Protein AF-A0A4R7S0L4-F1 (afdb_monomer)

Secondary structure (DSSP, 8-state):
-PPPHHHHHTTS-HHHHHHHHHHHHHHHHHHHHHH-TT--TT-HHHHHHHHHHHHHT-HHHHHHHHHHHHHHTT-HHHHHHHHHHHGGGS-GGGHHHHHHHHHHHHHHTT-HHHHHHHHHHHHH-TT-S-HHHHHHHHHHHHHHTT-HHHHHHHHHHHHT-TT-S-HHHHHHHHHHHHHHTT-HHHHHHHHHHHHT-TT-S-HHHHHHHHHHHHHHHT-HHHHHHHHHHHHT-TT-S-HHHHHHHHHHHHHHTT-HHHHHHHHHHHHT-TT-S-HHHHHHHHHHHHHHTT-HHHHHHHHHHHHT-TT-S-HHHHHHHHHHHHHHTT-HHHHHHHHHHHHT-TT-S-HHHHHHHHHHHHHHTT-HHHHHHHHHHHHH-TT-S-HHHHHHHHHHHHHHTT-HHHHHHHHHHHHHS--SSSHHHHHHHHHHHHHHHHH-GGGS-HHHHHHHTS------HHHHHHHHHHHHHHS-S-HHHHHHHSPP-S--SEEEEEE-S-SS----TTS---S--EEEEEEETTEEEEE---TTHHHHHHHTT--GGGEEEEEESSS-HHHHTTHHHHHHHHHHHHHHHHHTT-S--PPBEEEEEHHHHHH----SS--TTBPPPEEE-SS-PPPEETTTSTT--SEEEEEEE---TTT-TT-EEEEEEEE-TTS-EEEEEEE-TTPPP-TTHHHHTTT-SEEEEE--PPPHHHHH-TT---SSS-HHHHHHHHHHHH--SEEEEE----SS---HHHHHHHHHHHH--S-EEE--TTEEEETTT-EEEPTTT--EEEGGGPEEEPPSSTT---EEE-TT----

Radius of gyration: 41.27 Å; Cα contacts (8 Å, |Δi|>4): 1423; chains: 1; bounding box: 102×68×121 Å

pLDDT: mean 85.49, std 14.51, range [30.2, 98.31]

Foldseek 3Di:
DPPDPLVVVVPDDPVVLVVVLVVLLVLLVVQLVVPPLPDPPDSPSLVVSCVSCVSVVPPLSNLLSVLLVCLSNLVLVVSLVSLVVSVVSDDPLCQLVSLLSNLSSCVSVVVLVSNLVSLVVSVVRPSRPLNLVSLQSNLVSCVVVLVLVSSLVSLVVSVVDPPRDQNLVSLQSNLVSCVVVLVLVSSLVSLVVSVVPPPRDQNLVSLQSNLVSCVVVLVLVSSLVSLVVSCPPPPRDANLVSLQSNLVSCVSVVVLVSSLVSLVVSCVDPPRDQNLVSLQSNLVSCVVVVVLVSSLVSLVVSVVDPPRDANLVSLQSNLVSCVSVVVLVSSLVSLVVSVVDPPRDQNLVSLLSNLVSCLVVVVLVSSLVSLVVSCVDPPRDQNLQSLLSNLVSCVSVVVLVSSLVSLVVSCVDDDPVCVSVVSSVVSNVVSCVVVCVVPPDPVVVVVVPDDPDDDDVVVVVVVVVVCVVVVPADPLSVLLPDDFLPDAQKKWDLAFFALDDPPPPPDDCPIFGAFIWGHYPQAIETFQGAGCHVVLCVVLVGDLQSHQEYEAQFDDRSRCVCVVVSVVRLLVSVVVCVVVVPPRLQAYEYEYEPHCVVVDDDDDDPRPSYDPYHYDYQPFDDWAQCCPPPSNQLKIKGWHDAQADPPIRTGIWIWIFGADPVSDGPFIETGHPWHAADDCSLVRLAPHQEYEAEAEEADPVCVVDLVDTDSIGHHLNSLLVSCLSRVHNAYEYHNHHDPPFDCQVVSQVVSCVSNVRDRYHYDRRGWMARPPQRFTQFPPPRDGHRSNQWDWDDDPDTSDHIGTHGPPDDDD

Nearest PDB structures (foldseek):
  2c0l-assembly1_A  TM=5.097E-01  e=2.487E-08  Homo sapiens
  4bwr-assembly1_A  TM=5.270E-01  e=3.778E-07  Escherichia coli CFT073
  4gyo-assembly2_A  TM=4.603E-01  e=2.605E-06  Bacillus subtilis subsp. subtilis str. 168
  6ok3-assembly1_B  TM=3.741E-01  e=6.984E-07  Oxalobacter formigenes OXCC13
  6u3w-assembly1_B  TM=4.137E-01  e=6.152E-03  Saccharomyces cerevisiae S288C

Sequence (812 aa):
MQPSLRKKASKRSKDDQEAEFSRLFWAARKQQALRGRKVLAQDSASKAAMEFADAQGWAWAKGLIEASRLSQTGEFDKALKFVAETQSSVPERWQGLLQFVRGSASQGSGQYDEAIKAYREALEDAKLDQPGNTWHNLGNALGAKGDYDVAIKAYQKALDDPNYATPGNTWHNIGNALGAKGDYDEAIKAYQKALDDPNYATPGNTWHNIGNALGAKGDYDEAIKAYQKALDDPNYATPGDTWNNLGIALRDKGEHDEAIKAYRKALDDPNYATPGDTWNNLGIALRDKGEHDEAIKAYRKALDDPNYATPGNTWHNIGNALGDKVEHDEAIKAYRKALDDPNYATPGDTWNNLGNALGVKGEHDEAIKAYQKALDDPNFQMPAKAWTNLAQTYVDAGKLEEAESAYQKALTSTDTQGSDHARARHGLQILRSKIAPAALSSDDRAMMARPATGGDTAEIEEGIIAAINEAGDTQYDRYIKKADSGRDSTLSILRGWSSAVTLLEGSERRWRGGGYFLKWRGYGIVIDPGFDFLRNFHDAGYHGREIAAVVVSHNHPDHNSDLKHIDDLRYELYKRLASTNASGSKPYVLLWDEDTSTATKFGFDEPQHQHPPIVMGSGFPQPLDLGQHPAKIPLRITPFKVNHGTDVQHALGMMVELLDDKGETVLRIGYTADTAYFMDLHQHLSKCDVLIAHISQPSIEELRDASKLKDVHLGYRGTARLLKECKPKLALIGEFWAGFTDLRIPLVKGLRQLSGVKDVLPTGLAMHLRLPSLDIECTECKKPTPFAEVKVAPPTDKFGSLAYLCPGCTLG

InterPro domains:
  IPR001279 Metallo-beta-lactamase [PF12706] (525-732)
  IPR011990 Tetratricopeptide-like helical domain superfamily [G3DSA:1.25.40.10] (66-202)
  IPR011990 Tetratricopeptide-like helical domain superfamily [G3DSA:1.25.40.10] (203-274)
  IPR011990 Tetratricopeptide-like helical domain superfamily [G3DSA:1.25.40.10] (275-344)
  IPR011990 Tetratricopeptide-like helical domain superfamily [G3DSA:1.25.40.10] (345-435)
  IPR011990 Tetratricopeptide-like helical domain superfamily [SSF48452] (67-160)
  IPR019734 Tetratricopeptide repeat [PF00515] (349-375)
  IPR019734 Tetratricopeptide repeat [PF13181] (314-339)
  IPR019734 Tetratricopeptide repeat [PF13181] (384-412)
  IPR019734 Tetratricopeptide repeat [PS50005] (132-164)
  IPR019734 Tetratricopeptide repeat [PS50005] (168-200)
  IPR019734 Tetratricopeptide repeat [PS50005] (204-236)
  IPR019734 Tetratricopeptide repeat [PS50005] (240-272)
  IPR019734 Tetratricopeptide repeat [PS50005] (276-308)
  IPR019734 Tetratricopeptide repeat [PS50005] (348-380)
  IPR019734 Tetratricopeptide repeat [PS50005] (384-417)
  IPR019734 Tetratricopeptide repeat [SM00028] (96-129)
  IPR019734 Tetratricopeptide repeat [SM00028] (132-164)
  IPR019734 Tetratricopeptide repeat [SM00028] (168-200)
  IPR019734 Tetratricopeptide repeat [SM00028] (204-236)

Mean predicted aligned error: 18.51 Å

Solvent-accessible surface area (backbone atoms only — not comparable to full-atom values): 42182 Å² total; per-residue (Å²): 136,78,83,58,67,74,73,66,61,80,75,55,54,72,66,58,50,51,52,49,48,51,53,28,50,54,45,19,53,52,57,53,69,73,49,53,89,86,64,67,93,77,52,67,39,49,50,50,33,42,54,49,23,60,70,70,67,37,65,37,56,40,35,52,53,51,21,46,50,29,27,68,72,66,41,18,70,60,12,47,51,38,46,63,72,29,54,89,64,48,55,78,73,45,47,17,54,51,23,40,43,44,13,52,11,29,41,69,66,66,38,35,69,61,12,40,50,25,26,52,57,13,68,69,34,89,67,40,77,71,55,19,61,46,26,38,51,36,12,52,37,30,40,76,73,65,42,32,74,62,12,44,54,27,30,51,53,12,66,69,32,90,82,45,89,57,58,22,60,46,26,38,52,42,13,53,38,29,43,75,72,66,42,34,72,61,12,44,54,27,32,50,56,12,66,70,33,93,83,46,89,57,58,23,63,46,26,38,52,42,13,52,41,27,42,76,72,66,43,32,74,62,11,47,53,25,27,51,58,13,65,68,33,92,81,46,88,60,57,24,64,42,25,34,53,39,14,50,40,30,40,79,73,64,41,37,71,62,10,48,53,25,27,51,55,15,66,67,36,93,81,46,90,58,55,23,62,41,27,36,52,40,13,50,42,28,39,77,74,67,42,36,71,61,10,47,54,28,30,52,55,13,68,68,35,92,83,45,86,58,58,21,61,43,27,36,51,43,12,50,41,27,44,77,70,67,39,39,73,61,13,46,53,26,29,51,56,14,67,69,36,93,81,43,90,60,56,22,64,44,26,35,51,39,12,52,44,29,40,77,72,64,41,38,73,59,14,47,52,24,23,50,53,16,67,69,34,91,84,43,84,53,48,8,51,36,25,29,54,40,14,51,41,24,47,77,66,66,39,55,71,61,15,49,52,26,18,55,50,12,64,75,36,65,60,97,81,49,61,43,40,52,50,18,53,52,52,41,55,58,47,47,61,69,76,44,59,84,80,49,56,78,68,62,52,61,64,71,70,59,79,89,68,93,62,57,68,67,59,53,48,50,50,49,52,47,49,57,66,68,60,59,65,50,76,65,54,50,56,70,69,52,78,77,65,80,76,57,24,29,43,31,34,31,20,32,56,30,54,74,78,80,88,54,92,87,63,77,82,80,64,51,23,14,22,36,40,38,28,49,88,74,40,18,33,37,38,22,34,0,40,58,20,67,58,40,40,44,76,72,52,46,56,76,78,46,48,29,31,40,37,31,43,38,71,45,62,43,27,44,59,34,46,64,60,51,50,56,52,44,45,55,52,37,57,52,31,64,74,65,72,50,85,76,82,56,54,26,37,43,34,30,11,56,57,33,60,74,72,55,81,76,83,88,64,90,56,87,58,44,52,81,68,45,69,52,58,81,86,74,48,73,68,44,49,33,48,80,37,97,66,49,42,56,35,32,42,32,52,42,83,43,46,31,65,88,85,43,88,42,28,32,18,35,32,40,30,38,36,50,99,86,68,47,75,77,44,29,37,20,36,41,48,60,19,23,58,56,96,64,54,40,67,72,37,49,77,20,39,33,32,42,41,31,28,36,49,65,54,72,61,37,72,76,34,82,86,42,70,39,75,55,16,12,13,61,50,26,44,20,50,45,43,49,69,30,59,42,72,33,32,38,38,36,39,48,39,61,102,83,62,88,50,56,67,65,49,37,57,50,35,26,69,73,24,68,43,79,51,51,42,63,55,27,38,79,42,41,32,35,54,89,80,45,22,32,40,14,65,84,82,61,46,74,29,55,56,92,59,50,44,78,42,79,37,97,46,94,71,48,53,54,38,40,26,37,85,92,53,76,88,129

Organism: NCBI:txid48464

Structure (mmCIF, N/CA/C/O backbone):
data_AF-A0A4R7S0L4-F1
#
_entry.id   AF-A0A4R7S0L4-F1
#
loop_
_atom_site.group_PDB
_atom_site.id
_atom_site.type_symbol
_atom_site.label_atom_id
_atom_site.label_alt_id
_atom_site.label_comp_id
_atom_site.label_asym_id
_atom_site.label_entity_id
_atom_site.label_seq_id
_atom_site.pdbx_PDB_ins_code
_atom_site.Cartn_x
_atom_site.Cartn_y
_atom_site.Cartn_z
_atom_site.occupancy
_atom_site.B_iso_or_equiv
_atom_site.auth_seq_id
_atom_site.auth_comp_id
_atom_site.auth_asym_id
_atom_site.auth_atom_id
_atom_site.pdbx_PDB_model_num
ATOM 1 N N . MET A 1 1 ? 29.979 -10.628 -75.010 1.00 33.81 1 MET A N 1
ATOM 2 C CA . MET A 1 1 ? 31.119 -9.702 -74.828 1.00 33.81 1 MET A CA 1
ATOM 3 C C . MET A 1 1 ? 30.595 -8.363 -74.320 1.00 33.81 1 MET A C 1
ATOM 5 O O . MET A 1 1 ? 30.166 -7.540 -75.116 1.00 33.81 1 MET A O 1
ATOM 9 N N . GLN A 1 2 ? 30.558 -8.163 -73.000 1.00 32.78 2 GLN A N 1
ATOM 10 C CA . GLN A 1 2 ? 30.365 -6.825 -72.429 1.00 32.78 2 GLN A CA 1
ATOM 11 C C . GLN A 1 2 ? 31.680 -6.039 -72.594 1.00 32.78 2 GLN A C 1
ATOM 13 O O . GLN A 1 2 ? 32.746 -6.623 -72.381 1.00 32.78 2 GLN A O 1
ATOM 18 N N . PRO A 1 3 ? 31.662 -4.753 -72.987 1.00 37.47 3 PRO A N 1
ATOM 19 C CA . PRO A 1 3 ? 32.881 -3.956 -73.048 1.00 37.47 3 PRO A CA 1
ATOM 20 C C . PRO A 1 3 ? 33.475 -3.855 -71.641 1.00 37.47 3 PRO A C 1
ATOM 22 O O . PRO A 1 3 ? 32.767 -3.485 -70.706 1.00 37.47 3 PRO A O 1
ATOM 25 N N . SER A 1 4 ? 34.757 -4.191 -71.490 1.00 43.81 4 SER A N 1
ATOM 26 C CA . SER A 1 4 ? 35.440 -4.170 -70.197 1.00 43.81 4 SER A CA 1
ATOM 27 C C . SER A 1 4 ? 35.323 -2.797 -69.524 1.00 43.81 4 SER A C 1
ATOM 29 O O . SER A 1 4 ? 35.543 -1.758 -70.155 1.00 43.81 4 SER A O 1
ATOM 31 N N . LEU A 1 5 ? 35.018 -2.795 -68.221 1.00 48.66 5 LEU A N 1
ATOM 32 C CA . LEU A 1 5 ? 34.988 -1.606 -67.354 1.00 48.66 5 LEU A CA 1
ATOM 33 C C . LEU A 1 5 ? 36.252 -0.732 -67.512 1.00 48.66 5 LEU A C 1
ATOM 35 O O . LEU A 1 5 ? 36.163 0.495 -67.455 1.00 48.66 5 LEU A O 1
ATOM 39 N N . ARG A 1 6 ? 37.395 -1.346 -67.864 1.00 48.16 6 ARG A N 1
ATOM 40 C CA . ARG A 1 6 ? 38.655 -0.667 -68.219 1.00 48.16 6 ARG A CA 1
ATOM 41 C C . ARG A 1 6 ? 38.513 0.414 -69.300 1.00 48.16 6 ARG A C 1
ATOM 43 O O . ARG A 1 6 ? 39.194 1.426 -69.207 1.00 48.16 6 ARG A O 1
ATOM 50 N N . LYS A 1 7 ? 37.649 0.244 -70.314 1.00 44.84 7 LYS A N 1
ATOM 51 C CA . LYS A 1 7 ? 37.509 1.225 -71.416 1.00 44.84 7 LYS A CA 1
ATOM 52 C C . LYS A 1 7 ? 36.482 2.333 -71.156 1.00 44.84 7 LYS A C 1
ATOM 54 O O . LYS A 1 7 ? 36.549 3.363 -71.820 1.00 44.84 7 LYS A O 1
ATOM 59 N N . LYS A 1 8 ? 35.544 2.155 -70.216 1.00 49.16 8 LYS A N 1
ATOM 60 C CA . LYS A 1 8 ? 34.566 3.201 -69.844 1.00 49.16 8 LYS A CA 1
ATOM 61 C C . LYS A 1 8 ? 35.048 4.098 -68.698 1.00 49.16 8 LYS A C 1
ATOM 63 O O . LYS A 1 8 ? 34.624 5.247 -68.638 1.00 49.16 8 LYS A O 1
ATOM 68 N N . ALA A 1 9 ? 35.948 3.618 -67.837 1.00 50.41 9 ALA A N 1
ATOM 69 C CA . ALA A 1 9 ? 36.453 4.403 -66.710 1.00 50.41 9 ALA A CA 1
ATOM 70 C C . ALA A 1 9 ? 37.509 5.460 -67.104 1.00 50.41 9 ALA A C 1
ATOM 72 O O . ALA A 1 9 ? 37.576 6.510 -66.474 1.00 50.41 9 ALA A O 1
ATOM 73 N N . SER A 1 10 ? 38.275 5.242 -68.184 1.00 49.66 10 SER A N 1
ATOM 74 C CA . SER A 1 10 ? 39.388 6.130 -68.581 1.00 49.66 10 SER A CA 1
ATOM 75 C C . SER A 1 10 ? 38.973 7.438 -69.289 1.00 49.66 10 SER A C 1
ATOM 77 O O . SER A 1 10 ? 39.842 8.176 -69.746 1.00 49.66 10 SER A O 1
ATOM 79 N N . LYS A 1 11 ? 37.667 7.714 -69.434 1.00 55.12 11 LYS A N 1
ATOM 80 C CA . LYS A 1 11 ? 37.123 8.938 -70.068 1.00 55.12 11 LYS A CA 1
ATOM 81 C C . LYS A 1 11 ? 36.332 9.845 -69.115 1.00 55.12 11 LYS A C 1
ATOM 83 O O . LYS A 1 11 ? 35.804 10.858 -69.560 1.00 55.12 11 LYS A O 1
ATOM 88 N N . ARG A 1 12 ? 36.199 9.466 -67.843 1.00 67.50 12 ARG A N 1
ATOM 89 C CA . ARG A 1 12 ? 35.496 10.255 -66.822 1.00 67.50 12 ARG A CA 1
ATOM 90 C C . ARG A 1 12 ? 36.448 11.265 -66.186 1.00 67.50 12 ARG A C 1
ATOM 92 O O . ARG A 1 12 ? 37.649 11.003 -66.133 1.00 67.50 12 ARG A O 1
ATOM 99 N N . SER A 1 13 ? 35.927 12.405 -65.734 1.00 83.00 13 SER A N 1
ATOM 100 C CA . SER A 1 13 ? 36.733 13.350 -64.957 1.00 83.00 13 SER A CA 1
ATOM 101 C C . SER A 1 13 ? 37.170 12.702 -63.635 1.00 83.00 13 SER A C 1
ATOM 103 O O . SER A 1 13 ? 36.561 11.728 -63.184 1.00 83.00 13 SER A O 1
ATOM 105 N N . LYS A 1 14 ? 38.233 13.216 -63.007 1.00 82.75 14 LYS A N 1
ATOM 106 C CA . LYS A 1 14 ? 38.681 12.721 -61.695 1.00 82.75 14 LYS A CA 1
ATOM 107 C C . LYS A 1 14 ? 37.559 12.821 -60.649 1.00 82.75 14 LYS A C 1
ATOM 109 O O . LYS A 1 14 ? 37.380 11.892 -59.869 1.00 82.75 14 LYS A O 1
ATOM 114 N N . ASP A 1 15 ? 36.755 13.880 -60.710 1.00 82.88 15 ASP A N 1
ATOM 115 C CA . ASP A 1 15 ? 35.619 14.098 -59.809 1.00 82.88 15 ASP A CA 1
ATOM 116 C C . ASP A 1 15 ? 34.519 13.041 -60.000 1.00 82.88 15 ASP A C 1
ATOM 118 O O . ASP A 1 15 ? 34.003 12.499 -59.024 1.00 82.88 15 ASP A O 1
ATOM 122 N N . ASP A 1 16 ? 34.218 12.662 -61.248 1.00 85.25 16 ASP A N 1
ATOM 123 C CA . ASP A 1 16 ? 33.267 11.582 -61.552 1.00 85.25 16 ASP A CA 1
ATOM 124 C C . ASP A 1 16 ? 33.760 10.214 -61.049 1.00 85.25 16 ASP A C 1
ATOM 126 O O . ASP A 1 16 ? 32.964 9.345 -60.687 1.00 85.25 16 ASP A O 1
ATOM 130 N N . GLN A 1 17 ? 35.078 9.985 -61.073 1.00 88.12 17 GLN A N 1
ATOM 131 C CA . GLN A 1 17 ? 35.688 8.758 -60.557 1.00 88.12 17 GLN A CA 1
ATOM 132 C C . GLN A 1 17 ? 35.649 8.719 -59.023 1.00 88.12 17 GLN A C 1
ATOM 134 O O . GLN A 1 17 ? 35.338 7.678 -58.447 1.00 88.12 17 GLN A O 1
ATOM 139 N N . GLU A 1 18 ? 35.933 9.844 -58.364 1.00 88.56 18 GLU A N 1
ATOM 140 C CA . GLU A 1 18 ? 35.860 9.981 -56.907 1.00 88.56 18 GLU A CA 1
ATOM 141 C C . GLU A 1 18 ? 34.420 9.824 -56.393 1.00 88.56 18 GLU A C 1
ATOM 143 O O . GLU A 1 18 ? 34.191 9.082 -55.437 1.00 88.56 18 GLU A O 1
ATOM 148 N N . ALA A 1 19 ? 33.436 10.426 -57.071 1.00 87.19 19 ALA A N 1
ATOM 149 C CA . ALA A 1 19 ? 32.020 10.264 -56.743 1.00 87.19 19 ALA A CA 1
ATOM 150 C C . ALA A 1 19 ? 31.541 8.809 -56.911 1.00 87.19 19 ALA A C 1
ATOM 152 O O . ALA A 1 19 ? 30.809 8.287 -56.067 1.00 87.19 19 ALA A O 1
ATOM 153 N N . GLU A 1 20 ? 31.980 8.120 -57.972 1.00 90.12 20 GLU A N 1
ATOM 154 C CA . GLU A 1 20 ? 31.647 6.707 -58.181 1.00 90.12 20 GLU A CA 1
ATOM 155 C C . GLU A 1 20 ? 32.276 5.805 -57.110 1.00 90.12 20 GLU A C 1
ATOM 157 O O . GLU A 1 20 ? 31.608 4.892 -56.623 1.00 90.12 20 GLU A O 1
ATOM 162 N N . PHE A 1 21 ? 33.518 6.074 -56.689 1.00 91.88 21 PHE A N 1
ATOM 163 C CA . PHE A 1 21 ? 34.129 5.350 -55.574 1.00 91.88 21 PHE A CA 1
ATOM 164 C C . PHE A 1 21 ? 33.350 5.552 -54.273 1.00 91.88 21 PHE A C 1
ATOM 166 O O . PHE A 1 21 ? 33.027 4.561 -53.621 1.00 91.88 21 PHE A O 1
ATOM 173 N N . SER A 1 22 ? 32.983 6.795 -53.933 1.00 89.81 22 SER A N 1
ATOM 174 C CA . SER A 1 22 ? 32.152 7.089 -52.755 1.00 89.81 22 SER A CA 1
ATOM 175 C C . SER A 1 22 ? 30.860 6.275 -52.762 1.00 89.81 22 SER A C 1
ATOM 177 O O . SER A 1 22 ? 30.542 5.555 -51.812 1.00 89.81 22 SER A O 1
ATOM 179 N N . ARG A 1 23 ? 30.143 6.314 -53.894 1.00 88.94 23 ARG A N 1
ATOM 180 C CA . ARG A 1 23 ? 28.891 5.582 -54.095 1.00 88.94 23 ARG A CA 1
ATOM 181 C C . ARG A 1 23 ? 29.077 4.080 -53.892 1.00 88.94 23 ARG A C 1
ATOM 183 O O . ARG A 1 23 ? 28.253 3.453 -53.231 1.00 88.94 23 ARG A O 1
ATOM 190 N N . LEU A 1 24 ? 30.139 3.500 -54.454 1.00 90.00 24 LEU A N 1
ATOM 191 C CA . LEU A 1 24 ? 30.439 2.071 -54.335 1.00 90.00 24 LEU A CA 1
ATOM 192 C C . LEU A 1 24 ? 30.854 1.681 -52.912 1.00 90.00 24 LEU A C 1
ATOM 194 O O . LEU A 1 24 ? 30.388 0.656 -52.416 1.00 90.00 24 LEU A O 1
ATOM 198 N N . PHE A 1 25 ? 31.667 2.497 -52.239 1.00 89.88 25 PHE A N 1
ATOM 199 C CA . PHE A 1 25 ? 32.084 2.267 -50.856 1.00 89.88 25 PHE A CA 1
ATOM 200 C C . PHE A 1 25 ? 30.877 2.250 -49.908 1.00 89.88 25 PHE A C 1
ATOM 202 O O . PHE A 1 25 ? 30.686 1.303 -49.143 1.00 89.88 25 PHE A O 1
ATOM 209 N N . TRP A 1 26 ? 30.008 3.259 -49.993 1.00 85.81 26 TRP A N 1
ATOM 210 C CA . TRP A 1 26 ? 28.818 3.337 -49.145 1.00 85.81 26 TRP A CA 1
ATOM 211 C C . TRP A 1 26 ? 27.757 2.294 -49.514 1.00 85.81 26 TRP A C 1
ATOM 213 O O . TRP A 1 26 ? 27.081 1.776 -48.624 1.00 85.81 26 TRP A O 1
ATOM 223 N N . ALA A 1 27 ? 27.645 1.910 -50.791 1.00 83.69 27 ALA A N 1
ATOM 224 C CA . ALA A 1 27 ? 26.798 0.792 -51.207 1.00 83.69 27 ALA A CA 1
ATOM 225 C C . ALA A 1 27 ? 27.284 -0.546 -50.627 1.00 83.69 27 ALA A C 1
ATOM 227 O O . ALA A 1 27 ? 26.462 -1.320 -50.137 1.00 83.69 27 ALA A O 1
ATOM 228 N N . ALA A 1 28 ? 28.600 -0.790 -50.628 1.00 82.31 28 ALA A N 1
ATOM 229 C CA . ALA A 1 28 ? 29.203 -1.955 -49.985 1.00 82.31 28 ALA A CA 1
ATOM 230 C C . ALA A 1 28 ? 28.863 -1.982 -48.494 1.00 82.31 28 ALA A C 1
ATOM 232 O O . ALA A 1 28 ? 28.286 -2.951 -48.003 1.00 82.31 28 ALA A O 1
ATOM 233 N N . ARG A 1 29 ? 29.076 -0.859 -47.800 1.00 80.44 29 ARG A N 1
ATOM 234 C CA . ARG A 1 29 ? 28.761 -0.744 -46.375 1.00 80.44 29 ARG A CA 1
ATOM 235 C C . ARG A 1 29 ? 27.277 -0.970 -46.071 1.00 80.44 29 ARG A C 1
ATOM 237 O O . ARG A 1 29 ? 26.952 -1.669 -45.114 1.00 80.44 29 ARG A O 1
ATOM 244 N N . LYS A 1 30 ? 26.372 -0.434 -46.896 1.00 75.81 30 LYS A N 1
ATOM 245 C CA . LYS A 1 30 ? 24.920 -0.637 -46.758 1.00 75.81 30 LYS A CA 1
ATOM 246 C C . LYS A 1 30 ? 24.524 -2.101 -46.972 1.00 75.81 30 LYS A C 1
ATOM 248 O O . LYS A 1 30 ? 23.760 -2.648 -46.182 1.00 75.81 30 LYS A O 1
ATOM 253 N N . GLN A 1 31 ? 25.043 -2.749 -48.017 1.00 72.06 31 GLN A N 1
ATOM 254 C CA . GLN A 1 31 ? 24.757 -4.158 -48.307 1.00 72.06 31 GLN A CA 1
ATOM 255 C C . GLN A 1 31 ? 25.261 -5.080 -47.189 1.00 72.06 31 GLN A C 1
ATOM 257 O O . GLN A 1 31 ? 24.589 -6.051 -46.837 1.00 72.06 31 GLN A O 1
ATOM 262 N N . GLN A 1 32 ? 26.411 -4.753 -46.605 1.00 66.56 32 GLN A N 1
ATOM 263 C CA . GLN A 1 32 ? 26.976 -5.478 -45.472 1.00 66.56 32 GLN A CA 1
ATOM 264 C C . GLN A 1 32 ? 26.166 -5.279 -44.187 1.00 66.56 32 GLN A C 1
ATOM 266 O O . GLN A 1 32 ? 25.918 -6.250 -43.474 1.00 66.56 32 GLN A O 1
ATOM 271 N N . ALA A 1 33 ? 25.688 -4.057 -43.922 1.00 63.00 33 ALA A N 1
ATOM 272 C CA . ALA A 1 33 ? 24.831 -3.758 -42.773 1.00 63.00 33 ALA A CA 1
ATOM 273 C C . ALA A 1 33 ? 23.494 -4.526 -42.813 1.00 63.00 33 ALA A C 1
ATOM 275 O O . ALA A 1 33 ? 22.997 -4.944 -41.773 1.00 63.00 33 ALA A O 1
ATOM 276 N N . LEU A 1 34 ? 22.942 -4.765 -44.008 1.00 59.47 34 LEU A N 1
ATOM 277 C CA . LEU A 1 34 ? 21.670 -5.475 -44.199 1.00 59.47 34 LEU A CA 1
ATOM 278 C C . LEU A 1 34 ? 21.769 -7.009 -44.109 1.00 59.47 34 LEU A C 1
ATOM 280 O O . LEU A 1 34 ? 20.746 -7.665 -43.944 1.00 59.47 34 LEU A O 1
ATOM 284 N N . ARG A 1 35 ? 22.958 -7.614 -44.259 1.00 57.22 35 ARG A N 1
ATOM 285 C CA . ARG A 1 35 ? 23.104 -9.084 -44.387 1.00 57.22 35 ARG A CA 1
ATOM 286 C C . ARG A 1 35 ? 23.502 -9.827 -43.109 1.00 57.22 35 ARG A C 1
ATOM 288 O O . ARG A 1 35 ? 23.509 -11.057 -43.114 1.00 57.22 35 ARG A O 1
ATOM 295 N N . GLY A 1 36 ? 23.792 -9.122 -42.017 1.00 50.53 36 GLY A N 1
ATOM 296 C CA . GLY A 1 36 ? 24.258 -9.736 -40.770 1.00 50.53 36 GLY A CA 1
ATOM 297 C C . GLY A 1 36 ? 25.610 -10.462 -40.911 1.00 50.53 36 GLY A C 1
ATOM 298 O O . GLY A 1 36 ? 26.093 -10.757 -42.004 1.00 50.53 36 GLY A O 1
ATOM 299 N N . ARG A 1 37 ? 26.263 -10.773 -39.783 1.00 48.88 37 ARG A N 1
ATOM 300 C CA . ARG A 1 37 ? 27.643 -11.313 -39.766 1.00 48.88 37 ARG A CA 1
ATOM 301 C C . ARG A 1 37 ? 27.815 -12.696 -40.428 1.00 48.88 37 ARG A C 1
ATOM 303 O O . ARG A 1 37 ? 28.944 -13.074 -40.722 1.00 48.88 37 ARG A O 1
ATOM 310 N N . LYS A 1 38 ? 26.742 -13.468 -40.658 1.00 42.19 38 LYS A N 1
ATOM 311 C CA . LYS A 1 38 ? 26.829 -14.894 -41.047 1.00 42.19 38 LYS A CA 1
ATOM 312 C C . LYS A 1 38 ? 26.841 -15.183 -42.559 1.00 42.19 38 LYS A C 1
ATOM 314 O O . LYS A 1 38 ? 27.176 -16.303 -42.928 1.00 42.19 38 LYS A O 1
ATOM 319 N N . VAL A 1 39 ? 26.539 -14.226 -43.448 1.00 48.44 39 VAL A N 1
ATOM 320 C CA . VAL A 1 39 ? 26.461 -14.491 -44.906 1.00 48.44 39 VAL A CA 1
ATOM 321 C C . VAL A 1 39 ? 27.193 -13.418 -45.723 1.00 48.44 39 VAL A C 1
ATOM 323 O O . VAL A 1 39 ? 26.585 -12.606 -46.418 1.00 48.44 39 VAL A O 1
ATOM 326 N N . LEU A 1 40 ? 28.529 -13.412 -45.664 1.00 52.12 40 LEU A N 1
ATOM 327 C CA . LEU A 1 40 ? 29.374 -12.473 -46.428 1.00 52.12 40 LEU A CA 1
ATOM 328 C C . LEU A 1 40 ? 30.169 -13.112 -47.577 1.00 52.12 40 LEU A C 1
ATOM 330 O O . LEU A 1 40 ? 31.001 -12.453 -48.193 1.00 52.12 40 LEU A O 1
ATOM 334 N N . ALA A 1 41 ? 29.884 -14.365 -47.941 1.00 43.06 41 ALA A N 1
ATOM 335 C CA . ALA A 1 41 ? 30.662 -15.062 -48.968 1.00 43.06 41 ALA A CA 1
ATOM 336 C C . ALA A 1 41 ? 30.549 -14.452 -50.386 1.00 43.06 41 ALA A C 1
ATOM 338 O O . ALA A 1 41 ? 31.387 -14.753 -51.232 1.00 43.06 41 ALA A O 1
ATOM 339 N N . GLN A 1 42 ? 29.563 -13.583 -50.666 1.00 52.34 42 GLN A N 1
ATOM 340 C CA . GLN A 1 42 ? 29.424 -12.884 -51.955 1.00 52.34 42 GLN A CA 1
ATOM 341 C C . GLN A 1 42 ? 28.772 -11.495 -51.797 1.00 52.34 42 GLN A C 1
ATOM 343 O O . GLN A 1 42 ? 27.604 -11.287 -52.145 1.00 52.34 42 GLN A O 1
ATOM 348 N N . ASP A 1 43 ? 29.516 -10.525 -51.259 1.00 67.00 43 ASP A N 1
ATOM 349 C CA . ASP A 1 43 ? 29.129 -9.113 -51.343 1.00 67.00 43 ASP A CA 1
ATOM 350 C C . ASP A 1 43 ? 29.505 -8.528 -52.718 1.00 67.00 43 ASP A C 1
ATOM 352 O O . ASP A 1 43 ? 30.657 -8.185 -52.999 1.00 67.00 43 ASP A O 1
ATOM 356 N N . SER A 1 44 ? 28.506 -8.435 -53.597 1.00 71.25 44 SER A N 1
ATOM 357 C CA . SER A 1 44 ? 28.632 -7.867 -54.941 1.00 71.25 44 SER A CA 1
ATOM 358 C C . SER A 1 44 ? 29.085 -6.406 -54.938 1.00 71.25 44 SER A C 1
ATOM 360 O O . SER A 1 44 ? 29.788 -6.004 -55.865 1.00 71.25 44 SER A O 1
ATOM 362 N N . ALA A 1 45 ? 28.713 -5.616 -53.923 1.00 77.25 45 ALA A N 1
ATOM 363 C CA . ALA A 1 45 ? 29.064 -4.201 -53.859 1.00 77.25 45 ALA A CA 1
ATOM 364 C C . ALA A 1 45 ? 30.508 -3.990 -53.386 1.00 77.25 45 ALA A C 1
ATOM 366 O O . ALA A 1 45 ? 31.225 -3.211 -54.012 1.00 77.25 45 ALA A O 1
ATOM 367 N N . SER A 1 46 ? 30.988 -4.742 -52.386 1.00 78.88 46 SER A N 1
ATOM 368 C CA . SER A 1 46 ? 32.419 -4.729 -52.025 1.00 78.88 46 SER A CA 1
ATOM 369 C C . SER A 1 46 ? 33.306 -5.166 -53.177 1.00 78.88 46 SER A C 1
ATOM 371 O O . SER A 1 46 ? 34.328 -4.538 -53.448 1.00 78.88 46 SER A O 1
ATOM 373 N N . LYS A 1 47 ? 32.901 -6.220 -53.897 1.00 84.75 47 LYS A N 1
ATOM 374 C CA . LYS A 1 47 ? 33.627 -6.681 -55.081 1.00 84.75 47 LYS A CA 1
ATOM 375 C C . LYS A 1 47 ? 33.680 -5.594 -56.157 1.00 84.75 47 LYS A C 1
ATOM 377 O O . LYS A 1 47 ? 34.752 -5.334 -56.691 1.00 84.75 47 LYS A O 1
ATOM 382 N N . ALA A 1 48 ? 32.563 -4.918 -56.425 1.00 87.31 48 ALA A N 1
ATOM 383 C CA . ALA A 1 48 ? 32.516 -3.811 -57.377 1.00 87.31 48 ALA A CA 1
ATOM 384 C C . ALA A 1 48 ? 33.390 -2.618 -56.944 1.00 87.31 48 ALA A C 1
ATOM 386 O O . ALA A 1 48 ? 34.077 -2.036 -57.782 1.00 87.31 48 ALA A O 1
ATOM 387 N N . ALA A 1 49 ? 33.412 -2.277 -55.650 1.00 88.31 49 ALA A N 1
ATOM 388 C CA . ALA A 1 49 ? 34.271 -1.226 -55.104 1.00 88.31 49 ALA A CA 1
ATOM 389 C C . ALA A 1 49 ? 35.765 -1.577 -55.246 1.00 88.31 49 ALA A C 1
ATOM 391 O O . ALA A 1 49 ? 36.560 -0.738 -55.674 1.00 88.31 49 ALA A O 1
ATOM 392 N N . MET A 1 50 ? 36.136 -2.831 -54.963 1.00 89.06 50 MET A N 1
ATOM 393 C CA . MET A 1 50 ? 37.502 -3.342 -55.129 1.00 89.06 50 MET A CA 1
ATOM 394 C C . MET A 1 50 ? 37.937 -3.351 -56.597 1.00 89.06 50 MET A C 1
ATOM 396 O O . MET A 1 50 ? 38.999 -2.826 -56.924 1.00 89.06 50 MET A O 1
ATOM 400 N N . GLU A 1 51 ? 37.101 -3.880 -57.497 1.00 90.50 51 GLU A N 1
ATOM 401 C CA . GLU A 1 51 ? 37.370 -3.901 -58.942 1.00 90.50 51 GLU A CA 1
ATOM 402 C C . GLU A 1 51 ? 37.500 -2.485 -59.521 1.00 90.50 51 GLU A C 1
ATOM 404 O O . GLU A 1 51 ? 38.341 -2.240 -60.390 1.00 90.50 51 GLU A O 1
ATOM 409 N N . PHE A 1 52 ? 36.697 -1.537 -59.028 1.00 91.94 52 PHE A N 1
ATOM 410 C CA . PHE A 1 52 ? 36.804 -0.131 -59.403 1.00 91.94 52 PHE A CA 1
ATOM 411 C C . PHE A 1 52 ? 38.136 0.474 -58.945 1.00 91.94 52 PHE A C 1
ATOM 413 O O . PHE A 1 52 ? 38.843 1.068 -59.762 1.00 91.94 52 PHE A O 1
ATOM 420 N N . ALA A 1 53 ? 38.508 0.284 -57.676 1.00 91.06 53 ALA A N 1
ATOM 421 C CA . ALA A 1 53 ? 39.770 0.775 -57.126 1.00 91.06 53 ALA A CA 1
ATOM 422 C C . ALA A 1 53 ? 40.990 0.178 -57.855 1.00 91.06 53 ALA A C 1
ATOM 424 O O . ALA A 1 53 ? 41.935 0.904 -58.172 1.00 91.06 53 ALA A O 1
ATOM 425 N N . ASP A 1 54 ? 40.945 -1.114 -58.204 1.00 89.75 54 ASP A N 1
ATOM 426 C CA . ASP A 1 54 ? 41.958 -1.775 -59.035 1.00 89.75 54 ASP A CA 1
ATOM 427 C C . ASP A 1 54 ? 42.043 -1.170 -60.440 1.00 89.75 54 ASP A C 1
ATOM 429 O O . ASP A 1 54 ? 43.139 -0.928 -60.948 1.00 89.75 54 ASP A O 1
ATOM 433 N N . ALA A 1 55 ? 40.901 -0.885 -61.072 1.00 88.25 55 ALA A N 1
ATOM 434 C CA . ALA A 1 55 ? 40.867 -0.276 -62.398 1.00 88.25 55 ALA A CA 1
ATOM 435 C C . ALA A 1 55 ? 41.447 1.150 -62.421 1.00 88.25 55 ALA A C 1
ATOM 437 O O . ALA A 1 55 ? 41.964 1.559 -63.461 1.00 88.25 55 ALA A O 1
ATOM 438 N N . GLN A 1 56 ? 41.379 1.882 -61.302 1.00 88.12 56 GLN A N 1
ATOM 439 C CA . GLN A 1 56 ? 41.981 3.214 -61.153 1.00 88.12 56 GLN A CA 1
ATOM 440 C C . GLN A 1 56 ? 43.431 3.188 -60.638 1.00 88.12 56 GLN A C 1
ATOM 442 O O . GLN A 1 56 ? 44.088 4.227 -60.611 1.00 88.12 56 GLN A O 1
ATOM 447 N N . GLY A 1 57 ? 43.947 2.029 -60.211 1.00 89.06 57 GLY A N 1
ATOM 448 C CA . GLY A 1 57 ? 45.264 1.928 -59.572 1.00 89.06 57 GLY A CA 1
ATOM 449 C C . GLY A 1 57 ? 45.325 2.563 -58.176 1.00 89.06 57 GLY A C 1
ATOM 450 O O . GLY A 1 57 ? 46.401 2.935 -57.709 1.00 89.06 57 GLY A O 1
ATOM 451 N N . TRP A 1 58 ? 44.187 2.712 -57.493 1.00 93.19 58 TRP A N 1
ATOM 452 C CA . TRP A 1 58 ? 44.099 3.361 -56.183 1.00 93.19 58 TRP A CA 1
ATOM 453 C C . TRP A 1 58 ? 44.363 2.358 -55.057 1.00 93.19 58 TRP A C 1
ATOM 455 O O . TRP A 1 58 ? 43.444 1.786 -54.471 1.00 93.19 58 TRP A O 1
ATOM 465 N N . ALA A 1 59 ? 45.642 2.139 -54.740 1.00 89.62 59 ALA A N 1
ATOM 466 C CA . ALA A 1 59 ? 46.049 1.244 -53.653 1.00 89.62 59 ALA A CA 1
ATOM 467 C C . ALA A 1 59 ? 45.454 1.656 -52.291 1.00 89.62 59 ALA A C 1
ATOM 469 O O . ALA A 1 59 ? 44.976 0.798 -51.551 1.00 89.62 59 ALA A O 1
ATOM 470 N N . TRP A 1 60 ? 45.401 2.963 -52.009 1.00 91.56 60 TRP A N 1
ATOM 471 C CA . TRP A 1 60 ? 44.793 3.520 -50.796 1.00 91.56 60 TRP A CA 1
ATOM 472 C C . TRP A 1 60 ? 43.304 3.148 -50.665 1.00 91.56 60 TRP A C 1
ATOM 474 O O . TRP A 1 60 ? 42.852 2.768 -49.589 1.00 91.56 60 TRP A O 1
ATOM 484 N N . ALA A 1 61 ? 42.553 3.179 -51.772 1.00 91.69 61 ALA A N 1
ATOM 485 C CA . ALA A 1 61 ? 41.116 2.907 -51.796 1.00 91.69 61 ALA A CA 1
ATOM 486 C C . ALA A 1 61 ? 40.814 1.439 -51.469 1.00 91.69 61 ALA A C 1
ATOM 488 O O . ALA A 1 61 ? 39.907 1.148 -50.692 1.00 91.69 61 ALA A O 1
ATOM 489 N N . LYS A 1 62 ? 41.624 0.513 -51.999 1.00 90.88 62 LYS A N 1
ATOM 490 C CA . LYS A 1 62 ? 41.550 -0.913 -51.642 1.00 90.88 62 LYS A CA 1
ATOM 491 C C . LYS A 1 62 ? 41.838 -1.147 -50.167 1.00 90.88 62 LYS A C 1
ATOM 493 O O . LYS A 1 62 ? 41.146 -1.932 -49.529 1.00 90.88 62 LYS A O 1
ATOM 498 N N . GLY A 1 63 ? 42.836 -0.441 -49.640 1.00 89.88 63 GLY A N 1
ATOM 499 C CA . GLY A 1 63 ? 43.178 -0.467 -48.224 1.00 89.88 63 GLY A CA 1
ATOM 500 C C . GLY A 1 63 ? 42.003 -0.082 -47.326 1.00 89.88 63 GLY A C 1
ATOM 501 O O . GLY A 1 63 ? 41.685 -0.807 -46.388 1.00 89.88 63 GLY A O 1
ATOM 502 N N . LEU A 1 64 ? 41.303 1.008 -47.659 1.00 91.56 64 LEU A N 1
ATOM 503 C CA . LEU A 1 64 ? 40.120 1.457 -46.916 1.00 91.56 64 LEU A CA 1
ATOM 504 C C . LEU A 1 64 ? 38.941 0.479 -47.011 1.00 91.56 64 LEU A C 1
ATOM 506 O O . LEU A 1 64 ? 38.280 0.227 -46.001 1.00 91.56 64 LEU A O 1
ATOM 510 N N . ILE A 1 65 ? 38.676 -0.085 -48.196 1.00 91.06 65 ILE A N 1
ATOM 511 C CA . ILE A 1 65 ? 37.616 -1.091 -48.374 1.00 91.06 65 ILE A CA 1
ATOM 512 C C . ILE A 1 65 ? 37.908 -2.325 -47.512 1.00 91.06 65 ILE A C 1
ATOM 514 O O . ILE A 1 65 ? 37.027 -2.790 -46.787 1.00 91.06 65 ILE A O 1
ATOM 518 N N . GLU A 1 66 ? 39.142 -2.830 -47.550 1.00 89.56 66 GLU A N 1
ATOM 519 C CA . GLU A 1 66 ? 39.528 -4.024 -46.798 1.00 89.56 66 GLU A CA 1
ATOM 520 C C . GLU A 1 66 ? 39.516 -3.781 -45.286 1.00 89.56 66 GLU A C 1
ATOM 522 O O . GLU A 1 66 ? 38.986 -4.601 -44.538 1.00 89.56 66 GLU A O 1
ATOM 527 N N . ALA A 1 67 ? 40.003 -2.628 -44.821 1.00 91.38 67 ALA A N 1
ATOM 528 C CA . ALA A 1 67 ? 39.907 -2.252 -43.413 1.00 91.38 67 ALA A CA 1
ATOM 529 C C . ALA A 1 67 ? 38.446 -2.154 -42.936 1.00 91.38 67 ALA A C 1
ATOM 531 O O . ALA A 1 67 ? 38.108 -2.664 -41.866 1.00 91.38 67 ALA A O 1
ATOM 532 N N . SER A 1 68 ? 37.554 -1.564 -43.742 1.00 89.56 68 SER A N 1
ATOM 533 C CA . SER A 1 68 ? 36.119 -1.520 -43.432 1.00 89.56 68 SER A CA 1
ATOM 534 C C . SER A 1 68 ? 35.509 -2.924 -43.374 1.00 89.56 68 SER A C 1
ATOM 536 O O . SER A 1 68 ? 34.707 -3.205 -42.483 1.00 89.56 68 SER A O 1
ATOM 538 N N . ARG A 1 69 ? 35.902 -3.823 -44.286 1.00 87.50 69 ARG A N 1
ATOM 539 C CA . ARG A 1 69 ? 35.453 -5.222 -44.295 1.00 87.50 69 ARG A CA 1
ATOM 540 C C . ARG A 1 69 ? 35.909 -5.963 -43.036 1.00 87.50 69 ARG A C 1
ATOM 542 O O . ARG A 1 69 ? 35.083 -6.592 -42.382 1.00 87.50 69 ARG A O 1
ATOM 549 N N . LEU A 1 70 ? 37.192 -5.860 -42.684 1.00 89.06 70 LEU A N 1
ATOM 550 C CA . LEU A 1 70 ? 37.778 -6.485 -41.491 1.00 89.06 70 LEU A CA 1
ATOM 551 C C . LEU A 1 70 ? 37.110 -5.993 -40.202 1.00 89.06 70 LEU A C 1
ATOM 553 O O . LEU A 1 70 ? 36.804 -6.790 -39.318 1.00 89.06 70 LEU A O 1
ATOM 557 N N . SER A 1 71 ? 36.820 -4.691 -40.114 1.00 87.06 71 SER A N 1
ATOM 558 C CA . SER A 1 71 ? 36.075 -4.119 -38.988 1.00 87.06 71 SER A CA 1
ATOM 559 C C . SER A 1 71 ? 34.688 -4.760 -38.860 1.00 87.06 71 SER A C 1
ATOM 561 O O . SER A 1 71 ? 34.281 -5.145 -37.771 1.00 87.06 71 SER A O 1
ATOM 563 N N . GLN A 1 72 ? 33.966 -4.978 -39.956 1.00 79.88 72 GLN A N 1
ATOM 564 C CA . GLN A 1 72 ? 32.643 -5.606 -39.889 1.00 79.88 72 GLN A CA 1
ATOM 565 C C . GLN A 1 72 ? 32.674 -7.114 -39.613 1.00 79.88 72 GLN A C 1
ATOM 567 O O . GLN A 1 72 ? 31.730 -7.637 -39.014 1.00 79.88 72 GLN A O 1
ATOM 572 N N . THR A 1 73 ? 33.735 -7.820 -40.023 1.00 83.00 73 THR A N 1
ATOM 573 C CA . THR A 1 73 ? 33.915 -9.251 -39.717 1.00 83.00 73 THR A CA 1
ATOM 574 C C . THR A 1 73 ? 34.432 -9.505 -38.301 1.00 83.00 73 THR A C 1
ATOM 576 O O . THR A 1 73 ? 34.580 -10.662 -37.914 1.00 83.00 73 THR A O 1
ATOM 579 N N . GLY A 1 74 ? 34.655 -8.453 -37.506 1.00 85.38 74 GLY A N 1
ATOM 580 C CA . GLY A 1 74 ? 35.144 -8.556 -36.130 1.00 85.38 74 GLY A CA 1
ATOM 581 C C . GLY A 1 74 ? 36.663 -8.698 -36.014 1.00 85.38 74 GLY A C 1
ATOM 582 O O . GLY A 1 74 ? 37.182 -8.905 -34.924 1.00 85.38 74 GLY A O 1
ATOM 583 N N . GLU A 1 75 ? 37.398 -8.569 -37.119 1.00 91.00 75 GLU A N 1
ATOM 584 C CA . GLU A 1 75 ? 38.862 -8.631 -37.161 1.00 91.00 75 GLU A CA 1
ATOM 585 C C . GLU A 1 75 ? 39.468 -7.239 -36.913 1.00 91.00 75 GLU A C 1
ATOM 587 O O . GLU A 1 75 ? 40.238 -6.711 -37.720 1.00 91.00 75 GLU A O 1
ATOM 592 N N . PHE A 1 76 ? 39.080 -6.617 -35.799 1.00 93.06 76 PHE A N 1
ATOM 593 C CA . PHE A 1 76 ? 39.306 -5.195 -35.534 1.00 93.06 76 PHE A CA 1
ATOM 594 C C . PHE A 1 76 ? 40.791 -4.806 -35.462 1.00 93.06 76 PHE A C 1
ATOM 596 O O . PHE A 1 76 ? 41.189 -3.805 -36.056 1.00 93.06 76 PHE A O 1
ATOM 603 N N . ASP A 1 77 ? 41.642 -5.636 -34.851 1.00 91.44 77 ASP A N 1
ATOM 604 C CA . ASP A 1 77 ? 43.088 -5.374 -34.778 1.00 91.44 77 ASP A CA 1
ATOM 605 C C . ASP A 1 77 ? 43.748 -5.395 -36.161 1.00 91.44 77 ASP A C 1
ATOM 607 O O . ASP A 1 77 ? 44.621 -4.577 -36.467 1.00 91.44 77 ASP A O 1
ATOM 611 N N . LYS A 1 78 ? 43.297 -6.301 -37.042 1.00 92.56 78 LYS A N 1
ATOM 612 C CA . LYS A 1 78 ? 43.754 -6.326 -38.437 1.00 92.56 78 LYS A CA 1
ATOM 613 C C . LYS A 1 78 ? 43.276 -5.078 -39.168 1.00 92.56 78 LYS A C 1
ATOM 615 O O . LYS A 1 78 ? 44.066 -4.475 -39.886 1.00 92.56 78 LYS A O 1
ATOM 620 N N . ALA A 1 79 ? 42.024 -4.666 -38.961 1.00 93.19 79 ALA A N 1
ATOM 621 C CA . ALA A 1 79 ? 41.489 -3.441 -39.547 1.00 93.19 79 ALA A CA 1
ATOM 622 C C . ALA A 1 79 ? 42.310 -2.205 -39.135 1.00 93.19 79 ALA A C 1
ATOM 624 O O . ALA A 1 79 ? 42.704 -1.426 -40.001 1.00 93.19 79 ALA A O 1
ATOM 625 N N . LEU A 1 80 ? 42.640 -2.060 -37.846 1.00 93.88 80 LEU A N 1
ATOM 626 C CA . LEU A 1 80 ? 43.465 -0.959 -37.331 1.00 93.88 80 LEU A CA 1
ATOM 627 C C . LEU A 1 80 ? 44.886 -0.976 -37.904 1.00 93.88 80 LEU A C 1
ATOM 629 O O . LEU A 1 80 ? 45.399 0.071 -38.305 1.00 93.88 80 LEU A O 1
ATOM 633 N N . LYS A 1 81 ? 45.501 -2.159 -38.012 1.00 91.81 81 LYS A N 1
ATOM 634 C CA . LYS A 1 81 ? 46.808 -2.317 -38.660 1.00 91.81 81 LYS A CA 1
ATOM 635 C C . LYS A 1 81 ? 46.765 -1.875 -40.126 1.00 91.81 81 LYS A C 1
ATOM 637 O O . LYS A 1 81 ? 47.602 -1.080 -40.547 1.00 91.81 81 LYS A O 1
ATOM 642 N N . PHE A 1 82 ? 45.762 -2.321 -40.883 1.00 88.88 82 PHE A N 1
ATOM 643 C CA . PHE A 1 82 ? 45.577 -1.916 -42.280 1.00 88.88 82 PHE A CA 1
ATOM 644 C C . PHE A 1 82 ? 45.327 -0.408 -42.427 1.00 88.88 82 PHE A C 1
ATOM 646 O O . PHE A 1 82 ? 45.868 0.219 -43.338 1.00 88.88 82 PHE A O 1
ATOM 653 N N . VAL A 1 83 ? 44.555 0.205 -41.525 1.00 93.06 83 VAL A N 1
ATOM 654 C CA . VAL A 1 83 ? 44.360 1.667 -41.477 1.00 93.06 83 VAL A CA 1
ATOM 655 C C . VAL A 1 83 ? 45.693 2.393 -41.270 1.00 93.06 83 VAL A C 1
ATOM 657 O O . VAL A 1 83 ? 45.967 3.367 -41.969 1.00 93.06 83 VAL A O 1
ATOM 660 N N . ALA A 1 84 ? 46.541 1.922 -40.352 1.00 91.94 84 ALA A N 1
ATOM 661 C CA . ALA A 1 84 ? 47.847 2.530 -40.089 1.00 91.94 84 ALA A CA 1
ATOM 662 C C . ALA A 1 84 ? 48.798 2.425 -41.296 1.00 91.94 84 ALA A C 1
ATOM 664 O O . ALA A 1 84 ? 49.459 3.399 -41.651 1.00 91.94 84 ALA A O 1
ATOM 665 N N . GLU A 1 85 ? 48.829 1.268 -41.962 1.00 89.75 85 GLU A N 1
ATOM 666 C CA . GLU A 1 85 ? 49.665 1.031 -43.147 1.00 89.75 85 GLU A CA 1
ATOM 667 C C . GLU A 1 85 ? 49.220 1.857 -44.365 1.00 89.75 85 GLU A C 1
ATOM 669 O O . GLU A 1 85 ? 50.043 2.249 -45.191 1.00 89.75 85 GLU A O 1
ATOM 674 N N . THR A 1 86 ? 47.921 2.139 -44.485 1.00 88.31 86 THR A N 1
ATOM 675 C CA . THR A 1 86 ? 47.347 2.819 -45.659 1.00 88.31 86 THR A CA 1
ATOM 676 C C . THR A 1 86 ? 47.308 4.340 -45.522 1.00 88.31 86 THR A C 1
ATOM 678 O O . THR A 1 86 ? 47.367 5.027 -46.546 1.00 88.31 86 THR A O 1
ATOM 681 N N . GLN A 1 87 ? 47.280 4.874 -44.293 1.00 92.38 87 GLN A N 1
ATOM 682 C CA . GLN A 1 87 ? 47.094 6.299 -43.981 1.00 92.38 87 GLN A CA 1
ATOM 683 C C . GLN A 1 87 ? 47.993 7.249 -44.785 1.00 92.38 87 GLN A C 1
ATOM 685 O O . GLN A 1 87 ? 47.514 8.270 -45.276 1.00 92.38 87 GLN A O 1
ATOM 690 N N . SER A 1 88 ? 49.280 6.927 -44.942 1.00 90.56 88 SER A N 1
ATOM 691 C CA . SER A 1 88 ? 50.259 7.792 -45.624 1.00 90.56 88 SER A CA 1
ATOM 692 C C . SER A 1 88 ? 50.001 7.954 -47.127 1.00 90.56 88 SER A C 1
ATOM 694 O O . SER A 1 88 ? 50.504 8.892 -47.741 1.00 90.56 88 SER A O 1
ATOM 696 N N . SER A 1 89 ? 49.214 7.052 -47.721 1.00 91.44 89 SER A N 1
ATOM 697 C CA . SER A 1 89 ? 48.886 7.033 -49.151 1.00 91.44 89 SER A CA 1
ATOM 698 C C . SER A 1 89 ? 47.491 7.581 -49.479 1.00 91.44 89 SER A C 1
ATOM 700 O O . SER A 1 89 ? 47.152 7.706 -50.658 1.00 91.44 89 SER A O 1
ATOM 702 N N . VAL A 1 90 ? 46.678 7.899 -48.462 1.00 92.62 90 VAL A N 1
ATOM 703 C CA . VAL A 1 90 ? 45.303 8.390 -48.637 1.00 92.62 90 VAL A CA 1
ATOM 704 C C . VAL A 1 90 ? 45.318 9.874 -49.040 1.00 92.62 90 VAL A C 1
ATOM 706 O O . VAL A 1 90 ? 45.866 10.699 -48.305 1.00 92.62 90 VAL A O 1
ATOM 709 N N . PRO A 1 91 ? 44.711 10.258 -50.181 1.00 91.88 91 PRO A N 1
ATOM 710 C CA . PRO A 1 91 ? 44.618 11.660 -50.587 1.00 91.88 91 PRO A CA 1
ATOM 711 C C . PRO A 1 91 ? 43.834 12.506 -49.579 1.00 91.88 91 PRO A C 1
ATOM 713 O O . PRO A 1 91 ? 42.918 12.003 -48.938 1.00 91.88 91 PRO A O 1
ATOM 716 N N . GLU A 1 92 ? 44.128 13.808 -49.509 1.00 89.44 92 GLU A N 1
ATOM 717 C CA . GLU A 1 92 ? 43.503 14.754 -48.567 1.00 89.44 92 GLU A CA 1
ATOM 718 C C . GLU A 1 92 ? 41.966 14.678 -48.549 1.00 89.44 92 GLU A C 1
ATOM 720 O O . GLU A 1 92 ? 41.377 14.608 -47.480 1.00 89.44 92 GLU A O 1
ATOM 725 N N . ARG A 1 93 ? 41.316 14.580 -49.721 1.00 88.75 93 ARG A N 1
ATOM 726 C CA . ARG A 1 93 ? 39.850 14.429 -49.849 1.00 88.75 93 ARG A CA 1
ATOM 727 C C . ARG A 1 93 ? 39.274 13.233 -49.075 1.00 88.75 93 ARG A C 1
ATOM 729 O O . ARG A 1 93 ? 38.106 13.247 -48.715 1.00 88.75 93 ARG A O 1
ATOM 736 N N . TRP A 1 94 ? 40.057 12.175 -48.901 1.00 92.50 94 TRP A N 1
ATOM 737 C CA . TRP A 1 94 ? 39.613 10.911 -48.316 1.00 92.50 94 TRP A CA 1
ATOM 738 C C . TRP A 1 94 ? 40.095 10.733 -46.874 1.00 92.50 94 TRP A C 1
ATOM 740 O O . TRP A 1 94 ? 39.901 9.662 -46.298 1.00 92.50 94 TRP A O 1
ATOM 750 N N . GLN A 1 95 ? 40.704 11.765 -46.280 1.00 92.50 95 GLN A N 1
ATOM 751 C CA . GLN A 1 95 ? 41.151 11.725 -44.889 1.00 92.50 95 GLN A CA 1
ATOM 752 C C . GLN A 1 95 ? 39.963 11.595 -43.928 1.00 92.50 95 GLN A C 1
ATOM 754 O O . GLN A 1 95 ? 40.027 10.767 -43.019 1.00 92.50 95 GLN A O 1
ATOM 759 N N . GLY A 1 96 ? 38.836 12.272 -44.186 1.00 93.62 96 GLY A N 1
ATOM 760 C CA . GLY A 1 96 ? 37.605 12.051 -43.424 1.00 93.62 96 GLY A CA 1
ATOM 761 C C . GLY A 1 96 ? 37.120 10.596 -43.475 1.00 93.62 96 GLY A C 1
ATOM 762 O O . GLY A 1 96 ? 36.780 10.007 -42.447 1.00 93.62 96 GLY A O 1
ATOM 763 N N . LEU A 1 97 ? 37.166 9.958 -44.653 1.00 93.31 97 LEU A N 1
ATOM 764 C CA . LEU A 1 97 ? 36.769 8.553 -44.810 1.00 93.31 97 LEU A CA 1
ATOM 765 C C . LEU A 1 97 ? 37.717 7.589 -44.076 1.00 93.31 97 LEU A C 1
ATOM 767 O O . LEU A 1 97 ? 37.259 6.632 -43.449 1.00 93.31 97 LEU A O 1
ATOM 771 N N . LEU A 1 98 ? 39.028 7.840 -44.125 1.00 94.81 98 LEU A N 1
ATOM 772 C CA . LEU A 1 98 ? 40.022 7.082 -43.361 1.00 94.81 98 LEU A CA 1
ATOM 773 C C . LEU A 1 98 ? 39.714 7.135 -41.861 1.00 94.81 98 LEU A C 1
ATOM 775 O O . LEU A 1 98 ? 39.715 6.095 -41.200 1.00 94.81 98 LEU A O 1
ATOM 779 N N . GLN A 1 99 ? 39.424 8.325 -41.334 1.00 96.31 99 GLN A N 1
ATOM 780 C CA . GLN A 1 99 ? 39.120 8.514 -39.918 1.00 96.31 99 GLN A CA 1
ATOM 781 C C . GLN A 1 99 ? 37.793 7.858 -39.516 1.00 96.31 99 GLN A C 1
ATOM 783 O O . GLN A 1 99 ? 37.704 7.238 -38.459 1.00 96.31 99 GLN A O 1
ATOM 788 N N . PHE A 1 100 ? 36.789 7.855 -40.393 1.00 94.62 100 PHE A N 1
ATOM 789 C CA . PHE A 1 100 ? 35.563 7.086 -40.180 1.00 94.62 100 PHE A CA 1
ATOM 790 C C . PHE A 1 100 ? 35.813 5.568 -40.081 1.00 94.62 100 PHE A C 1
ATOM 792 O O . PHE A 1 100 ? 35.257 4.891 -39.205 1.00 94.62 100 PHE A O 1
ATOM 799 N N . VAL A 1 101 ? 36.657 5.011 -40.959 1.00 94.06 101 VAL A N 1
ATOM 800 C CA . VAL A 1 101 ? 37.030 3.585 -40.916 1.00 94.06 101 VAL A CA 1
ATOM 801 C C . VAL A 1 101 ? 37.850 3.278 -39.663 1.00 94.06 101 VAL A C 1
ATOM 803 O O . VAL A 1 101 ? 37.575 2.276 -39.000 1.00 94.06 101 VAL A O 1
ATOM 806 N N . ARG A 1 102 ? 38.789 4.159 -39.288 1.00 95.88 102 ARG A N 1
ATOM 807 C CA . ARG A 1 102 ? 39.528 4.066 -38.021 1.00 95.88 102 ARG A CA 1
ATOM 808 C C . ARG A 1 102 ? 38.577 4.028 -36.834 1.00 95.88 102 ARG A C 1
ATOM 810 O O . ARG A 1 102 ? 38.663 3.101 -36.041 1.00 95.88 102 ARG A O 1
ATOM 817 N N . GLY A 1 103 ? 37.649 4.980 -36.750 1.00 96.31 103 GLY A N 1
ATOM 818 C CA . GLY A 1 103 ? 36.680 5.048 -35.661 1.00 96.31 103 GLY A CA 1
ATOM 819 C C . GLY A 1 103 ? 35.827 3.784 -35.563 1.00 96.31 103 GLY A C 1
ATOM 820 O O . GLY A 1 103 ? 35.644 3.253 -34.471 1.00 96.31 103 GLY A O 1
ATOM 821 N N . SER A 1 104 ? 35.400 3.235 -36.708 1.00 93.06 104 SER A N 1
ATOM 822 C CA . SER A 1 104 ? 34.644 1.972 -36.769 1.00 93.06 104 SER A CA 1
ATOM 823 C C . SER A 1 104 ? 35.445 0.789 -36.220 1.00 93.06 104 SER A C 1
ATOM 825 O O . SER A 1 104 ? 34.912 -0.029 -35.469 1.00 93.06 104 SER A O 1
ATOM 827 N N . ALA A 1 105 ? 36.727 0.696 -36.579 1.00 94.56 105 ALA A N 1
ATOM 828 C CA . ALA A 1 105 ? 37.612 -0.356 -36.098 1.00 94.56 105 ALA A CA 1
ATOM 829 C C . ALA A 1 105 ? 37.927 -0.196 -34.601 1.00 94.56 105 ALA A C 1
ATOM 831 O O . ALA A 1 105 ? 37.771 -1.158 -33.852 1.00 94.56 105 ALA A O 1
ATOM 832 N N . SER A 1 106 ? 38.267 1.017 -34.150 1.00 95.94 106 SER A N 1
ATOM 833 C CA . SER A 1 106 ? 38.527 1.325 -32.738 1.00 95.94 106 SER A CA 1
ATOM 834 C C . SER A 1 106 ? 37.316 1.024 -31.856 1.00 95.94 106 SER A C 1
ATOM 836 O O . SER A 1 106 ? 37.465 0.389 -30.816 1.00 95.94 106 SER A O 1
ATOM 838 N N . GLN A 1 107 ? 36.108 1.406 -32.289 1.00 94.56 107 GLN A N 1
ATOM 839 C CA . GLN A 1 107 ? 34.868 1.117 -31.563 1.00 94.56 107 GLN A CA 1
ATOM 840 C C . GLN A 1 107 ? 34.645 -0.391 -31.422 1.00 94.56 107 GLN A C 1
ATOM 842 O O . GLN A 1 107 ? 34.289 -0.864 -30.348 1.00 94.56 107 GLN A O 1
ATOM 847 N N . GLY A 1 108 ? 34.872 -1.149 -32.496 1.00 89.81 108 GLY A N 1
ATOM 848 C CA . GLY A 1 108 ? 34.758 -2.603 -32.479 1.00 89.81 108 GLY A CA 1
ATOM 849 C C . GLY A 1 108 ? 35.751 -3.289 -31.535 1.00 89.81 108 GLY A C 1
ATOM 850 O O . GLY A 1 108 ? 35.379 -4.238 -30.851 1.00 89.81 108 GLY A O 1
ATOM 851 N N . SER A 1 109 ? 36.974 -2.759 -31.423 1.00 91.94 109 SER A N 1
ATOM 852 C CA . SER A 1 109 ? 37.974 -3.181 -30.427 1.00 91.94 109 SER A CA 1
ATOM 853 C C . SER A 1 109 ? 37.677 -2.696 -28.995 1.00 91.94 109 SER A C 1
ATOM 855 O O . SER A 1 109 ? 38.495 -2.922 -28.108 1.00 91.94 109 SER A O 1
ATOM 857 N N . GLY A 1 110 ? 36.569 -1.983 -28.751 1.00 92.62 110 GLY A N 1
ATOM 858 C CA . GLY A 1 110 ? 36.240 -1.394 -27.445 1.00 92.62 110 GLY A CA 1
ATOM 859 C C . GLY A 1 110 ? 37.056 -0.145 -27.075 1.00 92.62 110 GLY A C 1
ATOM 860 O O . GLY A 1 110 ? 36.952 0.350 -25.955 1.00 92.62 110 GLY A O 1
ATOM 861 N N . GLN A 1 111 ? 37.855 0.401 -27.997 1.00 95.50 111 GLN A N 1
ATOM 862 C CA . GLN A 1 111 ? 38.644 1.624 -27.805 1.00 95.50 111 GLN A CA 1
ATOM 863 C C . GLN A 1 111 ? 37.771 2.862 -28.070 1.00 95.50 111 GLN A C 1
ATOM 865 O O . GLN A 1 111 ? 37.928 3.555 -29.078 1.00 95.50 111 GLN A O 1
ATOM 870 N N . TYR A 1 112 ? 36.805 3.119 -27.183 1.00 96.19 112 TYR A N 1
ATOM 871 C CA . TYR A 1 112 ? 35.773 4.139 -27.404 1.00 96.19 112 TYR A CA 1
ATOM 872 C C . TYR A 1 112 ? 36.315 5.573 -27.478 1.00 96.19 112 TYR A C 1
ATOM 874 O O . TYR A 1 112 ? 35.825 6.350 -28.293 1.00 96.19 112 TYR A O 1
ATOM 882 N N . ASP A 1 113 ? 37.347 5.928 -26.707 1.00 96.56 113 ASP A N 1
ATOM 883 C CA . ASP A 1 113 ? 37.955 7.268 -26.764 1.00 96.56 113 ASP A CA 1
ATOM 884 C C . ASP A 1 113 ? 38.626 7.549 -28.114 1.00 96.56 113 ASP A C 1
ATOM 886 O O . ASP A 1 113 ? 38.391 8.593 -28.729 1.00 96.56 113 ASP A O 1
ATOM 890 N N . GLU A 1 114 ? 39.394 6.583 -28.622 1.00 96.12 114 GLU A N 1
ATOM 891 C CA . GLU A 1 114 ? 40.006 6.669 -29.951 1.00 96.12 114 GLU A CA 1
ATOM 892 C C . GLU A 1 114 ? 38.946 6.669 -31.056 1.00 96.12 114 GLU A C 1
ATOM 894 O O . GLU A 1 114 ? 39.079 7.389 -32.045 1.00 96.12 114 GLU A O 1
ATOM 899 N N . ALA A 1 115 ? 37.855 5.917 -30.877 1.00 97.38 115 ALA A N 1
ATOM 900 C CA . ALA A 1 115 ? 36.735 5.937 -31.809 1.00 97.38 115 ALA A CA 1
ATOM 901 C C . ALA A 1 115 ? 36.064 7.315 -31.873 1.00 97.38 115 ALA A C 1
ATOM 903 O O . ALA A 1 115 ? 35.876 7.857 -32.961 1.00 97.38 115 ALA A O 1
ATOM 904 N N . ILE A 1 116 ? 35.750 7.906 -30.716 1.00 98.00 116 ILE A N 1
ATOM 905 C CA . ILE A 1 116 ? 35.141 9.239 -30.606 1.00 98.00 116 ILE A CA 1
ATOM 906 C C . ILE A 1 116 ? 36.041 10.292 -31.249 1.00 98.00 116 ILE A C 1
ATOM 908 O O . ILE A 1 116 ? 35.554 11.123 -32.018 1.00 98.00 116 ILE A O 1
ATOM 912 N N . LYS A 1 117 ? 37.346 10.251 -30.960 1.00 97.50 117 LYS A N 1
ATOM 913 C CA . LYS A 1 117 ? 38.328 11.157 -31.559 1.00 97.50 117 LYS A CA 1
ATOM 914 C C . LYS A 1 117 ? 38.346 11.024 -33.081 1.00 97.50 117 LYS A C 1
ATOM 916 O O . LYS A 1 117 ? 38.161 12.022 -33.771 1.00 97.50 117 LYS A O 1
ATOM 921 N N . ALA A 1 118 ? 38.480 9.804 -33.599 1.00 97.06 118 ALA A N 1
ATOM 922 C CA . ALA A 1 118 ? 38.512 9.555 -35.035 1.00 97.06 118 ALA A CA 1
ATOM 923 C C . ALA A 1 118 ? 37.205 9.978 -35.732 1.00 97.06 118 ALA A C 1
ATOM 925 O O . ALA A 1 118 ? 37.243 10.581 -36.799 1.00 97.06 118 ALA A O 1
ATOM 926 N N . TYR A 1 119 ? 36.035 9.746 -35.129 1.00 97.69 119 TYR A N 1
ATOM 927 C CA . TYR A 1 119 ? 34.775 10.223 -35.707 1.00 97.69 119 TYR A CA 1
ATOM 928 C C . TYR A 1 119 ? 34.651 11.749 -35.701 1.00 97.69 119 TYR A C 1
ATOM 930 O O . TYR A 1 119 ? 34.132 12.304 -36.665 1.00 97.69 119 TYR A O 1
ATOM 938 N N . ARG A 1 120 ? 35.132 12.442 -34.661 1.00 97.44 120 ARG A N 1
ATOM 939 C CA . ARG A 1 120 ? 35.165 13.915 -34.643 1.00 97.44 120 ARG A CA 1
ATOM 940 C C . ARG A 1 120 ? 36.095 14.461 -35.725 1.00 97.44 120 ARG A C 1
ATOM 942 O O . ARG A 1 120 ? 35.661 15.307 -36.493 1.00 97.44 120 ARG A O 1
ATOM 949 N N . GLU A 1 121 ? 37.302 13.908 -35.848 1.00 96.25 121 GLU A N 1
ATOM 950 C CA . GLU A 1 121 ? 38.248 14.256 -36.920 1.00 96.25 121 GLU A CA 1
ATOM 951 C C . GLU A 1 121 ? 37.647 13.995 -38.313 1.00 96.25 121 GLU A C 1
ATOM 953 O O . GLU A 1 121 ? 37.819 14.798 -39.226 1.00 96.25 121 GLU A O 1
ATOM 958 N N . ALA A 1 122 ? 36.889 12.906 -38.484 1.00 95.81 122 ALA A N 1
ATOM 959 C CA . ALA A 1 122 ? 36.185 12.630 -39.735 1.00 95.81 122 ALA A CA 1
ATOM 960 C C . ALA A 1 122 ? 35.132 13.701 -40.066 1.00 95.81 122 ALA A C 1
ATOM 962 O O . ALA A 1 122 ? 34.983 14.074 -41.225 1.00 95.81 122 ALA A O 1
ATOM 963 N N . LEU A 1 123 ? 34.405 14.187 -39.056 1.00 95.25 123 LEU A N 1
ATOM 964 C CA . LEU A 1 123 ? 33.334 15.179 -39.199 1.00 95.25 123 LEU A CA 1
ATOM 965 C C . LEU A 1 123 ? 33.842 16.618 -39.394 1.00 95.25 123 LEU A C 1
ATOM 967 O O . LEU A 1 123 ? 33.064 17.473 -39.813 1.00 95.25 123 LEU A O 1
ATOM 971 N N . GLU A 1 124 ? 35.118 16.891 -39.112 1.00 93.69 124 GLU A N 1
ATOM 972 C CA . GLU A 1 124 ? 35.775 18.166 -39.439 1.00 93.69 124 GLU A CA 1
ATOM 973 C C . GLU A 1 124 ? 36.088 18.291 -40.943 1.00 93.69 124 GLU A C 1
ATOM 975 O O . GLU A 1 124 ? 36.221 19.403 -41.461 1.00 93.69 124 GLU A O 1
ATOM 980 N N . ASP A 1 125 ? 36.164 17.169 -41.667 1.00 90.81 125 ASP A N 1
ATOM 981 C CA . ASP A 1 125 ? 36.378 17.156 -43.112 1.00 90.81 125 ASP A CA 1
ATOM 982 C C . ASP A 1 125 ? 35.079 17.498 -43.857 1.00 90.81 125 ASP A C 1
ATOM 984 O O . ASP A 1 125 ? 34.182 16.671 -44.025 1.00 90.81 125 ASP A O 1
ATOM 988 N N . ALA A 1 126 ? 34.996 18.727 -44.370 1.00 83.75 126 ALA A N 1
ATOM 989 C CA . ALA A 1 126 ? 33.853 19.201 -45.152 1.00 83.75 126 ALA A CA 1
ATOM 990 C C . ALA A 1 126 ? 33.601 18.399 -46.448 1.00 83.75 126 ALA A C 1
ATOM 992 O O . ALA A 1 126 ? 32.555 18.572 -47.074 1.00 83.75 126 ALA A O 1
ATOM 993 N N . LYS A 1 127 ? 34.549 17.554 -46.879 1.00 84.19 127 LYS A N 1
ATOM 994 C CA . LYS A 1 127 ? 34.424 16.670 -48.048 1.00 84.19 127 LYS A CA 1
ATOM 995 C C . LYS A 1 127 ? 33.990 15.249 -47.671 1.00 84.19 127 LYS A C 1
ATOM 997 O O . LYS A 1 127 ? 33.921 14.400 -48.560 1.00 84.19 127 LYS A O 1
ATOM 1002 N N . LEU A 1 128 ? 33.718 14.972 -46.391 1.00 87.38 128 LEU A N 1
ATOM 1003 C CA . LEU A 1 128 ? 33.205 13.680 -45.948 1.00 87.38 128 LEU A CA 1
ATOM 1004 C C . LEU A 1 128 ? 31.820 13.426 -46.553 1.00 87.38 128 LEU A C 1
ATOM 1006 O O . LEU A 1 128 ? 30.832 14.076 -46.211 1.00 87.38 128 LEU A O 1
ATOM 1010 N N . ASP A 1 129 ? 31.743 12.419 -47.414 1.00 82.56 129 ASP A N 1
ATOM 1011 C CA . ASP A 1 129 ? 30.474 11.954 -47.961 1.00 82.56 129 ASP A CA 1
ATOM 1012 C C . ASP A 1 129 ? 29.680 11.162 -46.907 1.00 82.56 129 ASP A C 1
ATOM 1014 O O . ASP A 1 129 ? 30.250 10.344 -46.183 1.00 82.56 129 ASP A O 1
ATOM 1018 N N . GLN A 1 130 ? 28.353 11.345 -46.874 1.00 82.19 130 GLN A N 1
ATOM 1019 C CA . GLN A 1 130 ? 27.416 10.649 -45.969 1.00 82.19 130 GLN A CA 1
ATOM 1020 C C . GLN A 1 130 ? 27.741 10.818 -44.464 1.00 82.19 130 GLN A C 1
ATOM 1022 O O . GLN A 1 130 ? 27.852 9.817 -43.737 1.00 82.19 130 GLN A O 1
ATOM 1027 N N . PRO A 1 131 ? 27.887 12.063 -43.960 1.00 90.38 131 PRO A N 1
ATOM 1028 C CA . PRO A 1 131 ? 28.276 12.327 -42.574 1.00 90.38 131 PRO A CA 1
ATOM 1029 C C . PRO A 1 131 ? 27.287 11.759 -41.545 1.00 90.38 131 PRO A C 1
ATOM 1031 O O . PRO A 1 131 ? 27.697 11.479 -40.416 1.00 90.38 131 PRO A O 1
ATOM 1034 N N . GLY A 1 132 ? 26.020 11.518 -41.908 1.00 90.50 132 GLY A N 1
ATOM 1035 C CA . GLY A 1 132 ? 25.029 10.922 -41.012 1.00 90.50 132 GLY A CA 1
ATOM 1036 C C . GLY A 1 132 ? 25.448 9.563 -40.435 1.00 90.50 132 GLY A C 1
ATOM 1037 O O . GLY A 1 132 ? 25.232 9.296 -39.253 1.00 90.50 132 GLY A O 1
ATOM 1038 N N . ASN A 1 133 ? 26.154 8.725 -41.206 1.00 88.56 133 ASN A N 1
ATOM 1039 C CA . ASN A 1 133 ? 26.685 7.450 -40.701 1.00 88.56 133 ASN A CA 1
ATOM 1040 C C . ASN A 1 133 ? 27.764 7.651 -39.628 1.00 88.56 133 ASN A C 1
ATOM 1042 O O . ASN A 1 133 ? 27.847 6.882 -38.668 1.00 88.56 133 ASN A O 1
ATOM 1046 N N . THR A 1 134 ? 28.593 8.681 -39.791 1.00 92.94 134 THR A N 1
ATOM 1047 C CA . THR A 1 134 ? 29.643 9.036 -38.834 1.00 92.94 134 THR A CA 1
ATOM 1048 C C . THR A 1 134 ? 29.040 9.614 -37.560 1.00 92.94 134 THR A C 1
ATOM 1050 O O . THR A 1 134 ? 29.423 9.196 -36.472 1.00 92.94 134 THR A O 1
ATOM 1053 N N . TRP A 1 135 ? 28.040 10.493 -37.679 1.00 96.12 135 TRP A N 1
ATOM 1054 C CA . TRP A 1 135 ? 27.276 11.007 -36.541 1.00 96.12 135 TRP A CA 1
ATOM 1055 C C . TRP A 1 135 ? 26.574 9.894 -35.751 1.00 96.12 135 TRP A C 1
ATOM 1057 O O . TRP A 1 135 ? 26.652 9.879 -34.524 1.00 96.12 135 TRP A O 1
ATOM 1067 N N . HIS A 1 136 ? 25.961 8.921 -36.434 1.00 94.19 136 HIS A N 1
ATOM 1068 C CA . HIS A 1 136 ? 25.347 7.759 -35.785 1.00 94.19 136 HIS A CA 1
ATOM 1069 C C . HIS A 1 136 ? 26.380 6.934 -35.007 1.00 94.19 136 HIS A C 1
ATOM 1071 O O . HIS A 1 136 ? 26.175 6.623 -33.836 1.00 94.19 136 HIS A O 1
ATOM 1077 N N . ASN A 1 137 ? 27.520 6.606 -35.621 1.00 93.69 137 ASN A N 1
ATOM 1078 C CA . ASN A 1 137 ? 28.546 5.820 -34.938 1.00 93.69 137 ASN A CA 1
ATOM 1079 C C . ASN A 1 137 ? 29.219 6.587 -33.792 1.00 93.69 137 ASN A C 1
ATOM 1081 O O . ASN A 1 137 ? 29.527 5.991 -32.762 1.00 93.69 137 ASN A O 1
ATOM 1085 N N . LEU A 1 138 ? 29.397 7.904 -33.934 1.00 96.75 138 LEU A N 1
ATOM 1086 C CA . LEU A 1 138 ? 29.832 8.763 -32.837 1.00 96.75 138 LEU A CA 1
ATOM 1087 C C . LEU A 1 138 ? 28.839 8.695 -31.671 1.00 96.75 138 LEU A C 1
ATOM 1089 O O . LEU A 1 138 ? 29.262 8.538 -30.529 1.00 96.75 138 LEU A O 1
ATOM 1093 N N . GLY A 1 139 ? 27.535 8.748 -31.957 1.00 97.00 139 GLY A N 1
ATOM 1094 C CA . GLY A 1 139 ? 26.485 8.542 -30.962 1.00 97.00 139 GLY A CA 1
ATOM 1095 C C . GLY A 1 139 ? 26.596 7.184 -30.264 1.00 97.00 139 GLY A C 1
ATOM 1096 O O . GLY A 1 139 ? 26.565 7.136 -29.037 1.00 97.00 139 GLY A O 1
ATOM 1097 N N . ASN A 1 140 ? 26.825 6.101 -31.014 1.00 95.44 140 ASN A N 1
ATOM 1098 C CA . ASN A 1 140 ? 27.007 4.759 -30.447 1.00 95.44 140 ASN A CA 1
ATOM 1099 C C . ASN A 1 140 ? 28.218 4.696 -29.502 1.00 95.44 140 ASN A C 1
ATOM 1101 O O . ASN A 1 140 ? 28.112 4.160 -28.401 1.00 95.44 140 ASN A O 1
ATOM 1105 N N . ALA A 1 141 ? 29.360 5.261 -29.910 1.00 96.56 141 ALA A N 1
ATOM 1106 C CA . ALA A 1 141 ? 30.573 5.276 -29.095 1.00 96.56 141 ALA A CA 1
ATOM 1107 C C . ALA A 1 141 ? 30.417 6.133 -27.824 1.00 96.56 141 ALA A C 1
ATOM 1109 O O . ALA A 1 141 ? 30.857 5.722 -26.754 1.00 96.56 141 ALA A O 1
ATOM 1110 N N . LEU A 1 142 ? 29.751 7.290 -27.922 1.00 97.00 142 LEU A N 1
ATOM 1111 C CA . LEU A 1 142 ? 29.420 8.137 -26.769 1.00 97.00 142 LEU A CA 1
ATOM 1112 C C . LEU A 1 142 ? 28.442 7.437 -25.815 1.00 97.00 142 LEU A C 1
ATOM 1114 O O . LEU A 1 142 ? 28.648 7.448 -24.606 1.00 97.00 142 LEU A O 1
ATOM 1118 N N . GLY A 1 143 ? 27.413 6.778 -26.352 1.00 95.56 143 GLY A N 1
ATOM 1119 C CA . GLY A 1 143 ? 26.450 6.010 -25.564 1.00 95.56 143 GLY A CA 1
ATOM 1120 C C . GLY A 1 143 ? 27.107 4.853 -24.810 1.00 95.56 143 GLY A C 1
ATOM 1121 O O . GLY A 1 143 ? 26.825 4.664 -23.633 1.00 95.56 143 GLY A O 1
ATOM 1122 N N . ALA A 1 144 ? 28.050 4.143 -25.437 1.00 94.31 144 ALA A N 1
ATOM 1123 C CA . ALA A 1 144 ? 28.821 3.083 -24.782 1.00 94.31 144 ALA A CA 1
ATOM 1124 C C . ALA A 1 144 ? 29.697 3.593 -23.620 1.00 94.31 144 ALA A C 1
ATOM 1126 O O . ALA A 1 144 ? 29.996 2.835 -22.701 1.00 94.31 144 ALA A O 1
ATOM 1127 N N . LYS A 1 145 ? 30.084 4.876 -23.636 1.00 94.56 145 LYS A N 1
ATOM 1128 C CA . LYS A 1 145 ? 30.767 5.551 -22.520 1.00 94.56 145 LYS A CA 1
ATOM 1129 C C . LYS A 1 145 ? 29.823 6.096 -21.443 1.00 94.56 145 LYS A C 1
ATOM 1131 O O . LYS A 1 145 ? 30.304 6.574 -20.420 1.00 94.56 145 LYS A O 1
ATOM 1136 N N . GLY A 1 146 ? 28.510 6.053 -21.668 1.00 93.12 146 GLY A N 1
ATOM 1137 C CA . GLY A 1 146 ? 27.511 6.670 -20.795 1.00 93.12 146 GLY A CA 1
ATOM 1138 C C . GLY A 1 146 ? 27.281 8.167 -21.042 1.00 93.12 146 GLY A C 1
ATOM 1139 O O . GLY A 1 146 ? 26.509 8.786 -20.315 1.00 93.12 146 GLY A O 1
ATOM 1140 N N . ASP A 1 147 ? 27.885 8.762 -22.080 1.00 95.81 147 ASP A N 1
ATOM 1141 C CA . ASP A 1 147 ? 27.719 10.180 -22.442 1.00 95.81 147 ASP A CA 1
ATOM 1142 C C . ASP A 1 147 ? 26.395 10.411 -23.208 1.00 95.81 147 ASP A C 1
ATOM 1144 O O . ASP A 1 147 ? 26.371 10.923 -24.334 1.00 95.81 147 ASP A O 1
ATOM 1148 N N . TYR A 1 148 ? 25.268 10.004 -22.613 1.00 96.62 148 TYR A N 1
ATOM 1149 C CA . TYR A 1 148 ? 23.975 9.861 -23.293 1.00 96.62 148 TYR A CA 1
ATOM 1150 C C . TYR A 1 148 ? 23.441 11.163 -23.910 1.00 96.62 148 TYR A C 1
ATOM 1152 O O . TYR A 1 148 ? 22.955 11.144 -25.039 1.00 96.62 148 TYR A O 1
ATOM 1160 N N . ASP A 1 149 ? 23.579 12.314 -23.245 1.00 96.00 149 ASP A N 1
ATOM 1161 C CA . ASP A 1 149 ? 23.102 13.594 -23.797 1.00 96.00 149 ASP A CA 1
ATOM 1162 C C . ASP A 1 149 ? 23.882 14.024 -25.046 1.00 96.00 149 ASP A C 1
ATOM 1164 O O . ASP A 1 149 ? 23.323 14.594 -25.989 1.00 96.00 149 ASP A O 1
ATOM 1168 N N . VAL A 1 150 ? 25.188 13.750 -25.074 1.00 96.88 150 VAL A N 1
ATOM 1169 C CA . VAL A 1 150 ? 26.034 14.047 -26.237 1.00 96.88 150 VAL A CA 1
ATOM 1170 C C . VAL A 1 150 ? 25.767 13.029 -27.344 1.00 96.88 150 VAL A C 1
ATOM 1172 O O . VAL A 1 150 ? 25.711 13.408 -28.515 1.00 96.88 150 VAL A O 1
ATOM 1175 N N . ALA A 1 151 ? 25.525 11.766 -26.982 1.00 97.50 151 ALA A N 1
ATOM 1176 C CA . ALA A 1 151 ? 25.119 10.724 -27.916 1.00 97.50 151 ALA A CA 1
ATOM 1177 C C . ALA A 1 151 ? 23.807 11.082 -28.630 1.00 97.50 151 ALA A C 1
ATOM 1179 O O . ALA A 1 151 ? 23.750 11.035 -29.856 1.00 97.50 151 ALA A O 1
ATOM 1180 N N . ILE A 1 152 ? 22.785 11.532 -27.893 1.00 97.81 152 ILE A N 1
ATOM 1181 C CA . ILE A 1 152 ? 21.490 11.955 -28.451 1.00 97.81 152 ILE A CA 1
ATOM 1182 C C . ILE A 1 152 ? 21.661 13.118 -29.434 1.00 97.81 152 ILE A C 1
ATOM 1184 O O . ILE A 1 152 ? 21.084 13.088 -30.521 1.00 97.81 152 ILE A O 1
ATOM 1188 N N . LYS A 1 153 ? 22.501 14.112 -29.115 1.00 97.38 153 LYS A N 1
ATOM 1189 C CA . LYS A 1 153 ? 22.814 15.212 -30.046 1.00 97.38 153 LYS A CA 1
ATOM 1190 C C . LYS A 1 153 ? 23.503 14.712 -31.317 1.00 97.38 153 LYS A C 1
ATOM 1192 O O . LYS A 1 153 ? 23.170 15.174 -32.406 1.00 97.38 153 LYS A O 1
ATOM 1197 N N . ALA A 1 154 ? 24.437 13.767 -31.200 1.00 96.94 154 ALA A N 1
ATOM 1198 C CA . ALA A 1 154 ? 25.084 13.151 -32.357 1.00 96.94 154 ALA A CA 1
ATOM 1199 C C . ALA A 1 154 ? 24.075 12.362 -33.212 1.00 96.94 154 ALA A C 1
ATOM 1201 O O . ALA A 1 154 ? 24.051 12.514 -34.429 1.00 96.94 154 ALA A O 1
ATOM 1202 N N . TYR A 1 155 ? 23.165 11.605 -32.597 1.00 97.31 155 TYR A N 1
ATOM 1203 C CA . TYR A 1 155 ? 22.087 10.919 -33.312 1.00 97.31 155 TYR A CA 1
ATOM 1204 C C . TYR A 1 155 ? 21.128 11.882 -34.023 1.00 97.31 155 TYR A C 1
ATOM 1206 O O . TYR A 1 155 ? 20.757 11.633 -35.166 1.00 97.31 155 TYR A O 1
ATOM 1214 N N . GLN A 1 156 ? 20.764 13.005 -33.399 1.00 96.62 156 GLN A N 1
ATOM 1215 C CA . GLN A 1 156 ? 19.953 14.044 -34.046 1.00 96.62 156 GLN A CA 1
ATOM 1216 C C . GLN A 1 156 ? 20.660 14.611 -35.282 1.00 96.62 156 GLN A C 1
ATOM 1218 O O . GLN A 1 156 ? 20.044 14.719 -36.335 1.00 96.62 156 GLN A O 1
ATOM 1223 N N . LYS A 1 157 ? 21.977 14.851 -35.205 1.00 95.69 157 LYS A N 1
ATOM 1224 C CA . LYS A 1 157 ? 22.777 15.240 -36.377 1.00 95.69 157 LYS A CA 1
ATOM 1225 C C . LYS A 1 157 ? 22.812 14.180 -37.474 1.00 95.69 157 LYS A C 1
ATOM 1227 O O . LYS A 1 157 ? 22.872 14.541 -38.644 1.00 95.69 157 LYS A O 1
ATOM 1232 N N . ALA A 1 158 ? 22.751 12.897 -37.122 1.00 94.44 158 ALA A N 1
ATOM 1233 C CA . ALA A 1 158 ? 22.612 11.833 -38.111 1.00 94.44 158 ALA A CA 1
ATOM 1234 C C . ALA A 1 158 ? 21.251 11.874 -38.821 1.00 94.44 158 ALA A C 1
ATOM 1236 O O . ALA A 1 158 ? 21.186 11.642 -40.022 1.00 94.44 158 ALA A O 1
ATOM 1237 N N . LEU A 1 159 ? 20.180 12.182 -38.086 1.00 93.75 159 LEU A N 1
ATOM 1238 C CA . LEU A 1 159 ? 18.815 12.280 -38.615 1.00 93.75 159 LEU A CA 1
ATOM 1239 C C . LEU A 1 159 ? 18.567 13.562 -39.427 1.00 93.75 159 LEU A C 1
ATOM 1241 O O . LEU A 1 159 ? 17.690 13.562 -40.286 1.00 93.75 159 LEU A O 1
ATOM 1245 N N . ASP A 1 160 ? 19.342 14.624 -39.183 1.00 92.31 160 ASP A N 1
ATOM 1246 C CA . ASP A 1 160 ? 19.328 15.857 -39.982 1.00 92.31 160 ASP A CA 1
ATOM 1247 C C . ASP A 1 160 ? 19.907 15.647 -41.401 1.00 92.31 160 ASP A C 1
ATOM 1249 O O . ASP A 1 160 ? 19.668 16.470 -42.287 1.00 92.31 160 ASP A O 1
ATOM 1253 N N . ASP A 1 161 ? 20.678 14.573 -41.635 1.00 86.44 161 ASP A N 1
ATOM 1254 C CA . ASP A 1 161 ? 21.238 14.243 -42.951 1.00 86.44 161 ASP A CA 1
ATOM 1255 C C . ASP A 1 161 ? 20.168 13.571 -43.837 1.00 86.44 161 ASP A C 1
ATOM 1257 O O . ASP A 1 161 ? 19.802 12.415 -43.599 1.00 86.44 161 ASP A O 1
ATOM 1261 N N . PRO A 1 162 ? 19.683 14.239 -44.904 1.00 78.62 162 PRO A N 1
ATOM 1262 C CA . PRO A 1 162 ? 18.614 13.713 -45.751 1.00 78.62 162 PRO A CA 1
ATOM 1263 C C . PRO A 1 162 ? 19.016 12.458 -46.540 1.00 78.62 162 PRO A C 1
ATOM 1265 O O . PRO A 1 162 ? 18.147 11.785 -47.093 1.00 78.62 162 PRO A O 1
ATOM 1268 N N . ASN A 1 163 ? 20.312 12.138 -46.620 1.00 74.50 163 ASN A N 1
ATOM 1269 C CA . ASN A 1 163 ? 20.817 10.952 -47.310 1.00 74.50 163 ASN A CA 1
ATOM 1270 C C . ASN A 1 163 ? 21.110 9.779 -46.358 1.00 74.50 163 ASN A C 1
ATOM 1272 O O . ASN A 1 163 ? 21.544 8.714 -46.814 1.00 74.50 163 ASN A O 1
ATOM 1276 N N . TYR A 1 164 ? 20.856 9.942 -45.054 1.00 82.69 164 TYR A N 1
ATOM 1277 C CA . TYR A 1 164 ? 21.105 8.909 -44.057 1.00 82.69 164 TYR A CA 1
ATOM 1278 C C . TYR A 1 164 ? 20.181 7.696 -44.238 1.00 82.69 164 TYR A C 1
ATOM 1280 O O . TYR A 1 164 ? 18.962 7.804 -44.347 1.00 82.69 164 TYR A O 1
ATOM 1288 N N . ALA A 1 165 ? 20.776 6.503 -44.283 1.00 73.00 165 ALA A N 1
ATOM 1289 C CA . ALA A 1 165 ? 20.113 5.311 -44.810 1.00 73.00 165 ALA A CA 1
ATOM 1290 C C . ALA A 1 165 ? 19.382 4.447 -43.768 1.00 73.00 165 ALA A C 1
ATOM 1292 O O . ALA A 1 165 ? 18.687 3.515 -44.173 1.00 73.00 165 ALA A O 1
ATOM 1293 N N . THR A 1 166 ? 19.567 4.692 -42.465 1.00 80.75 166 THR A N 1
ATOM 1294 C CA . THR A 1 166 ? 19.006 3.848 -41.388 1.00 80.75 166 THR A CA 1
ATOM 1295 C C . THR A 1 166 ? 18.416 4.664 -40.225 1.00 80.75 166 THR A C 1
ATOM 1297 O O . THR A 1 166 ? 18.841 4.483 -39.079 1.00 80.75 166 THR A O 1
ATOM 1300 N N . PRO A 1 167 ? 17.458 5.577 -40.480 1.00 88.19 167 PRO A N 1
ATOM 1301 C CA . PRO A 1 167 ? 16.864 6.413 -39.436 1.00 88.19 167 PRO A CA 1
ATOM 1302 C C . PRO A 1 167 ? 16.191 5.599 -38.320 1.00 88.19 167 PRO A C 1
ATOM 1304 O O . PRO A 1 167 ? 16.350 5.968 -37.157 1.00 88.19 167 PRO A O 1
ATOM 1307 N N . GLY A 1 168 ? 15.545 4.464 -38.622 1.00 90.19 168 GLY A N 1
ATOM 1308 C CA . GLY A 1 168 ? 14.949 3.590 -37.604 1.00 90.19 168 GLY A CA 1
ATOM 1309 C C . GLY A 1 168 ? 15.949 3.083 -36.554 1.00 90.19 168 GLY A C 1
ATOM 1310 O O . GLY A 1 168 ? 15.690 3.176 -35.355 1.00 90.19 168 GLY A O 1
ATOM 1311 N N . ASN A 1 169 ? 17.149 2.653 -36.970 1.00 89.38 169 ASN A N 1
ATOM 1312 C CA . ASN A 1 169 ? 18.207 2.223 -36.039 1.00 89.38 169 ASN A CA 1
ATOM 1313 C C . ASN A 1 169 ? 18.664 3.368 -35.123 1.00 89.38 169 ASN A C 1
ATOM 1315 O O . ASN A 1 169 ? 18.934 3.155 -33.942 1.00 89.38 169 ASN A O 1
ATOM 1319 N N . THR A 1 170 ? 18.746 4.588 -35.657 1.00 93.12 170 THR A N 1
ATOM 1320 C CA . THR A 1 170 ? 19.108 5.768 -34.864 1.00 93.12 170 THR A CA 1
ATOM 1321 C C . THR A 1 170 ? 18.022 6.125 -33.861 1.00 93.12 170 THR A C 1
ATOM 1323 O O . THR A 1 170 ? 18.344 6.381 -32.705 1.00 93.12 170 THR A O 1
ATOM 1326 N N . TRP A 1 171 ? 16.748 6.100 -34.255 1.00 96.75 171 TRP A N 1
ATOM 1327 C CA . TRP A 1 171 ? 15.636 6.329 -33.331 1.00 96.75 171 TRP A CA 1
ATOM 1328 C C . TRP A 1 171 ? 15.579 5.280 -32.215 1.00 96.75 171 TRP A C 1
ATOM 1330 O O . TRP A 1 171 ? 15.401 5.647 -31.055 1.00 96.75 171 TRP A O 1
ATOM 1340 N N . HIS A 1 172 ? 15.838 4.008 -32.531 1.00 95.50 172 HIS A N 1
ATOM 1341 C CA . HIS A 1 172 ? 15.979 2.955 -31.525 1.00 95.50 172 HIS A CA 1
ATOM 1342 C C . HIS A 1 172 ? 17.121 3.259 -30.540 1.00 95.50 172 HIS A C 1
ATOM 1344 O O . HIS A 1 172 ? 16.928 3.193 -29.329 1.00 95.50 172 HIS A O 1
ATOM 1350 N N . ASN A 1 173 ? 18.294 3.672 -31.030 1.00 95.62 173 ASN A N 1
ATOM 1351 C CA . ASN A 1 173 ? 19.432 3.996 -30.164 1.00 95.62 173 ASN A CA 1
ATOM 1352 C C . ASN A 1 173 ? 19.232 5.282 -29.344 1.00 95.62 173 ASN A C 1
ATOM 1354 O O . ASN A 1 173 ? 19.720 5.357 -28.215 1.00 95.62 173 ASN A O 1
ATOM 1358 N N . ILE A 1 174 ? 18.492 6.269 -29.864 1.00 97.69 174 ILE A N 1
ATOM 1359 C CA . ILE A 1 174 ? 18.017 7.416 -29.074 1.00 97.69 174 ILE A CA 1
ATOM 1360 C C . ILE A 1 174 ? 17.121 6.913 -27.938 1.00 97.69 174 ILE A C 1
ATOM 1362 O O . ILE A 1 174 ? 17.315 7.323 -26.796 1.00 97.69 174 ILE A O 1
ATOM 1366 N N . GLY A 1 175 ? 16.190 6.000 -28.232 1.00 97.50 175 GLY A N 1
ATOM 1367 C CA . GLY A 1 175 ? 15.338 5.369 -27.226 1.00 97.50 175 GLY A CA 1
ATOM 1368 C C . GLY A 1 175 ? 16.143 4.655 -26.139 1.00 97.50 175 GLY A C 1
ATOM 1369 O O . GLY A 1 175 ? 15.909 4.899 -24.958 1.00 97.50 175 GLY A O 1
ATOM 1370 N N . ASN A 1 176 ? 17.153 3.865 -26.516 1.00 96.81 176 ASN A N 1
ATOM 1371 C CA . ASN A 1 176 ? 18.034 3.181 -25.561 1.00 96.81 176 ASN A CA 1
ATOM 1372 C C . ASN A 1 176 ? 18.781 4.179 -24.660 1.00 96.81 176 ASN A C 1
ATOM 1374 O O . ASN A 1 176 ? 18.835 3.992 -23.447 1.00 96.81 176 ASN A O 1
ATOM 1378 N N . ALA A 1 177 ? 19.327 5.256 -25.237 1.00 97.12 177 ALA A N 1
ATOM 1379 C CA . ALA A 1 177 ? 20.036 6.288 -24.481 1.00 97.12 177 ALA A CA 1
ATOM 1380 C C . ALA A 1 177 ? 19.109 7.043 -23.511 1.00 97.12 177 ALA A C 1
ATOM 1382 O O . ALA A 1 177 ? 19.493 7.299 -22.374 1.00 97.12 177 ALA A O 1
ATOM 1383 N N . LEU A 1 178 ? 17.883 7.368 -23.934 1.00 97.31 178 LEU A N 1
ATOM 1384 C CA . LEU A 1 178 ? 16.872 7.996 -23.077 1.00 97.31 178 LEU A CA 1
ATOM 1385 C C . LEU A 1 178 ? 16.416 7.051 -21.958 1.00 97.31 178 LEU A C 1
ATOM 1387 O O . LEU A 1 178 ? 16.344 7.460 -20.803 1.00 97.31 178 LEU A O 1
ATOM 1391 N N . GLY A 1 179 ? 16.185 5.774 -22.269 1.00 96.00 179 GLY A N 1
ATOM 1392 C CA . GLY A 1 179 ? 15.830 4.758 -21.278 1.00 96.00 179 GLY A CA 1
ATOM 1393 C C . GLY A 1 179 ? 16.922 4.566 -20.225 1.00 96.00 179 GLY A C 1
ATOM 1394 O O . GLY A 1 179 ? 16.619 4.521 -19.038 1.00 96.00 179 GLY A O 1
ATOM 1395 N N . ALA A 1 180 ? 18.196 4.554 -20.632 1.00 94.31 180 ALA A N 1
ATOM 1396 C CA . ALA A 1 180 ? 19.331 4.471 -19.709 1.00 94.31 180 ALA A CA 1
ATOM 1397 C C . ALA A 1 180 ? 19.457 5.697 -18.783 1.00 94.31 180 ALA A C 1
ATOM 1399 O O . ALA A 1 180 ? 20.002 5.586 -17.686 1.00 94.31 180 ALA A O 1
ATOM 1400 N N . LYS A 1 181 ? 18.935 6.857 -19.199 1.00 94.12 181 LYS A N 1
ATOM 1401 C CA . LYS A 1 181 ? 18.815 8.057 -18.356 1.00 94.12 181 LYS A CA 1
ATOM 1402 C C . LYS A 1 181 ? 17.594 8.037 -17.427 1.00 94.12 181 LYS A C 1
ATOM 1404 O O . LYS A 1 181 ? 17.496 8.900 -16.561 1.00 94.12 181 LYS A O 1
ATOM 1409 N N . GLY A 1 182 ? 16.665 7.098 -17.615 1.00 93.06 182 GLY A N 1
ATOM 1410 C CA . GLY A 1 182 ? 15.363 7.082 -16.945 1.00 93.06 182 GLY A CA 1
ATOM 1411 C C . GLY A 1 182 ? 14.297 7.970 -17.604 1.00 93.06 182 GLY A C 1
ATOM 1412 O O . GLY A 1 182 ? 13.194 8.084 -17.075 1.00 93.06 182 GLY A O 1
ATOM 1413 N N . ASP A 1 183 ? 14.578 8.567 -18.770 1.00 96.31 183 ASP A N 1
ATOM 1414 C CA . ASP A 1 183 ? 13.645 9.408 -19.537 1.00 96.31 183 ASP A CA 1
ATOM 1415 C C . ASP A 1 183 ? 12.658 8.527 -20.343 1.00 96.31 183 ASP A C 1
ATOM 1417 O O . ASP A 1 183 ? 12.600 8.571 -21.576 1.00 96.31 183 ASP A O 1
ATOM 1421 N N . TYR A 1 184 ? 11.898 7.670 -19.651 1.00 96.81 184 TYR A N 1
ATOM 1422 C CA . TYR A 1 184 ? 11.140 6.569 -20.262 1.00 96.81 184 TYR A CA 1
ATOM 1423 C C . TYR A 1 184 ? 10.066 7.015 -21.269 1.00 96.81 184 TYR A C 1
ATOM 1425 O O . TYR A 1 184 ? 9.897 6.365 -22.300 1.00 96.81 184 TYR A O 1
ATOM 1433 N N . ASP A 1 185 ? 9.371 8.134 -21.039 1.00 96.69 185 ASP A N 1
ATOM 1434 C CA . ASP A 1 185 ? 8.338 8.620 -21.970 1.00 96.69 185 ASP A CA 1
ATOM 1435 C C . ASP A 1 185 ? 8.926 9.080 -23.312 1.00 96.69 185 ASP A C 1
ATOM 1437 O O . ASP A 1 185 ? 8.387 8.778 -24.380 1.00 96.69 185 ASP A O 1
ATOM 1441 N N . GLU A 1 186 ? 10.059 9.785 -23.282 1.00 97.06 186 GLU A N 1
ATOM 1442 C CA . GLU A 1 186 ? 10.757 10.189 -24.505 1.00 97.06 186 GLU A CA 1
ATOM 1443 C C . GLU A 1 186 ? 11.426 8.987 -25.182 1.00 97.06 186 GLU A C 1
ATOM 1445 O O . GLU A 1 186 ? 11.451 8.915 -26.415 1.00 97.06 186 GLU A O 1
ATOM 1450 N N . ALA A 1 187 ? 11.893 8.005 -24.402 1.00 97.88 187 ALA A N 1
ATOM 1451 C CA . ALA A 1 187 ? 12.391 6.744 -24.939 1.00 97.88 187 ALA A CA 1
ATOM 1452 C C . ALA A 1 187 ? 11.311 6.017 -25.754 1.00 97.88 187 ALA A C 1
ATOM 1454 O O . ALA A 1 187 ? 11.555 5.640 -26.900 1.00 97.88 187 ALA A O 1
ATOM 1455 N N . ILE A 1 188 ? 10.092 5.897 -25.213 1.00 98.12 188 ILE A N 1
ATOM 1456 C CA . ILE A 1 188 ? 8.948 5.270 -25.893 1.00 98.12 188 ILE A CA 1
ATOM 1457 C C . ILE A 1 188 ? 8.597 6.011 -27.190 1.00 98.12 188 ILE A C 1
ATOM 1459 O O . ILE A 1 188 ? 8.403 5.367 -28.223 1.00 98.12 188 ILE A O 1
ATOM 1463 N N . LYS A 1 189 ? 8.582 7.351 -27.188 1.00 97.81 189 LYS A N 1
ATOM 1464 C CA . LYS A 1 189 ? 8.358 8.145 -28.413 1.00 97.81 189 LYS A CA 1
ATOM 1465 C C . LYS A 1 189 ? 9.444 7.906 -29.463 1.00 97.81 189 LYS A C 1
ATOM 1467 O O . LYS A 1 189 ? 9.141 7.820 -30.652 1.00 97.81 189 LYS A O 1
ATOM 1472 N N . ALA A 1 190 ? 10.707 7.811 -29.050 1.00 97.62 190 ALA A N 1
ATOM 1473 C CA . ALA A 1 190 ? 11.809 7.509 -29.959 1.00 97.62 190 ALA A CA 1
ATOM 1474 C C . ALA A 1 190 ? 11.684 6.091 -30.540 1.00 97.62 190 ALA A C 1
ATOM 1476 O O . ALA A 1 190 ? 11.820 5.915 -31.748 1.00 97.62 190 ALA A O 1
ATOM 1477 N N . TYR A 1 191 ? 11.328 5.097 -29.725 1.00 97.94 191 TYR A N 1
ATOM 1478 C CA . TYR A 1 191 ? 11.056 3.738 -30.197 1.00 97.94 191 TYR A CA 1
ATOM 1479 C C . TYR A 1 191 ? 9.883 3.670 -31.183 1.00 97.94 191 TYR A C 1
ATOM 1481 O O . TYR A 1 191 ? 9.981 2.981 -32.194 1.00 97.94 191 TYR A O 1
ATOM 1489 N N . GLN A 1 192 ? 8.800 4.416 -30.951 1.00 97.38 192 GLN A N 1
ATOM 1490 C CA . GLN A 1 192 ? 7.676 4.499 -31.894 1.00 97.38 192 GLN A CA 1
ATOM 1491 C C . GLN A 1 192 ? 8.122 5.048 -33.254 1.00 97.38 192 GLN A C 1
ATOM 1493 O O . GLN A 1 192 ? 7.830 4.440 -34.277 1.00 97.38 192 GLN A O 1
ATOM 1498 N N . LYS A 1 193 ? 8.946 6.104 -33.274 1.00 96.31 193 LYS A N 1
ATOM 1499 C CA . LYS A 1 193 ? 9.538 6.615 -34.523 1.00 96.31 193 LYS A CA 1
ATOM 1500 C C . LYS A 1 193 ? 10.432 5.595 -35.230 1.00 96.31 193 LYS A C 1
ATOM 1502 O O . LYS A 1 193 ? 10.534 5.632 -36.452 1.00 96.31 193 LYS A O 1
ATOM 1507 N N . ALA A 1 194 ? 11.097 4.708 -34.487 1.00 95.44 194 ALA A N 1
ATOM 1508 C CA . ALA A 1 194 ? 11.859 3.613 -35.083 1.00 95.44 194 ALA A CA 1
ATOM 1509 C C . ALA A 1 194 ? 10.941 2.590 -35.767 1.00 95.44 194 ALA A C 1
ATOM 1511 O O . ALA A 1 194 ? 11.255 2.124 -36.857 1.00 95.44 194 ALA A O 1
ATOM 1512 N N . LEU A 1 195 ? 9.803 2.274 -35.144 1.00 94.88 195 LEU A N 1
ATOM 1513 C CA . LEU A 1 195 ? 8.798 1.344 -35.668 1.00 94.88 195 LEU A CA 1
ATOM 1514 C C . LEU A 1 195 ? 7.997 1.917 -36.848 1.00 94.88 195 LEU A C 1
ATOM 1516 O O . LEU A 1 195 ? 7.509 1.145 -37.670 1.00 94.88 195 LEU A O 1
ATOM 1520 N N . ASP A 1 196 ? 7.892 3.243 -36.954 1.00 93.56 196 ASP A N 1
ATOM 1521 C CA . ASP A 1 196 ? 7.272 3.930 -38.094 1.00 93.56 196 ASP A CA 1
ATOM 1522 C C . ASP A 1 196 ? 8.140 3.879 -39.371 1.00 93.56 196 ASP A C 1
ATOM 1524 O O . ASP A 1 196 ? 7.640 4.147 -40.466 1.00 93.56 196 ASP A O 1
ATOM 1528 N N . ASP A 1 197 ? 9.435 3.540 -39.265 1.00 86.94 197 ASP A N 1
ATOM 1529 C CA . ASP A 1 197 ? 10.318 3.361 -40.423 1.00 86.94 197 ASP A CA 1
ATOM 1530 C C . ASP A 1 197 ? 10.051 1.997 -41.093 1.00 86.94 197 ASP A C 1
ATOM 1532 O O . ASP A 1 197 ? 10.395 0.951 -40.532 1.00 86.94 197 ASP A O 1
ATOM 1536 N N . PRO A 1 198 ? 9.510 1.965 -42.328 1.00 80.50 198 PRO A N 1
ATOM 1537 C CA . PRO A 1 198 ? 9.170 0.717 -43.011 1.00 80.50 198 PRO A CA 1
ATOM 1538 C C . PRO A 1 198 ? 10.392 -0.143 -43.368 1.00 80.50 198 PRO A C 1
ATOM 1540 O O . PRO A 1 198 ? 10.226 -1.298 -43.755 1.00 80.50 198 PRO A O 1
ATOM 1543 N N . ASN A 1 199 ? 11.612 0.401 -43.278 1.00 77.38 199 ASN A N 1
ATOM 1544 C CA . ASN A 1 199 ? 12.855 -0.328 -43.536 1.00 77.38 199 ASN A CA 1
ATOM 1545 C C . ASN A 1 199 ? 13.575 -0.764 -42.249 1.00 77.38 199 ASN A C 1
ATOM 1547 O O . ASN A 1 199 ? 14.707 -1.254 -42.323 1.00 77.38 199 ASN A O 1
ATOM 1551 N N . TYR A 1 200 ? 12.963 -0.577 -41.076 1.00 84.38 200 TYR A N 1
ATOM 1552 C CA . TYR A 1 200 ? 13.557 -0.972 -39.805 1.00 84.38 200 TYR A CA 1
ATOM 1553 C C . TYR A 1 200 ? 13.566 -2.499 -39.638 1.00 84.38 200 TYR A C 1
ATOM 1555 O O . TYR A 1 200 ? 12.549 -3.173 -39.780 1.00 84.38 200 TYR A O 1
ATOM 1563 N N . ALA A 1 201 ? 14.743 -3.057 -39.350 1.00 78.00 201 ALA A N 1
ATOM 1564 C CA . ALA A 1 201 ? 14.993 -4.493 -39.472 1.00 78.00 201 ALA A CA 1
ATOM 1565 C C . ALA A 1 201 ? 14.743 -5.307 -38.189 1.00 78.00 201 ALA A C 1
ATOM 1567 O O . ALA A 1 201 ? 14.729 -6.533 -38.257 1.00 78.00 201 ALA A O 1
ATOM 1568 N N . THR A 1 202 ? 14.589 -4.661 -37.026 1.00 84.19 202 THR A N 1
ATOM 1569 C CA . THR A 1 202 ? 14.487 -5.352 -35.723 1.00 84.19 202 THR A CA 1
ATOM 1570 C C . THR A 1 202 ? 13.328 -4.835 -34.853 1.00 84.19 202 THR A C 1
ATOM 1572 O O . THR A 1 202 ? 13.563 -4.376 -33.729 1.00 84.19 202 THR A O 1
ATOM 1575 N N . PRO A 1 203 ? 12.073 -4.874 -35.342 1.00 90.31 203 PRO A N 1
ATOM 1576 C CA . PRO A 1 203 ? 10.914 -4.391 -34.591 1.00 90.31 203 PRO A CA 1
ATOM 1577 C C . PRO A 1 203 ? 10.700 -5.138 -33.266 1.00 90.31 203 PRO A C 1
ATOM 1579 O O . PRO A 1 203 ? 10.405 -4.477 -32.271 1.00 90.31 203 PRO A O 1
ATOM 1582 N N . GLY A 1 204 ? 10.937 -6.456 -33.198 1.00 92.12 204 GLY A N 1
ATOM 1583 C CA . GLY A 1 204 ? 10.831 -7.227 -31.952 1.00 92.12 204 GLY A CA 1
ATOM 1584 C C . GLY A 1 204 ? 11.704 -6.688 -30.809 1.00 92.12 204 GLY A C 1
ATOM 1585 O O . GLY A 1 204 ? 11.207 -6.463 -29.707 1.00 92.12 204 GLY A O 1
ATOM 1586 N N . ASN A 1 205 ? 12.974 -6.351 -31.080 1.00 92.12 205 ASN A N 1
ATOM 1587 C CA . ASN A 1 205 ? 13.875 -5.749 -30.081 1.00 92.12 205 ASN A CA 1
ATOM 1588 C C . ASN A 1 205 ? 13.349 -4.401 -29.567 1.00 92.12 205 ASN A C 1
ATOM 1590 O O . ASN A 1 205 ? 13.502 -4.072 -28.392 1.00 92.12 205 ASN A O 1
ATOM 1594 N N . THR A 1 206 ? 12.729 -3.611 -30.445 1.00 94.94 206 THR A N 1
ATOM 1595 C CA . THR A 1 206 ? 12.158 -2.318 -30.054 1.00 94.94 206 THR A CA 1
ATOM 1596 C C . THR A 1 206 ? 10.908 -2.490 -29.203 1.00 94.94 206 THR A C 1
ATOM 1598 O O . THR A 1 206 ? 10.781 -1.816 -28.186 1.00 94.94 206 THR A O 1
ATOM 1601 N N . TRP A 1 207 ? 10.015 -3.417 -29.555 1.00 97.38 207 TRP A N 1
ATOM 1602 C CA . TRP A 1 207 ? 8.848 -3.729 -28.728 1.00 97.38 207 TRP A CA 1
ATOM 1603 C C . TRP A 1 207 ? 9.235 -4.271 -27.347 1.00 97.38 207 TRP A C 1
ATOM 1605 O O . TRP A 1 207 ? 8.641 -3.854 -26.355 1.00 97.38 207 TRP A O 1
ATOM 1615 N N . HIS A 1 208 ? 10.277 -5.104 -27.260 1.00 96.44 208 HIS A N 1
ATOM 1616 C CA . HIS A 1 208 ? 10.842 -5.540 -25.980 1.00 96.44 208 HIS A CA 1
ATOM 1617 C C . HIS A 1 208 ? 11.308 -4.346 -25.130 1.00 96.44 208 HIS A C 1
ATOM 1619 O O . HIS A 1 208 ? 10.931 -4.230 -23.966 1.00 96.44 208 HIS A O 1
ATOM 1625 N N . ASN A 1 209 ? 12.058 -3.405 -25.715 1.00 96.56 209 ASN A N 1
ATOM 1626 C CA . ASN A 1 209 ? 12.542 -2.228 -24.987 1.00 96.56 209 ASN A CA 1
ATOM 1627 C C . ASN A 1 209 ? 11.425 -1.244 -24.606 1.00 96.56 209 ASN A C 1
ATOM 1629 O O . ASN A 1 209 ? 11.507 -0.619 -23.548 1.00 96.56 209 ASN A O 1
ATOM 1633 N N . ILE A 1 210 ? 10.368 -1.127 -25.420 1.00 97.94 210 ILE A N 1
ATOM 1634 C CA . ILE A 1 210 ? 9.141 -0.415 -25.033 1.00 97.94 210 ILE A CA 1
ATOM 1635 C C . ILE A 1 210 ? 8.523 -1.090 -23.802 1.00 97.94 210 ILE A C 1
ATOM 1637 O O . ILE A 1 210 ? 8.176 -0.396 -22.849 1.00 97.94 210 ILE A O 1
ATOM 1641 N N . GLY A 1 211 ? 8.435 -2.424 -23.792 1.00 97.62 211 GLY A N 1
ATOM 1642 C CA . GLY A 1 211 ? 7.955 -3.195 -22.644 1.00 97.62 211 GLY A CA 1
ATOM 1643 C C . GLY A 1 211 ? 8.772 -2.942 -21.377 1.00 97.62 211 GLY A C 1
ATOM 1644 O O . GLY A 1 211 ? 8.193 -2.642 -20.336 1.00 97.62 211 GLY A O 1
ATOM 1645 N N . ASN A 1 212 ? 10.106 -2.958 -21.476 1.00 96.94 212 ASN A N 1
ATOM 1646 C CA . ASN A 1 212 ? 10.998 -2.663 -20.348 1.00 96.94 212 ASN A CA 1
ATOM 1647 C C . ASN A 1 212 ? 10.775 -1.240 -19.806 1.00 96.94 212 ASN A C 1
ATOM 1649 O O . ASN A 1 212 ? 10.662 -1.051 -18.596 1.00 96.94 212 ASN A O 1
ATOM 1653 N N . ALA A 1 213 ? 10.678 -0.241 -20.691 1.00 97.38 213 ALA A N 1
ATOM 1654 C CA . ALA A 1 213 ? 10.452 1.151 -20.299 1.00 97.38 213 ALA A CA 1
ATOM 1655 C C . ALA A 1 213 ? 9.084 1.351 -19.622 1.00 97.38 213 ALA A C 1
ATOM 1657 O O . ALA A 1 213 ? 8.995 2.043 -18.613 1.00 97.38 213 ALA A O 1
ATOM 1658 N N . LEU A 1 214 ? 8.026 0.718 -20.141 1.00 97.44 214 LEU A N 1
ATOM 1659 C CA . LEU A 1 214 ? 6.689 0.751 -19.539 1.00 97.44 214 LEU A CA 1
ATOM 1660 C C . LEU A 1 214 ? 6.655 0.026 -18.187 1.00 97.44 214 LEU A C 1
ATOM 1662 O O . LEU A 1 214 ? 6.096 0.547 -17.226 1.00 97.44 214 LEU A O 1
ATOM 1666 N N . GLY A 1 215 ? 7.309 -1.133 -18.083 1.00 95.50 215 GLY A N 1
ATOM 1667 C CA . GLY A 1 215 ? 7.427 -1.878 -16.829 1.00 95.50 215 GLY A CA 1
ATOM 1668 C C . GLY A 1 215 ? 8.156 -1.081 -15.746 1.00 95.50 215 GLY A C 1
ATOM 1669 O O . GLY A 1 215 ? 7.687 -1.026 -14.613 1.00 95.50 215 GLY A O 1
ATOM 1670 N N . ALA A 1 216 ? 9.238 -0.379 -16.101 1.00 94.06 216 ALA A N 1
ATOM 1671 C CA . ALA A 1 216 ? 9.967 0.496 -15.179 1.00 94.06 216 ALA A CA 1
ATOM 1672 C C . ALA A 1 216 ? 9.128 1.685 -14.672 1.00 94.06 216 ALA A C 1
ATOM 1674 O O . ALA A 1 216 ? 9.375 2.190 -13.579 1.00 94.06 216 ALA A O 1
ATOM 1675 N N . LYS A 1 217 ? 8.122 2.120 -15.442 1.00 93.69 217 LYS A N 1
ATOM 1676 C CA . LYS A 1 217 ? 7.140 3.131 -15.022 1.00 93.69 217 LYS A CA 1
ATOM 1677 C C . LYS A 1 217 ? 6.002 2.566 -14.160 1.00 93.69 217 LYS A C 1
ATOM 1679 O O . LYS A 1 217 ? 5.247 3.350 -13.595 1.00 93.69 217 LYS A O 1
ATOM 1684 N N . GLY A 1 218 ? 5.860 1.242 -14.078 1.00 92.00 218 GLY A N 1
ATOM 1685 C CA . GLY A 1 218 ? 4.707 0.575 -13.465 1.00 92.00 218 GLY A CA 1
ATOM 1686 C C . GLY A 1 218 ? 3.482 0.457 -14.384 1.00 92.00 218 GLY A C 1
ATOM 1687 O O . GLY A 1 218 ? 2.427 0.011 -13.937 1.00 92.00 218 GLY A O 1
ATOM 1688 N N . ASP A 1 219 ? 3.602 0.806 -15.672 1.00 95.81 219 ASP A N 1
ATOM 1689 C CA . ASP A 1 219 ? 2.531 0.703 -16.676 1.00 95.81 219 ASP A CA 1
ATOM 1690 C C . ASP A 1 219 ? 2.411 -0.753 -17.190 1.00 95.81 219 ASP A C 1
ATOM 1692 O O . ASP A 1 219 ? 2.596 -1.043 -18.378 1.00 95.81 219 ASP A O 1
ATOM 1696 N N . TYR A 1 220 ? 2.144 -1.701 -16.282 1.00 96.12 220 TYR A N 1
ATOM 1697 C CA . TYR A 1 220 ? 2.272 -3.142 -16.545 1.00 96.12 220 TYR A CA 1
ATOM 1698 C C . TYR A 1 220 ? 1.374 -3.653 -17.683 1.00 96.12 220 TYR A C 1
ATOM 1700 O O . TYR A 1 220 ? 1.810 -4.494 -18.467 1.00 96.12 220 TYR A O 1
ATOM 1708 N N . ASP A 1 221 ? 0.158 -3.123 -17.839 1.00 96.88 221 ASP A N 1
ATOM 1709 C CA . ASP A 1 221 ? -0.762 -3.532 -18.913 1.00 96.88 221 ASP A CA 1
ATOM 1710 C C . ASP A 1 221 ? -0.214 -3.245 -20.315 1.00 96.88 221 ASP A C 1
ATOM 1712 O O . ASP A 1 221 ? -0.294 -4.084 -21.217 1.00 96.88 221 ASP A O 1
ATOM 1716 N N . GLU A 1 222 ? 0.361 -2.060 -20.515 1.00 97.06 222 GLU A N 1
ATOM 1717 C CA . GLU A 1 222 ? 0.957 -1.695 -21.799 1.00 97.06 222 GLU A CA 1
ATOM 1718 C C . GLU A 1 222 ? 2.307 -2.393 -21.997 1.00 97.06 222 GLU A C 1
ATOM 1720 O O . GLU A 1 222 ? 2.631 -2.787 -23.122 1.00 97.06 222 GLU A O 1
ATOM 1725 N N . ALA A 1 223 ? 3.061 -2.633 -20.917 1.00 97.94 223 ALA A N 1
ATOM 1726 C CA . ALA A 1 223 ? 4.284 -3.431 -20.967 1.00 97.94 223 ALA A CA 1
ATOM 1727 C C . ALA A 1 223 ? 4.005 -4.857 -21.468 1.00 97.94 223 ALA A C 1
ATOM 1729 O O . ALA A 1 223 ? 4.669 -5.332 -22.390 1.00 97.94 223 ALA A O 1
ATOM 1730 N N . ILE A 1 224 ? 2.967 -5.510 -20.930 1.00 98.25 224 ILE A N 1
ATOM 1731 C CA . ILE A 1 224 ? 2.519 -6.848 -21.344 1.00 98.25 224 ILE A CA 1
ATOM 1732 C C . ILE A 1 224 ? 2.188 -6.876 -22.842 1.00 98.25 224 ILE A C 1
ATOM 1734 O O . ILE A 1 224 ? 2.671 -7.753 -23.562 1.00 98.25 224 ILE A O 1
ATOM 1738 N N . LYS A 1 225 ? 1.422 -5.895 -23.340 1.00 97.94 225 LYS A N 1
ATOM 1739 C CA . LYS A 1 225 ? 1.091 -5.788 -24.773 1.00 97.94 225 LYS A CA 1
ATOM 1740 C C . LYS A 1 225 ? 2.336 -5.594 -25.638 1.00 97.94 225 LYS A C 1
ATOM 1742 O O . LYS A 1 225 ? 2.422 -6.164 -26.725 1.00 97.94 225 LYS A O 1
ATOM 1747 N N . ALA A 1 226 ? 3.293 -4.785 -25.188 1.00 97.69 226 ALA A N 1
ATOM 1748 C CA . ALA A 1 226 ? 4.539 -4.556 -25.910 1.00 97.69 226 ALA A CA 1
ATOM 1749 C C . ALA A 1 226 ? 5.397 -5.831 -25.981 1.00 97.69 226 ALA A C 1
ATOM 1751 O O . ALA A 1 226 ? 5.856 -6.190 -27.063 1.00 97.69 226 ALA A O 1
ATOM 1752 N N . TYR A 1 227 ? 5.534 -6.576 -24.881 1.00 98.06 227 TYR A N 1
ATOM 1753 C CA . TYR A 1 227 ? 6.228 -7.867 -24.893 1.00 98.06 227 TYR A CA 1
ATOM 1754 C C . TYR A 1 227 ? 5.545 -8.895 -25.799 1.00 98.06 227 TYR A C 1
ATOM 1756 O O . TYR A 1 227 ? 6.226 -9.591 -26.545 1.00 98.06 227 TYR A O 1
ATOM 1764 N N . GLN A 1 228 ? 4.211 -8.963 -25.802 1.00 97.25 228 GLN A N 1
ATOM 1765 C CA . GLN A 1 228 ? 3.470 -9.837 -26.720 1.00 97.25 228 GLN A CA 1
ATOM 1766 C C . GLN A 1 228 ? 3.760 -9.491 -28.186 1.00 97.25 228 GLN A C 1
ATOM 1768 O O . GLN A 1 228 ? 4.104 -10.378 -28.959 1.00 97.25 228 GLN A O 1
ATOM 1773 N N . LYS A 1 229 ? 3.757 -8.201 -28.550 1.00 96.56 229 LYS A N 1
ATOM 1774 C CA . LYS A 1 229 ? 4.144 -7.758 -29.902 1.00 96.56 229 LYS A CA 1
ATOM 1775 C C . LYS A 1 229 ? 5.582 -8.125 -30.270 1.00 96.56 229 LYS A C 1
ATOM 1777 O O . LYS A 1 229 ? 5.848 -8.401 -31.435 1.00 96.56 229 LYS A O 1
ATOM 1782 N N . ALA A 1 230 ? 6.508 -8.106 -29.308 1.00 95.94 230 ALA A N 1
ATOM 1783 C CA . ALA A 1 230 ? 7.879 -8.555 -29.540 1.00 95.94 230 ALA A CA 1
ATOM 1784 C C . ALA A 1 230 ? 7.942 -10.064 -29.822 1.00 95.94 230 ALA A C 1
ATOM 1786 O O . ALA A 1 230 ? 8.656 -10.490 -30.723 1.00 95.94 230 ALA A O 1
ATOM 1787 N N . LEU A 1 231 ? 7.168 -10.857 -29.079 1.00 95.25 231 LEU A N 1
ATOM 1788 C CA . LEU A 1 231 ? 7.090 -12.314 -29.217 1.00 95.25 231 LEU A CA 1
ATOM 1789 C C . LEU A 1 231 ? 6.335 -12.770 -30.476 1.00 95.25 231 LEU A C 1
ATOM 1791 O O . LEU A 1 231 ? 6.576 -13.878 -30.952 1.00 95.25 231 LEU A O 1
ATOM 1795 N N . ASP A 1 232 ? 5.458 -11.926 -31.021 1.00 94.00 232 ASP A N 1
ATOM 1796 C CA . ASP A 1 232 ? 4.761 -12.162 -32.290 1.00 94.00 232 ASP A CA 1
ATOM 1797 C C . ASP A 1 232 ? 5.666 -11.937 -33.522 1.00 94.00 232 ASP A C 1
ATOM 1799 O O . ASP A 1 232 ? 5.305 -12.345 -34.630 1.00 94.00 232 ASP A O 1
ATOM 1803 N N . ASP A 1 233 ? 6.840 -11.305 -33.365 1.00 88.44 233 ASP A N 1
ATOM 1804 C CA . ASP A 1 233 ? 7.814 -11.124 -34.450 1.00 88.44 233 ASP A CA 1
ATOM 1805 C C . ASP A 1 233 ? 8.580 -12.439 -34.712 1.00 88.44 233 ASP A C 1
ATOM 1807 O O . ASP A 1 233 ? 9.398 -12.861 -33.888 1.00 88.44 233 ASP A O 1
ATOM 1811 N N . PRO A 1 234 ? 8.392 -13.087 -35.880 1.00 80.75 234 PRO A N 1
ATOM 1812 C CA . PRO A 1 234 ? 9.017 -14.374 -36.183 1.00 80.75 234 PRO A CA 1
ATOM 1813 C C . PRO A 1 234 ? 10.543 -14.301 -36.333 1.00 80.75 234 PRO A C 1
ATOM 1815 O O . PRO A 1 234 ? 11.196 -15.343 -36.363 1.00 80.75 234 PRO A O 1
ATOM 1818 N N . ASN A 1 235 ? 11.119 -13.099 -36.458 1.00 79.75 235 ASN A N 1
ATOM 1819 C CA . ASN A 1 235 ? 12.563 -12.889 -36.565 1.00 79.75 235 ASN A CA 1
ATOM 1820 C C . ASN A 1 235 ? 13.193 -12.402 -35.250 1.00 79.75 235 ASN A C 1
ATOM 1822 O O . ASN A 1 235 ? 14.368 -12.021 -35.241 1.00 79.75 235 ASN A O 1
ATOM 1826 N N . TYR A 1 236 ? 12.437 -12.392 -34.148 1.00 84.88 236 TYR A N 1
ATOM 1827 C CA . TYR A 1 236 ? 12.936 -11.940 -32.857 1.00 84.88 236 TYR A CA 1
ATOM 1828 C C . TYR A 1 236 ? 13.983 -12.906 -32.282 1.00 84.88 236 TYR A C 1
ATOM 1830 O O . TYR A 1 236 ? 13.780 -14.116 -32.215 1.00 84.88 236 TYR A O 1
ATOM 1838 N N . ALA A 1 237 ? 15.136 -12.363 -31.887 1.00 78.56 237 ALA A N 1
ATOM 1839 C CA . ALA A 1 237 ? 16.328 -13.157 -31.591 1.00 78.56 237 ALA A CA 1
ATOM 1840 C C . ALA A 1 237 ? 16.429 -13.645 -30.135 1.00 78.56 237 ALA A C 1
ATOM 1842 O O . ALA A 1 237 ? 17.199 -14.565 -29.873 1.00 78.56 237 ALA A O 1
ATOM 1843 N N . THR A 1 238 ? 15.693 -13.031 -29.202 1.00 83.44 238 THR A N 1
ATOM 1844 C CA . THR A 1 238 ? 15.808 -13.293 -27.752 1.00 83.44 238 THR A CA 1
ATOM 1845 C C . THR A 1 238 ? 14.438 -13.494 -27.077 1.00 83.44 238 THR A C 1
ATOM 1847 O O . THR A 1 238 ? 14.085 -12.761 -26.147 1.00 83.44 238 THR A O 1
ATOM 1850 N N . PRO A 1 239 ? 13.612 -14.458 -27.539 1.00 90.50 239 PRO A N 1
ATOM 1851 C CA . PRO A 1 239 ? 12.281 -14.691 -26.978 1.00 90.50 239 PRO A CA 1
ATOM 1852 C C . PRO A 1 239 ? 12.311 -15.101 -25.499 1.00 90.50 239 PRO A C 1
ATOM 1854 O O . PRO A 1 239 ? 11.434 -14.656 -24.759 1.00 90.50 239 PRO A O 1
ATOM 1857 N N . GLY A 1 240 ? 13.312 -15.867 -25.042 1.00 91.94 240 GLY A N 1
ATOM 1858 C CA . GLY A 1 240 ? 13.463 -16.236 -23.628 1.00 91.94 240 GLY A CA 1
ATOM 1859 C C . GLY A 1 240 ? 13.516 -15.036 -22.669 1.00 91.94 240 GLY A C 1
ATOM 1860 O O . GLY A 1 240 ? 12.736 -14.985 -21.717 1.00 91.94 240 GLY A O 1
ATOM 1861 N N . ASP A 1 241 ? 14.339 -14.020 -22.965 1.00 92.38 241 ASP A N 1
ATOM 1862 C CA . ASP A 1 241 ? 14.439 -12.793 -22.150 1.00 92.38 241 ASP A CA 1
ATOM 1863 C C . ASP A 1 241 ? 13.098 -12.053 -22.069 1.00 92.38 241 ASP A C 1
ATOM 1865 O O . ASP A 1 241 ? 12.687 -11.577 -21.008 1.00 92.38 241 ASP A O 1
ATOM 1869 N N . THR A 1 242 ? 12.369 -11.996 -23.187 1.00 95.19 242 THR A N 1
ATOM 1870 C CA . THR A 1 242 ? 11.047 -11.362 -23.216 1.00 95.19 242 THR A CA 1
ATOM 1871 C C . THR A 1 242 ? 10.003 -12.157 -22.447 1.00 95.19 242 THR A C 1
ATOM 1873 O O . THR A 1 242 ? 9.199 -11.554 -21.743 1.00 95.19 242 THR A O 1
ATOM 1876 N N . TRP A 1 243 ? 10.000 -13.489 -22.535 1.00 97.31 243 TRP A N 1
ATOM 1877 C CA . TRP A 1 243 ? 9.092 -14.318 -21.740 1.00 97.31 243 TRP A CA 1
ATOM 1878 C C . TRP A 1 243 ? 9.349 -14.164 -20.236 1.00 97.31 243 TRP A C 1
ATOM 1880 O O . TR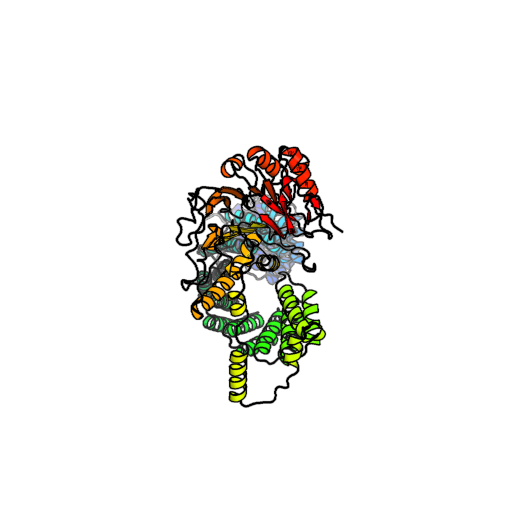P A 1 243 ? 8.385 -14.068 -19.476 1.00 97.31 243 TRP A O 1
ATOM 1890 N N . ASN A 1 244 ? 10.612 -14.071 -19.806 1.00 96.62 244 ASN A N 1
ATOM 1891 C CA . ASN A 1 244 ? 10.944 -13.777 -18.412 1.00 96.62 244 ASN A CA 1
ATOM 1892 C C . ASN A 1 244 ? 10.425 -12.393 -17.989 1.00 96.62 244 ASN A C 1
ATOM 1894 O O . ASN A 1 244 ? 9.722 -12.289 -16.987 1.00 96.62 244 ASN A O 1
ATOM 1898 N N . ASN A 1 245 ? 10.687 -11.340 -18.769 1.00 96.69 245 ASN A N 1
ATOM 1899 C CA . ASN A 1 245 ? 10.242 -9.985 -18.417 1.00 96.69 245 ASN A CA 1
ATOM 1900 C C . ASN A 1 245 ? 8.716 -9.827 -18.464 1.00 96.69 245 ASN A C 1
ATOM 1902 O O . ASN A 1 245 ? 8.139 -9.114 -17.642 1.00 96.69 245 ASN A O 1
ATOM 1906 N N . LEU A 1 246 ? 8.048 -10.540 -19.373 1.00 97.94 246 LEU A N 1
ATOM 1907 C CA . LEU A 1 246 ? 6.597 -10.666 -19.378 1.00 97.94 246 LEU A CA 1
ATOM 1908 C C . LEU A 1 246 ? 6.103 -11.344 -18.093 1.00 97.94 246 LEU A C 1
ATOM 1910 O O . LEU A 1 246 ? 5.146 -10.869 -17.488 1.00 97.94 246 LEU A O 1
ATOM 1914 N N . GLY A 1 247 ? 6.772 -12.409 -17.642 1.00 97.75 247 GLY A N 1
ATOM 1915 C CA . GLY A 1 247 ? 6.481 -13.057 -16.363 1.00 97.75 247 GLY A CA 1
ATOM 1916 C C . GLY A 1 247 ? 6.638 -12.117 -15.165 1.00 97.75 247 GLY A C 1
ATOM 1917 O O . GLY A 1 247 ? 5.786 -12.123 -14.277 1.00 97.75 247 GLY A O 1
ATOM 1918 N N . ILE A 1 248 ? 7.671 -11.268 -15.163 1.00 97.38 248 ILE A N 1
ATOM 1919 C CA . ILE A 1 248 ? 7.885 -10.253 -14.119 1.00 97.38 248 ILE A CA 1
ATOM 1920 C C . ILE A 1 248 ? 6.725 -9.255 -14.108 1.00 97.38 248 ILE A C 1
ATOM 1922 O O . ILE A 1 248 ? 6.096 -9.072 -13.069 1.00 97.38 248 ILE A O 1
ATOM 1926 N N . ALA A 1 249 ? 6.380 -8.681 -15.265 1.00 97.50 249 ALA A N 1
ATOM 1927 C CA . ALA A 1 249 ? 5.283 -7.719 -15.372 1.00 97.50 249 ALA A CA 1
ATOM 1928 C C . ALA A 1 249 ? 3.923 -8.317 -14.961 1.00 97.50 249 ALA A C 1
ATOM 1930 O O . ALA A 1 249 ? 3.140 -7.659 -14.280 1.00 97.50 249 ALA A O 1
ATOM 1931 N N . LEU A 1 250 ? 3.648 -9.574 -15.331 1.00 97.88 250 LEU A N 1
ATOM 1932 C CA . LEU A 1 250 ? 2.434 -10.291 -14.922 1.00 97.88 250 LEU A CA 1
ATOM 1933 C C . LEU A 1 250 ? 2.396 -10.528 -13.406 1.00 97.88 250 LEU A C 1
ATOM 1935 O O . LEU A 1 250 ? 1.363 -10.302 -12.780 1.00 97.88 250 LEU A O 1
ATOM 1939 N N . ARG A 1 251 ? 3.522 -10.933 -12.799 1.00 96.81 251 ARG A N 1
ATOM 1940 C CA . ARG A 1 251 ? 3.619 -11.134 -11.345 1.00 96.81 251 ARG A CA 1
ATOM 1941 C C . ARG A 1 251 ? 3.400 -9.825 -10.593 1.00 96.81 251 ARG A C 1
ATOM 1943 O O . ARG A 1 251 ? 2.638 -9.821 -9.634 1.00 96.81 251 ARG A O 1
ATOM 1950 N N . ASP A 1 252 ? 4.030 -8.736 -11.026 1.00 93.62 252 ASP A N 1
ATOM 1951 C CA . ASP A 1 252 ? 3.926 -7.432 -10.359 1.00 93.62 252 ASP A CA 1
ATOM 1952 C C . ASP A 1 252 ? 2.510 -6.834 -10.479 1.00 93.62 252 ASP A C 1
ATOM 1954 O O . ASP A 1 252 ? 2.069 -6.092 -9.604 1.00 93.62 252 ASP A O 1
ATOM 1958 N N . LYS A 1 253 ? 1.750 -7.235 -11.508 1.00 92.81 253 LYS A N 1
ATOM 1959 C CA . LYS A 1 253 ? 0.309 -6.964 -11.634 1.00 92.81 253 LYS A CA 1
ATOM 1960 C C . LYS A 1 253 ? -0.572 -7.864 -10.739 1.00 92.81 253 LYS A C 1
ATOM 1962 O O . LYS A 1 253 ? -1.747 -7.566 -10.541 1.00 92.81 253 LYS A O 1
ATOM 1967 N N . GLY A 1 254 ? -0.031 -8.957 -10.199 1.00 91.25 254 GLY A N 1
ATOM 1968 C CA . GLY A 1 254 ? -0.754 -9.961 -9.403 1.00 91.25 254 GLY A CA 1
ATOM 1969 C C . GLY A 1 254 ? -1.325 -11.139 -10.209 1.00 91.25 254 GLY A C 1
ATOM 1970 O O . GLY A 1 254 ? -2.017 -11.991 -9.654 1.00 91.25 254 GLY A O 1
ATOM 1971 N N . GLU A 1 255 ? -1.032 -11.236 -11.509 1.00 95.81 255 GLU A N 1
ATOM 1972 C CA . GLU A 1 255 ? -1.452 -12.345 -12.381 1.00 95.81 255 GLU A CA 1
ATOM 1973 C C . GLU A 1 255 ? -0.460 -13.524 -12.280 1.00 95.81 255 GLU A C 1
ATOM 1975 O O . GLU A 1 255 ? 0.295 -13.838 -13.205 1.00 95.81 255 GLU A O 1
ATOM 1980 N N . HIS A 1 256 ? -0.419 -14.170 -11.109 1.00 94.69 256 HIS A N 1
ATOM 1981 C CA . HIS A 1 256 ? 0.599 -15.177 -10.780 1.00 94.69 256 HIS A CA 1
ATOM 1982 C C . HIS A 1 256 ? 0.570 -16.425 -11.685 1.00 94.69 256 HIS A C 1
ATOM 1984 O O . HIS A 1 256 ? 1.628 -16.949 -12.037 1.00 94.69 256 HIS A O 1
ATOM 1990 N N . ASP A 1 257 ? -0.608 -16.903 -12.101 1.00 97.25 257 ASP A N 1
ATOM 1991 C CA . ASP A 1 257 ? -0.727 -18.089 -12.964 1.00 97.25 257 ASP A CA 1
ATOM 1992 C C . ASP A 1 257 ? -0.172 -17.838 -14.374 1.00 97.25 257 ASP A C 1
ATOM 1994 O O . ASP A 1 257 ? 0.527 -18.679 -14.951 1.00 97.25 257 ASP A O 1
ATOM 1998 N N . GLU A 1 258 ? -0.456 -16.669 -14.936 1.00 97.62 258 GLU A N 1
ATOM 1999 C CA . GLU A 1 258 ? 0.046 -16.216 -16.229 1.00 97.62 258 GLU A CA 1
ATOM 2000 C C . GLU A 1 258 ? 1.557 -15.981 -16.167 1.00 97.62 258 GLU A C 1
ATOM 2002 O O . GLU A 1 258 ? 2.274 -16.398 -17.082 1.00 97.62 258 GLU A O 1
ATOM 2007 N N . ALA A 1 259 ? 2.055 -15.409 -15.065 1.00 98.06 259 ALA A N 1
ATOM 2008 C CA . ALA A 1 259 ? 3.484 -15.252 -14.820 1.00 98.06 259 ALA A CA 1
ATOM 2009 C C . ALA A 1 259 ? 4.213 -16.605 -14.816 1.00 98.06 259 ALA A C 1
ATOM 2011 O O . ALA A 1 259 ? 5.203 -16.782 -15.527 1.00 98.06 259 ALA A O 1
ATOM 2012 N N . ILE A 1 260 ? 3.686 -17.601 -14.092 1.00 98.31 260 ILE A N 1
ATOM 2013 C CA . ILE A 1 260 ? 4.237 -18.966 -14.054 1.00 98.31 260 ILE A CA 1
ATOM 2014 C C . ILE A 1 260 ? 4.290 -19.582 -15.461 1.00 98.31 260 ILE A C 1
ATOM 2016 O O . ILE A 1 260 ? 5.293 -20.202 -15.828 1.00 98.31 260 ILE A O 1
ATOM 2020 N N . LYS A 1 261 ? 3.236 -19.410 -16.273 1.00 98.06 261 LYS A N 1
ATOM 2021 C CA . LYS A 1 261 ? 3.219 -19.880 -17.671 1.00 98.06 261 LYS A CA 1
ATOM 2022 C C . LYS A 1 261 ? 4.298 -19.185 -18.508 1.00 98.06 261 LYS A C 1
ATOM 2024 O O . LYS A 1 261 ? 4.967 -19.858 -19.289 1.00 98.06 261 LYS A O 1
ATOM 2029 N N . ALA A 1 262 ? 4.470 -17.872 -18.354 1.00 97.81 262 ALA A N 1
ATOM 2030 C CA . ALA A 1 262 ? 5.477 -17.099 -19.079 1.00 97.81 262 ALA A CA 1
ATOM 2031 C C . ALA A 1 262 ? 6.907 -17.530 -18.709 1.00 97.81 262 ALA A C 1
ATOM 2033 O O . ALA A 1 262 ? 7.695 -17.831 -19.602 1.00 97.81 262 ALA A O 1
ATOM 2034 N N . TYR A 1 263 ? 7.218 -17.689 -17.418 1.00 98.12 263 TYR A N 1
ATOM 2035 C CA . TYR A 1 263 ? 8.528 -18.184 -16.979 1.00 98.12 263 TYR A CA 1
ATOM 2036 C C . TYR A 1 263 ? 8.834 -19.590 -17.503 1.00 98.12 263 TYR A C 1
ATOM 2038 O O . TYR A 1 263 ? 9.941 -19.848 -17.963 1.00 98.12 263 TYR A O 1
ATOM 2046 N N . ARG A 1 264 ? 7.854 -20.504 -17.499 1.00 97.50 264 ARG A N 1
ATOM 2047 C CA . ARG A 1 264 ? 8.041 -21.845 -18.080 1.00 97.50 264 ARG A CA 1
ATOM 2048 C C . ARG A 1 264 ? 8.361 -21.779 -19.575 1.00 97.50 264 ARG A C 1
ATOM 2050 O O . ARG A 1 264 ? 9.272 -22.466 -20.011 1.00 97.50 264 ARG A O 1
ATOM 2057 N N . LYS A 1 265 ? 7.696 -20.898 -20.332 1.00 96.31 265 LYS A N 1
ATOM 2058 C CA . LYS A 1 265 ? 8.023 -20.674 -21.750 1.00 96.31 265 LYS A CA 1
ATOM 2059 C C . LYS A 1 265 ? 9.432 -20.120 -21.964 1.00 96.31 265 LYS A C 1
ATOM 2061 O O . LYS A 1 265 ? 10.069 -20.508 -22.935 1.00 96.31 265 LYS A O 1
ATOM 2066 N N . ALA A 1 266 ? 9.917 -19.240 -21.085 1.00 95.88 266 ALA A N 1
ATOM 2067 C CA . ALA A 1 266 ? 11.305 -18.774 -21.139 1.00 95.88 266 ALA A CA 1
ATOM 2068 C C . ALA A 1 266 ? 12.292 -19.933 -20.925 1.00 95.88 266 ALA A C 1
ATOM 2070 O O . ALA A 1 266 ? 13.270 -20.057 -21.652 1.00 95.88 266 ALA A O 1
ATOM 2071 N N . LEU A 1 267 ? 12.002 -20.816 -19.966 1.00 95.31 267 LEU A N 1
ATOM 2072 C CA . LEU A 1 267 ? 12.830 -21.983 -19.640 1.00 95.31 267 LEU A CA 1
ATOM 2073 C C . LEU A 1 267 ? 12.782 -23.096 -20.701 1.00 95.31 267 LEU A C 1
ATOM 2075 O O . LEU A 1 267 ? 13.694 -23.919 -20.750 1.00 95.31 267 LEU A O 1
ATOM 2079 N N . ASP A 1 268 ? 11.745 -23.120 -21.539 1.00 93.62 268 ASP A N 1
ATOM 2080 C CA . ASP A 1 268 ? 11.631 -24.033 -22.681 1.00 93.62 268 ASP A CA 1
ATOM 2081 C C . ASP A 1 268 ? 12.472 -23.573 -23.896 1.00 93.62 268 ASP A C 1
ATOM 2083 O O . ASP A 1 268 ? 12.664 -24.353 -24.833 1.00 93.62 268 ASP A O 1
ATOM 2087 N N . ASP A 1 269 ? 12.984 -22.332 -23.908 1.00 87.19 269 ASP A N 1
ATOM 2088 C CA . ASP A 1 269 ? 13.860 -21.828 -24.974 1.00 87.19 269 ASP A CA 1
ATOM 2089 C C . ASP A 1 269 ? 15.289 -22.395 -24.820 1.00 87.19 269 ASP A C 1
ATOM 2091 O O . ASP A 1 269 ? 16.001 -22.053 -23.871 1.00 87.19 269 ASP A O 1
ATOM 2095 N N . PRO A 1 270 ? 15.766 -23.233 -25.763 1.00 80.75 270 PRO A N 1
ATOM 2096 C CA . PRO A 1 270 ? 17.072 -23.880 -25.661 1.00 80.75 270 PRO A CA 1
ATOM 2097 C C . PRO A 1 270 ? 18.258 -22.915 -25.795 1.00 80.75 270 PRO A C 1
ATOM 2099 O O . PRO A 1 270 ? 19.386 -23.314 -25.509 1.00 80.75 270 PRO A O 1
ATOM 2102 N N . ASN A 1 271 ? 18.037 -21.680 -26.260 1.00 80.69 271 ASN A N 1
ATOM 2103 C CA . ASN A 1 271 ? 19.082 -20.662 -26.398 1.00 80.69 271 ASN A CA 1
ATOM 2104 C C . ASN A 1 271 ? 19.003 -19.583 -25.309 1.00 80.69 271 ASN A C 1
ATOM 2106 O O . ASN A 1 271 ? 19.671 -18.553 -25.426 1.00 80.69 271 ASN A O 1
ATOM 2110 N N . TYR A 1 272 ? 18.189 -19.793 -24.272 1.00 85.88 272 TYR A N 1
ATOM 2111 C CA . TYR A 1 272 ? 18.012 -18.817 -23.211 1.00 85.88 272 TYR A CA 1
ATOM 2112 C C . TYR A 1 272 ? 19.275 -18.676 -22.349 1.00 85.88 272 TYR A C 1
ATOM 2114 O O . TYR A 1 272 ? 19.839 -19.661 -21.875 1.00 85.88 272 TYR A O 1
ATOM 2122 N N . ALA A 1 273 ? 19.737 -17.437 -22.170 1.00 84.44 273 ALA A N 1
ATOM 2123 C CA . ALA A 1 273 ? 21.048 -17.150 -21.593 1.00 84.44 273 ALA A CA 1
ATOM 2124 C C . ALA A 1 273 ? 21.071 -17.145 -20.054 1.00 84.44 273 ALA A C 1
ATOM 2126 O O . ALA A 1 273 ? 22.135 -17.358 -19.475 1.00 84.44 273 ALA A O 1
ATOM 2127 N N . THR A 1 274 ? 19.930 -16.905 -19.398 1.00 87.50 274 THR A N 1
ATOM 2128 C CA . THR A 1 274 ? 19.839 -16.711 -17.936 1.00 87.50 274 THR A CA 1
ATOM 2129 C C . THR A 1 274 ? 18.756 -17.584 -17.269 1.00 87.50 274 THR A C 1
ATOM 2131 O O . THR A 1 274 ? 17.886 -17.083 -16.547 1.00 87.50 274 THR A O 1
ATOM 2134 N N . PRO A 1 275 ? 18.775 -18.920 -17.465 1.00 92.19 275 PRO A N 1
ATOM 2135 C CA . PRO A 1 275 ? 17.763 -19.810 -16.896 1.00 92.19 275 PRO A CA 1
ATOM 2136 C C . PRO A 1 275 ? 17.733 -19.792 -15.361 1.00 92.19 275 PRO A C 1
ATOM 2138 O O . PRO A 1 275 ? 16.644 -19.887 -14.795 1.00 92.19 275 PRO A O 1
ATOM 2141 N N . GLY A 1 276 ? 18.874 -19.623 -14.678 1.00 93.31 276 GLY A N 1
ATOM 2142 C CA . GLY A 1 276 ? 18.927 -19.492 -13.218 1.00 93.31 276 GLY A CA 1
ATOM 2143 C C . GLY A 1 276 ? 18.071 -18.344 -12.663 1.00 93.31 276 GLY A C 1
ATOM 2144 O O . GLY A 1 276 ? 17.262 -18.567 -11.759 1.00 93.31 276 GLY A O 1
ATOM 2145 N N . ASP A 1 277 ? 18.160 -17.145 -13.255 1.00 93.50 277 ASP A N 1
ATOM 2146 C CA . ASP A 1 277 ? 17.356 -15.979 -12.844 1.00 93.50 277 ASP A CA 1
ATOM 2147 C C . ASP A 1 277 ? 15.856 -16.254 -13.006 1.00 93.50 277 ASP A C 1
ATOM 2149 O O . ASP A 1 277 ? 15.053 -15.963 -12.114 1.00 93.50 277 ASP A O 1
ATOM 2153 N N . THR A 1 278 ? 15.474 -16.900 -14.110 1.00 96.00 278 THR A N 1
ATOM 2154 C CA . THR A 1 278 ? 14.076 -17.270 -14.356 1.00 96.00 278 THR A CA 1
ATOM 2155 C C . THR A 1 278 ? 13.580 -18.358 -13.407 1.00 96.00 278 THR A C 1
ATOM 2157 O O . THR A 1 278 ? 12.450 -18.271 -12.930 1.00 96.00 278 THR A O 1
ATOM 2160 N N . TRP A 1 279 ? 14.390 -19.369 -13.078 1.00 97.75 279 TRP A N 1
ATOM 2161 C CA . TRP A 1 279 ? 14.019 -20.372 -12.071 1.00 97.75 279 TRP A CA 1
ATOM 2162 C C . TRP A 1 279 ? 13.785 -19.734 -10.699 1.00 97.75 279 TRP A C 1
ATOM 2164 O O . TRP A 1 279 ? 12.827 -20.099 -10.011 1.00 97.75 279 TRP A O 1
ATOM 2174 N N . ASN A 1 280 ? 14.604 -18.751 -10.318 1.00 96.81 280 ASN A N 1
ATOM 2175 C CA . ASN A 1 280 ? 14.390 -17.988 -9.094 1.00 96.81 280 ASN A CA 1
ATOM 2176 C C . ASN A 1 280 ? 13.091 -17.164 -9.165 1.00 96.81 280 ASN A C 1
ATOM 2178 O O . ASN A 1 280 ? 12.279 -17.237 -8.245 1.00 96.81 280 ASN A O 1
ATOM 2182 N N . ASN A 1 281 ? 12.836 -16.453 -10.266 1.00 97.50 281 ASN A N 1
ATOM 2183 C CA . ASN A 1 281 ? 11.599 -15.684 -10.452 1.00 97.50 281 ASN A CA 1
ATOM 2184 C C . ASN A 1 281 ? 10.339 -16.562 -10.445 1.00 97.50 281 ASN A C 1
ATOM 2186 O O . ASN A 1 281 ? 9.330 -16.195 -9.838 1.00 97.50 281 ASN A O 1
ATOM 2190 N N . LEU A 1 282 ? 10.412 -17.748 -11.054 1.00 98.19 282 LEU A N 1
ATOM 2191 C CA . LEU A 1 282 ? 9.361 -18.757 -10.994 1.00 98.19 282 LEU A CA 1
ATOM 2192 C C . LEU A 1 282 ? 9.118 -19.217 -9.551 1.00 98.19 282 LEU A C 1
ATOM 2194 O O . LEU A 1 282 ? 7.967 -19.337 -9.138 1.00 98.19 282 LEU A O 1
ATOM 2198 N N . GLY A 1 283 ? 10.181 -19.437 -8.773 1.00 98.06 283 GLY A N 1
ATOM 2199 C CA . GLY A 1 283 ? 10.071 -19.763 -7.353 1.00 98.06 283 GLY A CA 1
ATOM 2200 C C . GLY A 1 283 ? 9.365 -18.670 -6.544 1.00 98.06 283 GLY A C 1
ATOM 2201 O O . GLY A 1 283 ? 8.518 -18.989 -5.711 1.00 98.06 283 GLY A O 1
ATOM 2202 N N . ILE A 1 284 ? 9.648 -17.392 -6.822 1.00 97.75 284 ILE A N 1
ATOM 2203 C CA . ILE A 1 284 ? 8.969 -16.257 -6.168 1.00 97.75 284 ILE A CA 1
ATOM 2204 C C . ILE A 1 284 ? 7.477 -16.289 -6.506 1.00 97.75 284 ILE A C 1
ATOM 2206 O O . ILE A 1 284 ? 6.658 -16.326 -5.594 1.00 97.75 284 ILE A O 1
ATOM 2210 N N . ALA A 1 285 ? 7.121 -16.384 -7.791 1.00 97.69 285 ALA A N 1
ATOM 2211 C CA . ALA A 1 285 ? 5.719 -16.425 -8.210 1.00 97.69 285 ALA A CA 1
ATOM 2212 C C . ALA A 1 285 ? 4.948 -17.625 -7.622 1.00 97.69 285 ALA A C 1
ATOM 2214 O O . ALA A 1 285 ? 3.784 -17.488 -7.251 1.00 97.69 285 ALA A O 1
ATOM 2215 N N . LEU A 1 286 ? 5.591 -18.792 -7.492 1.00 98.06 286 LEU A N 1
ATOM 2216 C CA . LEU A 1 286 ? 5.003 -19.968 -6.840 1.00 98.06 286 LEU A CA 1
ATOM 2217 C C . LEU A 1 286 ? 4.802 -19.753 -5.333 1.00 98.06 286 LEU A C 1
ATOM 2219 O O . LEU A 1 286 ? 3.758 -20.133 -4.804 1.00 98.06 286 LEU A O 1
ATOM 2223 N N . ARG A 1 287 ? 5.760 -19.119 -4.639 1.00 96.88 287 ARG A N 1
ATOM 2224 C CA . ARG A 1 287 ? 5.628 -18.786 -3.210 1.00 96.88 287 ARG A CA 1
ATOM 2225 C C . ARG A 1 287 ? 4.500 -17.783 -2.982 1.00 96.88 287 ARG A C 1
ATOM 2227 O O . ARG A 1 287 ? 3.708 -17.998 -2.073 1.00 96.88 287 ARG A O 1
ATOM 2234 N N . ASP A 1 288 ? 4.400 -16.747 -3.812 1.00 93.94 288 ASP A N 1
ATOM 2235 C CA . ASP A 1 288 ? 3.353 -15.719 -3.704 1.00 93.94 288 ASP A CA 1
ATOM 2236 C C . ASP A 1 288 ? 1.945 -16.317 -3.906 1.00 93.94 288 ASP A C 1
ATOM 2238 O O . ASP A 1 288 ? 0.980 -15.868 -3.293 1.00 93.94 288 ASP A O 1
ATOM 2242 N N . LYS A 1 289 ? 1.833 -17.400 -4.689 1.00 93.69 289 LYS A N 1
ATOM 2243 C CA . LYS A 1 289 ? 0.603 -18.197 -4.843 1.00 93.69 289 LYS A CA 1
ATOM 2244 C C . LYS A 1 289 ? 0.333 -19.166 -3.672 1.00 93.69 289 LYS A C 1
ATOM 2246 O O . LYS A 1 289 ? -0.748 -19.746 -3.589 1.00 93.69 289 LYS A O 1
ATOM 2251 N N . GLY A 1 290 ? 1.300 -19.376 -2.779 1.00 92.94 290 GLY A N 1
ATOM 2252 C CA . GLY A 1 290 ? 1.234 -20.353 -1.684 1.00 92.94 290 GLY A CA 1
ATOM 2253 C C . GLY A 1 290 ? 1.680 -21.775 -2.060 1.00 92.94 290 GLY A C 1
ATOM 2254 O O . GLY A 1 290 ? 1.583 -22.695 -1.249 1.00 92.94 290 GLY A O 1
ATOM 2255 N N . GLU A 1 291 ? 2.206 -21.995 -3.270 1.00 97.00 291 GLU A N 1
ATOM 2256 C CA . GLU A 1 291 ? 2.743 -23.289 -3.720 1.00 97.00 291 GLU A CA 1
ATOM 2257 C C . GLU A 1 291 ? 4.201 -23.482 -3.241 1.00 97.00 291 GLU A C 1
ATOM 2259 O O . GLU A 1 291 ? 5.139 -23.620 -4.031 1.00 97.00 291 GLU A O 1
ATOM 2264 N N . HIS A 1 292 ? 4.411 -23.477 -1.920 1.00 96.31 292 HIS A N 1
ATOM 2265 C CA . HIS A 1 292 ? 5.743 -23.401 -1.300 1.00 96.31 292 HIS A CA 1
ATOM 2266 C C . HIS A 1 292 ? 6.690 -24.563 -1.665 1.00 96.31 292 HIS A C 1
ATOM 2268 O O . HIS A 1 292 ? 7.886 -24.344 -1.863 1.00 96.31 292 HIS A O 1
ATOM 2274 N N . ASP A 1 293 ? 6.187 -25.796 -1.798 1.00 97.44 293 ASP A N 1
ATOM 2275 C CA . ASP A 1 293 ? 7.024 -26.950 -2.167 1.00 97.44 293 ASP A CA 1
ATOM 2276 C C . ASP A 1 293 ? 7.562 -26.849 -3.601 1.00 97.44 293 ASP A C 1
ATOM 2278 O O . ASP A 1 293 ? 8.732 -27.148 -3.858 1.00 97.44 293 ASP A O 1
ATOM 2282 N N . GLU A 1 294 ? 6.729 -26.401 -4.542 1.00 97.81 294 GLU A N 1
ATOM 2283 C CA . GLU A 1 294 ? 7.147 -26.178 -5.927 1.00 97.81 294 GLU A CA 1
ATOM 2284 C C . GLU A 1 294 ? 8.074 -24.964 -6.034 1.00 97.81 294 GLU A C 1
ATOM 2286 O O . GLU A 1 294 ? 9.051 -25.008 -6.785 1.00 97.81 294 GLU A O 1
ATOM 2291 N N . ALA A 1 295 ? 7.849 -23.927 -5.220 1.00 98.19 295 ALA A N 1
ATOM 2292 C CA . ALA A 1 295 ? 8.765 -22.797 -5.106 1.00 98.19 295 ALA A CA 1
ATOM 2293 C C . ALA A 1 295 ? 10.173 -23.251 -4.691 1.00 98.19 295 ALA A C 1
ATOM 2295 O O . ALA A 1 295 ? 11.153 -22.927 -5.360 1.00 98.19 295 ALA A O 1
ATOM 2296 N N . ILE A 1 296 ? 10.285 -24.076 -3.642 1.00 98.19 296 ILE A N 1
ATOM 2297 C CA . ILE A 1 296 ? 11.571 -24.618 -3.171 1.00 98.19 296 ILE A CA 1
ATOM 2298 C C . ILE A 1 296 ? 12.251 -25.466 -4.255 1.00 98.19 296 ILE A C 1
ATOM 2300 O O . ILE A 1 296 ? 13.469 -25.374 -4.430 1.00 98.19 296 ILE A O 1
ATOM 2304 N N . LYS A 1 297 ? 11.495 -26.271 -5.016 1.00 98.19 297 LYS A N 1
ATOM 2305 C CA . LYS A 1 297 ? 12.045 -27.026 -6.156 1.00 98.19 297 LYS A CA 1
ATOM 2306 C C . LYS A 1 297 ? 12.584 -26.098 -7.247 1.00 98.19 297 LYS A C 1
ATOM 2308 O O . LYS A 1 297 ? 13.675 -26.353 -7.753 1.00 98.19 297 LYS A O 1
ATOM 2313 N N . ALA A 1 298 ? 11.854 -25.039 -7.599 1.00 98.06 298 ALA A N 1
ATOM 2314 C CA . ALA A 1 298 ? 12.291 -24.054 -8.588 1.00 98.06 298 ALA A CA 1
ATOM 2315 C C . ALA A 1 298 ? 13.559 -23.314 -8.130 1.00 98.06 298 ALA A C 1
ATOM 2317 O O . ALA A 1 298 ? 14.529 -23.250 -8.880 1.00 98.06 298 ALA A O 1
ATOM 2318 N N . TYR A 1 299 ? 13.617 -22.867 -6.873 1.00 98.19 299 TYR A N 1
ATOM 2319 C CA . TYR A 1 299 ? 14.816 -22.244 -6.306 1.00 98.19 299 TYR A CA 1
ATOM 2320 C C . TYR A 1 299 ? 16.039 -23.167 -6.329 1.00 98.19 299 TYR A C 1
ATOM 2322 O O . TYR A 1 299 ? 17.134 -22.729 -6.667 1.00 98.19 299 TYR A O 1
ATOM 2330 N N . ARG A 1 300 ? 15.875 -24.458 -6.012 1.00 97.62 300 ARG A N 1
ATOM 2331 C CA . ARG A 1 300 ? 16.983 -25.425 -6.099 1.00 97.62 300 ARG A CA 1
ATOM 2332 C C . ARG A 1 300 ? 17.495 -25.587 -7.530 1.00 97.62 300 ARG A C 1
ATOM 2334 O O . ARG A 1 300 ? 18.701 -25.617 -7.716 1.00 97.62 300 ARG A O 1
ATOM 2341 N N . LYS A 1 301 ? 16.607 -25.586 -8.530 1.00 96.94 301 LYS A N 1
ATOM 2342 C CA . LYS A 1 301 ? 17.019 -25.594 -9.943 1.00 96.94 301 LYS A CA 1
ATOM 2343 C C . LYS A 1 301 ? 17.797 -24.342 -10.348 1.00 96.94 301 LYS A C 1
ATOM 2345 O O . LYS A 1 301 ? 18.710 -24.459 -11.153 1.00 96.94 301 LYS A O 1
ATOM 2350 N N . ALA A 1 302 ? 17.466 -23.172 -9.794 1.00 96.38 302 ALA A N 1
ATOM 2351 C CA . ALA A 1 302 ? 18.266 -21.964 -10.010 1.00 96.38 302 ALA A CA 1
ATOM 2352 C C . ALA A 1 302 ? 19.694 -22.135 -9.469 1.00 96.38 302 ALA A C 1
ATOM 2354 O O . ALA A 1 302 ? 20.655 -21.764 -10.129 1.00 96.38 302 ALA A O 1
ATOM 2355 N N . LEU A 1 303 ? 19.834 -22.751 -8.292 1.00 95.56 303 LEU A N 1
ATOM 2356 C CA . LEU A 1 303 ? 21.129 -23.021 -7.659 1.00 95.56 303 LEU A CA 1
ATOM 2357 C C . LEU A 1 303 ? 21.945 -24.126 -8.353 1.00 95.56 303 LEU A C 1
ATOM 2359 O O . LEU A 1 303 ? 23.156 -24.186 -8.155 1.00 95.56 303 LEU A O 1
ATOM 2363 N N . ASP A 1 304 ? 21.301 -24.988 -9.144 1.00 94.38 304 ASP A N 1
ATOM 2364 C CA . ASP A 1 304 ? 21.971 -26.009 -9.958 1.00 94.38 304 ASP A CA 1
ATOM 2365 C C . ASP A 1 304 ? 22.595 -25.420 -11.244 1.00 94.38 304 ASP A C 1
ATOM 2367 O O . ASP A 1 304 ? 23.412 -26.085 -11.887 1.00 94.38 304 ASP A O 1
ATOM 2371 N N . ASP A 1 305 ? 22.231 -24.189 -11.634 1.00 90.06 305 ASP A N 1
ATOM 2372 C CA . ASP A 1 305 ? 22.817 -23.497 -12.786 1.00 90.06 305 ASP A CA 1
ATOM 2373 C C . ASP A 1 305 ? 24.216 -22.947 -12.429 1.00 90.06 305 ASP A C 1
ATOM 2375 O O . ASP A 1 305 ? 24.337 -22.049 -11.590 1.00 90.06 305 ASP A O 1
ATOM 2379 N N . PRO A 1 306 ? 25.297 -23.437 -13.072 1.00 85.00 306 PRO A N 1
ATOM 2380 C CA . PRO A 1 306 ? 26.663 -23.026 -12.753 1.00 85.00 306 PRO A CA 1
ATOM 2381 C C . PRO A 1 306 ? 26.968 -21.561 -13.093 1.00 85.00 306 PRO A C 1
ATOM 2383 O O . PRO A 1 306 ? 27.974 -21.036 -12.618 1.00 85.00 306 PRO A O 1
ATOM 2386 N N . ASN A 1 307 ? 26.142 -20.909 -13.920 1.00 85.62 307 ASN A N 1
ATOM 2387 C CA . ASN A 1 307 ? 26.311 -19.507 -14.301 1.00 85.62 307 ASN A CA 1
ATOM 2388 C C . ASN A 1 307 ? 25.405 -18.561 -13.497 1.00 85.62 307 ASN A C 1
ATOM 2390 O O . ASN A 1 307 ? 25.373 -17.363 -13.781 1.00 85.62 307 ASN A O 1
ATOM 2394 N N . TYR A 1 308 ? 24.666 -19.075 -12.510 1.00 89.62 308 TYR A N 1
ATOM 2395 C CA . TYR A 1 308 ? 23.747 -18.270 -11.721 1.00 89.62 308 TYR A CA 1
ATOM 2396 C C . TYR A 1 308 ? 24.484 -17.299 -10.790 1.00 89.62 308 TYR A C 1
ATOM 2398 O O . TYR A 1 308 ? 25.334 -17.689 -9.989 1.00 89.62 308 TYR A O 1
ATOM 2406 N N . ALA A 1 309 ? 24.144 -16.012 -10.890 1.00 87.75 309 ALA A N 1
ATOM 2407 C CA . ALA A 1 309 ? 24.922 -14.938 -10.279 1.00 87.75 309 ALA A CA 1
ATOM 2408 C C . ALA A 1 309 ? 24.490 -14.558 -8.852 1.00 87.75 309 ALA A C 1
ATOM 2410 O O . ALA A 1 309 ? 25.242 -13.865 -8.170 1.00 87.75 309 ALA A O 1
ATOM 2411 N N . THR A 1 310 ? 23.300 -14.971 -8.387 1.00 89.75 310 THR A N 1
ATOM 2412 C CA . THR A 1 310 ? 22.749 -14.516 -7.089 1.00 89.75 310 THR A CA 1
ATOM 2413 C C . THR A 1 310 ? 22.297 -15.647 -6.142 1.00 89.75 310 THR A C 1
ATOM 2415 O O . THR A 1 310 ? 21.177 -15.624 -5.619 1.00 89.75 310 THR A O 1
ATOM 2418 N N . PRO A 1 311 ? 23.155 -16.647 -5.852 1.00 92.56 311 PRO A N 1
ATOM 2419 C CA . PRO A 1 311 ? 22.788 -17.784 -5.005 1.00 92.56 311 PRO A CA 1
ATOM 2420 C C . PRO A 1 311 ? 22.368 -17.387 -3.579 1.00 92.56 311 PRO A C 1
ATOM 2422 O O . PRO A 1 311 ? 21.423 -17.981 -3.054 1.00 92.56 311 PRO A O 1
ATOM 2425 N N . GLY A 1 312 ? 22.985 -16.368 -2.965 1.00 93.12 312 GLY A N 1
ATOM 2426 C CA . GLY A 1 312 ? 22.582 -15.853 -1.651 1.00 93.12 312 GLY A CA 1
ATOM 2427 C C . GLY A 1 312 ? 21.119 -15.389 -1.592 1.00 93.12 312 GLY A C 1
ATOM 2428 O O . GLY A 1 312 ? 20.374 -15.805 -0.701 1.00 93.12 312 GLY A O 1
ATOM 2429 N N . ASN A 1 313 ? 20.658 -14.626 -2.596 1.00 93.38 313 ASN A N 1
ATOM 2430 C CA . ASN A 1 313 ? 19.259 -14.181 -2.698 1.00 93.38 313 ASN A CA 1
ATOM 2431 C C . ASN A 1 313 ? 18.294 -15.375 -2.768 1.00 93.38 313 ASN A C 1
ATOM 2433 O O . ASN A 1 313 ? 17.228 -15.377 -2.149 1.00 93.38 313 ASN A O 1
ATOM 2437 N N . THR A 1 314 ? 18.672 -16.421 -3.502 1.00 95.44 314 THR A N 1
ATOM 2438 C CA . THR A 1 314 ? 17.848 -17.625 -3.639 1.00 95.44 314 THR A CA 1
ATOM 2439 C C . THR A 1 314 ? 17.812 -18.453 -2.361 1.00 95.44 314 THR A C 1
ATOM 2441 O O . THR A 1 314 ? 16.743 -18.929 -1.985 1.00 95.44 314 THR A O 1
ATOM 2444 N N . TRP A 1 315 ? 18.925 -18.581 -1.633 1.00 97.38 315 TRP A N 1
ATOM 2445 C CA . TRP A 1 315 ? 18.920 -19.223 -0.314 1.00 97.38 315 TRP A CA 1
ATOM 2446 C C . TRP A 1 315 ? 18.058 -18.464 0.702 1.00 97.38 315 TRP A C 1
ATOM 2448 O O . TRP A 1 315 ? 17.325 -19.102 1.459 1.00 97.38 315 TRP A O 1
ATOM 2458 N N . HIS A 1 316 ? 18.065 -17.127 0.674 1.00 96.44 316 HIS A N 1
ATOM 2459 C CA . HIS A 1 316 ? 17.144 -16.313 1.473 1.00 96.44 316 HIS A CA 1
ATOM 2460 C C . HIS A 1 316 ? 15.680 -16.623 1.128 1.00 96.44 316 HIS A C 1
ATOM 2462 O O . HIS A 1 316 ? 14.863 -16.866 2.017 1.00 96.44 316 HIS A O 1
ATOM 2468 N N . ASN A 1 317 ? 15.350 -16.685 -0.164 1.00 96.88 317 ASN A N 1
ATOM 2469 C CA . ASN A 1 317 ? 13.998 -17.004 -0.623 1.00 96.88 317 ASN A CA 1
ATOM 2470 C C . ASN A 1 317 ? 13.548 -18.421 -0.241 1.00 96.88 317 ASN A C 1
ATOM 2472 O O . ASN A 1 317 ? 12.388 -18.601 0.136 1.00 96.88 317 ASN A O 1
ATOM 2476 N N . ILE A 1 318 ? 14.455 -19.405 -0.281 1.00 98.06 318 ILE A N 1
ATOM 2477 C CA . ILE A 1 318 ? 14.211 -20.753 0.253 1.00 98.06 318 ILE A CA 1
ATOM 2478 C C . ILE A 1 318 ? 13.913 -20.676 1.754 1.00 98.06 318 ILE A C 1
ATOM 2480 O O . ILE A 1 318 ? 12.956 -21.297 2.207 1.00 98.06 318 ILE A O 1
ATOM 2484 N N . GLY A 1 319 ? 14.689 -19.896 2.514 1.00 97.38 319 GLY A N 1
ATOM 2485 C CA . GLY A 1 319 ? 14.453 -19.674 3.941 1.00 97.38 319 GLY A CA 1
ATOM 2486 C C . GLY A 1 319 ? 13.066 -19.098 4.226 1.00 97.38 319 GLY A C 1
ATOM 2487 O O . GLY A 1 319 ? 12.354 -19.639 5.067 1.00 97.38 319 GLY A O 1
ATOM 2488 N N . ASN A 1 320 ? 12.639 -18.081 3.470 1.00 97.19 320 ASN A N 1
ATOM 2489 C CA . ASN A 1 320 ? 11.293 -17.509 3.595 1.00 97.19 320 ASN A CA 1
ATOM 2490 C C . ASN A 1 320 ? 10.205 -18.547 3.281 1.00 97.19 320 ASN A C 1
ATOM 2492 O O . ASN A 1 320 ? 9.297 -18.723 4.082 1.00 97.19 320 ASN A O 1
ATOM 2496 N N . ALA A 1 321 ? 10.331 -19.295 2.178 1.00 97.50 321 ALA A N 1
ATOM 2497 C CA . ALA A 1 321 ? 9.349 -20.321 1.812 1.00 97.50 321 ALA A CA 1
ATOM 2498 C C . ALA A 1 321 ? 9.257 -21.461 2.849 1.00 97.50 321 ALA A C 1
ATOM 2500 O O . ALA A 1 321 ? 8.177 -21.990 3.093 1.00 97.50 321 ALA A O 1
ATOM 2501 N N . LEU A 1 322 ? 10.376 -21.841 3.475 1.00 97.56 322 LEU A N 1
ATOM 2502 C CA . LEU A 1 322 ? 10.394 -22.806 4.582 1.00 97.56 322 LEU A CA 1
ATOM 2503 C C . LEU A 1 322 ? 9.785 -22.219 5.863 1.00 97.56 322 LEU A C 1
ATOM 2505 O O . LEU A 1 322 ? 9.094 -22.926 6.592 1.00 97.56 322 LEU A O 1
ATOM 2509 N N . GLY A 1 323 ? 10.006 -20.928 6.119 1.00 94.25 323 GLY A N 1
ATOM 2510 C CA . GLY A 1 323 ? 9.371 -20.186 7.207 1.00 94.25 323 GLY A CA 1
ATOM 2511 C C . GLY A 1 323 ? 7.849 -20.127 7.069 1.00 94.25 323 GLY A C 1
ATOM 2512 O O . GLY A 1 323 ? 7.156 -20.404 8.045 1.00 94.25 323 GLY A O 1
ATOM 2513 N N . ASP A 1 324 ? 7.337 -19.868 5.861 1.00 93.50 324 ASP A N 1
ATOM 2514 C CA . ASP A 1 324 ? 5.897 -19.880 5.548 1.00 93.50 324 ASP A CA 1
ATOM 2515 C C . ASP A 1 324 ? 5.274 -21.268 5.791 1.00 93.50 324 ASP A C 1
ATOM 2517 O O . ASP A 1 324 ? 4.133 -21.387 6.233 1.00 93.50 324 ASP A O 1
ATOM 2521 N N . LYS A 1 325 ? 6.058 -22.333 5.577 1.00 94.06 325 LYS A N 1
ATOM 2522 C CA . LYS A 1 325 ? 5.698 -23.720 5.910 1.00 94.06 325 LYS A CA 1
ATOM 2523 C C . LYS A 1 325 ? 5.860 -24.079 7.394 1.00 94.06 325 LYS A C 1
ATOM 2525 O O . LYS A 1 325 ? 5.569 -25.213 7.768 1.00 94.06 325 LYS A O 1
ATOM 2530 N N . VAL A 1 326 ? 6.328 -23.154 8.237 1.00 92.44 326 VAL A N 1
ATOM 2531 C CA . VAL A 1 326 ? 6.617 -23.381 9.668 1.00 92.44 326 VAL A CA 1
ATOM 2532 C C . VAL A 1 326 ? 7.744 -24.420 9.886 1.00 92.44 326 VAL A C 1
ATOM 2534 O O . VAL A 1 326 ? 7.919 -24.980 10.965 1.00 92.44 326 VAL A O 1
ATOM 2537 N N . GLU A 1 327 ? 8.584 -24.661 8.873 1.00 95.50 327 GLU A N 1
ATOM 2538 C CA . GLU A 1 327 ? 9.760 -25.543 8.943 1.00 95.50 327 GLU A CA 1
ATOM 2539 C C . GLU A 1 327 ? 11.000 -24.757 9.414 1.00 95.50 327 GLU A C 1
ATOM 2541 O O . GLU A 1 327 ? 11.990 -24.595 8.693 1.00 95.50 327 GLU A O 1
ATOM 2546 N N . HIS A 1 328 ? 10.946 -24.229 10.642 1.00 93.06 328 HIS A N 1
ATOM 2547 C CA . HIS A 1 328 ? 11.927 -23.257 11.148 1.00 93.06 328 HIS A CA 1
ATOM 2548 C C . HIS A 1 328 ? 13.381 -23.760 11.168 1.00 93.06 328 HIS A C 1
ATOM 2550 O O . HIS A 1 328 ? 14.291 -22.980 10.894 1.00 93.06 328 HIS A O 1
ATOM 2556 N N . ASP A 1 329 ? 13.625 -25.048 11.431 1.00 95.69 329 ASP A N 1
ATOM 2557 C CA . ASP A 1 329 ? 14.983 -25.617 11.425 1.00 95.69 329 ASP A CA 1
ATOM 2558 C C . ASP A 1 329 ? 15.642 -25.568 10.043 1.00 95.69 329 ASP A C 1
ATOM 2560 O O . ASP A 1 329 ? 16.816 -25.210 9.908 1.00 95.69 329 ASP A O 1
ATOM 2564 N N . GLU A 1 330 ? 14.890 -25.912 8.998 1.00 97.12 330 GLU A N 1
ATOM 2565 C CA . GLU A 1 330 ? 15.388 -25.859 7.625 1.00 97.12 330 GLU A CA 1
ATOM 2566 C C . GLU A 1 330 ? 15.477 -24.409 7.132 1.00 97.12 330 GLU A C 1
ATOM 2568 O O . GLU A 1 330 ? 16.435 -24.061 6.436 1.00 97.12 330 GLU A O 1
ATOM 2573 N N . ALA A 1 331 ? 14.555 -23.537 7.558 1.00 97.50 331 ALA A N 1
ATOM 2574 C CA . ALA A 1 331 ? 14.630 -22.103 7.283 1.00 97.50 331 ALA A CA 1
ATOM 2575 C C . ALA A 1 331 ? 15.920 -21.485 7.850 1.00 97.50 331 ALA A C 1
ATOM 2577 O O . ALA A 1 331 ? 16.647 -20.803 7.129 1.00 97.50 331 ALA A O 1
ATOM 2578 N N . ILE A 1 332 ? 16.273 -21.797 9.105 1.00 97.81 332 ILE A N 1
ATOM 2579 C CA . ILE A 1 332 ? 17.523 -21.354 9.746 1.00 97.81 332 ILE A CA 1
ATOM 2580 C C . ILE A 1 332 ? 18.748 -21.811 8.943 1.00 97.81 332 ILE A C 1
ATOM 2582 O O . ILE A 1 332 ? 19.665 -21.019 8.708 1.00 97.81 332 ILE A O 1
ATOM 2586 N N . LYS A 1 333 ? 18.777 -23.072 8.487 1.00 97.81 333 LYS A N 1
ATOM 2587 C CA . LYS A 1 333 ? 19.872 -23.591 7.646 1.00 97.81 333 LYS A CA 1
ATOM 2588 C C . LYS A 1 333 ? 19.970 -22.839 6.319 1.00 97.81 333 LYS A C 1
ATOM 2590 O O . LYS A 1 333 ? 21.078 -22.518 5.895 1.00 97.81 333 LYS A O 1
ATOM 2595 N N . ALA A 1 334 ? 18.842 -22.557 5.671 1.00 97.62 334 ALA A N 1
ATOM 2596 C CA . ALA A 1 334 ? 18.806 -21.818 4.412 1.00 97.62 334 ALA A CA 1
ATOM 2597 C C . ALA A 1 334 ? 19.277 -20.364 4.585 1.00 97.62 334 ALA A C 1
ATOM 2599 O O . ALA A 1 334 ? 20.122 -19.909 3.818 1.00 97.62 334 ALA A O 1
ATOM 2600 N N . TYR A 1 335 ? 18.833 -19.667 5.635 1.00 97.94 335 TYR A N 1
ATOM 2601 C CA . TYR A 1 335 ? 19.308 -18.316 5.940 1.00 97.94 335 TYR A CA 1
ATOM 2602 C C . TYR A 1 335 ? 20.810 -18.272 6.232 1.00 97.94 335 TYR A C 1
ATOM 2604 O O . TYR A 1 335 ? 21.499 -17.391 5.727 1.00 97.94 335 TYR A O 1
ATOM 2612 N N . ARG A 1 336 ? 21.353 -19.238 6.986 1.00 97.19 336 ARG A N 1
ATOM 2613 C CA . ARG A 1 336 ? 22.806 -19.327 7.218 1.00 97.19 336 ARG A CA 1
ATOM 2614 C C . ARG A 1 336 ? 23.578 -19.510 5.907 1.00 97.19 336 ARG A C 1
ATOM 2616 O O . ARG A 1 336 ? 24.546 -18.797 5.690 1.00 97.19 336 ARG A O 1
ATOM 2623 N N . LYS A 1 337 ? 23.094 -20.359 4.990 1.00 96.62 337 LYS A N 1
ATOM 2624 C CA . LYS A 1 337 ? 23.696 -20.506 3.651 1.00 96.62 337 LYS A CA 1
ATOM 2625 C C . LYS A 1 337 ? 23.659 -19.222 2.823 1.00 96.62 337 LYS A C 1
ATOM 2627 O O . LYS A 1 337 ? 24.611 -18.959 2.102 1.00 96.62 337 LYS A O 1
ATOM 2632 N N . ALA A 1 338 ? 22.582 -18.439 2.911 1.00 96.25 338 ALA A N 1
ATOM 2633 C CA . ALA A 1 338 ? 22.512 -17.139 2.245 1.00 96.25 338 ALA A CA 1
ATOM 2634 C C . ALA A 1 338 ? 23.585 -16.177 2.780 1.00 96.25 338 ALA A C 1
ATOM 2636 O O . ALA A 1 338 ? 24.221 -15.468 2.012 1.00 96.25 338 ALA A O 1
ATOM 2637 N N . LEU A 1 339 ? 23.809 -16.193 4.096 1.00 95.50 339 LEU A N 1
ATOM 2638 C CA . LEU A 1 339 ? 24.785 -15.344 4.784 1.00 95.50 339 LEU A CA 1
ATOM 2639 C C . LEU A 1 339 ? 26.243 -15.797 4.608 1.00 95.50 339 LEU A C 1
ATOM 2641 O O . LEU A 1 339 ? 27.147 -14.994 4.830 1.00 95.50 339 LEU A O 1
ATOM 2645 N N . ASP A 1 340 ? 26.471 -17.051 4.214 1.00 94.38 340 ASP A N 1
ATOM 2646 C CA . ASP A 1 340 ? 27.798 -17.574 3.865 1.00 94.38 340 ASP A CA 1
ATOM 2647 C C . ASP A 1 340 ? 28.260 -17.119 2.462 1.00 94.38 340 ASP A C 1
ATOM 2649 O O . ASP A 1 340 ? 29.440 -17.259 2.133 1.00 94.38 340 ASP A O 1
ATOM 2653 N N . ASP A 1 341 ? 27.360 -16.574 1.630 1.00 90.25 341 ASP A N 1
ATOM 2654 C CA . ASP A 1 341 ? 27.697 -16.027 0.312 1.00 90.25 341 ASP A CA 1
ATOM 2655 C C . ASP A 1 341 ? 28.340 -14.629 0.452 1.00 90.25 341 ASP A C 1
ATOM 2657 O O . ASP A 1 341 ? 27.668 -13.673 0.853 1.00 90.25 341 ASP A O 1
ATOM 2661 N N . PRO A 1 342 ? 29.631 -14.463 0.095 1.00 82.94 342 PRO A N 1
ATOM 2662 C CA . PRO A 1 342 ? 30.339 -13.193 0.247 1.00 82.94 342 PRO A CA 1
ATOM 2663 C C . PRO A 1 342 ? 29.816 -12.079 -0.672 1.00 82.94 342 PRO A C 1
ATOM 2665 O O . PRO A 1 342 ? 30.137 -10.915 -0.438 1.00 82.94 342 PRO A O 1
ATOM 2668 N N . ASN A 1 343 ? 29.039 -12.414 -1.707 1.00 82.00 343 ASN A N 1
ATOM 2669 C CA . ASN A 1 343 ? 28.474 -11.455 -2.658 1.00 82.00 343 ASN A CA 1
ATOM 2670 C C . ASN A 1 343 ? 26.984 -11.172 -2.401 1.00 82.00 343 ASN A C 1
ATOM 2672 O O . ASN A 1 343 ? 26.319 -10.551 -3.234 1.00 82.00 343 ASN A O 1
ATOM 2676 N N . TYR A 1 344 ? 26.438 -11.629 -1.271 1.00 87.12 344 TYR A N 1
ATOM 2677 C CA . TYR A 1 344 ? 25.031 -11.441 -0.949 1.00 87.12 344 TYR A CA 1
ATOM 2678 C C . TYR A 1 344 ? 24.703 -9.969 -0.643 1.00 87.12 344 TYR A C 1
ATOM 2680 O O . TYR A 1 344 ? 25.309 -9.340 0.222 1.00 87.12 344 TYR A O 1
ATOM 2688 N N . ALA A 1 345 ? 23.724 -9.415 -1.364 1.00 80.75 345 ALA A N 1
ATOM 2689 C CA . ALA A 1 345 ? 23.450 -7.978 -1.382 1.00 80.75 345 ALA A CA 1
ATOM 2690 C C . ALA A 1 345 ? 22.596 -7.465 -0.207 1.00 80.75 345 ALA A C 1
ATOM 2692 O O . ALA A 1 345 ? 22.625 -6.269 0.076 1.00 80.75 345 ALA A O 1
ATOM 2693 N N . THR A 1 346 ? 21.823 -8.330 0.461 1.00 84.25 346 THR A N 1
ATOM 2694 C CA . THR A 1 346 ? 20.834 -7.932 1.490 1.00 84.25 346 THR A CA 1
ATOM 2695 C C . THR A 1 346 ? 20.970 -8.711 2.812 1.00 84.25 346 THR A C 1
ATOM 2697 O O . THR A 1 346 ? 19.991 -9.268 3.320 1.00 84.25 346 THR A O 1
ATOM 2700 N N . PRO A 1 347 ? 22.172 -8.774 3.423 1.00 91.81 347 PRO A N 1
ATOM 2701 C CA . PRO A 1 347 ? 22.395 -9.563 4.633 1.00 91.81 347 PRO A CA 1
ATOM 2702 C C . PRO A 1 347 ? 21.526 -9.121 5.819 1.00 91.81 347 PRO A C 1
ATOM 2704 O O . PRO A 1 347 ? 21.069 -9.991 6.562 1.00 91.81 347 PRO A O 1
ATOM 2707 N N . GLY A 1 348 ? 21.234 -7.824 5.985 1.00 92.31 348 GLY A N 1
ATOM 2708 C CA . GLY A 1 348 ? 20.374 -7.316 7.060 1.00 92.31 348 GLY A CA 1
ATOM 2709 C C . GLY A 1 348 ? 18.974 -7.944 7.107 1.00 92.31 348 GLY A C 1
ATOM 2710 O O . GLY A 1 348 ? 18.536 -8.396 8.168 1.00 92.31 348 GLY A O 1
ATOM 2711 N N . ASP A 1 349 ? 18.299 -8.073 5.958 1.00 92.81 349 ASP A N 1
ATOM 2712 C CA . ASP A 1 349 ? 16.965 -8.692 5.874 1.00 92.81 349 ASP A CA 1
ATOM 2713 C C . ASP A 1 349 ? 17.007 -10.169 6.286 1.00 92.81 349 ASP A C 1
ATOM 2715 O O . ASP A 1 349 ? 16.143 -10.655 7.026 1.00 92.81 349 ASP A O 1
ATOM 2719 N N . THR A 1 350 ? 18.053 -10.881 5.859 1.00 95.62 350 THR A N 1
ATOM 2720 C CA . THR A 1 350 ? 18.261 -12.278 6.251 1.00 95.62 350 THR A CA 1
ATOM 2721 C C . THR A 1 350 ? 18.573 -12.419 7.732 1.00 95.62 350 THR A C 1
ATOM 2723 O O . THR A 1 350 ? 18.018 -13.307 8.374 1.00 95.62 350 THR A O 1
ATOM 2726 N N . TRP A 1 351 ? 19.411 -11.554 8.306 1.00 97.25 351 TRP A N 1
ATOM 2727 C CA . TRP A 1 351 ? 19.703 -11.575 9.740 1.00 97.25 351 TRP A CA 1
ATOM 2728 C C . TRP A 1 351 ? 18.446 -11.337 10.583 1.00 97.25 351 TRP A C 1
ATOM 2730 O O . TRP A 1 351 ? 18.232 -12.046 11.567 1.00 97.25 351 TRP A O 1
ATOM 2740 N N . ASN A 1 352 ? 17.573 -10.411 10.175 1.00 95.81 352 ASN A N 1
ATOM 2741 C CA . ASN A 1 352 ? 16.300 -10.177 10.853 1.00 95.81 352 ASN A CA 1
ATOM 2742 C C . ASN A 1 352 ? 15.371 -11.402 10.772 1.00 95.81 352 ASN A C 1
ATOM 2744 O O . ASN A 1 352 ? 14.796 -11.811 11.780 1.00 95.81 352 ASN A O 1
ATOM 2748 N N . ASN A 1 353 ? 15.239 -12.025 9.596 1.00 95.88 353 ASN A N 1
ATOM 2749 C CA . ASN A 1 353 ? 14.385 -13.206 9.431 1.00 95.88 353 ASN A CA 1
ATOM 2750 C C . ASN A 1 353 ? 14.947 -14.448 10.137 1.00 95.88 353 ASN A C 1
ATOM 2752 O O . ASN A 1 353 ? 14.188 -15.218 10.726 1.00 95.88 353 ASN A O 1
ATOM 2756 N N . LEU A 1 354 ? 16.272 -14.601 10.158 1.00 97.38 354 LEU A N 1
ATOM 2757 C CA . LEU A 1 354 ? 16.953 -15.603 10.970 1.00 97.38 354 LEU A CA 1
ATOM 2758 C C . LEU A 1 354 ? 16.667 -15.383 12.463 1.00 97.38 354 LEU A C 1
ATOM 2760 O O . LEU A 1 354 ? 16.352 -16.342 13.165 1.00 97.38 354 LEU A O 1
ATOM 2764 N N . GLY A 1 355 ? 16.708 -14.132 12.933 1.00 96.81 355 GLY A N 1
ATOM 2765 C CA . GLY A 1 355 ? 16.314 -13.764 14.294 1.00 96.81 355 GLY A CA 1
ATOM 2766 C C . GLY A 1 355 ? 14.873 -14.161 14.621 1.00 96.81 355 GLY A C 1
ATOM 2767 O O . GLY A 1 355 ? 14.634 -14.751 15.674 1.00 96.81 355 GLY A O 1
ATOM 2768 N N . ASN A 1 356 ? 13.932 -13.927 13.699 1.00 95.50 356 ASN A N 1
ATOM 2769 C CA . ASN A 1 356 ? 12.532 -14.336 13.870 1.00 95.50 356 ASN A CA 1
ATOM 2770 C C . ASN A 1 356 ? 12.413 -15.860 14.023 1.00 95.50 356 ASN A C 1
ATOM 2772 O O . ASN A 1 356 ? 11.777 -16.337 14.961 1.00 95.50 356 ASN A O 1
ATOM 2776 N N . ALA A 1 357 ? 13.052 -16.624 13.131 1.00 95.81 357 ALA A N 1
ATOM 2777 C CA . ALA A 1 357 ? 13.000 -18.086 13.153 1.00 95.81 357 ALA A CA 1
ATOM 2778 C C . ALA A 1 357 ? 13.618 -18.676 14.436 1.00 95.81 357 ALA A C 1
ATOM 2780 O O . ALA A 1 357 ? 13.047 -19.587 15.033 1.00 95.81 357 ALA A O 1
ATOM 2781 N N . LEU A 1 358 ? 14.749 -18.128 14.897 1.00 96.62 358 LEU A N 1
ATOM 2782 C CA . LEU A 1 358 ? 15.389 -18.517 16.161 1.00 96.62 358 LEU A CA 1
ATOM 2783 C C . LEU A 1 358 ? 14.530 -18.146 17.379 1.00 96.62 358 LEU A C 1
ATOM 2785 O O . LEU A 1 358 ? 14.417 -18.930 18.320 1.00 96.62 358 LEU A O 1
ATOM 2789 N N . GLY A 1 359 ? 13.888 -16.974 17.349 1.00 92.81 359 GLY A N 1
ATOM 2790 C CA . GLY A 1 359 ? 13.004 -16.501 18.414 1.00 92.81 359 GLY A CA 1
ATOM 2791 C C . GLY A 1 359 ? 11.797 -17.414 18.621 1.00 92.81 359 GLY A C 1
ATOM 2792 O O . GLY A 1 359 ? 11.514 -17.789 19.756 1.00 92.81 359 GLY A O 1
ATOM 2793 N N . VAL A 1 360 ? 11.147 -17.854 17.536 1.00 90.25 360 VAL A N 1
ATOM 2794 C CA . VAL A 1 360 ? 10.018 -18.808 17.593 1.00 90.25 360 VAL A CA 1
ATOM 2795 C C . VAL A 1 360 ? 10.434 -20.151 18.204 1.00 90.25 360 VAL A C 1
ATOM 2797 O O . VAL A 1 360 ? 9.649 -20.777 18.913 1.00 90.25 360 VAL A O 1
ATOM 2800 N N . LYS A 1 361 ? 11.682 -20.580 17.991 1.00 91.62 361 LYS A N 1
ATOM 2801 C CA . LYS A 1 361 ? 12.239 -21.788 18.618 1.00 91.62 361 LYS A CA 1
ATOM 2802 C C . LYS A 1 361 ? 12.600 -21.623 20.099 1.00 91.62 361 LYS A C 1
ATOM 2804 O O . LYS A 1 361 ? 12.955 -22.610 20.740 1.00 91.62 361 LYS A O 1
ATOM 2809 N N . GLY A 1 362 ? 12.551 -20.405 20.638 1.00 89.56 362 GLY A N 1
ATOM 2810 C CA . GLY A 1 362 ? 13.024 -20.097 21.988 1.00 89.56 362 GLY A CA 1
ATOM 2811 C C . GLY A 1 362 ? 14.548 -19.974 22.104 1.00 89.56 362 GLY A C 1
ATOM 2812 O O . GLY A 1 362 ? 15.079 -19.880 23.209 1.00 89.56 362 GLY A O 1
ATOM 2813 N N . GLU A 1 363 ? 15.284 -19.940 20.987 1.00 95.00 363 GLU A N 1
ATOM 2814 C CA . GLU A 1 363 ? 16.741 -19.740 20.963 1.00 95.00 363 GLU A CA 1
ATOM 2815 C C . GLU A 1 363 ? 17.081 -18.242 21.109 1.00 95.00 363 GLU A C 1
ATOM 2817 O O . GLU A 1 363 ? 17.714 -17.621 20.251 1.00 95.00 363 GLU A O 1
ATOM 2822 N N . HIS A 1 364 ? 16.621 -17.632 22.207 1.00 94.00 364 HIS A N 1
ATOM 2823 C CA . HIS A 1 364 ? 16.581 -16.177 22.382 1.00 94.00 364 HIS A CA 1
ATOM 2824 C C . HIS A 1 364 ? 17.955 -15.498 22.285 1.00 94.00 364 HIS A C 1
ATOM 2826 O O . HIS A 1 364 ? 18.065 -14.431 21.685 1.00 94.00 364 HIS A O 1
ATOM 2832 N N . ASP A 1 365 ? 19.019 -16.100 22.824 1.00 94.75 365 ASP A N 1
ATOM 2833 C CA . ASP A 1 365 ? 20.363 -15.507 22.767 1.00 94.75 365 ASP A CA 1
ATOM 2834 C C . ASP A 1 365 ? 20.940 -15.481 21.340 1.00 94.75 365 ASP A C 1
ATOM 2836 O O . ASP A 1 365 ? 21.653 -14.539 20.982 1.00 94.75 365 ASP A O 1
ATOM 2840 N N . GLU A 1 366 ? 20.642 -16.485 20.507 1.00 96.25 366 GLU A N 1
ATOM 2841 C CA . GLU A 1 366 ? 21.037 -16.464 19.094 1.00 96.25 366 GLU A CA 1
ATOM 2842 C C . GLU A 1 366 ? 20.167 -15.496 18.289 1.00 96.25 366 GLU A C 1
ATOM 2844 O O . GLU A 1 366 ? 20.696 -14.750 17.463 1.00 96.25 366 GLU A O 1
ATOM 2849 N N . ALA A 1 367 ? 18.864 -15.444 18.578 1.00 97.25 367 ALA A N 1
ATOM 2850 C CA . ALA A 1 367 ? 17.945 -14.492 17.965 1.00 97.25 367 ALA A CA 1
ATOM 2851 C C . ALA A 1 367 ? 18.377 -13.038 18.224 1.00 97.25 367 ALA A C 1
ATOM 2853 O O . ALA A 1 367 ? 18.481 -12.248 17.288 1.00 97.25 367 ALA A O 1
ATOM 2854 N N . ILE A 1 368 ? 18.728 -12.703 19.472 1.00 97.06 368 ILE A N 1
ATOM 2855 C CA . ILE A 1 368 ? 19.249 -11.381 19.859 1.00 97.06 368 ILE A CA 1
ATOM 2856 C C . ILE A 1 368 ? 20.492 -11.017 19.036 1.00 97.06 368 ILE A C 1
ATOM 2858 O O . ILE A 1 368 ? 20.558 -9.920 18.479 1.00 97.06 368 ILE A O 1
ATOM 2862 N N . LYS A 1 369 ? 21.459 -11.939 18.913 1.00 97.25 369 LYS A N 1
ATOM 2863 C CA . LYS A 1 369 ? 22.670 -11.721 18.103 1.00 97.25 369 LYS A CA 1
ATOM 2864 C C . LYS A 1 369 ? 22.338 -11.511 16.626 1.00 97.25 369 LYS A C 1
ATOM 2866 O O . LYS A 1 369 ? 22.982 -10.694 15.975 1.00 97.25 369 LYS A O 1
ATOM 2871 N N . ALA A 1 370 ? 21.361 -12.242 16.091 1.00 97.50 370 ALA A N 1
ATOM 2872 C CA . ALA A 1 370 ? 20.933 -12.099 14.704 1.00 97.50 370 ALA A CA 1
ATOM 2873 C C . ALA A 1 370 ? 20.304 -10.718 14.450 1.00 97.50 370 ALA A C 1
ATOM 2875 O O . ALA A 1 370 ? 20.730 -10.029 13.528 1.00 97.50 370 ALA A O 1
ATOM 2876 N N . TYR A 1 371 ? 19.389 -10.247 15.305 1.00 97.50 371 TYR A N 1
ATOM 2877 C CA . TYR A 1 371 ? 18.831 -8.894 15.165 1.00 97.50 371 TYR A CA 1
ATOM 2878 C C . TYR A 1 371 ? 19.886 -7.796 15.305 1.00 97.50 371 TYR A C 1
ATOM 2880 O O . TYR A 1 371 ? 19.842 -6.817 14.568 1.00 97.50 371 TYR A O 1
ATOM 2888 N N . GLN A 1 372 ? 20.854 -7.950 16.214 1.00 96.38 372 GLN A N 1
ATOM 2889 C CA . GLN A 1 372 ? 21.961 -6.996 16.347 1.00 96.38 372 GLN A CA 1
ATOM 2890 C C . GLN A 1 372 ? 22.780 -6.908 15.056 1.00 96.38 372 GLN A C 1
ATOM 2892 O O . GLN A 1 372 ? 23.011 -5.811 14.567 1.00 96.38 372 GLN A O 1
ATOM 2897 N N . LYS A 1 373 ? 23.108 -8.048 14.434 1.00 96.31 373 LYS A N 1
ATOM 2898 C CA . LYS A 1 373 ? 23.777 -8.058 13.124 1.00 96.31 373 LYS A CA 1
ATOM 2899 C C . LYS A 1 373 ? 22.950 -7.405 12.017 1.00 96.31 373 LYS A C 1
ATOM 2901 O O . LYS A 1 373 ? 23.530 -6.767 11.149 1.00 96.31 373 LYS A O 1
ATOM 2906 N N . ALA A 1 374 ? 21.623 -7.556 12.039 1.00 96.12 374 ALA A N 1
ATOM 2907 C CA . ALA A 1 374 ? 20.749 -6.853 11.099 1.00 96.12 374 ALA A CA 1
ATOM 2908 C C . ALA A 1 374 ? 20.820 -5.330 11.290 1.00 96.12 374 ALA A C 1
ATOM 2910 O O . ALA A 1 374 ? 20.857 -4.586 10.319 1.00 96.12 374 ALA A O 1
ATOM 2911 N N . LEU A 1 375 ? 20.865 -4.875 12.543 1.00 95.50 375 LEU A N 1
ATOM 2912 C CA . LEU A 1 375 ? 20.937 -3.459 12.912 1.00 95.50 375 LEU A CA 1
ATOM 2913 C C . LEU A 1 375 ? 22.327 -2.836 12.699 1.00 95.50 375 LEU A C 1
ATOM 2915 O O . LEU A 1 375 ? 22.420 -1.619 12.555 1.00 95.50 375 LEU A O 1
ATOM 2919 N N . ASP A 1 376 ? 23.382 -3.652 12.672 1.00 94.06 376 ASP A N 1
ATOM 2920 C CA . ASP A 1 376 ? 24.750 -3.229 12.351 1.00 94.06 376 ASP A CA 1
ATOM 2921 C C . ASP A 1 376 ? 24.976 -3.054 10.833 1.00 94.06 376 ASP A C 1
ATOM 2923 O O . ASP A 1 376 ? 25.970 -2.445 10.429 1.00 94.06 376 ASP A O 1
ATOM 2927 N N . ASP A 1 377 ? 24.078 -3.572 9.984 1.00 90.19 377 ASP A N 1
ATOM 2928 C CA . ASP A 1 377 ? 24.141 -3.402 8.529 1.00 90.19 377 ASP A CA 1
ATOM 2929 C C . ASP A 1 377 ? 23.683 -1.982 8.133 1.00 90.19 377 ASP A C 1
ATOM 2931 O O . ASP A 1 377 ? 22.501 -1.650 8.274 1.00 90.19 377 ASP A O 1
ATOM 2935 N N . PRO A 1 378 ? 24.577 -1.129 7.593 1.00 85.50 378 PRO A N 1
ATOM 2936 C CA . PRO A 1 378 ? 24.237 0.247 7.236 1.00 85.50 378 PRO A CA 1
ATOM 2937 C C . PRO A 1 378 ? 23.226 0.350 6.085 1.00 85.50 378 PRO A C 1
ATOM 2939 O O . PRO A 1 378 ? 22.640 1.415 5.895 1.00 85.50 378 PRO A O 1
ATOM 2942 N N . ASN A 1 379 ? 23.026 -0.722 5.313 1.00 85.94 379 ASN A N 1
ATOM 2943 C CA . ASN A 1 379 ? 22.090 -0.749 4.191 1.00 85.94 379 ASN A CA 1
ATOM 2944 C C . ASN A 1 379 ? 20.708 -1.296 4.579 1.00 85.94 379 ASN A C 1
ATOM 2946 O O . ASN A 1 379 ? 19.805 -1.308 3.736 1.00 85.94 379 ASN A O 1
ATOM 2950 N N . PHE A 1 380 ? 20.517 -1.734 5.829 1.00 89.88 380 PHE A N 1
ATOM 2951 C CA . PHE A 1 380 ? 19.256 -2.303 6.289 1.00 89.88 380 PHE A CA 1
ATOM 2952 C C . PHE A 1 380 ? 18.148 -1.243 6.377 1.00 89.88 380 PHE A C 1
ATOM 2954 O O . PHE A 1 380 ? 18.257 -0.243 7.086 1.00 89.88 380 PHE A O 1
ATOM 2961 N N . GLN A 1 381 ? 17.047 -1.476 5.658 1.00 88.25 381 GLN A N 1
ATOM 2962 C CA . GLN A 1 381 ? 15.987 -0.478 5.458 1.00 88.25 381 GLN A CA 1
ATOM 2963 C C . GLN A 1 381 ? 14.865 -0.532 6.509 1.00 88.25 381 GLN A C 1
ATOM 2965 O O . GLN A 1 381 ? 14.010 0.351 6.527 1.00 88.25 381 GLN A O 1
ATOM 2970 N N . MET A 1 382 ? 14.840 -1.545 7.388 1.00 90.44 382 MET A N 1
ATOM 2971 C CA . MET A 1 382 ? 13.752 -1.764 8.362 1.00 90.44 382 MET A CA 1
ATOM 2972 C C . MET A 1 382 ? 14.219 -1.787 9.837 1.00 90.44 382 MET A C 1
ATOM 2974 O O . MET A 1 382 ? 13.860 -2.705 10.585 1.00 90.44 382 MET A O 1
ATOM 2978 N N . PRO A 1 383 ? 15.000 -0.796 10.316 1.00 92.88 383 PRO A N 1
ATOM 2979 C CA . PRO A 1 383 ? 15.545 -0.807 11.675 1.00 92.88 383 PRO A CA 1
ATOM 2980 C C . PRO A 1 383 ? 14.463 -0.806 12.767 1.00 92.88 383 PRO A C 1
ATOM 2982 O O . PRO A 1 383 ? 14.627 -1.490 13.777 1.00 92.88 383 PRO A O 1
ATOM 2985 N N . ALA A 1 384 ? 13.333 -0.111 12.576 1.00 92.56 384 ALA A N 1
ATOM 2986 C CA . ALA A 1 384 ? 12.232 -0.109 13.547 1.00 92.56 384 ALA A CA 1
ATOM 2987 C C . ALA A 1 384 ? 11.625 -1.511 13.758 1.00 92.56 384 ALA A C 1
ATOM 2989 O O . ALA A 1 384 ? 11.363 -1.912 14.898 1.00 92.56 384 ALA A O 1
ATOM 2990 N N . LYS A 1 385 ? 11.481 -2.291 12.678 1.00 94.00 385 LYS A N 1
ATOM 2991 C CA . LYS A 1 385 ? 11.018 -3.685 12.714 1.00 94.00 385 LYS A CA 1
ATOM 2992 C C . LYS A 1 385 ? 11.963 -4.573 13.517 1.00 94.00 385 LYS A C 1
ATOM 2994 O O . LYS A 1 385 ? 11.521 -5.288 14.416 1.00 94.00 385 LYS A O 1
ATOM 2999 N N . ALA A 1 386 ? 13.263 -4.492 13.230 1.00 94.88 386 ALA A N 1
ATOM 3000 C CA . ALA A 1 386 ? 14.271 -5.288 13.925 1.00 94.88 386 ALA A CA 1
ATOM 3001 C C . ALA A 1 386 ? 14.372 -4.914 15.410 1.00 94.88 386 ALA A C 1
ATOM 3003 O O . ALA A 1 386 ? 14.397 -5.808 16.252 1.00 94.88 386 ALA A O 1
ATOM 3004 N N . TRP A 1 387 ? 14.345 -3.621 15.761 1.00 97.38 387 TRP A N 1
ATOM 3005 C CA . TRP A 1 387 ? 14.309 -3.189 17.165 1.00 97.38 387 TRP A CA 1
ATOM 3006 C C . TRP A 1 387 ? 13.059 -3.683 17.899 1.00 97.38 387 TRP A C 1
ATOM 3008 O O . TRP A 1 387 ? 13.162 -4.099 19.051 1.00 97.38 387 TRP A O 1
ATOM 3018 N N . THR A 1 388 ? 11.898 -3.686 17.241 1.00 94.75 388 THR A N 1
ATOM 3019 C CA . THR A 1 388 ? 10.642 -4.194 17.817 1.00 94.75 388 THR A CA 1
ATOM 3020 C C . THR A 1 388 ? 10.710 -5.701 18.068 1.00 94.75 388 THR A C 1
ATOM 3022 O O . THR A 1 388 ? 10.362 -6.164 19.154 1.00 94.75 388 THR A O 1
ATOM 3025 N N . ASN A 1 389 ? 11.202 -6.474 17.098 1.00 95.56 389 ASN A N 1
ATOM 3026 C CA . ASN A 1 389 ? 11.348 -7.924 17.239 1.00 95.56 389 ASN A CA 1
ATOM 3027 C C . ASN A 1 389 ? 12.423 -8.294 18.280 1.00 95.56 389 ASN A C 1
ATOM 3029 O O . ASN A 1 389 ? 12.236 -9.218 19.077 1.00 95.56 389 ASN A O 1
ATOM 3033 N N . LEU A 1 390 ? 13.516 -7.530 18.336 1.00 97.06 390 LEU A N 1
ATOM 3034 C CA . LEU A 1 390 ? 14.544 -7.654 19.365 1.00 97.06 390 LEU A CA 1
ATOM 3035 C C . LEU A 1 390 ? 13.985 -7.351 20.761 1.00 97.06 390 LEU A C 1
ATOM 3037 O O . LEU A 1 390 ? 14.230 -8.114 21.692 1.00 97.06 390 LEU A O 1
ATOM 3041 N N . ALA A 1 391 ? 13.199 -6.282 20.909 1.00 95.88 391 ALA A N 1
ATOM 3042 C CA . ALA A 1 391 ? 12.551 -5.934 22.168 1.00 95.88 391 ALA A CA 1
ATOM 3043 C C . ALA A 1 391 ? 11.613 -7.045 22.650 1.00 95.88 391 ALA A C 1
ATOM 3045 O O . ALA A 1 391 ? 11.682 -7.432 23.813 1.00 95.88 391 ALA A O 1
ATOM 3046 N N . GLN A 1 392 ? 10.798 -7.613 21.756 1.00 94.06 392 GLN A N 1
ATOM 3047 C CA . GLN A 1 392 ? 9.948 -8.755 22.093 1.00 94.06 392 GLN A CA 1
ATOM 3048 C C . GLN A 1 392 ? 10.778 -9.968 22.535 1.00 94.06 392 GLN A C 1
ATOM 3050 O O . GLN A 1 392 ? 10.479 -10.577 23.555 1.00 94.06 392 GLN A O 1
ATOM 3055 N N . THR A 1 393 ? 11.880 -10.255 21.843 1.00 94.81 393 THR A N 1
ATOM 3056 C CA . THR A 1 393 ? 12.785 -11.352 22.219 1.00 94.81 393 THR A CA 1
ATOM 3057 C C . THR A 1 393 ? 13.435 -11.114 23.588 1.00 94.81 393 THR A C 1
ATOM 3059 O O . THR A 1 393 ? 13.608 -12.054 24.361 1.00 94.81 393 THR A O 1
ATOM 3062 N N . TYR A 1 394 ? 13.765 -9.864 23.933 1.00 94.69 394 TYR A N 1
ATOM 3063 C CA . TYR A 1 394 ? 14.226 -9.509 25.277 1.00 94.69 394 TYR A CA 1
ATOM 3064 C C . TYR A 1 394 ? 13.140 -9.717 26.341 1.00 94.69 394 TYR A C 1
ATOM 3066 O O . TYR A 1 394 ? 13.459 -10.211 27.423 1.00 94.69 394 TYR A O 1
ATOM 3074 N N . VAL A 1 395 ? 11.872 -9.406 26.038 1.00 91.12 395 VAL A N 1
ATOM 3075 C CA . VAL A 1 395 ? 10.740 -9.714 26.931 1.00 91.12 395 VAL A CA 1
ATOM 3076 C C . VAL A 1 395 ? 10.646 -11.217 27.179 1.00 91.12 395 VAL A C 1
ATOM 3078 O O . VAL A 1 395 ? 10.554 -11.627 28.335 1.00 91.12 395 VAL A O 1
ATOM 3081 N N . ASP A 1 396 ? 10.707 -12.023 26.120 1.00 88.69 396 ASP A N 1
ATOM 3082 C CA . ASP A 1 396 ? 10.593 -13.483 26.209 1.00 88.69 396 ASP A CA 1
ATOM 3083 C C . ASP A 1 396 ? 11.780 -14.097 26.975 1.00 88.69 396 ASP A C 1
ATOM 3085 O O . ASP A 1 396 ? 11.614 -15.041 27.745 1.00 88.69 396 ASP A O 1
ATOM 3089 N N . ALA A 1 397 ? 12.966 -13.491 26.858 1.00 88.06 397 ALA A N 1
ATOM 3090 C CA . ALA A 1 397 ? 14.162 -13.851 27.619 1.00 88.06 397 ALA A CA 1
ATOM 3091 C C . ALA A 1 397 ? 14.193 -13.300 29.064 1.00 88.06 397 ALA A C 1
ATOM 3093 O O . ALA A 1 397 ? 15.173 -13.528 29.776 1.00 88.06 397 ALA A O 1
ATOM 3094 N N . GLY A 1 398 ? 13.180 -12.540 29.496 1.00 87.62 398 GLY A N 1
ATOM 3095 C CA . GLY A 1 398 ? 13.109 -11.931 30.831 1.00 87.62 398 GLY A CA 1
ATOM 3096 C C . GLY A 1 398 ? 14.045 -10.734 31.065 1.00 87.62 398 GLY A C 1
ATOM 3097 O O . GLY A 1 398 ? 14.209 -10.309 32.206 1.00 87.62 398 GLY A O 1
ATOM 3098 N N . LYS A 1 399 ? 14.648 -10.178 30.009 1.00 90.38 399 LYS A N 1
ATOM 3099 C CA . LYS A 1 399 ? 15.578 -9.032 30.038 1.00 90.38 399 LYS A CA 1
ATOM 3100 C C . LYS A 1 399 ? 14.795 -7.724 29.847 1.00 90.38 399 LYS A C 1
ATOM 3102 O O . LYS A 1 399 ? 14.746 -7.156 28.755 1.00 90.38 399 LYS A O 1
ATOM 3107 N N . LEU A 1 400 ? 14.048 -7.325 30.877 1.00 88.00 400 LEU A N 1
ATOM 3108 C CA . LEU A 1 400 ? 12.986 -6.317 30.756 1.00 88.00 400 LEU A CA 1
ATOM 3109 C C . LEU A 1 400 ? 13.521 -4.893 30.535 1.00 88.00 400 LEU A C 1
ATOM 3111 O O . LEU A 1 400 ? 12.938 -4.137 29.759 1.00 88.00 400 LEU A O 1
ATOM 3115 N N . GLU A 1 401 ? 14.631 -4.521 31.164 1.00 87.69 401 GLU A N 1
ATOM 3116 C CA . GLU A 1 401 ? 15.261 -3.212 30.983 1.00 87.69 401 GLU A CA 1
ATOM 3117 C C . GLU A 1 401 ? 15.807 -3.048 29.555 1.00 87.69 401 GLU A C 1
ATOM 3119 O O . GLU A 1 401 ? 15.612 -2.009 28.912 1.00 87.69 401 GLU A O 1
ATOM 3124 N N . GLU A 1 402 ? 16.441 -4.091 29.014 1.00 93.50 402 GLU A N 1
ATOM 3125 C CA . GLU A 1 402 ? 16.898 -4.128 27.626 1.00 93.50 402 GLU A CA 1
ATOM 3126 C C . GLU A 1 402 ? 15.725 -4.095 26.644 1.00 93.50 402 GLU A C 1
ATOM 3128 O O . GLU A 1 402 ? 15.807 -3.402 25.625 1.00 93.50 402 GLU A O 1
ATOM 3133 N N . ALA A 1 403 ? 14.617 -4.774 26.963 1.00 93.69 403 ALA A N 1
ATOM 3134 C CA . ALA A 1 403 ? 13.393 -4.709 26.173 1.00 93.69 403 ALA A CA 1
ATOM 3135 C C . ALA A 1 403 ? 12.832 -3.280 26.103 1.00 93.69 403 ALA A C 1
ATOM 3137 O O . ALA A 1 403 ? 12.471 -2.819 25.020 1.00 93.69 403 ALA A O 1
ATOM 3138 N N . GLU A 1 404 ? 12.799 -2.544 27.220 1.00 90.88 404 GLU A N 1
ATOM 3139 C CA . GLU A 1 404 ? 12.332 -1.152 27.229 1.00 90.88 404 GLU A CA 1
ATOM 3140 C C . GLU A 1 404 ? 13.245 -0.268 26.375 1.00 90.88 404 GLU A C 1
ATOM 3142 O O . GLU A 1 404 ? 12.755 0.510 25.552 1.00 90.88 404 GLU A O 1
ATOM 3147 N N . SER A 1 405 ? 14.563 -0.422 26.514 1.00 94.00 405 SER A N 1
ATOM 3148 C CA . SER A 1 405 ? 15.525 0.318 25.695 1.00 94.00 405 SER A CA 1
ATOM 3149 C C . SER A 1 405 ? 15.358 0.016 24.202 1.00 94.00 405 SER A C 1
ATOM 3151 O O . SER A 1 405 ? 15.356 0.937 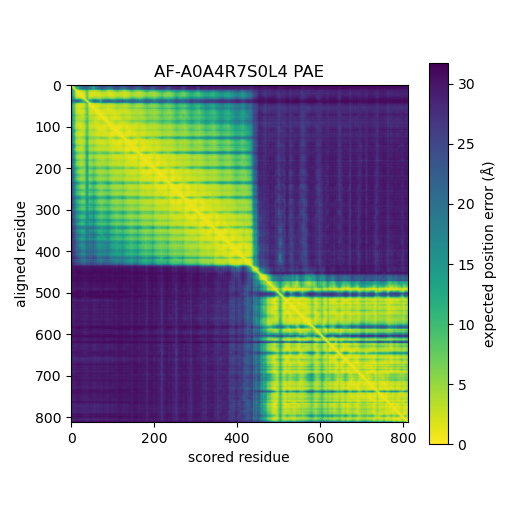23.383 1.00 94.00 405 SER A O 1
ATOM 3153 N N . ALA A 1 406 ? 15.173 -1.253 23.832 1.00 95.56 406 ALA A N 1
ATOM 3154 C CA . ALA A 1 406 ? 14.967 -1.662 22.446 1.00 95.56 406 ALA A CA 1
ATOM 3155 C C . ALA A 1 406 ? 13.647 -1.119 21.871 1.00 95.56 406 ALA A C 1
ATOM 3157 O O . ALA A 1 406 ? 13.654 -0.582 20.763 1.00 95.56 406 ALA A O 1
ATOM 3158 N N . TYR A 1 407 ? 12.545 -1.144 22.632 1.00 94.62 407 TYR A N 1
ATOM 3159 C CA . TYR A 1 407 ? 11.293 -0.510 22.208 1.00 94.62 407 TYR A CA 1
ATOM 3160 C C . TYR A 1 407 ? 11.450 0.999 22.003 1.00 94.62 407 TYR A C 1
ATOM 3162 O O . TYR A 1 407 ? 10.946 1.539 21.024 1.00 94.62 407 TYR A O 1
ATOM 3170 N N . GLN A 1 408 ? 12.182 1.694 22.877 1.00 92.75 408 GLN A N 1
ATOM 3171 C CA . GLN A 1 408 ? 12.449 3.127 22.705 1.00 92.75 408 GLN A CA 1
ATOM 3172 C C . GLN A 1 408 ? 13.276 3.416 21.445 1.00 92.75 408 GLN A C 1
ATOM 3174 O O . GLN A 1 408 ? 12.977 4.372 20.734 1.00 92.75 408 GLN A O 1
ATOM 3179 N N . LYS A 1 409 ? 14.274 2.579 21.134 1.00 95.69 409 LYS A N 1
ATOM 3180 C CA . LYS A 1 409 ? 15.058 2.690 19.891 1.00 95.69 409 LYS A CA 1
ATOM 3181 C C . LYS A 1 409 ? 14.224 2.412 18.643 1.00 95.69 409 LYS A C 1
ATOM 3183 O O . LYS A 1 409 ? 14.435 3.070 17.627 1.00 95.69 409 LYS A O 1
ATOM 3188 N N . ALA A 1 410 ? 13.262 1.490 18.710 1.00 93.81 410 ALA A N 1
ATOM 3189 C CA . ALA A 1 410 ? 12.329 1.259 17.609 1.00 93.81 410 ALA A CA 1
ATOM 3190 C C . ALA A 1 410 ? 11.558 2.542 17.260 1.00 93.81 410 ALA A C 1
ATOM 3192 O O . ALA A 1 410 ? 11.478 2.903 16.090 1.00 93.81 410 ALA A O 1
ATOM 3193 N N . LEU A 1 411 ? 11.080 3.273 18.276 1.00 90.06 411 LEU A N 1
ATOM 3194 C CA . LEU A 1 411 ? 10.305 4.514 18.121 1.00 90.06 411 LEU A CA 1
ATOM 3195 C C . LEU A 1 411 ? 11.101 5.698 17.559 1.00 90.06 411 LEU A C 1
ATOM 3197 O O . LEU A 1 411 ? 10.504 6.660 17.086 1.00 90.06 411 LEU A O 1
ATOM 3201 N N . THR A 1 412 ? 12.432 5.660 17.625 1.00 91.88 412 THR A N 1
ATOM 3202 C CA . THR A 1 412 ? 13.301 6.700 17.052 1.00 91.88 412 THR A CA 1
ATOM 3203 C C . THR A 1 412 ? 13.953 6.281 15.736 1.00 91.88 412 THR A C 1
ATOM 3205 O O . THR A 1 412 ? 14.658 7.081 15.122 1.00 91.88 412 THR A O 1
ATOM 3208 N N . SER A 1 413 ? 13.729 5.041 15.298 1.00 90.56 413 SER A N 1
ATOM 3209 C CA . SER A 1 413 ? 14.252 4.500 14.044 1.00 90.56 413 SER A CA 1
ATOM 3210 C C . SER A 1 413 ? 13.301 4.769 12.880 1.00 90.56 413 SER A C 1
ATOM 3212 O O . SER A 1 413 ? 12.102 4.957 13.079 1.00 90.56 413 SER A O 1
ATOM 3214 N N . THR A 1 414 ? 13.829 4.750 11.655 1.00 88.94 414 THR A N 1
ATOM 3215 C CA . THR A 1 414 ? 13.034 4.920 10.433 1.00 88.94 414 THR A CA 1
ATOM 3216 C C . THR A 1 414 ? 11.964 3.830 10.313 1.00 88.94 414 THR A C 1
ATOM 3218 O O . THR A 1 414 ? 12.284 2.640 10.341 1.00 88.94 414 THR A O 1
ATOM 3221 N N . ASP A 1 415 ? 10.710 4.252 10.149 1.00 86.88 415 ASP A N 1
ATOM 3222 C CA . ASP A 1 415 ? 9.547 3.422 9.822 1.00 86.88 415 ASP A CA 1
ATOM 3223 C C . ASP A 1 415 ? 8.687 4.205 8.822 1.00 86.88 415 ASP A C 1
ATOM 3225 O O . ASP A 1 415 ? 8.142 5.260 9.144 1.00 86.88 415 ASP A O 1
ATOM 3229 N N . THR A 1 416 ? 8.609 3.729 7.582 1.00 74.81 416 THR A N 1
ATOM 3230 C CA . THR A 1 416 ? 7.881 4.419 6.508 1.00 74.81 416 THR A CA 1
ATOM 3231 C C . THR A 1 416 ? 6.368 4.234 6.598 1.00 74.81 416 THR A C 1
ATOM 3233 O O . THR A 1 416 ? 5.634 5.057 6.055 1.00 74.81 416 THR A O 1
ATOM 3236 N N . GLN A 1 417 ? 5.891 3.182 7.275 1.00 72.25 417 GLN A N 1
ATOM 3237 C CA . GLN A 1 417 ? 4.465 2.855 7.390 1.00 72.25 417 GLN A CA 1
ATOM 3238 C C . GLN A 1 417 ? 3.890 3.151 8.787 1.00 72.25 417 GLN A C 1
ATOM 3240 O O . GLN A 1 417 ? 2.673 3.149 8.956 1.00 72.25 417 GLN A O 1
ATOM 3245 N N . GLY A 1 418 ? 4.741 3.380 9.794 1.00 72.75 418 GLY A N 1
ATOM 3246 C CA . GLY A 1 418 ? 4.363 3.645 11.192 1.00 72.75 418 GLY A CA 1
ATOM 3247 C C . GLY A 1 418 ? 3.837 2.419 11.956 1.00 72.75 418 GLY A C 1
ATOM 3248 O O . GLY A 1 418 ? 3.468 2.509 13.131 1.00 72.75 418 GLY A O 1
ATOM 3249 N N . SER A 1 419 ? 3.763 1.258 11.300 1.00 76.12 419 SER A N 1
ATOM 3250 C CA . SER A 1 419 ? 3.189 0.039 11.877 1.00 76.12 419 SER A CA 1
ATOM 3251 C C . SER A 1 419 ? 4.096 -0.601 12.935 1.00 76.12 419 SER A C 1
ATOM 3253 O O . SER A 1 419 ? 3.599 -1.105 13.948 1.00 76.12 419 SER A O 1
ATOM 3255 N N . ASP A 1 420 ? 5.418 -0.524 12.765 1.00 82.00 420 ASP A N 1
ATOM 3256 C CA . ASP A 1 420 ? 6.374 -1.047 13.739 1.00 82.00 420 ASP A CA 1
ATOM 3257 C C . ASP A 1 420 ? 6.498 -0.098 14.934 1.00 82.00 420 ASP A C 1
ATOM 3259 O O . ASP A 1 420 ? 6.578 -0.559 16.074 1.00 82.00 420 ASP A O 1
ATOM 3263 N N . HIS A 1 421 ? 6.369 1.218 14.724 1.00 82.75 421 HIS A N 1
ATOM 3264 C CA . HIS A 1 421 ? 6.198 2.174 15.826 1.00 82.75 421 HIS A CA 1
ATOM 3265 C C . HIS A 1 421 ? 4.956 1.867 16.668 1.00 82.75 421 HIS A C 1
ATOM 3267 O O . HIS A 1 421 ? 5.028 1.868 17.899 1.00 82.75 421 HIS A O 1
ATOM 3273 N N . ALA A 1 422 ? 3.821 1.549 16.040 1.00 71.81 422 ALA A N 1
ATOM 3274 C CA . ALA A 1 422 ? 2.609 1.165 16.763 1.00 71.81 422 ALA A CA 1
ATOM 3275 C C . ALA A 1 422 ? 2.812 -0.115 17.597 1.00 71.81 422 ALA A C 1
ATOM 3277 O O . ALA A 1 422 ? 2.455 -0.142 18.781 1.00 71.81 422 ALA A O 1
ATOM 3278 N N . ARG A 1 423 ? 3.446 -1.146 17.016 1.00 83.88 423 ARG A N 1
ATOM 3279 C CA . ARG A 1 423 ? 3.808 -2.387 17.727 1.00 83.88 423 ARG A CA 1
ATOM 3280 C C . ARG A 1 423 ? 4.745 -2.106 18.903 1.00 83.88 423 ARG A C 1
ATOM 3282 O O . ARG A 1 423 ? 4.494 -2.596 20.004 1.00 83.88 423 ARG A O 1
ATOM 3289 N N . ALA A 1 424 ? 5.764 -1.270 18.709 1.00 81.44 424 ALA A N 1
ATOM 3290 C CA . ALA A 1 424 ? 6.704 -0.895 19.758 1.00 81.44 424 ALA A CA 1
ATOM 3291 C C . ALA A 1 424 ? 6.041 -0.116 20.906 1.00 81.44 424 ALA A C 1
ATOM 3293 O O . ALA A 1 424 ? 6.310 -0.403 22.072 1.00 81.44 424 ALA A O 1
ATOM 3294 N N . ARG A 1 425 ? 5.125 0.825 20.614 1.00 81.62 425 ARG A N 1
ATOM 3295 C CA . ARG A 1 425 ? 4.358 1.549 21.649 1.00 81.62 425 ARG A CA 1
ATOM 3296 C C . ARG A 1 425 ? 3.510 0.598 22.486 1.00 81.62 425 ARG A C 1
ATOM 3298 O O . ARG A 1 425 ? 3.490 0.714 23.712 1.00 81.62 425 ARG A O 1
ATOM 3305 N N . HIS A 1 426 ? 2.833 -0.343 21.831 1.00 75.88 426 HIS A N 1
ATOM 3306 C CA . HIS A 1 426 ? 2.013 -1.336 22.514 1.00 75.88 426 HIS A CA 1
ATOM 3307 C C . HIS A 1 426 ? 2.858 -2.259 23.405 1.00 75.88 426 HIS A C 1
ATOM 3309 O O . HIS A 1 426 ? 2.555 -2.420 24.589 1.00 75.88 426 HIS A O 1
ATOM 3315 N N . GLY A 1 427 ? 3.964 -2.790 22.873 1.00 77.19 427 GLY A N 1
ATOM 3316 C CA . GLY A 1 427 ? 4.904 -3.618 23.630 1.00 77.19 427 GLY A CA 1
ATOM 3317 C C . GLY A 1 427 ? 5.492 -2.886 24.840 1.00 77.19 427 GLY A C 1
ATOM 3318 O O . GLY A 1 427 ? 5.503 -3.426 25.947 1.00 77.19 427 GLY A O 1
ATOM 3319 N N . LEU A 1 428 ? 5.878 -1.618 24.671 1.00 84.62 428 LEU A N 1
ATOM 3320 C CA . LEU A 1 428 ? 6.392 -0.774 25.750 1.00 84.62 428 LEU A CA 1
ATOM 3321 C C . LEU A 1 428 ? 5.346 -0.508 26.843 1.00 84.62 428 LEU A C 1
ATOM 3323 O O . LEU A 1 428 ? 5.677 -0.512 28.029 1.00 84.62 428 LEU A O 1
ATOM 3327 N N . GLN A 1 429 ? 4.081 -0.298 26.470 1.00 78.81 429 GLN A N 1
ATOM 3328 C CA . GLN A 1 429 ? 2.989 -0.118 27.429 1.00 78.81 429 GLN A CA 1
ATOM 3329 C C . GLN A 1 429 ? 2.789 -1.370 28.296 1.00 78.81 429 GLN A C 1
ATOM 3331 O O . GLN A 1 429 ? 2.709 -1.261 29.522 1.00 78.81 429 GLN A O 1
ATOM 3336 N N . ILE A 1 430 ? 2.751 -2.554 27.675 1.00 77.44 430 ILE A N 1
ATOM 3337 C CA . ILE A 1 430 ? 2.646 -3.836 28.389 1.00 77.44 430 ILE A CA 1
ATOM 3338 C C . ILE A 1 430 ? 3.857 -4.023 29.302 1.00 77.44 430 ILE A C 1
ATOM 3340 O O . ILE A 1 430 ? 3.706 -4.353 30.476 1.00 77.44 430 ILE A O 1
ATOM 3344 N N . LEU A 1 431 ? 5.062 -3.780 28.796 1.00 80.50 431 LEU A N 1
ATOM 3345 C CA . LEU A 1 431 ? 6.295 -3.959 29.549 1.00 80.50 431 LEU A CA 1
ATOM 3346 C C . LEU A 1 431 ? 6.365 -3.055 30.789 1.00 80.50 431 LEU A C 1
ATOM 3348 O O . LEU A 1 431 ? 6.695 -3.522 31.877 1.00 80.50 431 LEU A O 1
ATOM 3352 N N . ARG A 1 432 ? 5.977 -1.782 30.671 1.00 77.50 432 ARG A N 1
ATOM 3353 C CA . ARG A 1 432 ? 5.958 -0.840 31.804 1.00 77.50 432 ARG A CA 1
ATOM 3354 C C . ARG A 1 432 ? 4.992 -1.245 32.910 1.00 77.50 432 ARG A C 1
ATOM 3356 O O . ARG A 1 432 ? 5.282 -1.004 34.079 1.00 77.50 432 ARG A O 1
ATOM 3363 N N . SER A 1 433 ? 3.892 -1.913 32.559 1.00 66.00 433 SER A N 1
ATOM 3364 C CA . SER A 1 433 ? 2.985 -2.499 33.553 1.00 66.00 433 SER A CA 1
ATOM 3365 C C . SER A 1 433 ? 3.639 -3.631 34.364 1.00 66.00 433 SER A C 1
ATOM 3367 O O . SER A 1 433 ? 3.256 -3.855 35.509 1.00 66.00 433 SER A O 1
ATOM 3369 N N . LYS A 1 434 ? 4.663 -4.295 33.801 1.00 66.81 434 LYS A N 1
ATOM 3370 C CA . LYS A 1 434 ? 5.453 -5.350 34.457 1.00 66.81 434 LYS A CA 1
ATOM 3371 C C . LYS A 1 434 ? 6.613 -4.790 35.296 1.00 66.81 434 LYS A C 1
ATOM 3373 O O . LYS A 1 434 ? 6.856 -5.299 36.384 1.00 66.81 434 LYS A O 1
ATOM 3378 N N . ILE A 1 435 ? 7.310 -3.751 34.818 1.00 63.34 435 ILE A N 1
ATOM 3379 C CA . ILE A 1 435 ? 8.511 -3.180 35.474 1.00 63.34 435 ILE A CA 1
ATOM 3380 C C . ILE A 1 435 ? 8.157 -2.253 36.655 1.00 63.34 435 ILE A C 1
ATOM 3382 O O . ILE A 1 435 ? 8.904 -2.183 37.629 1.00 63.34 435 ILE A O 1
ATOM 3386 N N . ALA A 1 436 ? 7.013 -1.556 36.617 1.00 57.47 436 ALA A N 1
ATOM 3387 C CA . ALA A 1 436 ? 6.615 -0.584 37.644 1.00 57.47 436 ALA A CA 1
ATOM 3388 C C . ALA A 1 436 ? 5.314 -0.984 38.379 1.00 57.47 436 ALA A C 1
ATOM 3390 O O . ALA A 1 436 ? 4.289 -0.305 38.250 1.00 57.47 436 ALA A O 1
ATOM 3391 N N . PRO A 1 437 ? 5.335 -2.037 39.222 1.00 45.69 437 PRO A N 1
ATOM 3392 C CA . PRO A 1 437 ? 4.144 -2.543 39.912 1.00 45.69 437 PRO A CA 1
ATOM 3393 C C . PRO A 1 437 ? 3.527 -1.552 40.915 1.00 45.69 437 PRO A C 1
ATOM 3395 O O . PRO A 1 437 ? 2.393 -1.734 41.347 1.00 45.69 437 PRO A O 1
ATOM 3398 N N . ALA A 1 438 ? 4.224 -0.469 41.279 1.00 47.78 438 ALA A N 1
ATOM 3399 C CA . ALA A 1 438 ? 3.670 0.599 42.117 1.00 47.78 438 ALA A CA 1
ATOM 3400 C C . ALA A 1 438 ? 2.492 1.345 41.456 1.00 47.78 438 ALA A C 1
ATOM 3402 O O . ALA A 1 438 ? 1.682 1.945 42.162 1.00 47.78 438 ALA A O 1
ATOM 3403 N N . ALA A 1 439 ? 2.378 1.277 40.125 1.00 44.78 439 ALA A N 1
ATOM 3404 C CA . ALA A 1 439 ? 1.234 1.787 39.373 1.00 44.78 439 ALA A CA 1
ATOM 3405 C C . ALA A 1 439 ? 0.021 0.832 39.385 1.00 44.78 439 ALA A C 1
ATOM 3407 O O . ALA A 1 439 ? -1.039 1.193 38.879 1.00 44.78 439 ALA A O 1
ATOM 3408 N N . LEU A 1 440 ? 0.162 -0.371 39.955 1.00 44.25 440 LEU A N 1
ATOM 3409 C CA . LEU A 1 440 ? -0.908 -1.361 40.045 1.00 44.25 440 LEU A CA 1
ATOM 3410 C C . LEU A 1 440 ? -1.790 -1.124 41.273 1.00 44.25 440 LEU A C 1
ATOM 3412 O O . LEU A 1 440 ? -1.331 -0.661 42.333 1.00 44.25 440 LEU A O 1
ATOM 3416 N N . SER A 1 441 ? -3.066 -1.476 41.119 1.00 48.31 441 SER A N 1
ATOM 3417 C CA . SER A 1 441 ? -4.064 -1.407 42.181 1.00 48.31 441 SER A CA 1
ATOM 3418 C C . SER A 1 441 ? -3.705 -2.343 43.347 1.00 48.31 441 SER A C 1
ATOM 3420 O O . SER A 1 441 ? -2.834 -3.210 43.236 1.00 48.31 441 SER A O 1
ATOM 3422 N N . SER A 1 442 ? -4.345 -2.156 44.502 1.00 42.56 442 SER A N 1
ATOM 3423 C CA . SER A 1 442 ? -4.140 -3.020 45.675 1.00 42.56 442 SER A CA 1
ATOM 3424 C C . SER A 1 442 ? -4.436 -4.493 45.391 1.00 42.56 442 SER A C 1
ATOM 3426 O O . SER A 1 442 ? -3.777 -5.367 45.953 1.00 42.56 442 SER A O 1
ATOM 3428 N N . ASP A 1 443 ? -5.390 -4.756 44.501 1.00 40.91 443 ASP A N 1
ATOM 3429 C CA . ASP A 1 443 ? -5.909 -6.094 44.230 1.00 40.91 443 ASP A CA 1
ATOM 3430 C C . ASP A 1 443 ? -4.939 -6.881 43.333 1.00 40.91 443 ASP A C 1
ATOM 3432 O O . ASP A 1 443 ? -4.673 -8.060 43.572 1.00 40.91 443 ASP A O 1
ATOM 3436 N N . ASP A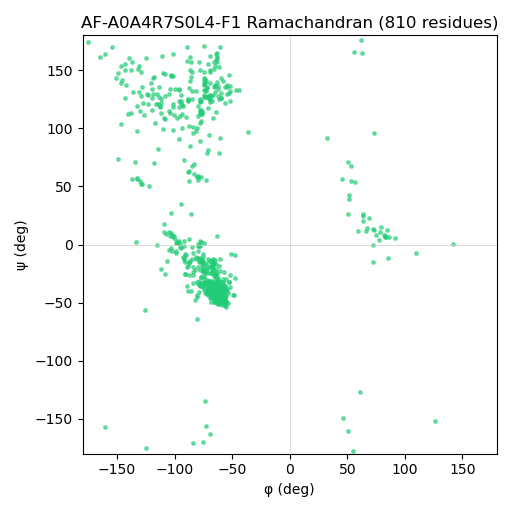 1 444 ? -4.284 -6.192 42.396 1.00 40.53 444 ASP A N 1
ATOM 3437 C CA . ASP A 1 444 ? -3.267 -6.770 41.510 1.00 40.53 444 ASP A CA 1
ATOM 3438 C C . ASP A 1 444 ? -1.968 -7.115 42.263 1.00 40.53 444 ASP A C 1
ATOM 3440 O O . ASP A 1 444 ? -1.301 -8.111 41.970 1.00 40.53 444 ASP A O 1
ATOM 3444 N N . ARG A 1 445 ? -1.623 -6.334 43.299 1.00 49.91 445 ARG A N 1
ATOM 3445 C CA . ARG A 1 445 ? -0.486 -6.642 44.189 1.00 49.91 445 ARG A CA 1
ATOM 3446 C C . ARG A 1 445 ? -0.740 -7.884 45.037 1.00 49.91 445 ARG A C 1
ATOM 3448 O O . ARG A 1 445 ? 0.195 -8.634 45.308 1.00 49.91 445 ARG A O 1
ATOM 3455 N N . ALA A 1 446 ? -1.986 -8.101 45.456 1.00 49.31 446 ALA A N 1
ATOM 3456 C CA . ALA A 1 446 ? -2.363 -9.247 46.276 1.00 49.31 446 ALA A CA 1
ATOM 3457 C C . ALA A 1 446 ? -2.282 -10.572 45.498 1.00 49.31 446 ALA A C 1
ATOM 3459 O O . ALA A 1 446 ? -1.933 -11.598 46.083 1.00 49.31 446 ALA A O 1
ATOM 3460 N N . MET A 1 447 ? -2.530 -10.550 44.182 1.00 42.97 447 MET A N 1
ATOM 3461 C CA . MET A 1 447 ? -2.354 -11.723 43.319 1.00 42.97 447 MET A CA 1
ATOM 3462 C C . MET A 1 447 ? -0.884 -12.088 43.081 1.00 42.97 447 MET A C 1
ATOM 3464 O O . MET A 1 447 ? -0.541 -13.267 43.096 1.00 42.97 447 MET A O 1
ATOM 3468 N N . MET A 1 448 ? -0.004 -11.098 42.918 1.00 41.25 448 MET A N 1
ATOM 3469 C CA . MET A 1 448 ? 1.428 -11.321 42.660 1.00 41.25 448 MET A CA 1
ATOM 3470 C C . MET A 1 448 ? 2.227 -11.764 43.899 1.00 41.25 448 MET A C 1
ATOM 3472 O O . MET A 1 448 ? 3.337 -12.271 43.768 1.00 41.25 448 MET A O 1
ATOM 3476 N N . ALA A 1 449 ? 1.690 -11.572 45.108 1.00 46.56 449 ALA A N 1
ATOM 3477 C CA . ALA A 1 449 ? 2.391 -11.852 46.363 1.00 46.56 449 ALA A CA 1
ATOM 3478 C C . ALA A 1 449 ? 2.304 -13.317 46.839 1.00 46.56 449 ALA A C 1
ATOM 3480 O O . ALA A 1 449 ? 2.884 -13.653 47.875 1.00 46.56 449 ALA A O 1
ATOM 3481 N N . ARG A 1 450 ? 1.584 -14.201 46.132 1.00 44.28 450 ARG A N 1
ATOM 3482 C CA . ARG A 1 450 ? 1.516 -15.627 46.492 1.00 44.28 450 ARG A CA 1
ATOM 3483 C C . ARG A 1 450 ? 2.653 -16.405 45.813 1.00 44.28 450 ARG A C 1
ATOM 3485 O O . ARG A 1 450 ? 2.733 -16.379 44.587 1.00 44.28 450 ARG A O 1
ATOM 3492 N N . PRO A 1 451 ? 3.518 -17.119 46.560 1.00 42.91 451 PRO A N 1
ATOM 3493 C CA . PRO A 1 451 ? 4.529 -17.968 45.947 1.00 42.91 451 PRO A CA 1
ATOM 3494 C C . PRO A 1 451 ? 3.850 -19.125 45.213 1.00 42.91 451 PRO A C 1
ATOM 3496 O O . PRO A 1 451 ? 2.965 -19.776 45.770 1.00 42.91 451 PRO A O 1
ATOM 3499 N N . ALA A 1 452 ? 4.299 -19.418 43.994 1.00 42.28 452 ALA A N 1
ATOM 3500 C CA . ALA A 1 452 ? 3.954 -20.648 43.296 1.00 42.28 452 ALA A CA 1
ATOM 3501 C C . ALA A 1 452 ? 4.665 -21.829 43.979 1.00 42.28 452 ALA A C 1
ATOM 3503 O O . ALA A 1 452 ? 5.744 -22.254 43.571 1.00 42.28 452 ALA A O 1
ATOM 3504 N N . THR A 1 453 ? 4.099 -22.336 45.072 1.00 44.59 453 THR A N 1
ATOM 3505 C CA . THR A 1 453 ? 4.460 -23.661 45.581 1.00 44.59 453 THR A CA 1
ATOM 3506 C C . THR A 1 453 ? 3.752 -24.691 44.715 1.00 44.59 453 THR A C 1
ATOM 3508 O O . THR A 1 453 ? 2.538 -24.598 44.549 1.00 44.59 453 THR A O 1
ATOM 3511 N N . GLY A 1 454 ? 4.514 -25.630 44.147 1.00 51.00 454 GLY A N 1
ATOM 3512 C CA . GLY A 1 454 ? 4.028 -26.715 43.291 1.00 51.00 454 GLY A CA 1
ATOM 3513 C C . GLY A 1 454 ? 3.056 -27.646 44.013 1.00 51.00 454 GLY A C 1
ATOM 3514 O O . GLY A 1 454 ? 3.449 -28.716 44.468 1.00 51.00 454 GLY A O 1
ATOM 3515 N N . GLY A 1 455 ? 1.809 -27.199 44.137 1.00 49.56 455 GLY A N 1
ATOM 3516 C CA . GLY A 1 455 ? 0.676 -28.002 44.566 1.00 49.56 455 GLY A CA 1
ATOM 3517 C C . GLY A 1 455 ? 0.239 -28.940 43.450 1.00 49.56 455 GLY A C 1
ATOM 3518 O O . GLY A 1 455 ? 0.394 -28.631 42.265 1.00 49.56 455 GLY A O 1
ATOM 3519 N N . ASP A 1 456 ? -0.277 -30.094 43.858 1.00 57.03 456 ASP A N 1
ATOM 3520 C CA . ASP A 1 456 ? -0.852 -31.099 42.975 1.00 57.03 456 ASP A CA 1
ATOM 3521 C C . ASP A 1 456 ? -1.893 -30.427 42.067 1.00 57.03 456 ASP A C 1
ATOM 3523 O O . ASP A 1 456 ? -2.709 -29.627 42.531 1.00 57.03 456 ASP A O 1
ATOM 3527 N N . THR A 1 457 ? -1.842 -30.680 40.760 1.00 53.31 457 THR A N 1
ATOM 3528 C CA . THR A 1 457 ? -2.663 -29.954 39.773 1.00 53.31 457 THR A CA 1
ATOM 3529 C C . THR A 1 457 ? -4.157 -30.087 40.089 1.00 53.31 457 THR A C 1
ATOM 3531 O O . THR A 1 457 ? -4.909 -29.138 39.895 1.00 53.31 457 THR A O 1
ATOM 3534 N N . ALA A 1 458 ? -4.555 -31.207 40.699 1.00 56.94 458 ALA A N 1
ATOM 3535 C CA . ALA A 1 458 ? -5.905 -31.442 41.203 1.00 56.94 458 ALA A CA 1
ATOM 3536 C C . ALA A 1 458 ? -6.308 -30.501 42.355 1.00 56.94 458 ALA A C 1
ATOM 3538 O O . ALA A 1 458 ? -7.446 -30.049 42.407 1.00 56.94 458 ALA A O 1
ATOM 3539 N N . GLU A 1 459 ? -5.384 -30.156 43.252 1.00 57.72 459 GLU A N 1
ATOM 3540 C CA . GLU A 1 459 ? -5.627 -29.255 44.387 1.00 57.72 459 GLU A CA 1
ATOM 3541 C C . GLU A 1 459 ? -5.718 -27.791 43.917 1.00 57.72 459 GLU A C 1
ATOM 3543 O O . GLU A 1 459 ? -6.510 -26.997 44.429 1.00 57.72 459 GLU A O 1
ATOM 3548 N N . ILE A 1 460 ? -4.951 -27.441 42.876 1.00 53.16 460 ILE A N 1
ATOM 3549 C CA . ILE A 1 460 ? -5.036 -26.145 42.188 1.00 53.16 460 ILE A CA 1
ATOM 3550 C C . ILE A 1 460 ? -6.363 -26.030 41.433 1.00 53.16 460 ILE A C 1
ATOM 3552 O O . ILE A 1 460 ? -7.024 -24.999 41.523 1.00 53.16 460 ILE A O 1
ATOM 3556 N N . GLU A 1 461 ? -6.777 -27.073 40.715 1.00 55.06 461 GLU A N 1
ATOM 3557 C CA . GLU A 1 461 ? -8.055 -27.104 40.000 1.00 55.06 461 GLU A CA 1
ATOM 3558 C C . GLU A 1 461 ? -9.251 -27.093 40.960 1.00 55.06 461 GLU A C 1
ATOM 3560 O O . GLU A 1 461 ? -10.189 -26.331 40.734 1.00 55.06 461 GLU A O 1
ATOM 3565 N N . GLU A 1 462 ? -9.205 -27.829 42.075 1.00 68.06 462 GLU A N 1
ATOM 3566 C CA . GLU A 1 462 ? -10.210 -27.734 43.142 1.00 68.06 462 GLU A CA 1
ATOM 3567 C C . GLU A 1 462 ? -10.231 -26.342 43.776 1.00 68.06 462 GLU A C 1
ATOM 3569 O O . GLU A 1 462 ? -11.308 -25.806 44.028 1.00 68.06 462 GLU A O 1
ATOM 3574 N N . GLY A 1 463 ? -9.069 -25.710 43.965 1.00 65.06 463 GLY A N 1
ATOM 3575 C CA . GLY A 1 463 ? -8.961 -24.326 44.423 1.00 65.06 463 GLY A CA 1
ATOM 3576 C C . GLY A 1 463 ? -9.534 -23.314 43.426 1.00 65.06 463 GLY A C 1
ATOM 3577 O O . GLY A 1 463 ? -10.190 -22.357 43.836 1.00 65.06 463 GLY A O 1
ATOM 3578 N N . ILE A 1 464 ? -9.348 -23.530 42.121 1.00 54.09 464 ILE A N 1
ATOM 3579 C CA . ILE A 1 464 ? -9.942 -22.715 41.051 1.00 54.09 464 ILE A CA 1
ATOM 3580 C C . ILE A 1 464 ? -11.458 -22.918 41.011 1.00 54.09 464 ILE A C 1
ATOM 3582 O O . ILE A 1 464 ? -12.196 -21.940 40.942 1.00 54.09 464 ILE A O 1
ATOM 3586 N N . ILE A 1 465 ? -11.940 -24.158 41.098 1.00 65.44 465 ILE A N 1
ATOM 3587 C CA . ILE A 1 465 ? -13.373 -24.475 41.141 1.00 65.44 465 ILE A CA 1
ATOM 3588 C C . ILE A 1 465 ? -14.006 -23.877 42.399 1.00 65.44 465 ILE A C 1
ATOM 3590 O O . ILE A 1 465 ? -15.065 -23.257 42.312 1.00 65.44 465 ILE A O 1
ATOM 3594 N N . ALA A 1 466 ? -13.349 -23.994 43.554 1.00 66.94 466 ALA A N 1
ATOM 3595 C CA . ALA A 1 466 ? -13.776 -23.359 44.792 1.00 66.94 466 ALA A CA 1
ATOM 3596 C C . ALA A 1 466 ? -13.825 -21.838 44.630 1.00 66.94 466 ALA A C 1
ATOM 3598 O O . ALA A 1 466 ? -14.857 -21.260 44.935 1.00 66.94 466 ALA A O 1
ATOM 3599 N N . ALA A 1 467 ? -12.796 -21.204 44.058 1.00 59.19 467 ALA A N 1
ATOM 3600 C CA . ALA A 1 467 ? -12.764 -19.761 43.815 1.00 59.19 467 ALA A CA 1
ATOM 3601 C C . ALA A 1 467 ? -13.830 -19.292 42.809 1.00 59.19 467 ALA A C 1
ATOM 3603 O O . ALA A 1 467 ? -14.417 -18.231 43.000 1.00 59.19 467 ALA A O 1
ATOM 3604 N N . ILE A 1 468 ? -14.127 -20.076 41.767 1.00 56.78 468 ILE A N 1
ATOM 3605 C CA . ILE A 1 468 ? -15.233 -19.813 40.832 1.00 56.78 468 ILE A CA 1
ATOM 3606 C C . ILE A 1 468 ? -16.579 -19.916 41.562 1.00 56.78 468 ILE A C 1
ATOM 3608 O O . ILE A 1 468 ? -17.446 -19.066 41.367 1.00 56.78 468 ILE A O 1
ATOM 3612 N N . ASN A 1 469 ? -16.742 -20.912 42.436 1.00 59.88 469 ASN A N 1
ATOM 3613 C CA . ASN A 1 469 ? -17.956 -21.102 43.230 1.00 59.88 469 ASN A CA 1
ATOM 3614 C C . ASN A 1 469 ? -18.112 -20.040 44.340 1.00 59.88 469 ASN A C 1
ATOM 3616 O O . ASN A 1 469 ? -19.235 -19.648 44.652 1.00 59.88 469 ASN A O 1
ATOM 3620 N N . GLU A 1 470 ? -17.009 -19.549 44.916 1.00 58.41 470 GLU A N 1
ATOM 3621 C CA . GLU A 1 470 ? -16.976 -18.509 45.958 1.00 58.41 470 GLU A CA 1
ATOM 3622 C C . GLU A 1 470 ? -17.145 -17.096 45.384 1.00 58.41 470 GLU A C 1
ATOM 3624 O O . GLU A 1 470 ? -17.768 -16.245 46.020 1.00 58.41 470 GLU A O 1
ATOM 3629 N N . ALA A 1 471 ? -16.636 -16.839 44.169 1.00 55.69 471 ALA A N 1
ATOM 3630 C CA . ALA A 1 471 ? -16.753 -15.549 43.482 1.00 55.69 471 ALA A CA 1
ATOM 3631 C C . ALA A 1 471 ? -18.211 -15.141 43.204 1.00 55.69 471 ALA A C 1
ATOM 3633 O O . ALA A 1 471 ? -18.488 -13.959 42.980 1.00 55.69 471 ALA A O 1
ATOM 3634 N N . GLY A 1 472 ? -19.146 -16.096 43.243 1.00 63.81 472 GLY A N 1
ATOM 3635 C CA . GLY A 1 472 ? -20.562 -15.854 43.005 1.00 63.81 472 GLY A CA 1
ATOM 3636 C C . GLY A 1 472 ? -20.813 -15.303 41.599 1.00 63.81 472 GLY A C 1
ATOM 3637 O O . GLY A 1 472 ? -20.394 -15.882 40.601 1.00 63.81 472 GLY A O 1
ATOM 3638 N N . ASP A 1 473 ? -21.519 -14.177 41.510 1.00 62.09 473 ASP A N 1
ATOM 3639 C CA . ASP A 1 473 ? -21.852 -13.524 40.241 1.00 62.09 473 ASP A CA 1
ATOM 3640 C C . ASP A 1 473 ? -20.609 -12.938 39.541 1.00 62.09 473 ASP A C 1
ATOM 3642 O O . ASP A 1 473 ? -19.901 -12.082 40.089 1.00 62.09 473 ASP A O 1
ATOM 3646 N N . THR A 1 474 ? -20.401 -13.269 38.263 1.00 68.38 474 THR A N 1
ATOM 3647 C CA . THR A 1 474 ? -19.395 -12.578 37.440 1.00 68.38 474 THR A CA 1
ATOM 3648 C C . THR A 1 474 ? -19.706 -11.079 37.312 1.00 68.38 474 THR A C 1
ATOM 3650 O O . THR A 1 474 ? -20.791 -10.601 37.654 1.00 68.38 474 THR A O 1
ATOM 3653 N N . GLN A 1 475 ? -18.769 -10.294 36.768 1.00 66.56 475 GLN A N 1
ATOM 3654 C CA . GLN A 1 475 ? -19.011 -8.873 36.499 1.00 66.56 475 GLN A CA 1
ATOM 3655 C C . GLN A 1 475 ? -20.271 -8.654 35.639 1.00 66.56 475 GLN A C 1
ATOM 3657 O O . GLN A 1 475 ? -21.062 -7.760 35.934 1.00 66.56 475 GLN A O 1
ATOM 3662 N N . TYR A 1 476 ? -20.503 -9.505 34.638 1.00 68.81 476 TYR A N 1
ATOM 3663 C CA . TYR A 1 476 ? -21.704 -9.464 33.805 1.00 68.81 476 TYR A CA 1
ATOM 3664 C C . TYR A 1 476 ? -22.972 -9.874 34.563 1.00 68.81 476 TYR A C 1
ATOM 3666 O O . TYR A 1 476 ? -24.006 -9.240 34.380 1.00 68.81 476 TYR A O 1
ATOM 3674 N N . ASP A 1 477 ? -22.901 -10.867 35.454 1.00 70.38 477 ASP A N 1
ATOM 3675 C CA . ASP A 1 477 ? -24.060 -11.294 36.254 1.00 70.38 477 ASP A CA 1
ATOM 3676 C C . ASP A 1 477 ? -24.456 -10.197 37.259 1.00 70.38 477 ASP A C 1
ATOM 3678 O O . ASP A 1 477 ? -25.637 -9.896 37.442 1.00 70.38 477 ASP A O 1
ATOM 3682 N N . ARG A 1 478 ? -23.467 -9.484 37.814 1.00 72.38 478 ARG A N 1
ATOM 3683 C CA . ARG A 1 478 ? -23.691 -8.258 38.593 1.00 72.38 478 ARG A CA 1
ATOM 3684 C C . ARG A 1 478 ? -24.303 -7.140 37.744 1.00 72.38 478 ARG A C 1
ATOM 3686 O O . ARG A 1 478 ? -25.189 -6.438 38.227 1.00 72.38 478 ARG A O 1
ATOM 3693 N N . TYR A 1 479 ? -23.874 -6.970 36.491 1.00 69.06 479 TYR A N 1
ATOM 3694 C CA . TYR A 1 479 ? -24.466 -5.994 35.564 1.00 69.06 479 TYR A CA 1
ATOM 3695 C C . TYR A 1 479 ? -25.915 -6.329 35.198 1.00 69.06 479 TYR A C 1
ATOM 3697 O O . TYR A 1 479 ? -26.753 -5.428 35.161 1.00 69.06 479 TYR A O 1
ATOM 3705 N N . ILE A 1 480 ? -26.236 -7.606 34.984 1.00 71.19 480 ILE A N 1
ATOM 3706 C CA . ILE A 1 480 ? -27.603 -8.075 34.729 1.00 71.19 480 ILE A CA 1
ATOM 3707 C C . ILE A 1 480 ? -28.529 -7.701 35.891 1.00 71.19 480 ILE A C 1
ATOM 3709 O O . ILE A 1 480 ? -29.661 -7.284 35.656 1.00 71.19 480 ILE A O 1
ATOM 3713 N N . LYS A 1 481 ? -28.035 -7.763 37.132 1.00 72.88 481 LYS A N 1
ATOM 3714 C CA . LYS A 1 481 ? -28.807 -7.445 38.344 1.00 72.88 481 LYS A CA 1
ATOM 3715 C C . LYS A 1 481 ? -28.945 -5.948 38.653 1.00 72.88 481 LYS A C 1
ATOM 3717 O O . LYS A 1 481 ? -29.740 -5.599 39.523 1.00 72.88 481 LYS A O 1
ATOM 3722 N N . LYS A 1 482 ? -28.204 -5.048 37.987 1.00 74.00 482 LYS A N 1
ATOM 3723 C CA . LYS A 1 482 ? -28.328 -3.592 38.225 1.00 74.00 482 LYS A CA 1
ATOM 3724 C C . LYS A 1 482 ? -29.720 -3.078 37.839 1.00 74.00 482 LYS A C 1
ATOM 3726 O O . LYS A 1 482 ? -30.459 -3.755 37.136 1.00 74.00 482 LYS A O 1
ATOM 3731 N N . ALA A 1 483 ? -30.107 -1.888 38.288 1.00 72.69 483 ALA A N 1
ATOM 3732 C CA . ALA A 1 483 ? -31.263 -1.169 37.741 1.00 72.69 483 ALA A CA 1
ATOM 3733 C C . ALA A 1 483 ? -30.835 -0.356 36.504 1.00 72.69 483 ALA A C 1
ATOM 3735 O O . ALA A 1 483 ? -29.645 -0.097 36.328 1.00 72.69 483 ALA A O 1
ATOM 3736 N N . ASP A 1 484 ? -31.778 -0.020 35.615 1.00 78.19 484 ASP A N 1
ATOM 3737 C CA . ASP A 1 484 ? -31.468 0.853 34.474 1.00 78.19 484 ASP A CA 1
ATOM 3738 C C . ASP A 1 484 ? -31.041 2.222 35.003 1.00 78.19 484 ASP A C 1
ATOM 3740 O O . ASP A 1 484 ? -31.388 2.574 36.132 1.00 78.19 484 ASP A O 1
ATOM 3744 N N . SER A 1 485 ? -30.358 3.017 34.177 1.00 82.00 485 SER A N 1
ATOM 3745 C CA . SER A 1 485 ? -29.879 4.375 34.496 1.00 82.00 485 SER A CA 1
ATOM 3746 C C . SER A 1 485 ? -30.897 5.338 35.145 1.00 82.00 485 SER A C 1
ATOM 3748 O O . SER A 1 485 ? -30.538 6.448 35.532 1.00 82.00 485 SER A O 1
ATOM 3750 N N . GLY A 1 486 ? -32.184 4.980 35.226 1.00 81.44 486 GLY A N 1
ATOM 3751 C CA . GLY A 1 486 ? -33.269 5.794 35.783 1.00 81.44 486 GLY A CA 1
ATOM 3752 C C . GLY A 1 486 ? -33.672 6.970 34.890 1.00 81.44 486 GLY A C 1
ATOM 3753 O O . GLY A 1 486 ? -34.752 7.534 35.055 1.00 81.44 486 GLY A O 1
ATOM 3754 N N . ARG A 1 487 ? -32.838 7.310 33.901 1.00 86.56 487 ARG A N 1
ATOM 3755 C CA . ARG A 1 487 ? -33.158 8.220 32.806 1.00 86.56 487 ARG A CA 1
ATOM 3756 C C . ARG A 1 487 ? -34.073 7.484 31.841 1.00 86.56 487 ARG A C 1
ATOM 3758 O O . ARG A 1 487 ? -33.753 6.382 31.406 1.00 86.56 487 ARG A O 1
ATOM 3765 N N . ASP A 1 488 ? -35.198 8.084 31.497 1.00 84.06 488 ASP A N 1
ATOM 3766 C CA . ASP A 1 488 ? -36.040 7.637 30.396 1.00 84.06 488 ASP A CA 1
ATOM 3767 C C . ASP A 1 488 ? -36.503 8.858 29.607 1.00 84.06 488 ASP A C 1
ATOM 3769 O O . ASP A 1 488 ? -36.494 9.977 30.130 1.00 84.06 488 ASP A O 1
ATOM 3773 N N . SER A 1 489 ? -36.863 8.656 28.342 1.00 93.31 489 SER A N 1
ATOM 3774 C CA . SER A 1 489 ? -37.291 9.734 27.447 1.00 93.31 489 SER A CA 1
ATOM 3775 C C . SER A 1 489 ? -36.262 10.874 27.399 1.00 93.31 489 SER A C 1
ATOM 3777 O O . SER A 1 489 ? -36.552 12.016 27.734 1.00 93.31 489 SER A O 1
ATOM 3779 N N . THR A 1 490 ? -35.011 10.547 27.076 1.00 96.19 490 THR A N 1
ATOM 3780 C CA . THR A 1 490 ? -33.863 11.461 27.102 1.00 96.19 490 THR A CA 1
ATOM 3781 C C . THR A 1 490 ? -33.000 11.276 25.854 1.00 96.19 490 THR A C 1
ATOM 3783 O O . THR A 1 490 ? -32.603 10.158 25.538 1.00 96.19 490 THR A O 1
ATOM 3786 N N . LEU A 1 491 ? -32.643 12.372 25.184 1.00 97.25 491 LEU A N 1
ATOM 3787 C CA . LEU A 1 491 ? -31.566 12.421 24.196 1.00 97.25 491 LEU A CA 1
ATOM 3788 C C . LEU A 1 491 ? -30.268 12.839 24.896 1.00 97.25 491 LEU A C 1
ATOM 3790 O O . LEU A 1 491 ? -30.185 13.927 25.464 1.00 97.25 491 LEU A O 1
ATOM 3794 N N . SER A 1 492 ? -29.255 11.979 24.858 1.00 96.69 492 SER A N 1
ATOM 3795 C CA . SER A 1 492 ? -27.933 12.233 25.432 1.00 96.69 492 SER A CA 1
ATOM 3796 C C . SER A 1 492 ? -26.897 12.444 24.342 1.00 96.69 492 SER A C 1
ATOM 3798 O O . SER A 1 492 ? -26.729 11.599 23.462 1.00 96.69 492 SER A O 1
ATOM 3800 N N . ILE A 1 493 ? -26.169 13.553 24.437 1.00 95.12 493 ILE A N 1
ATOM 3801 C CA . ILE A 1 493 ? -25.026 13.835 23.576 1.00 95.12 493 ILE A CA 1
ATOM 3802 C C . ILE A 1 493 ? -23.793 13.215 24.232 1.00 95.12 493 ILE A C 1
ATOM 3804 O O . ILE A 1 493 ? -23.247 13.740 25.204 1.00 95.12 493 ILE A O 1
ATOM 3808 N N . LEU A 1 494 ? -23.370 12.066 23.714 1.00 93.06 494 LEU A N 1
ATOM 3809 C CA . LEU A 1 494 ? -22.220 11.299 24.204 1.00 93.06 494 LEU A CA 1
ATOM 3810 C C . LEU A 1 494 ? -21.007 11.480 23.291 1.00 93.06 494 LEU A C 1
ATOM 3812 O O . LEU A 1 494 ? -20.152 10.601 23.182 1.00 93.06 494 LEU A O 1
ATOM 3816 N N . ARG A 1 495 ? -20.965 12.632 22.626 1.00 88.31 495 ARG A N 1
ATOM 3817 C CA . ARG A 1 495 ? -19.961 13.011 21.649 1.00 88.31 495 ARG A CA 1
ATOM 3818 C C . ARG A 1 495 ? -19.230 14.258 22.113 1.00 88.31 495 ARG A C 1
ATOM 3820 O O . ARG A 1 495 ? -19.850 15.212 22.594 1.00 88.31 495 ARG A O 1
ATOM 3827 N N . GLY A 1 496 ? -17.908 14.227 22.005 1.00 80.38 496 GLY A N 1
ATOM 3828 C CA . GLY A 1 496 ? -17.075 15.392 22.240 1.00 80.38 496 GLY A CA 1
ATOM 3829 C C . GLY A 1 496 ? -17.175 16.414 21.116 1.00 80.38 496 GLY A C 1
ATOM 3830 O O . GLY A 1 496 ? -18.184 16.545 20.431 1.00 80.38 496 GLY A O 1
ATOM 3831 N N . TRP A 1 497 ? -16.137 17.225 20.984 1.00 73.62 497 TRP A N 1
ATOM 3832 C CA . TRP A 1 497 ? -16.199 18.411 20.136 1.00 73.62 497 TRP A CA 1
ATOM 3833 C C . TRP A 1 497 ? -15.916 18.138 18.641 1.00 73.62 497 TRP A C 1
ATOM 3835 O O . TRP A 1 497 ? -16.262 18.969 17.801 1.00 73.62 497 TRP A O 1
ATOM 3845 N N . SER A 1 498 ? -15.280 17.003 18.332 1.00 71.44 498 SER A N 1
ATOM 3846 C CA . SER A 1 498 ? -14.839 16.574 17.000 1.00 71.44 498 SER A CA 1
ATOM 3847 C C . SER A 1 498 ? -14.944 15.055 16.905 1.00 71.44 498 SER A C 1
ATOM 3849 O O . SER A 1 498 ? -14.544 14.367 17.848 1.00 71.44 498 SER A O 1
ATOM 3851 N N . SER A 1 499 ? -15.408 14.557 15.762 1.00 64.19 499 SER A N 1
ATOM 3852 C CA . SER A 1 499 ? -15.379 13.143 15.394 1.00 64.19 499 SER A CA 1
ATOM 3853 C C . SER A 1 499 ? -13.965 12.656 15.030 1.00 64.19 499 SER A C 1
ATOM 3855 O O . SER A 1 499 ? -13.596 11.522 15.329 1.00 64.19 499 SER A O 1
ATOM 3857 N N . ALA A 1 500 ? -13.133 13.537 14.455 1.00 56.44 500 ALA A N 1
ATOM 3858 C CA . ALA A 1 500 ? -11.820 13.167 13.930 1.00 56.44 500 ALA A CA 1
ATOM 3859 C C . ALA A 1 500 ? -10.735 12.901 14.986 1.00 56.44 500 ALA A C 1
ATOM 3861 O O . ALA A 1 500 ? -10.588 13.607 15.992 1.00 56.44 500 ALA A O 1
ATOM 3862 N N . VAL A 1 501 ? -9.908 11.908 14.658 1.00 50.38 501 VAL A N 1
ATOM 3863 C CA . VAL A 1 501 ? -8.670 11.526 15.339 1.00 50.38 501 VAL A CA 1
ATOM 3864 C C . VAL A 1 501 ? -7.608 12.602 15.089 1.00 50.38 501 VAL A C 1
ATOM 3866 O O . VAL A 1 501 ? -7.271 12.875 13.939 1.00 50.38 501 VAL A O 1
ATOM 3869 N N . THR A 1 502 ? -6.992 13.180 16.126 1.00 43.56 502 THR A N 1
ATOM 3870 C CA . THR A 1 502 ? -5.635 13.720 15.933 1.00 43.56 502 THR A CA 1
ATOM 3871 C C . THR A 1 502 ? -4.686 12.550 15.765 1.00 43.56 502 THR A C 1
ATOM 3873 O O . THR A 1 502 ? -4.189 11.992 16.741 1.00 43.56 502 THR A O 1
ATOM 3876 N N . LEU A 1 503 ? -4.435 12.183 14.512 1.00 42.81 503 LEU A N 1
ATOM 3877 C CA . LEU A 1 503 ? -3.305 11.355 14.095 1.00 42.81 503 LEU A CA 1
ATOM 3878 C C . LEU A 1 503 ? -1.998 12.167 14.164 1.00 42.81 503 LEU A C 1
ATOM 3880 O O . LEU A 1 503 ? -1.274 12.300 13.187 1.00 42.81 503 LEU A O 1
ATOM 3884 N N . LEU A 1 504 ? -1.696 12.732 15.334 1.00 32.34 504 LEU A N 1
ATOM 3885 C CA . LEU A 1 504 ? -0.336 13.131 15.681 1.00 32.34 504 LEU A CA 1
ATOM 3886 C C . LEU A 1 504 ? 0.073 12.286 16.886 1.00 32.34 504 LEU A C 1
ATOM 3888 O O . LEU A 1 504 ? -0.414 12.478 18.002 1.00 32.34 504 LEU A O 1
ATOM 3892 N N . GLU A 1 505 ? 0.922 11.291 16.634 1.00 30.20 505 GLU A N 1
ATOM 3893 C CA . GLU A 1 505 ? 1.528 10.468 17.676 1.00 30.20 505 GLU A CA 1
ATOM 3894 C C . GLU A 1 505 ? 2.235 11.358 18.712 1.00 30.20 505 GLU A C 1
ATOM 3896 O O . GLU A 1 505 ? 3.023 12.234 18.364 1.00 30.20 505 GLU A O 1
ATOM 3901 N N . GLY A 1 506 ? 1.943 11.140 19.999 1.00 38.81 506 GLY A N 1
ATOM 3902 C CA . GLY A 1 506 ? 2.588 11.843 21.115 1.00 38.81 506 GLY A CA 1
ATOM 3903 C C . GLY A 1 506 ? 1.712 12.842 21.879 1.00 38.81 506 GLY A C 1
ATOM 3904 O O . GLY A 1 506 ? 2.127 13.297 22.942 1.00 38.81 506 GLY A O 1
ATOM 3905 N N . SER A 1 507 ? 0.490 13.151 21.431 1.00 36.56 507 SER A N 1
ATOM 3906 C CA . SER A 1 507 ? -0.478 13.861 22.282 1.00 36.56 507 SER A CA 1
ATOM 3907 C C . SER A 1 507 ? -1.300 12.867 23.108 1.00 36.56 507 SER A C 1
ATOM 3909 O O . SER A 1 507 ? -1.965 12.005 22.533 1.00 36.56 507 SER A O 1
ATOM 3911 N N . GLU A 1 508 ? -1.314 12.993 24.441 1.00 42.75 508 GLU A N 1
ATOM 3912 C CA . GLU A 1 508 ? -2.382 12.410 25.269 1.00 42.75 508 GLU A CA 1
ATOM 3913 C C . GLU A 1 508 ? -3.742 12.745 24.627 1.00 42.75 508 GLU A C 1
ATOM 3915 O O . GLU A 1 508 ? -3.956 13.896 24.233 1.00 42.75 508 GLU A O 1
ATOM 3920 N N . ARG A 1 509 ? -4.657 11.769 24.487 1.00 52.72 509 ARG A N 1
ATOM 3921 C CA . ARG A 1 509 ? -6.013 12.017 23.958 1.00 52.72 509 ARG A CA 1
ATOM 3922 C C . ARG A 1 509 ? -6.735 13.011 24.875 1.00 52.72 509 ARG A C 1
ATOM 3924 O O . ARG A 1 509 ? -7.367 12.614 25.850 1.00 52.72 509 ARG A O 1
ATOM 3931 N N . ARG A 1 510 ? -6.631 14.309 24.578 1.00 51.50 510 ARG A N 1
ATOM 3932 C CA . ARG A 1 510 ? -7.271 15.373 25.367 1.00 51.50 510 ARG A CA 1
ATOM 3933 C C . ARG A 1 510 ? -8.778 15.466 25.129 1.00 51.50 510 ARG A C 1
ATOM 3935 O O . ARG A 1 510 ? -9.476 16.001 25.982 1.00 51.50 510 ARG A O 1
ATOM 3942 N N . TRP A 1 511 ? -9.294 14.947 24.015 1.00 63.69 511 TRP A N 1
ATOM 3943 C CA . TRP A 1 511 ? -10.725 14.955 23.695 1.00 63.69 511 TRP A CA 1
ATOM 3944 C C . TRP A 1 511 ? -11.211 13.577 23.247 1.00 63.69 511 TRP A C 1
ATOM 3946 O O . TRP A 1 511 ? -10.445 12.778 22.712 1.00 63.69 511 TRP A O 1
ATOM 3956 N N . ARG A 1 512 ? -12.494 13.306 23.502 1.00 74.31 512 ARG A N 1
ATOM 3957 C CA . ARG A 1 512 ? -13.167 12.043 23.179 1.00 74.31 512 ARG A CA 1
ATOM 3958 C C . ARG A 1 512 ? -14.048 12.223 21.944 1.00 74.31 512 ARG A C 1
ATOM 3960 O O . ARG A 1 512 ? -14.629 13.299 21.784 1.00 74.31 512 ARG A O 1
ATOM 3967 N N . GLY A 1 513 ? -14.160 11.183 21.121 1.00 80.06 513 GLY A N 1
ATOM 3968 C CA . GLY A 1 513 ? -15.121 11.124 20.015 1.00 80.06 513 GLY A CA 1
ATOM 3969 C C . GLY A 1 513 ? -16.548 10.896 20.526 1.00 80.06 513 GLY A C 1
ATOM 3970 O O . GLY A 1 513 ? -16.978 11.519 21.503 1.00 80.06 513 GLY A O 1
ATOM 3971 N N . GLY A 1 514 ? -17.277 9.982 19.890 1.00 87.81 514 GLY A N 1
ATOM 3972 C CA . GLY A 1 514 ? -18.497 9.379 20.424 1.00 87.81 514 GLY A CA 1
ATOM 3973 C C . GLY A 1 514 ? -19.689 9.495 19.481 1.00 87.81 514 GLY A C 1
ATOM 3974 O O . GLY A 1 514 ? -19.539 9.594 18.266 1.00 87.81 514 GLY A O 1
ATOM 3975 N N . GLY A 1 515 ? -20.888 9.520 20.053 1.00 92.94 515 GLY A N 1
ATOM 3976 C CA . GLY A 1 515 ? -22.143 9.502 19.302 1.00 92.94 515 GLY A CA 1
ATOM 3977 C C . GLY A 1 515 ? -23.317 10.007 20.127 1.00 92.94 515 GLY A C 1
ATOM 3978 O O . GLY A 1 515 ? -23.148 10.737 21.109 1.00 92.94 515 GLY A O 1
ATOM 3979 N N . TYR A 1 516 ? -24.519 9.601 19.747 1.00 95.75 516 TYR A N 1
ATOM 3980 C CA . TYR A 1 516 ? -25.754 10.016 20.402 1.00 95.75 516 TYR A CA 1
ATOM 3981 C C . TYR A 1 516 ? -26.458 8.801 20.995 1.00 95.75 516 TYR A C 1
ATOM 3983 O O . TYR A 1 516 ? -26.443 7.715 20.422 1.00 95.75 516 TYR A O 1
ATOM 3991 N N . PHE A 1 517 ? -27.089 8.983 22.153 1.00 96.75 517 PHE A N 1
ATOM 3992 C CA . PHE A 1 517 ? -27.922 7.953 22.765 1.00 96.75 517 PHE A CA 1
ATOM 3993 C C . PHE A 1 517 ? -29.307 8.513 23.071 1.00 96.75 517 PHE A C 1
ATOM 3995 O O . PHE A 1 517 ? -29.469 9.374 23.937 1.00 96.75 517 PHE A O 1
ATOM 4002 N N . LEU A 1 518 ? -30.305 8.030 22.339 1.00 96.12 518 LEU A N 1
ATOM 4003 C CA . LEU A 1 518 ? -31.708 8.382 22.491 1.00 96.12 518 LEU A CA 1
ATOM 4004 C C . LEU A 1 518 ? -32.417 7.275 23.262 1.00 96.12 518 LEU A C 1
ATOM 4006 O O . LEU A 1 518 ? -32.621 6.188 22.737 1.00 96.12 518 LEU A O 1
ATOM 4010 N N . LYS A 1 519 ? -32.852 7.556 24.485 1.00 94.50 519 LYS A N 1
ATOM 4011 C CA . LYS A 1 519 ? -33.720 6.655 25.239 1.00 94.50 519 LYS A CA 1
ATOM 4012 C C . LYS A 1 519 ? -35.156 7.149 25.163 1.00 94.50 519 LYS A C 1
ATOM 4014 O O . LYS A 1 519 ? -35.425 8.270 25.577 1.00 94.50 519 LYS A O 1
ATOM 4019 N N . TRP A 1 520 ? -36.077 6.340 24.653 1.00 94.44 520 TRP A N 1
ATOM 4020 C CA . TRP A 1 520 ? -37.498 6.672 24.556 1.00 94.44 520 TRP A CA 1
ATOM 4021 C C . TRP A 1 520 ? -38.345 5.506 25.060 1.00 94.44 520 TRP A C 1
ATOM 4023 O O . TRP A 1 520 ? -38.279 4.400 24.521 1.00 94.44 520 TRP A O 1
ATOM 4033 N N . ARG A 1 521 ? -39.137 5.753 26.111 1.00 90.06 521 ARG A N 1
ATOM 4034 C CA . ARG A 1 521 ? -40.079 4.782 26.700 1.00 90.06 521 ARG A CA 1
ATOM 4035 C C . ARG A 1 521 ? -39.421 3.434 27.017 1.00 90.06 521 ARG A C 1
ATOM 4037 O O . ARG A 1 521 ? -39.938 2.361 26.713 1.00 90.06 521 ARG A O 1
ATOM 4044 N N . GLY A 1 522 ? -38.221 3.510 27.579 1.00 88.25 522 GLY A N 1
ATOM 4045 C CA . GLY A 1 522 ? -37.375 2.387 27.952 1.00 88.25 522 GLY A CA 1
ATOM 4046 C C . GLY A 1 522 ? -36.486 1.837 26.835 1.00 88.25 522 GLY A C 1
ATOM 4047 O O . GLY A 1 522 ? -35.608 1.035 27.144 1.00 88.25 522 GLY A O 1
ATOM 4048 N N . TYR A 1 523 ? -36.662 2.212 25.569 1.00 91.12 523 TYR A N 1
ATOM 4049 C CA . TYR A 1 523 ? -35.836 1.717 24.461 1.00 91.12 523 TYR A CA 1
ATOM 4050 C C . TYR A 1 523 ? -34.690 2.683 24.171 1.00 91.12 523 TYR A C 1
ATOM 4052 O O . TYR A 1 523 ? -34.938 3.855 23.901 1.00 91.12 523 TYR A O 1
ATOM 4060 N N . GLY A 1 524 ? -33.446 2.208 24.244 1.00 93.31 524 GLY A N 1
ATOM 4061 C CA . GLY A 1 524 ? -32.261 2.988 23.898 1.00 93.31 524 GLY A CA 1
ATOM 4062 C C . GLY A 1 524 ? -31.827 2.764 22.455 1.00 93.31 524 GLY A C 1
ATOM 4063 O O . GLY A 1 524 ? -31.649 1.627 22.024 1.00 93.31 524 GLY A O 1
ATOM 4064 N N . ILE A 1 525 ? -31.631 3.850 21.722 1.00 94.56 525 ILE A N 1
ATOM 4065 C CA . ILE A 1 525 ? -31.128 3.872 20.356 1.00 94.56 525 ILE A CA 1
ATOM 4066 C C . ILE A 1 525 ? -29.797 4.602 20.369 1.00 94.56 525 ILE A C 1
ATOM 4068 O O . ILE A 1 525 ? -29.706 5.761 20.776 1.00 94.56 525 ILE A O 1
ATOM 4072 N N . VAL A 1 526 ? -28.764 3.907 19.927 1.00 96.44 526 VAL A N 1
ATOM 4073 C CA . VAL A 1 526 ? -27.450 4.480 19.664 1.00 96.44 526 VAL A CA 1
ATOM 4074 C C . VAL A 1 526 ? -27.447 5.009 18.236 1.00 96.44 526 VAL A C 1
ATOM 4076 O O . VAL A 1 526 ? -27.914 4.317 17.337 1.00 96.44 526 VAL A O 1
ATOM 4079 N N . ILE A 1 527 ? -26.940 6.218 18.021 1.00 95.56 527 ILE A N 1
ATOM 4080 C CA . ILE A 1 527 ? -26.756 6.798 16.687 1.00 95.56 527 ILE A CA 1
ATOM 4081 C C . ILE A 1 527 ? -25.279 7.162 16.550 1.00 95.56 527 ILE A C 1
ATOM 4083 O O . ILE A 1 527 ? -24.760 7.944 17.353 1.00 95.56 527 ILE A O 1
ATOM 4087 N N . ASP A 1 528 ? -24.635 6.576 15.545 1.00 94.06 528 ASP A N 1
ATOM 4088 C CA . ASP A 1 528 ? -23.238 6.771 15.157 1.00 94.06 528 ASP A CA 1
ATOM 4089 C C . ASP A 1 528 ? -22.232 6.577 16.307 1.00 94.06 528 ASP A C 1
ATOM 4091 O O . ASP A 1 528 ? -21.605 7.543 16.764 1.00 94.06 528 ASP A O 1
ATOM 4095 N N . PRO A 1 529 ? -22.081 5.333 16.816 1.00 92.06 529 PRO A N 1
ATOM 4096 C CA . PRO A 1 529 ? -21.094 4.990 17.835 1.00 92.06 529 PRO A CA 1
ATOM 4097 C C . PRO A 1 529 ? -19.667 4.990 17.263 1.00 92.06 529 PRO A C 1
ATOM 4099 O O . PRO A 1 529 ? -19.070 3.947 16.987 1.00 92.06 529 PRO A O 1
ATOM 4102 N N . GLY A 1 530 ? -19.112 6.190 17.110 1.00 86.69 530 GLY A N 1
ATOM 4103 C CA . GLY A 1 530 ? -17.702 6.412 16.811 1.00 86.69 530 GLY A CA 1
ATOM 4104 C C . GLY A 1 530 ? -16.760 6.058 17.959 1.00 86.69 530 GLY A C 1
ATOM 4105 O O . GLY A 1 530 ? -17.129 5.404 18.934 1.00 86.69 530 GLY A O 1
ATOM 4106 N N . PHE A 1 531 ? -15.529 6.560 17.877 1.00 84.38 531 PHE A N 1
ATOM 4107 C CA . PHE A 1 531 ? -14.504 6.359 18.903 1.00 84.38 531 PHE A CA 1
ATOM 4108 C C . PHE A 1 531 ? -14.963 6.778 20.311 1.00 84.38 531 PHE A C 1
ATOM 4110 O O . PHE A 1 531 ? -15.507 7.864 20.496 1.00 84.38 531 PHE A O 1
ATOM 4117 N N . ASP A 1 532 ? -14.650 5.959 21.318 1.00 86.38 532 ASP A N 1
ATOM 4118 C CA . ASP A 1 532 ? -14.919 6.212 22.743 1.00 86.38 532 ASP A CA 1
ATOM 4119 C C . ASP A 1 532 ? -16.418 6.256 23.135 1.00 86.38 532 ASP A C 1
ATOM 4121 O O . ASP A 1 532 ? -16.737 6.660 24.261 1.00 86.38 532 ASP A O 1
ATOM 4125 N N . PHE A 1 533 ? -17.351 5.838 22.267 1.00 91.50 533 PHE A N 1
ATOM 4126 C CA . PHE A 1 533 ? -18.786 5.835 22.571 1.00 91.50 533 PHE A CA 1
ATOM 4127 C C . PHE A 1 533 ? -19.111 5.024 23.830 1.00 91.50 533 PHE A C 1
ATOM 4129 O O . PHE A 1 533 ? -19.741 5.561 24.739 1.00 91.50 533 PHE A O 1
ATOM 4136 N N . LEU A 1 534 ? -18.667 3.765 23.930 1.00 90.12 534 LEU A N 1
ATOM 4137 C CA . LEU A 1 534 ? -18.982 2.896 25.075 1.00 90.12 534 LEU A CA 1
ATOM 4138 C C . LEU A 1 534 ? -18.437 3.457 26.390 1.00 90.12 534 LEU A C 1
ATOM 4140 O O . LEU A 1 534 ? -19.086 3.365 27.433 1.00 90.12 534 LEU A O 1
ATOM 4144 N N . ARG A 1 535 ? -17.268 4.101 26.337 1.00 87.88 535 ARG A N 1
ATOM 4145 C CA . ARG A 1 535 ? -16.698 4.808 27.485 1.00 87.88 535 ARG A CA 1
ATOM 4146 C C . ARG A 1 535 ? -17.590 5.976 27.901 1.00 87.88 535 ARG A C 1
ATOM 4148 O O . ARG A 1 535 ? -17.933 6.094 29.072 1.00 87.88 535 ARG A O 1
ATOM 4155 N N . ASN A 1 536 ? -17.990 6.822 26.953 1.00 89.12 536 ASN A N 1
ATOM 4156 C CA . ASN A 1 536 ? -18.865 7.969 27.220 1.00 89.12 536 ASN A CA 1
ATOM 4157 C C . ASN A 1 536 ? -20.251 7.532 27.715 1.00 89.12 536 ASN A C 1
ATOM 4159 O O . ASN A 1 536 ? -20.834 8.171 28.587 1.00 89.12 536 ASN A O 1
ATOM 4163 N N . PHE A 1 537 ? -20.758 6.426 27.180 1.00 92.25 537 PHE A N 1
ATOM 4164 C CA . PHE A 1 537 ? -22.015 5.794 27.552 1.00 92.25 537 PHE A CA 1
ATOM 4165 C C . PHE A 1 537 ? -21.998 5.275 28.993 1.00 92.25 537 PHE A C 1
ATOM 4167 O O . PHE A 1 537 ? -22.912 5.580 29.761 1.00 92.25 537 PHE A O 1
ATOM 4174 N N . HIS A 1 538 ? -20.932 4.578 29.395 1.00 89.06 538 HIS A N 1
ATOM 4175 C CA . HIS A 1 538 ? -20.751 4.141 30.779 1.00 89.06 538 HIS A CA 1
ATOM 4176 C C . HIS A 1 538 ? -20.525 5.310 31.746 1.00 89.06 538 HIS A C 1
ATOM 4178 O O . HIS A 1 538 ? -21.129 5.323 32.818 1.00 89.06 538 HIS A O 1
ATOM 4184 N N . ASP A 1 539 ? -19.730 6.315 31.369 1.00 88.00 539 ASP A N 1
ATOM 4185 C CA . ASP A 1 539 ? -19.499 7.511 32.196 1.00 88.00 539 ASP A CA 1
ATOM 4186 C C . ASP A 1 539 ? -20.795 8.313 32.423 1.00 88.00 539 ASP A C 1
ATOM 4188 O O . ASP A 1 539 ? -20.970 8.940 33.467 1.00 88.00 539 ASP A O 1
ATOM 4192 N N . ALA A 1 540 ? -21.736 8.255 31.475 1.00 88.81 540 ALA A N 1
ATOM 4193 C CA . ALA A 1 540 ? -23.077 8.826 31.608 1.00 88.81 540 ALA A CA 1
ATOM 4194 C C . ALA A 1 540 ? -24.039 7.975 32.466 1.00 88.81 540 ALA A C 1
ATOM 4196 O O . ALA A 1 540 ? -25.189 8.369 32.680 1.00 88.81 540 ALA A O 1
ATOM 4197 N N . GLY A 1 541 ? -23.580 6.827 32.975 1.00 88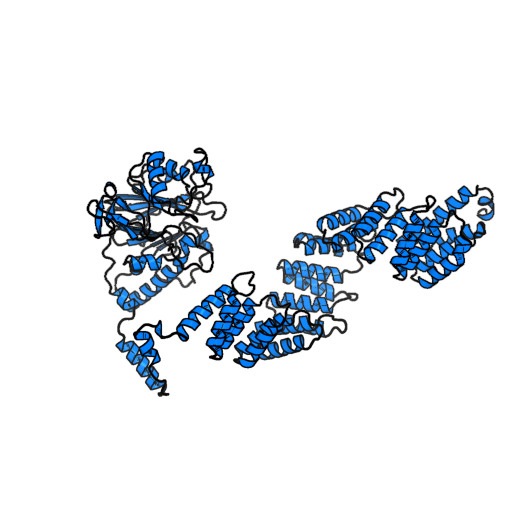.50 541 GLY A N 1
ATOM 4198 C CA . GLY A 1 541 ? -24.340 5.936 33.849 1.00 88.50 541 GLY A CA 1
ATOM 4199 C C . GLY A 1 541 ? -25.261 4.955 33.122 1.00 88.50 541 GLY A C 1
ATOM 4200 O O . GLY A 1 541 ? -26.102 4.340 33.774 1.00 88.50 541 GLY A O 1
ATOM 4201 N N . TYR A 1 542 ? -25.129 4.805 31.801 1.00 90.31 542 TYR A N 1
ATOM 4202 C CA . TYR A 1 542 ? -25.900 3.827 31.033 1.00 90.31 542 TYR A CA 1
ATOM 4203 C C . TYR A 1 542 ? -25.234 2.449 31.013 1.00 90.31 542 TYR A C 1
ATOM 4205 O O . TYR A 1 542 ? -24.036 2.300 31.269 1.00 90.31 542 TYR A O 1
ATOM 4213 N N . HIS A 1 543 ? -26.017 1.419 30.692 1.00 86.94 543 HIS A N 1
ATOM 4214 C CA . HIS A 1 543 ? -25.555 0.032 30.605 1.00 86.94 543 HIS A CA 1
ATOM 4215 C C . HIS A 1 543 ? -25.962 -0.632 29.286 1.00 86.94 543 HIS A C 1
ATOM 4217 O O . HIS A 1 543 ? -27.017 -0.333 28.733 1.00 86.94 543 HIS A O 1
ATOM 4223 N N . GLY A 1 544 ? -25.145 -1.566 28.778 1.00 85.38 544 GLY A N 1
ATOM 4224 C CA . GLY A 1 544 ? -25.326 -2.159 27.438 1.00 85.38 544 GLY A CA 1
ATOM 4225 C C . GLY A 1 544 ? -26.685 -2.833 27.202 1.00 85.38 544 GLY A C 1
ATOM 4226 O O . GLY A 1 544 ? -27.171 -2.909 26.076 1.00 85.38 544 GLY A O 1
ATOM 4227 N N . ARG A 1 545 ? -27.370 -3.259 28.268 1.00 83.38 545 ARG A N 1
ATOM 4228 C CA . ARG A 1 545 ? -28.729 -3.818 28.183 1.00 83.38 545 ARG A CA 1
ATOM 4229 C C . ARG A 1 545 ? -29.802 -2.800 27.775 1.00 83.38 545 ARG A C 1
ATOM 4231 O O . ARG A 1 545 ? -30.858 -3.197 27.293 1.00 83.38 545 ARG A O 1
ATOM 4238 N N . GLU A 1 546 ? -29.534 -1.511 27.984 1.00 89.00 546 GLU A N 1
ATOM 4239 C CA . GLU A 1 546 ? -30.441 -0.415 27.633 1.00 89.00 546 GLU A CA 1
ATOM 4240 C C . GLU A 1 546 ? -30.431 -0.139 26.122 1.00 89.00 546 GLU A C 1
ATOM 4242 O O . GLU A 1 546 ? -31.339 0.520 25.618 1.00 89.00 546 GLU A O 1
ATOM 4247 N N . ILE A 1 547 ? -29.440 -0.668 25.396 1.00 91.62 547 ILE A N 1
ATOM 4248 C CA . ILE A 1 547 ? -29.332 -0.571 23.941 1.00 91.62 547 ILE A CA 1
ATOM 4249 C C . ILE A 1 547 ? -30.296 -1.579 23.305 1.00 91.62 547 ILE A C 1
ATOM 4251 O O . ILE A 1 547 ? -30.151 -2.790 23.470 1.00 91.62 547 ILE A O 1
ATOM 4255 N N . ALA A 1 548 ? -31.284 -1.058 22.584 1.00 91.50 548 ALA A N 1
ATOM 4256 C CA . ALA A 1 548 ? -32.270 -1.806 21.807 1.00 91.50 548 ALA A CA 1
ATOM 4257 C C . ALA A 1 548 ? -32.040 -1.667 20.294 1.00 91.50 548 ALA A C 1
ATOM 4259 O O . ALA A 1 548 ? -32.406 -2.560 19.537 1.00 91.50 548 ALA A O 1
ATOM 4260 N N . ALA A 1 549 ? -31.411 -0.579 19.847 1.00 92.81 549 ALA A N 1
ATOM 4261 C CA . ALA A 1 549 ? -30.982 -0.438 18.463 1.00 92.81 549 ALA A CA 1
ATOM 4262 C C . ALA A 1 549 ? -29.683 0.359 18.340 1.00 92.81 549 ALA A C 1
ATOM 4264 O O . ALA A 1 549 ? -29.393 1.217 19.178 1.00 92.81 549 ALA A O 1
ATOM 4265 N N . VAL A 1 550 ? -28.935 0.095 17.273 1.00 94.50 550 VAL A N 1
ATOM 4266 C CA . VAL A 1 550 ? -27.818 0.931 16.824 1.00 94.50 550 VAL A CA 1
ATOM 4267 C C . VAL A 1 550 ? -28.084 1.341 15.384 1.00 94.50 550 VAL A C 1
ATOM 4269 O O . VAL A 1 550 ? -28.384 0.498 14.542 1.00 94.50 550 VAL A O 1
ATOM 4272 N N . VAL A 1 551 ? -27.986 2.640 15.123 1.00 94.12 551 VAL A N 1
ATOM 4273 C CA . VAL A 1 551 ? -28.109 3.252 13.804 1.00 94.12 551 VAL A CA 1
ATOM 4274 C C . VAL A 1 551 ? -26.746 3.806 13.410 1.00 94.12 551 VAL A C 1
ATOM 4276 O O . VAL A 1 551 ? -26.177 4.599 14.159 1.00 94.12 551 VAL A O 1
ATOM 4279 N N . VAL A 1 552 ? -26.244 3.401 12.247 1.00 93.75 552 VAL A N 1
ATOM 4280 C CA . VAL A 1 552 ? -25.043 3.956 11.615 1.00 93.75 552 VAL A CA 1
ATOM 4281 C C . VAL A 1 552 ? -25.467 4.688 10.347 1.00 93.75 552 VAL A C 1
ATOM 4283 O O . VAL A 1 552 ? -26.051 4.096 9.443 1.00 93.75 552 VAL A O 1
ATOM 4286 N N . SER A 1 553 ? -25.223 5.991 10.296 1.00 91.31 553 SER A N 1
ATOM 4287 C CA . SER A 1 553 ? -25.622 6.847 9.181 1.00 91.31 553 SER A CA 1
ATOM 4288 C C . SER A 1 553 ? -24.824 6.567 7.913 1.00 91.31 553 SER A C 1
ATOM 4290 O O . SER A 1 553 ? -25.383 6.680 6.822 1.00 91.31 553 SER A O 1
ATOM 4292 N N . HIS A 1 554 ? -23.538 6.231 8.057 1.00 89.81 554 HIS A N 1
ATOM 4293 C CA . HIS A 1 554 ? -22.636 5.915 6.958 1.00 89.81 554 HIS A CA 1
ATOM 4294 C C . HIS A 1 554 ? -21.348 5.220 7.423 1.00 89.81 554 HIS A C 1
ATOM 4296 O O . HIS A 1 554 ? -20.974 5.299 8.598 1.00 89.81 554 HIS A O 1
ATOM 4302 N N . ASN A 1 555 ? -20.651 4.554 6.497 1.00 87.06 555 ASN A N 1
ATOM 4303 C CA . ASN A 1 555 ? -19.402 3.857 6.800 1.00 87.06 555 ASN A CA 1
ATOM 4304 C C . ASN A 1 555 ? -18.203 4.810 6.916 1.00 87.06 555 ASN A C 1
ATOM 4306 O O . ASN A 1 555 ? -17.480 5.040 5.948 1.00 87.06 555 ASN A O 1
ATOM 4310 N N . HIS A 1 556 ? -17.958 5.317 8.120 1.00 83.88 556 HIS A N 1
ATOM 4311 C CA . HIS A 1 556 ? -16.747 6.065 8.438 1.00 83.88 556 HIS A CA 1
ATOM 4312 C C . HIS A 1 556 ? -16.317 5.782 9.897 1.00 83.88 556 HIS A C 1
ATOM 4314 O O . HIS A 1 556 ? -17.186 5.627 10.764 1.00 83.88 556 HIS A O 1
ATOM 4320 N N . PRO A 1 557 ? -15.006 5.665 10.214 1.00 80.88 557 PRO A N 1
ATOM 4321 C CA . PRO A 1 557 ? -14.552 5.164 11.519 1.00 80.88 557 PRO A CA 1
ATOM 4322 C C . PRO A 1 557 ? -15.083 5.937 12.732 1.00 80.88 557 PRO A C 1
ATOM 4324 O O . PRO A 1 557 ? -15.388 5.363 13.776 1.00 80.88 557 PRO A O 1
ATOM 4327 N N . ASP A 1 558 ? -15.230 7.245 12.622 1.00 76.81 558 ASP A N 1
ATOM 4328 C CA . ASP A 1 558 ? -15.772 8.102 13.680 1.00 76.81 558 ASP A CA 1
ATOM 4329 C C . ASP A 1 558 ? -17.313 8.040 13.822 1.00 76.81 558 ASP A C 1
ATOM 4331 O O . ASP A 1 558 ? -17.866 8.690 14.713 1.00 76.81 558 ASP A O 1
ATOM 4335 N N . HIS A 1 559 ? -17.990 7.210 13.022 1.00 86.44 559 HIS A N 1
ATOM 4336 C CA . HIS A 1 559 ? -19.402 6.845 13.162 1.00 86.44 559 HIS A CA 1
ATOM 4337 C C . HIS A 1 559 ? -19.608 5.376 13.563 1.00 86.44 559 HIS A C 1
ATOM 4339 O O . HIS A 1 559 ? -20.660 5.062 14.116 1.00 86.44 559 HIS A O 1
ATOM 4345 N N . ASN A 1 560 ? -18.640 4.475 13.336 1.00 87.06 560 ASN A N 1
ATOM 4346 C CA . ASN A 1 560 ? -18.846 3.033 13.547 1.00 87.06 560 ASN A CA 1
ATOM 4347 C C . ASN A 1 560 ? -17.747 2.273 14.323 1.00 87.06 560 ASN A C 1
ATOM 4349 O O . ASN A 1 560 ? -17.895 1.069 14.528 1.00 87.06 560 ASN A O 1
ATOM 4353 N N . SER A 1 561 ? -16.684 2.923 14.815 1.00 85.75 561 SER A N 1
ATOM 4354 C CA . SER A 1 561 ? -15.571 2.225 15.498 1.00 85.75 561 SER A CA 1
ATOM 4355 C C . SER A 1 561 ? -15.973 1.390 16.723 1.00 85.75 561 SER A C 1
ATOM 4357 O O . SER A 1 561 ? -15.371 0.345 16.978 1.00 85.75 561 SER A O 1
ATOM 4359 N N . ASP A 1 562 ? -16.988 1.809 17.484 1.00 87.94 562 ASP A N 1
ATOM 4360 C CA . ASP A 1 562 ? -17.461 1.059 18.658 1.00 87.94 562 ASP A CA 1
ATOM 4361 C C . ASP A 1 562 ? -18.590 0.068 18.319 1.00 87.94 562 ASP A C 1
ATOM 4363 O O . ASP A 1 562 ? -19.024 -0.682 19.194 1.00 87.94 562 ASP A O 1
ATOM 4367 N N . LEU A 1 563 ? -19.040 0.000 17.059 1.00 89.12 563 LEU A N 1
ATOM 4368 C CA . LEU A 1 563 ? -20.154 -0.852 16.627 1.00 89.12 563 LEU A CA 1
ATOM 4369 C C . LEU A 1 563 ? -19.933 -2.327 16.994 1.00 89.12 563 LEU A C 1
ATOM 4371 O O . LEU A 1 563 ? -20.800 -2.941 17.616 1.00 89.12 563 LEU A O 1
ATOM 4375 N N . LYS A 1 564 ? -18.762 -2.888 16.660 1.00 85.25 564 LYS A N 1
ATOM 4376 C CA . LYS A 1 564 ? -18.448 -4.292 16.969 1.00 85.25 564 LYS A CA 1
ATOM 4377 C C . LYS A 1 564 ? -18.397 -4.546 18.479 1.00 85.25 564 LYS A C 1
ATOM 4379 O O . LYS A 1 564 ? -18.895 -5.559 18.951 1.00 85.25 564 LYS A O 1
ATOM 4384 N N . HIS A 1 565 ? -17.837 -3.612 19.243 1.00 87.00 565 HIS A N 1
ATOM 4385 C CA . HIS A 1 565 ? -17.764 -3.732 20.698 1.00 87.00 565 HIS A CA 1
ATOM 4386 C C . HIS A 1 565 ? -19.157 -3.708 21.345 1.00 87.00 565 HIS A C 1
ATOM 4388 O O . HIS A 1 565 ? -19.388 -4.407 22.332 1.00 87.00 565 HIS A O 1
ATOM 4394 N N . ILE A 1 566 ? -20.095 -2.925 20.796 1.00 89.56 566 ILE A N 1
ATOM 4395 C CA . ILE A 1 566 ? -21.496 -2.924 21.236 1.00 89.56 566 ILE A CA 1
ATOM 4396 C C . ILE A 1 566 ? -22.153 -4.276 20.934 1.00 89.56 566 ILE A C 1
ATOM 4398 O O . ILE A 1 566 ? -22.831 -4.813 21.809 1.00 89.56 566 ILE A O 1
ATOM 4402 N N . ASP A 1 567 ? -21.937 -4.831 19.740 1.00 86.00 567 ASP A N 1
ATOM 4403 C CA . ASP A 1 567 ? -22.466 -6.143 19.341 1.00 86.00 567 ASP A CA 1
ATOM 4404 C C . ASP A 1 567 ? -21.939 -7.271 20.248 1.00 86.00 567 ASP A C 1
ATOM 4406 O O . ASP A 1 567 ? -22.728 -7.987 20.864 1.00 86.00 567 ASP A O 1
ATOM 4410 N N . ASP A 1 568 ? -20.621 -7.339 20.465 1.00 84.81 568 ASP A N 1
ATOM 4411 C CA . ASP A 1 568 ? -19.991 -8.326 21.354 1.00 84.81 568 ASP A CA 1
ATOM 4412 C C . ASP A 1 568 ? -20.523 -8.204 22.802 1.00 84.81 568 ASP A C 1
ATOM 4414 O O . ASP A 1 568 ? -20.839 -9.201 23.460 1.00 84.81 568 ASP A O 1
ATOM 4418 N N . LEU A 1 569 ? -20.686 -6.971 23.304 1.00 85.50 569 LEU A N 1
ATOM 4419 C CA . LEU A 1 569 ? -21.270 -6.709 24.624 1.00 85.50 569 LEU A CA 1
ATOM 4420 C C . LEU A 1 569 ? -22.722 -7.201 24.706 1.00 85.50 569 LEU A C 1
ATOM 4422 O O . LEU A 1 569 ? -23.134 -7.777 25.718 1.00 85.50 569 LEU A O 1
ATOM 4426 N N . ARG A 1 570 ? -23.516 -6.964 23.659 1.00 85.81 570 ARG A N 1
ATOM 4427 C CA . ARG A 1 570 ? -24.911 -7.414 23.573 1.00 85.81 570 ARG A CA 1
ATOM 4428 C C . ARG A 1 570 ? -25.009 -8.932 23.515 1.00 85.81 570 ARG A C 1
ATOM 4430 O O . ARG A 1 570 ? -25.873 -9.491 24.195 1.00 85.81 570 ARG A O 1
ATOM 4437 N N . TYR A 1 571 ? -24.120 -9.585 22.776 1.00 84.06 571 TYR A N 1
ATOM 4438 C CA . TYR A 1 571 ? -24.027 -11.037 22.710 1.00 84.06 571 TYR A CA 1
ATOM 4439 C C . TYR A 1 571 ? -23.744 -11.657 24.086 1.00 84.06 571 TYR A C 1
ATOM 4441 O O . TYR A 1 571 ? -24.489 -12.533 24.536 1.00 84.06 571 TYR A O 1
ATOM 4449 N N . GLU A 1 572 ? -22.738 -11.156 24.809 1.00 81.19 572 GLU A N 1
ATOM 4450 C CA . GLU A 1 572 ? -22.389 -11.672 26.141 1.00 81.19 572 GLU A CA 1
ATOM 4451 C C . GLU A 1 572 ? -23.504 -11.447 27.176 1.00 81.19 572 GLU A C 1
ATOM 4453 O O . GLU A 1 572 ? -23.809 -12.338 27.977 1.00 81.19 572 GLU A O 1
ATOM 4458 N N . LEU A 1 573 ? -24.176 -10.290 27.136 1.00 81.00 573 LEU A N 1
ATOM 4459 C CA . LEU A 1 573 ? -25.337 -10.023 27.992 1.00 81.00 573 LEU A CA 1
ATOM 4460 C C . LEU A 1 573 ? -26.500 -10.975 27.690 1.00 81.00 573 LEU A C 1
ATOM 4462 O O . LEU A 1 573 ? -27.111 -11.507 28.617 1.00 81.00 573 LEU A O 1
ATOM 4466 N N . TYR A 1 574 ? -26.796 -11.218 26.411 1.00 81.25 574 TYR A N 1
ATOM 4467 C CA . TYR A 1 574 ? -27.842 -12.155 26.006 1.00 81.25 574 TYR A CA 1
ATOM 4468 C C . TYR A 1 574 ? -27.547 -13.579 26.473 1.00 81.25 574 TYR A C 1
ATOM 4470 O O . TYR A 1 574 ? -28.396 -14.200 27.112 1.00 81.25 574 TYR A O 1
ATOM 4478 N N . LYS A 1 575 ? -26.337 -14.081 26.200 1.00 79.94 575 LYS A N 1
ATOM 4479 C CA . LYS A 1 575 ? -25.908 -15.438 26.563 1.00 79.94 575 LYS A CA 1
ATOM 4480 C C . LYS A 1 575 ? -26.105 -15.713 28.055 1.00 79.94 575 LYS A C 1
ATOM 4482 O O . LYS A 1 575 ? -26.591 -16.777 28.433 1.00 79.94 575 LYS A O 1
ATOM 4487 N N . ARG A 1 576 ? -25.783 -14.733 28.901 1.00 77.25 576 ARG A N 1
ATOM 4488 C CA . ARG A 1 576 ? -25.918 -14.838 30.361 1.00 77.25 576 ARG A CA 1
ATOM 4489 C C . ARG A 1 576 ? -27.350 -14.669 30.866 1.00 77.25 576 ARG A C 1
ATOM 4491 O O . ARG A 1 576 ? -27.749 -15.335 31.820 1.00 77.25 576 ARG A O 1
ATOM 4498 N N . LEU A 1 577 ? -28.155 -13.819 30.228 1.00 76.25 577 LEU A N 1
ATOM 4499 C CA . LEU A 1 577 ? -29.592 -13.736 30.520 1.00 76.25 577 LEU A CA 1
ATOM 4500 C C . LEU A 1 577 ? -30.296 -15.060 30.188 1.00 76.25 577 LEU A C 1
ATOM 4502 O O . LEU A 1 577 ? -31.097 -15.546 30.986 1.00 76.25 577 LEU A O 1
ATOM 4506 N N . ALA A 1 578 ? -29.940 -15.676 29.056 1.00 74.62 578 ALA A N 1
ATOM 4507 C CA . ALA A 1 578 ? -30.456 -16.978 28.645 1.00 74.62 578 ALA A CA 1
ATOM 4508 C C . ALA A 1 578 ? -30.055 -18.093 29.626 1.00 74.62 578 ALA A C 1
ATOM 4510 O O . ALA A 1 578 ? -30.900 -18.898 30.008 1.00 74.62 578 ALA A O 1
ATOM 4511 N N . SER A 1 579 ? -28.804 -18.118 30.101 1.00 69.25 579 SER A N 1
ATOM 4512 C CA . SER A 1 579 ? -28.348 -19.142 31.053 1.00 69.25 579 SER A CA 1
ATOM 4513 C C . SER A 1 579 ? -28.958 -19.006 32.452 1.00 69.25 579 SER A C 1
ATOM 4515 O O . SER A 1 579 ? -29.023 -19.985 33.190 1.00 69.25 579 SER A O 1
ATOM 4517 N N . THR A 1 580 ? -29.395 -17.804 32.836 1.00 65.44 580 THR A N 1
ATOM 4518 C CA . THR A 1 580 ? -29.964 -17.523 34.167 1.00 65.44 580 THR A CA 1
ATOM 4519 C C . THR A 1 580 ? -31.496 -17.527 34.194 1.00 65.44 580 THR A C 1
ATOM 4521 O O . THR A 1 580 ? -32.076 -17.274 35.249 1.00 65.44 580 THR A O 1
ATOM 4524 N N . ASN A 1 581 ? -32.170 -17.809 33.066 1.00 61.19 581 ASN A N 1
ATOM 4525 C CA . ASN A 1 581 ? -33.624 -17.641 32.896 1.00 61.19 581 ASN A CA 1
ATOM 4526 C C . ASN A 1 581 ? -34.129 -16.246 33.326 1.00 61.19 581 ASN A C 1
ATOM 4528 O O . ASN A 1 581 ? -35.289 -16.076 33.713 1.00 61.19 581 ASN A O 1
ATOM 4532 N N . ALA A 1 582 ? -33.264 -15.232 33.274 1.00 62.78 582 ALA A N 1
ATOM 4533 C CA . ALA A 1 582 ? -33.615 -13.874 33.647 1.00 62.78 582 ALA A CA 1
ATOM 4534 C C . ALA A 1 582 ? -34.434 -13.220 32.522 1.00 62.78 582 ALA A C 1
ATOM 4536 O O . ALA A 1 582 ? -33.997 -13.122 31.375 1.00 62.78 582 ALA A O 1
ATOM 4537 N N . SER A 1 583 ? -35.638 -12.741 32.844 1.00 58.78 583 SER A N 1
ATOM 4538 C CA . SER A 1 583 ? -36.462 -11.976 31.904 1.00 58.78 583 SER A CA 1
ATOM 4539 C C . SER A 1 583 ? -35.871 -10.581 31.686 1.00 58.78 583 SER A C 1
ATOM 4541 O O . SER A 1 583 ? -35.564 -9.903 32.666 1.00 58.78 583 SER A O 1
ATOM 4543 N N . GLY A 1 584 ? -35.783 -10.107 30.438 1.00 60.88 584 GLY A N 1
ATOM 4544 C CA . GLY A 1 584 ? -35.451 -8.698 30.174 1.00 60.88 584 GLY A CA 1
ATOM 4545 C C . GLY A 1 584 ? -34.540 -8.400 28.985 1.00 60.88 584 GLY A C 1
ATOM 4546 O O . GLY A 1 584 ? -34.261 -7.225 28.749 1.00 60.88 584 GLY A O 1
ATOM 4547 N N . SER A 1 585 ? -34.086 -9.399 28.216 1.00 64.00 585 SER A N 1
ATOM 4548 C CA . SER A 1 585 ? -33.360 -9.108 26.972 1.00 64.00 585 SER A CA 1
ATOM 4549 C C . SER A 1 585 ? -34.307 -8.460 25.964 1.00 64.00 585 SER A C 1
ATOM 4551 O O . SER A 1 585 ? -35.208 -9.111 25.433 1.00 64.00 585 SER A O 1
ATOM 4553 N N . LYS A 1 586 ? -34.118 -7.163 25.712 1.00 69.50 586 LYS A N 1
ATOM 4554 C CA . LYS A 1 586 ? -34.790 -6.484 24.604 1.00 69.50 586 LYS A CA 1
ATOM 4555 C C . LYS A 1 586 ? -34.168 -6.962 23.297 1.00 69.50 586 LYS A C 1
ATOM 4557 O O . LYS A 1 586 ? -32.935 -7.024 23.241 1.00 69.50 586 LYS A O 1
ATOM 4562 N N . PRO A 1 587 ? -34.974 -7.279 22.274 1.00 66.19 587 PRO A N 1
ATOM 4563 C CA . PRO A 1 587 ? -34.441 -7.582 20.960 1.00 66.19 587 PRO A CA 1
ATOM 4564 C C . PRO A 1 587 ? -33.584 -6.417 20.464 1.00 66.19 587 PRO A C 1
ATOM 4566 O O . PRO A 1 587 ? -33.958 -5.255 20.632 1.00 66.19 587 PRO A O 1
ATOM 4569 N N . TYR A 1 588 ? -32.423 -6.746 19.911 1.00 84.94 588 TYR A N 1
ATOM 4570 C CA . TYR A 1 588 ? -31.443 -5.793 19.405 1.00 84.94 588 TYR A CA 1
ATOM 4571 C C . TYR A 1 588 ? -31.578 -5.684 17.883 1.00 84.94 588 TYR A C 1
ATOM 4573 O O . TYR A 1 588 ? -31.732 -6.703 17.210 1.00 84.94 588 TYR A O 1
ATOM 4581 N N . VAL A 1 589 ? -31.589 -4.461 17.351 1.00 88.94 589 VAL A N 1
ATOM 4582 C CA . VAL A 1 589 ? -31.709 -4.200 15.908 1.00 88.94 589 VAL A CA 1
ATOM 4583 C C . VAL A 1 589 ? -30.539 -3.347 15.438 1.00 88.94 589 VAL A C 1
ATOM 4585 O O . VAL A 1 589 ? -30.264 -2.287 16.001 1.00 88.94 589 VAL A O 1
ATOM 4588 N N . LEU A 1 590 ? -29.889 -3.793 14.371 1.00 90.44 590 LEU A N 1
ATOM 4589 C CA . LEU A 1 590 ? -28.865 -3.037 13.662 1.00 90.44 590 LEU A CA 1
ATOM 4590 C C . LEU A 1 590 ? -29.493 -2.330 12.461 1.00 90.44 590 LEU A C 1
ATOM 4592 O O . LEU A 1 590 ? -30.247 -2.944 11.708 1.00 90.44 590 LEU A O 1
ATOM 4596 N N . LEU A 1 591 ? -29.198 -1.045 12.289 1.00 90.75 591 LEU A N 1
ATOM 4597 C CA . LEU A 1 591 ? -29.612 -0.248 11.140 1.00 90.75 591 LEU A CA 1
ATOM 4598 C C . LEU A 1 591 ? -28.389 0.461 10.566 1.00 90.75 591 LEU A C 1
ATOM 4600 O O . LEU A 1 591 ? -27.692 1.154 11.304 1.00 90.75 591 LEU A O 1
ATOM 4604 N N . TRP A 1 592 ? -28.136 0.333 9.268 1.00 89.62 592 TRP A N 1
ATOM 4605 C CA . TRP A 1 592 ? -26.988 0.995 8.641 1.00 89.62 592 TRP A CA 1
ATOM 4606 C C . TRP A 1 592 ? -27.182 1.257 7.151 1.00 89.62 592 TRP A C 1
ATOM 4608 O O . TRP A 1 592 ? -28.136 0.761 6.551 1.00 89.62 592 TRP A O 1
ATOM 4618 N N . ASP A 1 593 ? -26.281 2.028 6.554 1.00 85.50 593 ASP A N 1
ATOM 4619 C CA . ASP A 1 593 ? -26.222 2.248 5.111 1.00 85.50 593 ASP A CA 1
ATOM 4620 C C . ASP A 1 593 ? -25.661 1.041 4.334 1.00 85.50 593 ASP A C 1
ATOM 4622 O O . ASP A 1 593 ? -25.150 0.065 4.895 1.00 85.50 593 ASP A O 1
ATOM 4626 N N . GLU A 1 594 ? -25.765 1.107 3.007 1.00 83.38 594 GLU A N 1
ATOM 4627 C CA . GLU A 1 594 ? -25.278 0.057 2.108 1.00 83.38 594 GLU A CA 1
ATOM 4628 C C . GLU A 1 594 ? -23.760 -0.163 2.246 1.00 83.38 594 GLU A C 1
ATOM 4630 O O . GLU A 1 594 ? -23.319 -1.317 2.281 1.00 83.38 594 GLU A O 1
ATOM 4635 N N . ASP A 1 595 ? -22.964 0.898 2.428 1.00 82.69 595 ASP A N 1
ATOM 4636 C CA . ASP A 1 595 ? -21.504 0.780 2.536 1.00 82.69 595 ASP A CA 1
ATOM 4637 C C . ASP A 1 595 ? -21.097 0.045 3.823 1.00 82.69 595 ASP A C 1
ATOM 4639 O O . ASP A 1 595 ? -20.275 -0.876 3.778 1.00 82.69 595 ASP A O 1
ATOM 4643 N N . THR A 1 596 ? -21.729 0.351 4.965 1.00 78.31 596 THR A N 1
ATOM 4644 C CA . THR A 1 596 ? -21.437 -0.329 6.243 1.00 78.31 596 THR A CA 1
ATOM 4645 C C . THR A 1 596 ? -21.782 -1.815 6.176 1.00 78.31 596 THR A C 1
ATOM 4647 O O . THR A 1 596 ? -21.060 -2.635 6.751 1.00 78.31 596 THR A O 1
ATOM 4650 N N . SER A 1 597 ? -22.840 -2.180 5.441 1.00 76.06 597 SER A N 1
ATOM 4651 C CA . SER A 1 597 ? -23.267 -3.575 5.276 1.00 76.06 597 SER A CA 1
ATOM 4652 C C . SER A 1 597 ? -22.228 -4.449 4.566 1.00 76.06 597 SER A C 1
ATOM 4654 O O . SER A 1 597 ? -22.079 -5.628 4.886 1.00 76.06 597 SER A O 1
ATOM 4656 N N . THR A 1 598 ? -21.488 -3.872 3.615 1.00 65.44 598 THR A N 1
ATOM 4657 C CA . THR A 1 598 ? -20.465 -4.595 2.844 1.00 65.44 598 THR A CA 1
ATOM 4658 C C . THR A 1 598 ? -19.126 -4.653 3.576 1.00 65.44 598 THR A C 1
ATOM 4660 O O . THR A 1 598 ? -18.415 -5.657 3.481 1.00 65.44 598 THR A O 1
ATOM 4663 N N . ALA A 1 599 ? -18.802 -3.603 4.336 1.00 57.78 599 ALA A N 1
ATOM 4664 C CA . ALA A 1 599 ? -17.554 -3.485 5.081 1.00 57.78 599 ALA A CA 1
ATOM 4665 C C . ALA A 1 599 ? -17.565 -4.261 6.409 1.00 57.78 599 ALA A C 1
ATOM 4667 O O . ALA A 1 599 ? -16.530 -4.776 6.836 1.00 57.78 599 ALA A O 1
ATOM 4668 N N . THR A 1 600 ? -18.727 -4.381 7.059 1.00 62.44 600 THR A N 1
ATOM 4669 C CA . THR A 1 600 ? -18.843 -4.975 8.398 1.00 62.44 600 THR A CA 1
ATOM 4670 C C . THR A 1 600 ? -19.349 -6.412 8.312 1.00 62.44 600 THR A C 1
ATOM 4672 O O . THR A 1 600 ? -20.547 -6.662 8.212 1.00 62.44 600 THR A O 1
ATOM 4675 N N . LYS A 1 601 ? -18.438 -7.390 8.380 1.00 58.97 601 LYS A N 1
ATOM 4676 C CA . LYS A 1 601 ? -18.805 -8.813 8.472 1.00 58.97 601 LYS A CA 1
ATOM 4677 C C . LYS A 1 601 ? -18.853 -9.255 9.934 1.00 58.97 601 LYS A C 1
ATOM 4679 O O . LYS A 1 601 ? -17.815 -9.548 10.524 1.00 58.97 601 LYS A O 1
ATOM 4684 N N . PHE A 1 602 ? -20.050 -9.335 10.511 1.00 65.50 602 PHE A N 1
ATOM 4685 C CA . PHE A 1 602 ? -20.257 -10.087 11.752 1.00 65.50 602 PHE A CA 1
ATOM 4686 C C . PHE A 1 602 ? -20.152 -11.583 11.427 1.00 65.50 602 PHE A C 1
ATOM 4688 O O . PHE A 1 602 ? -20.766 -12.053 10.469 1.00 65.50 602 PHE A O 1
ATOM 4695 N N . GLY A 1 603 ? -19.313 -12.322 12.157 1.00 51.53 603 GLY A N 1
ATOM 4696 C CA . GLY A 1 603 ? -19.116 -13.756 11.933 1.00 51.53 603 GLY A CA 1
ATOM 4697 C C . GLY A 1 603 ? -20.432 -14.521 12.102 1.00 51.53 603 GLY A C 1
ATOM 4698 O O . GLY A 1 603 ? -21.104 -14.376 13.119 1.00 51.53 603 GLY A O 1
ATOM 4699 N N . PHE A 1 604 ? -20.808 -15.299 11.087 1.00 42.09 604 PHE A N 1
ATOM 4700 C CA . PHE A 1 604 ? -22.060 -16.048 11.040 1.00 42.09 604 PHE A CA 1
ATOM 4701 C C . PHE A 1 604 ? -22.014 -17.295 11.931 1.00 42.09 604 PHE A C 1
ATOM 4703 O O . PHE A 1 604 ? -21.342 -18.262 11.599 1.00 42.09 604 PHE A O 1
ATOM 4710 N N . ASP A 1 605 ? -22.808 -17.263 12.994 1.00 39.94 605 ASP A N 1
ATOM 4711 C CA . ASP A 1 605 ? -23.810 -18.278 13.328 1.00 39.94 605 ASP A CA 1
ATOM 4712 C C . ASP A 1 605 ? -25.020 -17.459 13.787 1.00 39.94 605 ASP A C 1
ATOM 4714 O O . ASP A 1 605 ? -24.875 -16.731 14.762 1.00 39.94 605 ASP A O 1
ATOM 4718 N N . GLU A 1 606 ? -26.145 -17.466 13.055 1.00 51.91 606 GLU A N 1
ATOM 4719 C CA . GLU A 1 606 ? -27.324 -16.596 13.276 1.00 51.91 606 GLU A CA 1
ATOM 4720 C C . GLU A 1 606 ? -27.598 -16.330 14.766 1.00 51.91 606 GLU A C 1
ATOM 4722 O O . GLU A 1 606 ? -28.201 -17.165 15.457 1.00 51.91 606 GLU A O 1
ATOM 4727 N N . PRO A 1 607 ? -27.138 -15.198 15.321 1.00 54.91 607 PRO A N 1
ATOM 4728 C CA . PRO A 1 607 ? -26.991 -15.174 16.751 1.00 54.91 607 PRO A CA 1
ATOM 4729 C C . PRO A 1 607 ? -28.327 -14.675 17.299 1.00 54.91 607 PRO A C 1
ATOM 4731 O O . PRO A 1 607 ? -28.689 -13.512 17.151 1.00 54.91 607 PRO A O 1
ATOM 4734 N N . GLN A 1 608 ? -29.071 -15.584 17.937 1.00 63.06 608 GLN A N 1
ATOM 4735 C CA . GLN A 1 608 ? -30.442 -15.403 18.459 1.00 63.06 608 GLN A CA 1
ATOM 4736 C C . GLN A 1 608 ? -30.655 -14.161 19.356 1.00 63.06 608 GLN A C 1
ATOM 4738 O O . GLN A 1 608 ? -31.781 -13.848 19.734 1.00 63.06 608 GLN A O 1
ATOM 4743 N N . HIS A 1 609 ? -29.582 -13.458 19.720 1.00 72.56 609 HIS A N 1
ATOM 4744 C CA . HIS A 1 609 ? -29.598 -12.234 20.510 1.00 72.56 609 HIS A CA 1
ATOM 4745 C C . HIS A 1 609 ? -30.045 -10.983 19.742 1.00 72.56 609 HIS A C 1
ATOM 4747 O O . HIS A 1 609 ? -30.332 -9.965 20.383 1.00 72.56 609 HIS A O 1
ATOM 4753 N N . GLN A 1 610 ? -30.099 -11.038 18.406 1.00 77.25 610 GLN A N 1
ATOM 4754 C CA . GLN A 1 610 ? -30.433 -9.884 17.577 1.00 77.25 610 GLN A CA 1
ATOM 4755 C C . GLN A 1 610 ? -31.277 -10.214 16.347 1.00 77.25 610 GLN A C 1
ATOM 4757 O O . GLN A 1 610 ? -31.289 -11.340 15.855 1.00 77.25 610 GLN A O 1
ATOM 4762 N N . HIS A 1 611 ? -32.011 -9.214 15.863 1.00 82.56 611 HIS A N 1
ATOM 4763 C CA . HIS A 1 611 ? -32.737 -9.292 14.600 1.00 82.56 611 HIS A CA 1
ATOM 4764 C C . HIS A 1 611 ? -31.795 -9.072 13.409 1.00 82.56 611 HIS A C 1
ATOM 4766 O O . HIS A 1 611 ? -30.763 -8.418 13.570 1.00 82.56 611 HIS A O 1
ATOM 4772 N N . PRO A 1 612 ? -32.163 -9.558 12.207 1.00 82.50 612 PRO A N 1
ATOM 4773 C CA . PRO A 1 612 ? -31.420 -9.260 10.991 1.00 82.50 612 PRO A CA 1
ATOM 4774 C C . PRO A 1 612 ? -31.202 -7.747 10.825 1.00 82.50 612 PRO A C 1
ATOM 4776 O O . PRO A 1 612 ? -32.151 -6.982 11.038 1.00 82.50 612 PRO A O 1
ATOM 4779 N N . PRO A 1 613 ? -29.990 -7.308 10.443 1.00 85.94 613 PRO A N 1
ATOM 4780 C CA . PRO A 1 613 ? -29.729 -5.901 10.187 1.00 85.94 613 PRO A CA 1
ATOM 4781 C C . PRO A 1 613 ? -30.648 -5.340 9.101 1.00 85.94 613 PRO A C 1
ATOM 4783 O O . PRO A 1 613 ? -30.916 -5.990 8.089 1.00 85.94 613 PRO A O 1
ATOM 4786 N N . ILE A 1 614 ? -31.106 -4.108 9.299 1.00 88.12 614 ILE A N 1
ATOM 4787 C CA . ILE A 1 614 ? -31.920 -3.371 8.338 1.00 88.12 614 ILE A CA 1
ATOM 4788 C C . ILE A 1 614 ? -30.994 -2.439 7.557 1.00 88.12 614 ILE A C 1
ATOM 4790 O O . ILE A 1 614 ? -30.505 -1.442 8.089 1.00 88.12 614 ILE A O 1
ATOM 4794 N N . VAL A 1 615 ? -30.769 -2.759 6.282 1.00 87.19 615 VAL A N 1
ATOM 4795 C CA . VAL A 1 615 ? -30.015 -1.892 5.370 1.00 87.19 615 VAL A CA 1
ATOM 4796 C C . VAL A 1 615 ? -30.927 -0.769 4.880 1.00 87.19 615 VAL A C 1
ATOM 4798 O O . VAL A 1 615 ? -31.958 -1.011 4.248 1.00 87.19 615 VAL A O 1
ATOM 4801 N N . MET A 1 616 ? -30.556 0.470 5.180 1.00 84.31 616 MET A N 1
ATOM 4802 C CA . MET A 1 616 ? -31.244 1.667 4.718 1.00 84.31 616 MET A CA 1
ATOM 4803 C C . MET A 1 616 ? -30.772 1.979 3.291 1.00 84.31 616 MET A C 1
ATOM 4805 O O . MET A 1 616 ? -29.698 2.534 3.088 1.00 84.31 616 MET A O 1
ATOM 4809 N N . GLY A 1 617 ? -31.557 1.561 2.294 1.00 67.62 617 GLY A N 1
ATOM 4810 C CA . GLY A 1 617 ? -31.194 1.700 0.881 1.00 67.62 617 GLY A CA 1
ATOM 4811 C C . GLY A 1 617 ? -31.200 3.145 0.362 1.00 67.62 617 GLY A C 1
ATOM 4812 O O . GLY A 1 617 ? -31.994 3.987 0.789 1.00 67.62 617 GLY A O 1
ATOM 4813 N N . SER A 1 618 ? -30.351 3.408 -0.627 1.00 57.47 618 SER A N 1
ATOM 4814 C CA . SER A 1 618 ? -30.061 4.723 -1.220 1.00 57.47 618 SER A CA 1
ATOM 4815 C C . SER A 1 618 ? -31.145 5.282 -2.162 1.00 57.47 618 SER A C 1
ATOM 4817 O O . SER A 1 618 ? -31.118 6.461 -2.524 1.00 57.47 618 SER A O 1
ATOM 4819 N N . GLY A 1 619 ? -32.135 4.464 -2.538 1.00 55.38 619 GLY A N 1
ATOM 4820 C CA . GLY A 1 619 ? -33.156 4.753 -3.559 1.00 55.38 619 GLY A CA 1
ATOM 4821 C C . GLY A 1 619 ? -34.417 5.511 -3.108 1.00 55.38 619 GLY A C 1
ATOM 4822 O O . GLY A 1 619 ? -35.443 5.365 -3.762 1.00 55.38 619 GLY A O 1
ATOM 4823 N N . PHE A 1 620 ? -34.350 6.318 -2.041 1.00 57.00 620 PHE A N 1
ATOM 4824 C CA . PHE A 1 620 ? -35.480 6.910 -1.287 1.00 57.00 620 PHE A CA 1
ATOM 4825 C C . PHE A 1 620 ? -36.236 5.899 -0.401 1.00 57.00 620 PHE A C 1
ATOM 4827 O O . PHE A 1 620 ? -37.148 5.211 -0.865 1.00 57.00 620 PHE A O 1
ATOM 4834 N N . PRO A 1 621 ? -35.901 5.819 0.897 1.00 60.47 621 PRO A N 1
ATOM 4835 C CA . PRO A 1 621 ? -36.497 4.833 1.785 1.00 60.47 621 PRO A CA 1
ATOM 4836 C C . PRO A 1 621 ? -37.873 5.274 2.299 1.00 60.47 621 PRO A C 1
ATOM 4838 O O . PRO A 1 621 ? -38.067 6.389 2.785 1.00 60.47 621 PRO A O 1
ATOM 4841 N N . GLN A 1 622 ? -38.838 4.357 2.214 1.00 71.56 622 GLN A N 1
ATOM 4842 C CA . GLN A 1 622 ? -40.085 4.436 2.973 1.00 71.56 622 GLN A CA 1
ATOM 4843 C C . GLN A 1 622 ? -39.765 4.624 4.467 1.00 71.56 622 GLN A C 1
ATOM 4845 O O . GLN A 1 622 ? -38.780 4.054 4.944 1.00 71.56 622 GLN A O 1
ATOM 4850 N N . PRO A 1 623 ? -40.584 5.375 5.223 1.00 85.31 623 PRO A N 1
ATOM 4851 C CA . PRO A 1 623 ? -40.431 5.468 6.668 1.00 85.31 623 PRO A CA 1
ATOM 4852 C C . PRO A 1 623 ? -40.368 4.077 7.311 1.00 85.31 623 PRO A C 1
ATOM 4854 O O . PRO A 1 623 ? -41.281 3.264 7.161 1.00 85.31 623 PRO A O 1
ATOM 4857 N N . LEU A 1 624 ? -39.295 3.813 8.048 1.00 90.12 624 LEU A N 1
ATOM 4858 C CA . LEU A 1 624 ? -39.105 2.587 8.802 1.00 90.12 624 LEU A CA 1
ATOM 4859 C C . LEU A 1 624 ? -39.800 2.717 10.155 1.00 90.12 624 LEU A C 1
ATOM 4861 O O . LEU A 1 624 ? -39.290 3.360 11.074 1.00 90.12 624 LEU A O 1
ATOM 4865 N N . ASP A 1 625 ? -40.979 2.115 10.274 1.00 91.12 625 ASP A N 1
ATOM 4866 C CA . ASP A 1 625 ? -41.728 2.061 11.528 1.00 91.12 625 ASP A CA 1
ATOM 4867 C C . ASP A 1 625 ? -41.228 0.896 12.394 1.00 91.12 625 ASP A C 1
ATOM 4869 O O . ASP A 1 625 ? -41.634 -0.258 12.232 1.00 91.12 625 ASP A O 1
ATOM 4873 N N . LEU A 1 626 ? -40.321 1.197 13.328 1.00 90.69 626 LEU A N 1
ATOM 4874 C CA . LEU A 1 626 ? -39.779 0.201 14.251 1.00 90.69 626 LEU A CA 1
ATOM 4875 C C . LEU A 1 626 ? -40.811 -0.261 15.292 1.00 90.69 626 LEU A C 1
ATOM 4877 O O . LEU A 1 626 ? -40.592 -1.280 15.953 1.00 90.69 626 LEU A O 1
ATOM 4881 N N . GLY A 1 627 ? -41.948 0.436 15.410 1.00 87.19 627 GLY A N 1
ATOM 4882 C CA . GLY A 1 627 ? -43.076 0.015 16.235 1.00 87.19 627 GLY A CA 1
ATOM 4883 C C . GLY A 1 627 ? -43.805 -1.185 15.630 1.00 87.19 627 GLY A C 1
ATOM 4884 O O . GLY A 1 627 ? -44.315 -2.026 16.371 1.00 87.19 627 GLY A O 1
ATOM 4885 N N . GLN A 1 628 ? -43.800 -1.293 14.296 1.00 87.38 628 GLN A N 1
ATOM 4886 C CA . GLN A 1 628 ? -44.330 -2.441 13.548 1.00 87.38 628 GLN A CA 1
ATOM 4887 C C . GLN A 1 628 ? -43.294 -3.558 13.339 1.00 87.38 628 GLN A C 1
ATOM 4889 O O . GLN A 1 628 ? -43.657 -4.689 13.013 1.00 87.38 628 GLN A O 1
ATOM 4894 N N . HIS A 1 629 ? -42.007 -3.272 13.544 1.00 88.38 629 HIS A N 1
ATOM 4895 C CA . HIS A 1 629 ? -40.949 -4.281 13.537 1.00 88.38 629 HIS A CA 1
ATOM 4896 C C . HIS A 1 629 ? -41.117 -5.262 14.721 1.00 88.38 629 HIS A C 1
ATOM 4898 O O . HIS A 1 629 ? -41.590 -4.851 15.783 1.00 88.38 629 HIS A O 1
ATOM 4904 N N . PRO A 1 630 ? -40.680 -6.537 14.625 1.00 85.25 630 PRO A N 1
ATOM 4905 C CA . PRO A 1 630 ? -40.735 -7.491 15.742 1.00 85.25 630 PRO A CA 1
ATOM 4906 C C . PRO A 1 630 ? -40.120 -7.001 17.066 1.00 85.25 630 PRO A C 1
ATOM 4908 O O . PRO A 1 630 ? -40.555 -7.425 18.135 1.00 85.25 630 PRO A O 1
ATOM 4911 N N . ALA A 1 631 ? -39.163 -6.068 16.999 1.00 84.06 631 ALA A N 1
ATOM 4912 C CA . ALA A 1 631 ? -38.551 -5.427 18.166 1.00 84.06 631 ALA A CA 1
ATOM 4913 C C . ALA A 1 631 ? -39.468 -4.420 18.899 1.00 84.06 631 ALA A C 1
ATOM 4915 O O . ALA A 1 631 ? -39.192 -4.090 20.051 1.00 84.06 631 ALA A O 1
ATOM 4916 N N . LYS A 1 632 ? -40.548 -3.944 18.255 1.00 89.19 632 LYS A N 1
ATOM 4917 C CA . LYS A 1 632 ? -41.569 -3.026 18.800 1.00 89.19 632 LYS A CA 1
ATOM 4918 C C . LYS A 1 632 ? -40.998 -1.757 19.447 1.00 89.19 632 LYS A C 1
ATOM 4920 O O . LYS A 1 632 ? -41.482 -1.302 20.485 1.00 89.19 632 LYS A O 1
ATOM 4925 N N . ILE A 1 633 ? -39.956 -1.187 18.846 1.00 91.50 633 ILE A N 1
ATOM 4926 C CA . ILE A 1 633 ? -39.324 0.044 19.333 1.00 91.50 633 ILE A CA 1
ATOM 4927 C C . ILE A 1 633 ? -40.227 1.217 18.914 1.00 91.50 633 ILE A C 1
ATOM 4929 O O . ILE A 1 633 ? -40.468 1.360 17.722 1.00 91.50 633 ILE A O 1
ATOM 4933 N N . PRO A 1 634 ? -40.732 2.068 19.829 1.00 93.81 634 PRO A N 1
ATOM 4934 C CA . PRO A 1 634 ? -41.762 3.073 19.532 1.00 93.81 634 PRO A CA 1
ATOM 4935 C C . PRO A 1 634 ? -41.202 4.309 18.805 1.00 93.81 634 PRO A C 1
ATOM 4937 O O . PRO A 1 634 ? -41.313 5.436 19.289 1.00 93.81 634 PRO A O 1
ATOM 4940 N N . LEU A 1 635 ? -40.581 4.085 17.647 1.00 93.50 635 LEU A N 1
ATOM 4941 C CA . LEU A 1 635 ? -39.962 5.079 16.783 1.00 93.50 635 LEU A CA 1
ATOM 4942 C C . LEU A 1 635 ? -40.277 4.812 15.313 1.00 93.50 635 LEU A C 1
ATOM 4944 O O . LEU A 1 635 ? -40.354 3.661 14.881 1.00 93.50 635 LEU A O 1
ATOM 4948 N N . ARG A 1 636 ? -40.326 5.886 14.526 1.00 94.38 636 ARG A N 1
ATOM 4949 C CA . ARG A 1 636 ? -40.266 5.816 13.064 1.00 94.38 636 ARG A CA 1
ATOM 4950 C C . ARG A 1 636 ? -39.048 6.576 12.557 1.00 94.38 636 ARG A C 1
ATOM 4952 O O . ARG A 1 636 ? -38.846 7.722 12.942 1.00 94.38 636 ARG A O 1
ATOM 4959 N N . ILE A 1 637 ? -38.241 5.952 11.706 1.00 93.56 637 ILE A N 1
ATOM 4960 C CA . ILE A 1 637 ? -37.050 6.567 11.108 1.00 93.56 637 ILE A CA 1
ATOM 4961 C C . ILE A 1 637 ? -37.308 6.746 9.618 1.00 93.56 637 ILE A C 1
ATOM 4963 O O . ILE A 1 637 ? -37.576 5.780 8.917 1.00 93.56 637 ILE A O 1
ATOM 4967 N N . THR A 1 638 ? -37.230 7.975 9.122 1.00 93.19 638 THR A N 1
ATOM 4968 C CA . THR A 1 638 ? -37.292 8.270 7.685 1.00 93.19 638 THR A CA 1
ATOM 4969 C C . THR A 1 638 ? -35.912 8.731 7.230 1.00 93.19 638 THR A C 1
ATOM 4971 O O . THR A 1 638 ? -35.563 9.890 7.480 1.00 93.19 638 THR A O 1
ATOM 4974 N N . PRO A 1 639 ? -35.098 7.848 6.626 1.00 92.50 639 PRO A N 1
ATOM 4975 C CA . PRO A 1 639 ? -33.802 8.243 6.100 1.00 92.50 639 PRO A CA 1
ATOM 4976 C C . PRO A 1 639 ? -33.960 9.117 4.851 1.00 92.50 639 PRO A C 1
ATOM 4978 O O . PRO A 1 639 ? -34.958 9.045 4.134 1.00 92.50 639 PRO A O 1
ATOM 4981 N N . PHE A 1 640 ? -32.959 9.936 4.567 1.00 90.00 640 PHE A N 1
ATOM 4982 C CA . PHE A 1 640 ? -32.864 10.687 3.323 1.00 90.00 640 PHE A CA 1
ATOM 4983 C C . PHE A 1 640 ? -31.410 10.762 2.873 1.00 90.00 640 PHE A C 1
ATOM 4985 O O . PHE A 1 640 ? -30.489 10.765 3.690 1.00 90.00 640 PHE A O 1
ATOM 4992 N N . LYS A 1 641 ? -31.211 10.830 1.557 1.00 88.12 641 LYS A N 1
ATOM 4993 C CA . LYS A 1 641 ? -29.878 10.930 0.972 1.00 88.12 641 LYS A CA 1
ATOM 4994 C C . LYS A 1 641 ? -29.218 12.247 1.371 1.00 88.12 641 LYS A C 1
ATOM 4996 O O . LYS A 1 641 ? -29.850 13.302 1.301 1.00 88.12 641 LYS A O 1
ATOM 5001 N N . VAL A 1 642 ? -27.944 12.180 1.736 1.00 87.75 642 VAL A N 1
ATOM 5002 C CA . VAL A 1 642 ? -27.121 13.362 1.998 1.00 87.75 642 VAL A CA 1
ATOM 5003 C C . VAL A 1 642 ? -26.046 13.559 0.936 1.00 87.75 642 VAL A C 1
ATOM 5005 O O . VAL A 1 642 ? -25.718 12.643 0.185 1.00 87.75 642 VAL A O 1
ATOM 5008 N N . ASN A 1 643 ? -25.496 14.772 0.875 1.00 87.12 643 ASN A N 1
ATOM 5009 C CA . ASN A 1 643 ? -24.336 15.083 0.044 1.00 87.12 643 ASN A CA 1
ATOM 5010 C C . ASN A 1 643 ? -23.076 14.985 0.905 1.00 87.12 643 ASN A C 1
ATOM 5012 O O . ASN A 1 643 ? -22.688 15.964 1.541 1.00 87.12 643 ASN A O 1
ATOM 5016 N N . HIS A 1 644 ? -22.474 13.800 0.944 1.00 77.75 644 HIS A N 1
ATOM 5017 C CA . HIS A 1 644 ? -21.268 13.510 1.715 1.00 77.75 644 HIS A CA 1
ATOM 5018 C C . HIS A 1 644 ? -20.093 13.189 0.782 1.00 77.75 644 HIS A C 1
ATOM 5020 O O . HIS A 1 644 ? -19.822 12.023 0.510 1.00 77.75 644 HIS A O 1
ATOM 5026 N N . GLY A 1 645 ? -19.423 14.222 0.258 1.00 69.69 645 GLY A N 1
ATOM 5027 C CA . GLY A 1 645 ? -18.222 14.049 -0.572 1.00 69.69 645 GLY A CA 1
ATOM 5028 C C . GLY A 1 645 ? -18.386 13.050 -1.732 1.00 69.69 645 GLY A C 1
ATOM 5029 O O . GLY A 1 645 ? -19.494 12.765 -2.183 1.00 69.69 645 GLY A O 1
ATOM 5030 N N . THR A 1 646 ? -17.273 12.542 -2.261 1.00 64.75 646 THR A N 1
ATOM 5031 C CA . THR A 1 646 ? -17.254 11.433 -3.245 1.00 64.75 646 THR A CA 1
ATOM 5032 C C . THR A 1 646 ? -16.819 10.104 -2.627 1.00 64.75 646 THR A C 1
ATOM 5034 O O . THR A 1 646 ? -16.785 9.085 -3.311 1.00 64.75 646 THR A O 1
ATOM 5037 N N . ASP A 1 647 ? -16.428 10.139 -1.359 1.00 62.00 647 ASP A N 1
ATOM 5038 C CA . ASP A 1 647 ? -15.797 9.080 -0.581 1.00 62.00 647 ASP A CA 1
ATOM 5039 C C . ASP A 1 647 ? -16.802 8.146 0.105 1.00 62.00 647 ASP A C 1
ATOM 5041 O O . ASP A 1 647 ? -16.481 6.977 0.300 1.00 62.00 647 ASP A O 1
ATOM 5045 N N . VAL A 1 648 ? -18.024 8.614 0.398 1.00 72.31 648 VAL A N 1
ATOM 5046 C CA . VAL A 1 648 ? -19.088 7.786 0.993 1.00 72.31 648 VAL A CA 1
ATOM 5047 C C . VAL A 1 648 ? -20.404 7.983 0.240 1.00 72.31 648 VAL A C 1
ATOM 5049 O O . VAL A 1 648 ? -21.133 8.955 0.442 1.00 72.31 648 VAL A O 1
ATOM 5052 N N . GLN A 1 649 ? -20.703 7.069 -0.688 1.00 72.25 649 GLN A N 1
ATOM 5053 C CA . GLN A 1 649 ? -21.780 7.248 -1.671 1.00 72.25 649 GLN A CA 1
ATOM 5054 C C . GLN A 1 649 ? -23.183 7.080 -1.080 1.00 72.25 649 GLN A C 1
ATOM 5056 O O . GLN A 1 649 ? -24.139 7.671 -1.599 1.00 72.25 649 GLN A O 1
ATOM 5061 N N . HIS A 1 650 ? -23.311 6.295 -0.007 1.00 84.06 650 HIS A N 1
ATOM 5062 C CA . HIS A 1 650 ? -24.601 5.894 0.553 1.00 84.06 650 HIS A CA 1
ATOM 5063 C C . HIS A 1 650 ? -24.918 6.539 1.899 1.00 84.06 650 HIS A C 1
ATOM 5065 O O . HIS A 1 650 ? -25.830 6.084 2.582 1.00 84.06 650 HIS A O 1
ATOM 5071 N N . ALA A 1 651 ? -24.230 7.624 2.263 1.00 87.38 651 ALA A N 1
ATOM 5072 C CA . ALA A 1 651 ? -24.486 8.301 3.523 1.00 87.38 651 ALA A CA 1
ATOM 5073 C C . ALA A 1 651 ? -25.931 8.816 3.642 1.00 87.38 651 ALA A C 1
ATOM 5075 O O . ALA A 1 651 ? -26.532 9.305 2.673 1.00 87.38 651 ALA A O 1
ATOM 5076 N N . LEU A 1 652 ? -26.478 8.745 4.862 1.00 90.69 652 LEU A N 1
ATOM 5077 C CA . LEU A 1 652 ? -27.872 9.088 5.148 1.00 90.69 652 LEU A CA 1
ATOM 5078 C C . LEU A 1 652 ? -28.024 10.086 6.296 1.00 90.69 652 LEU A C 1
ATOM 5080 O O . LEU A 1 652 ? -27.468 9.928 7.378 1.00 90.69 652 LEU A O 1
ATOM 5084 N N . GLY A 1 653 ? -28.885 11.075 6.088 1.00 92.75 653 GLY A N 1
ATOM 5085 C CA . GLY A 1 653 ? -29.531 11.813 7.167 1.00 92.75 653 GLY A CA 1
ATOM 5086 C C 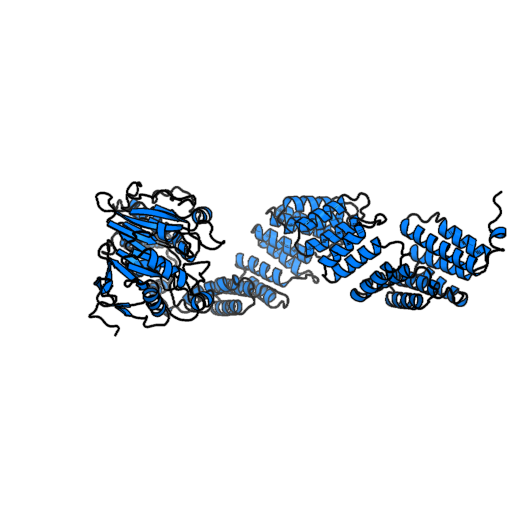. GLY A 1 653 ? -30.832 11.116 7.561 1.00 92.75 653 GLY A C 1
ATOM 5087 O O . GLY A 1 653 ? -31.291 10.196 6.880 1.00 92.75 653 GLY A O 1
ATOM 5088 N N . MET A 1 654 ? -31.457 11.536 8.660 1.00 94.31 654 MET A N 1
ATOM 5089 C CA . MET A 1 654 ? -32.701 10.909 9.116 1.00 94.31 654 MET A CA 1
ATOM 5090 C C . MET A 1 654 ? -33.644 11.863 9.848 1.00 94.31 654 MET A C 1
ATOM 5092 O O . MET A 1 654 ? -33.225 12.765 10.571 1.00 94.31 654 MET A O 1
ATOM 5096 N N . MET A 1 655 ? -34.944 11.622 9.687 1.00 95.00 655 MET A N 1
ATOM 5097 C CA . MET A 1 655 ? -35.995 12.137 10.560 1.00 95.00 655 MET A CA 1
ATOM 5098 C C . MET A 1 655 ? -36.437 11.021 11.508 1.00 95.00 655 MET A C 1
ATOM 5100 O O . MET A 1 655 ? -36.956 10.002 11.058 1.00 95.00 655 MET A O 1
ATOM 5104 N N . VAL A 1 656 ? -36.260 11.220 12.811 1.00 96.50 656 VAL A N 1
ATOM 5105 C CA . VAL A 1 656 ? -36.674 10.284 13.862 1.00 96.50 656 VAL A CA 1
ATOM 5106 C C . VAL A 1 656 ? -37.942 10.811 14.530 1.00 96.50 656 VAL A C 1
ATOM 5108 O O . VAL A 1 656 ? -37.930 11.846 15.193 1.00 96.50 656 VAL A O 1
ATOM 5111 N N . GLU A 1 657 ? -39.052 10.103 14.361 1.00 96.88 657 GLU A N 1
ATOM 5112 C CA . GLU A 1 657 ? -40.328 10.393 15.008 1.00 96.88 657 GLU A CA 1
ATOM 5113 C C . GLU A 1 657 ? -40.486 9.538 16.270 1.00 96.88 657 GLU A C 1
ATOM 5115 O O . GLU A 1 657 ? -40.434 8.309 16.206 1.00 96.88 657 GLU A O 1
ATOM 5120 N N . LEU A 1 658 ? -40.701 10.185 17.416 1.00 96.75 658 LEU A N 1
ATOM 5121 C CA . LEU A 1 658 ? -41.001 9.517 18.681 1.00 96.75 658 LEU A CA 1
ATOM 5122 C C . LEU A 1 658 ? -42.499 9.229 18.763 1.00 96.75 658 LEU A C 1
ATOM 5124 O O . LEU A 1 658 ? -43.293 10.163 18.640 1.00 96.75 658 LEU A O 1
ATOM 5128 N N . LEU A 1 659 ? -42.888 7.974 18.991 1.00 95.25 659 LEU A N 1
ATOM 5129 C CA . LEU A 1 659 ? -44.295 7.562 18.987 1.00 95.25 659 LEU A CA 1
ATOM 5130 C C . LEU A 1 659 ? -44.855 7.400 20.411 1.00 95.25 659 LEU A C 1
ATOM 5132 O O . LEU A 1 659 ? -44.146 6.962 21.326 1.00 95.25 659 LEU A O 1
ATOM 5136 N N . ASP A 1 660 ? -46.130 7.742 20.602 1.00 93.38 660 ASP A N 1
ATOM 5137 C CA . ASP A 1 660 ? -46.886 7.446 21.824 1.00 93.38 660 ASP A CA 1
ATOM 5138 C C . ASP A 1 660 ? -47.486 6.022 21.815 1.00 93.38 660 ASP A C 1
ATOM 5140 O O . ASP A 1 660 ? -47.164 5.192 20.967 1.00 93.38 660 ASP A O 1
ATOM 5144 N N . ASP A 1 661 ? -48.348 5.705 22.788 1.00 88.56 661 ASP A N 1
ATOM 5145 C CA . ASP A 1 661 ? -49.018 4.395 22.885 1.00 88.56 661 ASP A CA 1
ATOM 5146 C C . ASP A 1 661 ? -50.006 4.103 21.756 1.00 88.56 661 ASP A C 1
ATOM 5148 O O . ASP A 1 661 ? -50.374 2.949 21.543 1.00 88.56 661 ASP A O 1
ATOM 5152 N N . LYS A 1 662 ? -50.447 5.135 21.041 1.00 90.06 662 LYS A N 1
ATOM 5153 C CA . LYS A 1 662 ? -51.371 5.027 19.913 1.00 90.06 662 LYS A CA 1
ATOM 5154 C C . LYS A 1 662 ? -50.633 4.975 18.574 1.00 90.06 662 LYS A C 1
ATOM 5156 O O . LYS A 1 662 ? -51.280 4.821 17.542 1.00 90.06 662 LYS A O 1
ATOM 5161 N N . GLY A 1 663 ? -49.302 5.083 18.583 1.00 88.81 663 GLY A N 1
ATOM 5162 C CA . GLY A 1 663 ? -48.483 5.170 17.374 1.00 88.81 663 GLY A CA 1
ATOM 5163 C C . GLY A 1 663 ? -48.476 6.565 16.740 1.00 88.81 663 GLY A C 1
ATOM 5164 O O . GLY A 1 663 ? -48.064 6.707 15.586 1.00 88.81 663 GLY A O 1
ATOM 5165 N N . GLU A 1 664 ? -48.927 7.594 17.464 1.00 93.44 664 GLU A N 1
ATOM 5166 C CA . GLU A 1 664 ? -48.940 8.982 17.003 1.00 93.44 664 GLU A CA 1
ATOM 5167 C C . GLU A 1 664 ? -47.595 9.663 17.297 1.00 93.44 664 GLU A C 1
ATOM 5169 O O . GLU A 1 664 ? -46.984 9.453 18.347 1.00 93.44 664 GLU A O 1
ATOM 5174 N N . THR A 1 665 ? -47.116 10.498 16.369 1.00 95.56 665 THR A N 1
ATOM 5175 C CA . THR A 1 665 ? -45.849 11.226 16.536 1.00 95.56 665 THR A CA 1
ATOM 5176 C C . THR A 1 665 ? -45.975 12.322 17.598 1.00 95.56 665 THR A C 1
ATOM 5178 O O . THR A 1 665 ? -46.694 13.302 17.400 1.00 95.56 665 THR A O 1
ATOM 5181 N N . VAL A 1 666 ? -45.197 12.203 18.674 1.00 96.06 666 VAL A N 1
ATOM 5182 C CA . VAL A 1 666 ? -45.101 13.174 19.778 1.00 96.06 666 VAL A CA 1
ATOM 5183 C C . VAL A 1 666 ? -44.049 14.248 19.505 1.00 96.06 666 VAL A C 1
ATOM 5185 O O . VAL A 1 666 ? -44.250 15.416 19.834 1.00 96.06 666 VAL A O 1
ATOM 5188 N N . LEU A 1 667 ? -42.912 13.850 18.934 1.00 96.88 667 LEU A N 1
ATOM 5189 C CA . LEU A 1 667 ? -41.760 14.719 18.700 1.00 96.88 667 LEU A CA 1
ATOM 5190 C C . LEU A 1 667 ? -40.981 14.237 17.475 1.00 96.88 667 LEU A C 1
ATOM 5192 O O . LEU A 1 667 ? -40.835 13.032 17.269 1.00 96.88 667 LEU A O 1
ATOM 5196 N N . ARG A 1 668 ? -40.447 15.173 16.691 1.00 97.88 668 ARG A N 1
ATOM 5197 C CA . ARG A 1 668 ? -39.581 14.903 15.540 1.00 97.88 668 ARG A CA 1
ATOM 5198 C C . ARG A 1 668 ? -38.161 15.399 15.774 1.00 97.88 668 ARG A C 1
ATOM 5200 O O . ARG A 1 668 ? -37.961 16.579 16.064 1.00 97.88 668 ARG A O 1
ATOM 5207 N N . ILE A 1 669 ? -37.183 14.518 15.596 1.00 98.25 669 ILE A N 1
ATOM 5208 C CA . ILE A 1 669 ? -35.755 14.827 15.667 1.00 98.25 669 ILE A CA 1
ATOM 5209 C C . ILE A 1 669 ? -35.166 14.693 14.263 1.00 98.25 669 ILE A C 1
ATOM 5211 O O . ILE A 1 669 ? -35.107 13.599 13.711 1.00 98.25 669 ILE A O 1
ATOM 5215 N N . GLY A 1 670 ? -34.732 15.805 13.684 1.00 97.81 670 GLY A N 1
ATOM 5216 C CA . GLY A 1 670 ? -33.962 15.814 12.447 1.00 97.81 670 GLY A CA 1
ATOM 5217 C C . GLY A 1 670 ? -32.477 15.620 12.741 1.00 97.81 670 GLY A C 1
ATOM 5218 O O . GLY A 1 670 ? -31.941 16.308 13.603 1.00 97.81 670 GLY A O 1
ATOM 5219 N N . TYR A 1 671 ? -31.812 14.718 12.029 1.00 96.44 671 TYR A N 1
ATOM 5220 C CA . TYR A 1 671 ? -30.386 14.424 12.163 1.00 96.44 671 TYR A CA 1
ATOM 5221 C C . TYR A 1 671 ? -29.721 14.524 10.791 1.00 96.44 671 TYR A C 1
ATOM 5223 O O . TYR A 1 671 ? -30.130 13.848 9.846 1.00 96.44 671 TYR A O 1
ATOM 5231 N N . THR A 1 672 ? -28.721 15.395 10.659 1.00 94.31 672 THR A N 1
ATOM 5232 C CA . THR A 1 672 ? -28.168 15.748 9.341 1.00 94.31 672 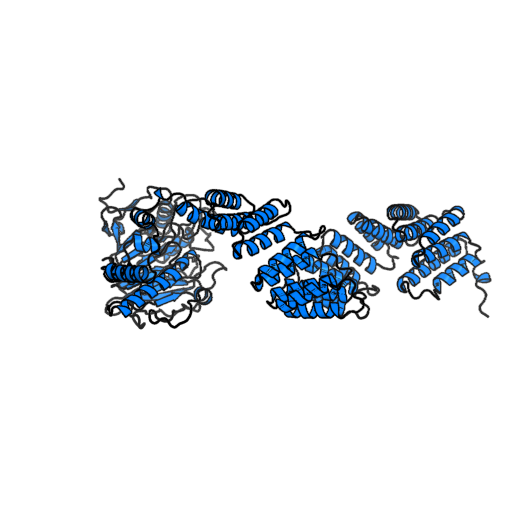THR A CA 1
ATOM 5233 C C . THR A 1 672 ? -27.059 14.821 8.857 1.00 94.31 672 THR A C 1
ATOM 5235 O O . THR A 1 672 ? -26.707 14.913 7.684 1.00 94.31 672 THR A O 1
ATOM 5238 N N . ALA A 1 673 ? -26.476 13.996 9.739 1.00 90.62 673 ALA A N 1
ATOM 5239 C CA . ALA A 1 673 ? -25.170 13.363 9.507 1.00 90.62 673 ALA A CA 1
ATOM 5240 C C . ALA A 1 673 ? -24.154 14.401 8.974 1.00 90.62 673 ALA A C 1
ATOM 5242 O O . ALA A 1 673 ? -24.294 15.593 9.277 1.00 90.62 673 ALA A O 1
ATOM 5243 N N . ASP A 1 674 ? -23.189 13.985 8.161 1.00 88.38 674 ASP A N 1
ATOM 5244 C CA . ASP A 1 674 ? -22.099 14.832 7.662 1.00 88.38 674 ASP A CA 1
ATOM 5245 C C . ASP A 1 674 ? -22.383 15.459 6.280 1.00 88.38 674 ASP A C 1
ATOM 5247 O O . ASP A 1 674 ? -21.505 15.696 5.451 1.00 88.38 674 ASP A O 1
ATOM 5251 N N . THR A 1 675 ? -23.655 15.793 6.036 1.00 91.44 675 THR A N 1
ATOM 5252 C CA . THR A 1 675 ? -24.113 16.383 4.771 1.00 91.44 675 THR A CA 1
ATOM 5253 C C . THR A 1 675 ? -23.623 17.805 4.537 1.00 91.44 675 THR A C 1
ATOM 5255 O O . THR A 1 675 ? -23.745 18.669 5.405 1.00 91.44 675 THR A O 1
ATOM 5258 N N . ALA A 1 676 ? -23.227 18.102 3.302 1.00 91.25 676 ALA A N 1
ATOM 5259 C CA . ALA A 1 676 ? -23.231 19.458 2.773 1.00 91.25 676 ALA A CA 1
ATOM 5260 C C . ALA A 1 676 ? -24.656 20.012 2.647 1.00 91.25 676 ALA A C 1
ATOM 5262 O O . ALA A 1 676 ? -25.633 19.262 2.544 1.00 91.25 676 ALA A O 1
ATOM 5263 N N . TYR A 1 677 ? -24.786 21.339 2.635 1.00 92.56 677 TYR A N 1
ATOM 5264 C CA . TYR A 1 677 ? -26.070 21.979 2.360 1.00 92.56 677 TYR A CA 1
ATOM 5265 C C . TYR A 1 677 ? -26.416 21.888 0.866 1.00 92.56 677 TYR A C 1
ATOM 5267 O O . TYR A 1 677 ? -25.609 22.247 0.011 1.00 92.56 677 TYR A O 1
ATOM 5275 N N . PHE A 1 678 ? -27.652 21.494 0.557 1.00 91.12 678 PHE A N 1
ATOM 5276 C CA . PHE A 1 678 ? -28.225 21.505 -0.790 1.00 91.12 678 PHE A CA 1
ATOM 5277 C C . PHE A 1 678 ? -29.684 21.976 -0.749 1.00 91.12 678 PHE A C 1
ATOM 5279 O O . PHE A 1 678 ? -30.321 21.961 0.303 1.00 91.12 678 PHE A O 1
ATOM 5286 N N . MET A 1 679 ? -30.204 22.415 -1.898 1.00 84.81 679 MET A N 1
ATOM 5287 C CA . MET A 1 679 ? -31.458 23.178 -1.999 1.00 84.81 679 MET A CA 1
ATOM 5288 C C . MET A 1 679 ? -32.666 22.489 -1.337 1.00 84.81 679 MET A C 1
ATOM 5290 O O . MET A 1 679 ? -33.460 23.151 -0.670 1.00 84.81 679 MET A O 1
ATOM 5294 N N . ASP A 1 680 ? -32.773 21.164 -1.457 1.00 88.31 680 ASP A N 1
ATOM 5295 C CA . ASP A 1 680 ? -33.925 20.395 -0.969 1.00 88.31 680 ASP A CA 1
ATOM 5296 C C . ASP A 1 680 ? -33.727 19.786 0.430 1.00 88.31 680 ASP A C 1
ATOM 5298 O O . ASP A 1 680 ? -34.644 19.170 0.973 1.00 88.31 680 ASP A O 1
ATOM 5302 N N . LEU A 1 681 ? -32.572 20.002 1.073 1.00 92.94 681 LEU A N 1
ATOM 5303 C CA . LEU A 1 681 ? -32.265 19.418 2.385 1.00 92.94 681 LEU A CA 1
ATOM 5304 C C . LEU A 1 681 ? -33.319 19.776 3.448 1.00 92.94 681 LEU A C 1
ATOM 5306 O O . LEU A 1 681 ? -33.737 18.934 4.245 1.00 92.94 681 LEU A O 1
ATOM 5310 N N . HIS A 1 682 ? -33.792 21.024 3.442 1.00 93.19 682 HIS A N 1
ATOM 5311 C CA . HIS A 1 682 ? -34.802 21.496 4.388 1.00 93.19 682 HIS A CA 1
ATOM 5312 C C . HIS A 1 682 ? -36.157 20.789 4.234 1.00 93.19 682 HIS A C 1
ATOM 5314 O O . HIS A 1 682 ? -36.930 20.755 5.189 1.00 93.19 682 HIS A O 1
ATOM 5320 N N . GLN A 1 683 ? -36.471 20.222 3.064 1.00 92.50 683 GLN A N 1
ATOM 5321 C CA . GLN A 1 683 ? -37.747 19.540 2.828 1.00 92.50 683 GLN A CA 1
ATOM 5322 C C . GLN A 1 683 ? -37.813 18.240 3.632 1.00 92.50 683 GLN A C 1
ATOM 5324 O O . GLN A 1 683 ? -38.821 17.975 4.293 1.00 92.50 683 GLN A O 1
ATOM 5329 N N . HIS A 1 684 ? -36.706 17.492 3.662 1.00 92.31 684 HIS A N 1
ATOM 5330 C CA . HIS A 1 684 ? -36.562 16.270 4.457 1.00 92.31 684 HIS A CA 1
ATOM 5331 C C . HIS A 1 684 ? -36.612 16.534 5.964 1.00 92.31 684 HIS A C 1
ATOM 5333 O O . HIS A 1 684 ? -37.097 15.707 6.730 1.00 92.31 684 HIS A O 1
ATOM 5339 N N . LEU A 1 685 ? -36.133 17.705 6.383 1.00 94.25 685 LEU A N 1
ATOM 5340 C CA . LEU A 1 685 ? -36.048 18.120 7.783 1.00 94.25 685 LEU A CA 1
ATOM 5341 C C . LEU A 1 685 ? -37.182 19.070 8.194 1.00 94.25 685 LEU A C 1
ATOM 5343 O O . LEU A 1 685 ? -37.190 19.604 9.308 1.00 94.25 685 LEU A O 1
ATOM 5347 N N . SER A 1 686 ? -38.160 19.273 7.311 1.00 86.25 686 SER A N 1
ATOM 5348 C CA . SER A 1 686 ? -39.292 20.147 7.579 1.00 86.25 686 SER A CA 1
ATOM 5349 C C . SER A 1 686 ? -40.111 19.598 8.749 1.00 86.25 686 SER A C 1
ATOM 5351 O O . SER A 1 686 ? -40.325 18.394 8.878 1.00 86.25 686 SER A O 1
ATOM 5353 N N . LYS A 1 687 ? -40.579 20.494 9.628 1.00 88.12 687 LYS A N 1
ATOM 5354 C CA . LYS A 1 687 ? -41.365 20.155 10.831 1.00 88.12 687 LYS A CA 1
ATOM 5355 C C . LYS A 1 687 ? -40.605 19.376 11.918 1.00 88.12 687 LYS A C 1
ATOM 5357 O O . LYS A 1 687 ? -41.262 18.850 12.818 1.00 88.12 687 LYS A O 1
ATOM 5362 N N . CYS A 1 688 ? -39.271 19.295 11.875 1.00 95.12 688 CYS A N 1
ATOM 5363 C CA . CYS A 1 688 ? -38.527 18.815 13.040 1.00 95.12 688 CYS A CA 1
ATOM 5364 C C . CYS A 1 688 ? -38.748 19.751 14.242 1.00 95.12 688 CYS A C 1
ATOM 5366 O O . CYS A 1 688 ? -38.735 20.976 14.115 1.00 95.12 688 CYS A O 1
ATOM 5368 N N . ASP A 1 689 ? -38.965 19.168 15.419 1.00 97.38 689 ASP A N 1
ATOM 5369 C CA . ASP A 1 689 ? -39.004 19.909 16.678 1.00 97.38 689 ASP A CA 1
ATOM 5370 C C . ASP A 1 689 ? -37.577 20.180 17.159 1.00 97.38 689 ASP A C 1
ATOM 5372 O O . ASP A 1 689 ? -37.246 21.303 17.541 1.00 97.38 689 ASP A O 1
ATOM 5376 N N . VAL A 1 690 ? -36.729 19.151 17.090 1.00 98.06 690 VAL A N 1
ATOM 5377 C CA . VAL A 1 690 ? -35.307 19.213 17.427 1.00 98.06 690 VAL A CA 1
ATOM 5378 C C . VAL A 1 690 ? -34.488 18.949 16.170 1.00 98.06 690 VAL A C 1
ATOM 5380 O O . VAL A 1 690 ? -34.718 17.954 15.491 1.00 98.06 690 VAL A O 1
ATOM 5383 N N . LEU A 1 691 ? -33.520 19.809 15.865 1.00 98.12 691 LEU A N 1
ATOM 5384 C CA . LEU A 1 691 ? -32.578 19.603 14.763 1.00 98.12 691 LEU A CA 1
ATOM 5385 C C . LEU A 1 691 ? -31.173 19.375 15.317 1.00 98.12 691 LEU A C 1
ATOM 5387 O O . LEU A 1 691 ? -30.625 20.273 15.944 1.00 98.12 691 LEU A O 1
ATOM 5391 N N . ILE A 1 692 ? -30.577 18.217 15.054 1.00 97.31 692 ILE A N 1
ATOM 5392 C CA . ILE A 1 692 ? -29.165 17.919 15.301 1.00 97.31 692 ILE A CA 1
ATOM 5393 C C . ILE A 1 692 ? -28.407 18.164 13.995 1.00 97.31 692 ILE A C 1
ATOM 5395 O O . ILE A 1 692 ? -28.602 17.436 13.020 1.00 97.31 692 ILE A O 1
ATOM 5399 N N . ALA A 1 693 ? -27.581 19.209 13.974 1.00 95.69 693 ALA A N 1
ATOM 5400 C CA . ALA A 1 693 ? -26.862 19.665 12.789 1.00 95.69 693 ALA A CA 1
ATOM 5401 C C . ALA A 1 693 ? -25.341 19.609 12.998 1.00 95.69 693 ALA A C 1
ATOM 5403 O O . ALA A 1 693 ? -24.824 20.211 13.944 1.00 95.69 693 ALA A O 1
ATOM 5404 N N . HIS A 1 694 ? -24.633 18.928 12.095 1.00 93.06 694 HIS A N 1
ATOM 5405 C CA . HIS A 1 694 ? -23.169 18.818 12.101 1.00 93.06 694 HIS A CA 1
ATOM 5406 C C . HIS A 1 694 ? -22.542 19.903 11.226 1.00 93.06 694 HIS A C 1
ATOM 5408 O O . HIS A 1 694 ? -22.729 19.937 10.008 1.00 93.06 694 HIS A O 1
ATOM 5414 N N . ILE A 1 695 ? -21.838 20.839 11.864 1.00 90.62 695 ILE A N 1
ATOM 5415 C CA . ILE A 1 695 ? -21.404 22.088 11.221 1.00 90.62 695 ILE A CA 1
ATOM 5416 C C . ILE A 1 695 ? -20.034 21.977 10.540 1.00 90.62 695 ILE A C 1
ATOM 5418 O O . ILE A 1 695 ? -19.825 22.575 9.486 1.00 90.62 695 ILE A O 1
ATOM 5422 N N . SER A 1 696 ? -19.116 21.203 11.119 1.00 87.19 696 SER A N 1
ATOM 5423 C CA . SER A 1 696 ? -17.677 21.155 10.825 1.00 87.19 696 SER A CA 1
ATOM 5424 C C . SER A 1 696 ? -16.970 22.521 10.934 1.00 87.19 696 SER A C 1
ATOM 5426 O O . SER A 1 696 ? -17.574 23.537 11.296 1.00 87.19 696 SER A O 1
ATOM 5428 N N . GLN A 1 697 ? -15.664 22.564 10.630 1.00 82.56 697 GLN A N 1
ATOM 5429 C CA . GLN A 1 697 ? -14.905 23.816 10.645 1.00 82.56 697 GLN A CA 1
ATOM 5430 C C . GLN A 1 697 ? -15.476 24.772 9.604 1.00 82.56 697 GLN A C 1
ATOM 5432 O O . GLN A 1 697 ? -15.617 24.354 8.441 1.00 82.56 697 GLN A O 1
ATOM 5437 N N . PRO A 1 698 ? -15.692 26.053 9.954 1.00 81.94 698 PRO A N 1
ATOM 5438 C CA . PRO A 1 698 ? -15.982 27.043 8.944 1.00 81.94 698 PRO A CA 1
ATOM 5439 C C . PRO A 1 698 ? -14.786 27.247 8.006 1.00 81.94 698 PRO A C 1
ATOM 5441 O O . PRO A 1 698 ? -13.646 27.370 8.468 1.00 81.94 698 PRO A O 1
ATOM 5444 N N . SER A 1 699 ? -15.028 27.346 6.700 1.00 82.19 699 SER A N 1
ATOM 5445 C CA . SER A 1 699 ? -13.990 27.750 5.746 1.00 82.19 699 SER A CA 1
ATOM 5446 C C . SER A 1 699 ? -13.773 29.270 5.774 1.00 82.19 699 SER A C 1
ATOM 5448 O O . SER A 1 699 ? -14.673 30.064 6.055 1.00 82.19 699 SER A O 1
ATOM 5450 N N . ILE A 1 700 ? -12.554 29.728 5.478 1.00 81.62 700 ILE A N 1
ATOM 5451 C CA . ILE A 1 700 ? -12.291 31.175 5.371 1.00 81.62 700 ILE A CA 1
ATOM 5452 C C . ILE A 1 700 ? -13.113 31.782 4.223 1.00 81.62 700 ILE A C 1
ATOM 5454 O O . ILE A 1 700 ? -13.550 32.930 4.310 1.00 81.62 700 ILE A O 1
ATOM 5458 N N . GLU A 1 701 ? -13.350 31.012 3.163 1.00 82.62 701 GLU A N 1
ATOM 5459 C CA . GLU A 1 701 ? -14.110 31.441 1.992 1.00 82.62 701 GLU A CA 1
ATOM 5460 C C . GLU A 1 701 ? -15.574 31.725 2.326 1.00 82.62 701 GLU A C 1
ATOM 5462 O O . GLU A 1 701 ? -16.066 32.796 1.981 1.00 82.62 701 GLU A O 1
ATOM 5467 N N . GLU A 1 702 ? -16.249 30.847 3.076 1.00 84.88 702 GLU A N 1
ATOM 5468 C CA . GLU A 1 702 ? -17.650 31.071 3.464 1.00 84.88 702 GLU A CA 1
ATOM 5469 C C . GLU A 1 702 ? -17.825 32.232 4.463 1.00 84.88 702 GLU A C 1
ATOM 5471 O O . GLU A 1 702 ? -18.891 32.856 4.558 1.00 84.88 702 GLU A O 1
ATOM 5476 N N . LEU A 1 703 ? -16.770 32.551 5.221 1.00 82.69 703 LEU A N 1
ATOM 5477 C CA . LEU A 1 703 ? -16.749 33.713 6.107 1.00 82.69 703 LEU A CA 1
ATOM 5478 C C . LEU A 1 703 ? -16.537 35.017 5.324 1.00 82.69 703 LEU A C 1
ATOM 5480 O O . LEU A 1 703 ? -17.148 36.027 5.677 1.00 82.69 703 LEU A O 1
ATOM 5484 N N . ARG A 1 704 ? -15.724 34.995 4.258 1.00 83.00 704 ARG A N 1
ATOM 5485 C CA . ARG A 1 704 ? -15.451 36.154 3.386 1.00 83.00 704 ARG A CA 1
ATOM 5486 C C . ARG A 1 704 ? -16.572 36.437 2.385 1.00 83.00 704 ARG A C 1
ATOM 5488 O O . ARG A 1 704 ? -16.834 37.602 2.103 1.00 83.00 704 ARG A O 1
ATOM 5495 N N . ASP A 1 705 ? -17.233 35.402 1.878 1.00 79.94 705 ASP A N 1
ATOM 5496 C CA . ASP A 1 705 ? -18.289 35.497 0.871 1.00 79.94 705 ASP A CA 1
ATOM 5497 C C . ASP A 1 705 ? -19.526 34.700 1.313 1.00 79.94 705 ASP A C 1
ATOM 5499 O O . ASP A 1 705 ? -19.511 33.476 1.415 1.00 79.94 705 ASP A O 1
ATOM 5503 N N . ALA A 1 706 ? -20.634 35.405 1.560 1.00 79.62 706 ALA A N 1
ATOM 5504 C CA . ALA A 1 706 ? -21.882 34.801 2.028 1.00 79.62 706 ALA A CA 1
ATOM 5505 C C . ALA A 1 706 ? -22.590 33.916 0.982 1.00 79.62 706 ALA A C 1
ATOM 5507 O O . ALA A 1 706 ? -23.514 33.169 1.334 1.00 79.62 706 ALA A O 1
ATOM 5508 N N . SER A 1 707 ? -22.193 34.007 -0.292 1.00 82.88 707 SER A N 1
ATOM 5509 C CA . SER A 1 707 ? -22.720 33.159 -1.362 1.00 82.88 707 SER A CA 1
ATOM 5510 C C . SER A 1 707 ? -22.118 31.752 -1.342 1.00 82.88 707 SER A C 1
ATOM 5512 O O . SER A 1 707 ? -22.813 30.804 -1.717 1.00 82.88 707 SER A O 1
ATOM 5514 N N . LYS A 1 708 ? -20.885 31.608 -0.839 1.00 87.25 708 LYS A N 1
ATOM 5515 C CA . LYS A 1 708 ? -20.139 30.347 -0.789 1.00 87.25 708 LYS A CA 1
ATOM 5516 C C . LYS A 1 708 ? -20.678 29.402 0.286 1.00 87.25 708 LYS A C 1
ATOM 5518 O O . LYS A 1 708 ? -21.081 29.825 1.370 1.00 87.25 708 LYS A O 1
ATOM 5523 N N . LEU A 1 709 ? -20.682 28.116 -0.047 1.00 87.88 709 LEU A N 1
ATOM 5524 C CA . LEU A 1 709 ? -21.054 27.000 0.818 1.00 87.88 709 LEU A CA 1
ATOM 5525 C C . LEU A 1 709 ? -19.900 25.997 0.856 1.00 87.88 709 LEU A C 1
ATOM 5527 O O . LEU A 1 709 ? -19.033 26.029 -0.014 1.00 87.88 709 LEU A O 1
ATOM 5531 N N . LYS A 1 710 ? -19.891 25.137 1.874 1.00 84.88 710 LYS A N 1
ATOM 5532 C CA . LYS A 1 710 ? -18.931 24.042 1.995 1.00 84.88 710 LYS A CA 1
ATOM 5533 C C . LYS A 1 710 ? -19.441 22.819 1.231 1.00 84.88 710 LYS A C 1
ATOM 5535 O O . LYS A 1 710 ? -20.643 22.557 1.238 1.00 84.88 710 LYS A O 1
ATOM 5540 N N . ASP A 1 711 ? -18.518 22.084 0.621 1.00 76.50 711 ASP A N 1
ATOM 5541 C CA . ASP A 1 711 ? -18.834 20.914 -0.207 1.00 76.50 711 ASP A CA 1
ATOM 5542 C C . ASP A 1 711 ? -19.001 19.612 0.607 1.00 76.50 711 ASP A C 1
ATOM 5544 O O . ASP A 1 711 ? -19.523 18.631 0.084 1.00 76.50 711 ASP A O 1
ATOM 5548 N N . VAL A 1 712 ? -18.598 19.603 1.888 1.00 74.19 712 VAL A N 1
ATOM 5549 C CA . VAL A 1 712 ? -18.741 18.483 2.846 1.00 74.19 712 VAL A CA 1
ATOM 5550 C C . VAL A 1 712 ? -19.070 19.041 4.236 1.00 74.19 712 VAL A C 1
ATOM 5552 O O . VAL A 1 712 ? -18.444 20.019 4.658 1.00 74.19 712 VAL A O 1
ATOM 5555 N N . HIS A 1 713 ? -20.014 18.428 4.960 1.00 86.50 713 HIS A N 1
ATOM 5556 C CA . HIS A 1 713 ? -20.704 18.998 6.132 1.00 86.50 713 HIS A CA 1
ATOM 5557 C C . HIS A 1 713 ? -21.393 20.349 5.863 1.00 86.50 713 HIS A C 1
ATOM 5559 O O . HIS A 1 713 ? -21.139 21.041 4.875 1.00 86.50 713 HIS A O 1
ATOM 5565 N N . LEU A 1 714 ? -22.271 20.777 6.774 1.00 91.62 714 LEU A N 1
ATOM 5566 C CA . LEU A 1 714 ? -23.136 21.931 6.519 1.00 91.62 714 LEU A CA 1
ATOM 5567 C C . LEU A 1 714 ? -22.367 23.251 6.384 1.00 91.62 714 LEU A C 1
ATOM 5569 O O . LEU A 1 714 ? -22.855 24.183 5.739 1.00 91.62 714 LEU A O 1
ATOM 5573 N N . GLY A 1 715 ? -21.200 23.366 7.021 1.00 90.81 715 GLY A N 1
ATOM 5574 C CA . GLY A 1 715 ? -20.476 24.627 7.139 1.00 90.81 715 GLY A CA 1
ATOM 5575 C C . GLY A 1 715 ? -21.279 25.682 7.902 1.00 90.81 715 GLY A C 1
ATOM 5576 O O . GLY A 1 715 ? -22.443 25.504 8.281 1.00 90.81 715 GLY A O 1
ATOM 5577 N N . TYR A 1 716 ? -20.675 26.839 8.126 1.00 92.62 716 TYR A N 1
ATOM 5578 C CA . TYR A 1 716 ? -21.325 27.938 8.834 1.00 92.62 716 TYR A CA 1
ATOM 5579 C C . TYR A 1 716 ? -22.500 28.543 8.047 1.00 92.62 716 TYR A C 1
ATOM 5581 O O . TYR A 1 716 ? -23.580 28.773 8.601 1.00 92.62 716 TYR A O 1
ATOM 5589 N N . ARG A 1 717 ? -22.332 28.774 6.740 1.00 93.12 717 ARG A N 1
ATOM 5590 C CA . ARG A 1 717 ? -23.368 29.359 5.874 1.00 93.12 717 ARG A CA 1
ATOM 5591 C C . ARG A 1 717 ? -24.495 28.382 5.569 1.00 93.12 717 ARG A C 1
ATOM 5593 O O . ARG A 1 717 ? -25.655 28.794 5.617 1.00 93.12 717 ARG A O 1
ATOM 5600 N N . GLY A 1 718 ? -24.184 27.117 5.295 1.00 93.94 718 GLY A N 1
ATOM 5601 C CA . GLY A 1 718 ? -25.203 26.100 5.036 1.00 93.94 718 GLY A CA 1
ATOM 5602 C C . GLY A 1 718 ? -26.038 25.806 6.279 1.00 93.94 718 GLY A C 1
ATOM 5603 O O . GLY A 1 718 ? -27.265 25.801 6.194 1.00 93.94 718 GLY A O 1
ATOM 5604 N N . THR A 1 719 ? -25.411 25.719 7.459 1.00 95.62 719 THR A N 1
ATOM 5605 C CA . THR A 1 719 ? -26.141 25.586 8.735 1.00 95.62 719 THR A CA 1
ATOM 5606 C C . THR A 1 719 ? -27.091 26.762 8.963 1.00 95.62 719 THR A C 1
ATOM 5608 O O . THR A 1 719 ? -28.255 26.563 9.305 1.00 95.62 719 THR A O 1
ATOM 5611 N N . ALA A 1 720 ? -26.645 28.002 8.730 1.00 95.31 720 ALA A N 1
ATOM 5612 C CA . ALA A 1 720 ? -27.503 29.176 8.892 1.00 95.31 720 ALA A CA 1
ATOM 5613 C C . ALA A 1 720 ? -28.714 29.172 7.938 1.00 95.31 720 ALA A C 1
ATOM 5615 O O . ALA A 1 720 ? -29.812 29.559 8.351 1.00 95.31 720 ALA A O 1
ATOM 5616 N N . ARG A 1 721 ? -28.530 28.732 6.683 1.00 94.69 721 ARG A N 1
ATOM 5617 C CA . ARG A 1 721 ? -29.621 28.589 5.701 1.00 94.69 721 ARG A CA 1
ATOM 5618 C C . ARG A 1 721 ? -30.609 27.510 6.137 1.00 94.69 721 ARG A C 1
ATOM 5620 O O . ARG A 1 721 ? -31.796 27.805 6.246 1.00 94.69 721 ARG A O 1
ATOM 5627 N N . LEU A 1 722 ? -30.111 26.329 6.508 1.00 96.19 722 LEU A N 1
ATOM 5628 C CA . LEU A 1 722 ? -30.942 25.222 6.980 1.00 96.19 722 LEU A CA 1
ATOM 5629 C C . LEU A 1 722 ? -31.784 25.616 8.201 1.00 96.19 722 LEU A C 1
ATOM 5631 O O . LEU A 1 722 ? -32.984 25.363 8.234 1.00 96.19 722 LEU A O 1
ATOM 5635 N N . LEU A 1 723 ? -31.190 26.301 9.183 1.00 96.81 723 LEU A N 1
ATOM 5636 C CA . LEU A 1 723 ? -31.912 26.798 10.359 1.00 96.81 723 LEU A CA 1
ATOM 5637 C C . LEU A 1 723 ? -33.035 27.770 9.981 1.00 96.81 723 LEU A C 1
ATOM 5639 O O . LEU A 1 723 ? -34.139 27.682 10.519 1.00 96.81 723 LEU A O 1
ATOM 5643 N N . LYS A 1 724 ? -32.764 28.687 9.048 1.00 95.25 724 LYS A N 1
ATOM 5644 C CA . LYS A 1 724 ? -33.738 29.679 8.576 1.00 95.25 724 LYS A CA 1
ATOM 5645 C C . LYS A 1 724 ? -34.926 29.031 7.858 1.00 95.25 724 LYS A C 1
ATOM 5647 O O . LYS A 1 724 ? -36.041 29.551 7.946 1.00 95.25 724 LYS A O 1
ATOM 5652 N N . GLU A 1 725 ? -34.682 27.934 7.151 1.00 94.94 725 GLU A N 1
ATOM 5653 C CA . GLU A 1 725 ? -35.685 27.199 6.381 1.00 94.94 725 GLU A CA 1
ATOM 5654 C C . GLU A 1 725 ? -36.498 26.247 7.264 1.00 94.94 725 GLU A C 1
ATOM 5656 O O . GLU A 1 725 ? -37.727 26.293 7.232 1.00 94.94 725 GLU A O 1
ATOM 5661 N N . CYS A 1 726 ? -35.834 25.449 8.106 1.00 94.62 726 CYS A N 1
ATOM 5662 C CA . CYS A 1 726 ? -36.489 24.464 8.969 1.00 94.62 726 CYS A CA 1
ATOM 5663 C C . CYS A 1 726 ? -37.194 25.087 10.180 1.00 94.62 726 CYS A C 1
ATOM 5665 O O . CYS A 1 726 ? -38.244 24.593 10.583 1.00 94.62 726 CYS A O 1
ATOM 5667 N N . LYS A 1 727 ? -36.623 26.153 10.763 1.00 94.94 727 LYS A N 1
ATOM 5668 C CA . LYS A 1 727 ? -37.109 26.825 11.986 1.00 94.94 727 LYS A CA 1
ATOM 5669 C C . LYS A 1 727 ? -37.485 25.843 13.115 1.00 94.94 727 LYS A C 1
ATOM 5671 O O . LYS A 1 727 ? -38.627 25.871 13.582 1.00 94.94 727 LYS A O 1
ATOM 5676 N N . PRO A 1 728 ? -36.554 24.974 13.552 1.00 96.25 728 PRO A N 1
ATOM 5677 C CA . PRO A 1 728 ? -36.823 24.022 14.630 1.00 96.25 728 PRO A CA 1
ATOM 5678 C C . PRO A 1 728 ? -37.130 24.749 15.947 1.00 96.25 728 PRO A C 1
ATOM 5680 O O . PRO A 1 728 ? -36.690 25.884 16.151 1.00 96.25 728 PRO A O 1
ATOM 5683 N N . LYS A 1 729 ? -37.839 24.082 16.867 1.00 95.69 729 LYS A N 1
ATOM 5684 C CA . LYS A 1 729 ? -38.039 24.597 18.236 1.00 95.69 729 LYS A CA 1
ATOM 5685 C C . LYS A 1 729 ? -36.715 24.680 18.992 1.00 95.69 729 LYS A C 1
ATOM 5687 O O . LYS A 1 729 ? -36.524 25.597 19.781 1.00 95.69 729 LYS A O 1
ATOM 5692 N N . LEU A 1 730 ? -35.822 23.721 18.747 1.00 97.75 730 LEU A N 1
ATOM 5693 C CA . LEU A 1 730 ? -34.478 23.677 19.308 1.00 97.75 730 LEU A CA 1
ATOM 5694 C C . LEU A 1 730 ? -33.497 23.122 18.271 1.00 97.75 730 LEU A C 1
ATOM 5696 O O . LEU A 1 730 ? -33.681 22.022 17.758 1.00 97.75 730 LEU A O 1
ATOM 5700 N N . ALA A 1 731 ? -32.426 23.856 17.986 1.00 97.88 731 ALA A N 1
ATOM 5701 C CA . ALA A 1 731 ? -31.311 23.360 17.191 1.00 97.88 731 ALA A CA 1
ATOM 5702 C C . ALA A 1 731 ? -30.103 23.050 18.077 1.00 97.88 731 ALA A C 1
ATOM 5704 O O . ALA A 1 731 ? -29.659 23.883 18.866 1.00 97.88 731 ALA A O 1
ATOM 5705 N N . LEU A 1 732 ? -29.558 21.857 17.904 1.00 97.19 732 LEU A N 1
ATOM 5706 C CA . LEU A 1 732 ? -28.389 21.314 18.568 1.00 97.19 732 LEU A CA 1
ATOM 5707 C C . LEU A 1 732 ? -27.256 21.231 17.544 1.00 97.19 732 LEU A C 1
ATOM 5709 O O . LEU A 1 732 ? -27.303 20.424 16.619 1.00 97.19 732 LEU A O 1
ATOM 5713 N N . ILE A 1 733 ? -26.258 22.099 17.684 1.00 95.25 733 ILE A N 1
ATOM 5714 C CA . ILE A 1 733 ? -25.129 22.177 16.755 1.00 95.25 733 ILE A CA 1
ATOM 5715 C C . ILE A 1 733 ? -23.975 21.364 17.328 1.00 95.25 733 ILE A C 1
ATOM 5717 O O . ILE A 1 733 ? -23.495 21.685 18.415 1.00 95.25 733 ILE A O 1
ATOM 5721 N N . GLY A 1 734 ? -23.553 20.331 16.604 1.00 90.88 734 GLY A N 1
ATOM 5722 C CA . GLY A 1 734 ? -22.449 19.438 16.954 1.00 90.88 734 GLY A CA 1
ATOM 5723 C C . GLY A 1 734 ? -21.397 19.373 15.848 1.00 90.88 734 GLY A C 1
ATOM 5724 O O . GLY A 1 734 ? -21.503 20.089 14.856 1.00 90.88 734 GLY A O 1
ATOM 5725 N N . GLU A 1 735 ? -20.393 18.511 16.020 1.00 85.56 735 GLU A N 1
ATOM 5726 C CA . GLU A 1 735 ? -19.280 18.328 15.073 1.00 85.56 735 GLU A CA 1
ATOM 5727 C C . GLU A 1 735 ? -18.597 19.626 14.661 1.00 85.56 735 GLU A C 1
ATOM 5729 O O . GLU A 1 735 ? -18.751 20.100 13.545 1.00 85.56 735 GLU A O 1
ATOM 5734 N N . PHE A 1 736 ? -17.856 20.257 15.567 1.00 83.00 736 PHE A N 1
ATOM 5735 C CA . PHE A 1 736 ? -17.306 21.584 15.288 1.00 83.00 736 PHE A CA 1
ATOM 5736 C C . PHE A 1 736 ? -15.962 21.572 14.568 1.00 83.00 736 PHE A C 1
ATOM 5738 O O . PHE A 1 736 ? -15.578 22.637 14.096 1.00 83.00 736 PHE A O 1
ATOM 5745 N N . TRP A 1 737 ? -15.279 20.418 14.517 1.00 71.75 737 TRP A N 1
ATOM 5746 C CA . TRP A 1 737 ? -14.010 20.151 13.820 1.00 71.75 737 TRP A CA 1
ATOM 5747 C C . TRP A 1 737 ? -13.077 21.376 13.769 1.00 71.75 737 TRP A C 1
ATOM 5749 O O . TRP A 1 737 ? -13.201 22.193 12.870 1.00 71.75 737 TRP A O 1
ATOM 5759 N N . ALA A 1 738 ? -12.153 21.594 14.713 1.00 58.84 738 ALA A N 1
ATOM 5760 C CA . ALA A 1 738 ? -11.257 22.757 14.579 1.00 58.84 738 ALA A CA 1
ATOM 5761 C C . ALA A 1 738 ? -9.835 22.543 15.116 1.00 58.84 738 ALA A C 1
ATOM 5763 O O . ALA A 1 738 ? -9.540 22.681 16.298 1.00 58.84 738 ALA A O 1
ATOM 5764 N N . GLY A 1 739 ? -8.884 22.351 14.206 1.00 57.62 739 GLY A N 1
ATOM 5765 C CA . GLY A 1 739 ? -7.457 22.204 14.525 1.00 57.62 739 GLY A CA 1
ATOM 5766 C C . GLY A 1 739 ? -6.771 23.423 15.175 1.00 57.62 739 GLY A C 1
ATOM 5767 O O . GLY A 1 739 ? -5.556 23.406 15.333 1.00 57.62 739 GLY A O 1
ATOM 5768 N N . PHE A 1 740 ? -7.501 24.484 15.557 1.00 59.00 740 PHE A N 1
ATOM 5769 C CA . PHE A 1 740 ? -6.924 25.770 15.979 1.00 59.00 740 PHE A CA 1
ATOM 5770 C C . PHE A 1 740 ? -7.404 26.251 17.371 1.00 59.00 740 PHE A C 1
ATOM 5772 O O . PHE A 1 740 ? -6.586 26.502 18.267 1.00 59.00 740 PHE A O 1
ATOM 5779 N N . THR A 1 741 ? -8.722 26.388 17.596 1.00 71.44 741 THR A N 1
ATOM 5780 C CA . THR A 1 741 ? -9.303 26.887 18.865 1.00 71.44 741 THR A CA 1
ATOM 5781 C C . THR A 1 741 ? -10.780 26.499 19.040 1.00 71.44 741 THR A C 1
ATOM 5783 O O . THR A 1 741 ? -11.440 26.131 18.073 1.00 71.44 741 THR A O 1
ATOM 5786 N N . ASP A 1 742 ? -11.308 26.597 20.263 1.00 78.44 742 ASP A N 1
ATOM 5787 C CA . ASP A 1 742 ? -12.715 26.310 20.571 1.00 78.44 742 ASP A CA 1
ATOM 5788 C C . ASP A 1 742 ? -13.625 27.467 20.120 1.00 78.44 742 ASP A C 1
ATOM 5790 O O . ASP A 1 742 ? -13.644 28.545 20.719 1.00 78.44 742 ASP A O 1
ATOM 5794 N N . LEU A 1 743 ? -14.371 27.242 19.035 1.00 83.00 743 LEU A N 1
ATOM 5795 C CA . LEU A 1 743 ? -15.259 28.230 18.412 1.00 83.00 743 LEU A CA 1
ATOM 5796 C C . 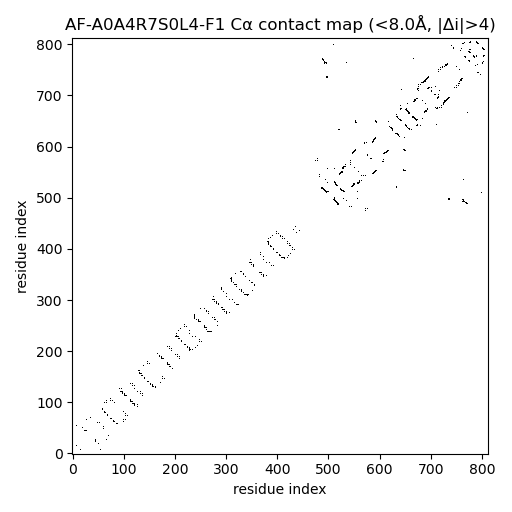LEU A 1 743 ? -16.751 27.941 18.635 1.00 83.00 743 LEU A C 1
ATOM 5798 O O . LEU A 1 743 ? -17.593 28.634 18.063 1.00 83.00 743 LEU A O 1
ATOM 5802 N N . ARG A 1 744 ? -17.109 26.971 19.486 1.00 87.88 744 ARG A N 1
ATOM 5803 C CA . ARG A 1 744 ? -18.495 26.485 19.644 1.00 87.88 744 ARG A CA 1
ATOM 5804 C C . ARG A 1 744 ? -19.491 27.593 19.982 1.00 87.88 744 ARG A C 1
ATOM 5806 O O . ARG A 1 744 ? -20.490 27.790 19.289 1.00 87.88 744 ARG A O 1
ATOM 5813 N N . ILE A 1 745 ? -19.198 28.359 21.033 1.00 89.06 745 ILE A N 1
ATOM 5814 C CA . ILE A 1 745 ? -20.063 29.454 21.495 1.00 89.06 745 ILE A CA 1
ATOM 5815 C C . ILE A 1 745 ? -20.094 30.619 20.484 1.00 89.06 745 ILE A C 1
ATOM 5817 O O . ILE A 1 745 ? -21.197 31.063 20.147 1.00 89.06 745 ILE A O 1
ATOM 5821 N N . PRO A 1 746 ? -18.951 31.135 19.978 1.00 89.00 746 PRO A N 1
ATOM 5822 C CA . PRO A 1 746 ? -18.951 32.167 18.939 1.00 89.00 746 PRO A CA 1
ATOM 5823 C C . PRO A 1 746 ? -19.737 31.785 17.679 1.00 89.00 746 PRO A C 1
ATOM 5825 O O . PRO A 1 746 ? -20.533 32.594 17.200 1.00 89.00 746 PRO A O 1
ATOM 5828 N N . LEU A 1 747 ? -19.571 30.556 17.176 1.00 89.69 747 LEU A N 1
ATOM 5829 C CA . LEU A 1 747 ? -20.260 30.092 15.970 1.00 89.69 747 LEU A CA 1
ATOM 5830 C C . LEU A 1 747 ? -21.768 30.057 16.174 1.00 89.69 747 LEU A C 1
ATOM 5832 O O . LEU A 1 747 ? -22.503 30.626 15.372 1.00 89.69 747 LEU A O 1
ATOM 5836 N N . VAL A 1 748 ? -22.242 29.481 17.279 1.00 92.44 748 VAL A N 1
ATOM 5837 C CA . VAL A 1 748 ? -23.681 29.427 17.561 1.00 92.44 748 VAL A CA 1
ATOM 5838 C C . VAL A 1 748 ? -24.286 30.819 17.749 1.00 92.44 748 VAL A C 1
ATOM 5840 O O . VAL A 1 748 ? -25.381 31.077 17.248 1.00 92.44 748 VAL A O 1
ATOM 5843 N N . LYS A 1 749 ? -23.577 31.759 18.390 1.00 91.44 749 LYS A N 1
ATOM 5844 C CA . LYS A 1 749 ? -24.028 33.163 18.461 1.00 91.44 749 LYS A CA 1
ATOM 5845 C C . LYS A 1 749 ? -24.218 33.764 17.066 1.00 91.44 749 LYS A C 1
ATOM 5847 O O . LYS A 1 749 ? -25.242 34.397 16.814 1.00 91.44 749 LYS A O 1
ATOM 5852 N N . GLY A 1 750 ? -23.268 33.527 16.164 1.00 91.31 750 GLY A N 1
ATOM 5853 C CA . GLY A 1 750 ? -23.351 33.969 14.775 1.00 91.31 750 GLY A CA 1
ATOM 5854 C C . GLY A 1 750 ? -24.489 33.300 13.993 1.00 91.31 750 GLY A C 1
ATOM 5855 O O . GLY A 1 750 ? -25.248 33.982 13.303 1.00 91.31 750 GLY A O 1
ATOM 5856 N N . LEU A 1 751 ? -24.688 31.990 14.168 1.00 95.25 751 LEU A N 1
ATOM 5857 C CA . LEU A 1 751 ? -25.786 31.246 13.544 1.00 95.25 751 LEU A CA 1
ATOM 5858 C C . LEU A 1 751 ? -27.159 31.787 13.948 1.00 95.25 751 LEU A C 1
ATOM 5860 O O . LEU A 1 751 ? -28.027 31.926 13.086 1.00 95.25 751 LEU A O 1
ATOM 5864 N N . ARG A 1 752 ? -27.359 32.144 15.224 1.00 95.88 752 ARG A N 1
ATOM 5865 C CA . ARG A 1 752 ? -28.612 32.763 15.695 1.00 95.88 752 ARG A CA 1
ATOM 5866 C C . ARG A 1 752 ? -28.898 34.072 14.964 1.00 95.88 752 ARG A C 1
ATOM 5868 O O . ARG A 1 752 ? -30.021 34.311 14.528 1.00 95.88 752 ARG A O 1
ATOM 5875 N N . GLN A 1 753 ? -27.871 34.903 14.789 1.00 93.56 753 GLN A N 1
ATOM 5876 C CA . GLN A 1 753 ? -27.994 36.176 14.083 1.00 93.56 753 GLN A CA 1
ATOM 5877 C C . GLN A 1 753 ? -28.295 35.982 12.590 1.00 93.56 753 GLN A C 1
ATOM 5879 O O . GLN A 1 753 ? -29.153 36.674 12.050 1.00 93.56 753 GLN A O 1
ATOM 5884 N N . LEU A 1 754 ? -27.608 35.050 11.924 1.00 92.88 754 LEU A N 1
ATOM 5885 C CA . LEU A 1 754 ? -27.763 34.823 10.484 1.00 92.88 754 LEU A CA 1
ATOM 5886 C C . LEU A 1 754 ? -29.080 34.132 10.116 1.00 92.88 754 LEU A C 1
ATOM 5888 O O . LEU A 1 754 ? -29.690 34.469 9.102 1.00 92.88 754 LEU A O 1
ATOM 5892 N N . SER A 1 755 ? -29.501 33.155 10.918 1.00 94.94 755 SER A N 1
ATOM 5893 C CA . SER A 1 755 ? -30.716 32.374 10.659 1.00 94.94 755 SER A CA 1
ATOM 5894 C C . SER A 1 755 ? -31.988 33.056 11.166 1.00 94.94 755 SER A C 1
ATOM 5896 O O . SER A 1 755 ? -33.070 32.809 10.636 1.00 94.94 755 SER A O 1
ATOM 5898 N N . GLY A 1 756 ? -31.872 33.907 12.192 1.00 93.31 756 GLY A N 1
ATOM 5899 C CA . GLY A 1 756 ? -33.009 34.464 12.925 1.00 93.31 756 GLY A CA 1
ATOM 5900 C C . GLY A 1 756 ? -33.647 33.489 13.925 1.00 93.31 756 GLY A C 1
ATOM 5901 O O . GLY A 1 756 ? -34.646 33.842 14.552 1.00 93.31 756 GLY A O 1
ATOM 5902 N N . VAL A 1 757 ? -33.091 32.285 14.097 1.00 93.62 757 VAL A N 1
ATOM 5903 C CA . VAL A 1 757 ? -33.547 31.290 15.081 1.00 93.62 757 VAL A CA 1
ATOM 5904 C C . VAL A 1 757 ? -32.833 31.538 16.409 1.00 93.62 757 VAL A C 1
ATOM 5906 O O . VAL A 1 757 ? -31.606 31.597 16.461 1.00 93.62 757 VAL A O 1
ATOM 5909 N N . LYS A 1 758 ? -33.592 31.711 17.497 1.00 90.69 758 LYS A N 1
ATOM 5910 C CA . LYS A 1 758 ? -33.031 32.048 18.819 1.00 90.69 758 LYS A CA 1
ATOM 5911 C C . LYS A 1 758 ? -32.478 30.822 19.541 1.00 90.69 758 LYS A C 1
ATOM 5913 O O . LYS A 1 758 ? -31.379 30.875 20.096 1.00 90.69 758 LYS A O 1
ATOM 5918 N N . ASP A 1 759 ? -33.221 29.727 19.483 1.00 94.75 759 ASP A N 1
ATOM 5919 C CA . ASP A 1 759 ? -32.998 28.517 20.269 1.00 94.75 759 ASP A CA 1
ATOM 5920 C C . ASP A 1 759 ? -32.028 27.562 19.564 1.00 94.75 759 ASP A C 1
ATOM 5922 O O . ASP A 1 759 ? -32.367 26.458 19.150 1.00 94.75 759 ASP A O 1
ATOM 5926 N N . VAL A 1 760 ? -30.793 28.035 19.388 1.00 96.88 760 VAL A N 1
ATOM 5927 C CA . VAL A 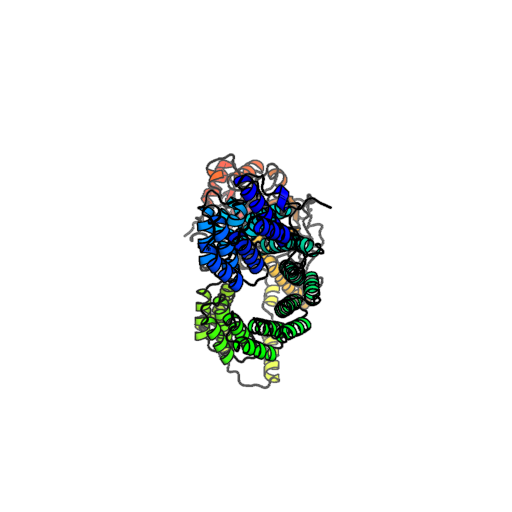1 760 ? -29.673 27.273 18.816 1.00 96.88 760 VAL A CA 1
ATOM 5928 C C . VAL A 1 760 ? -28.628 27.085 19.906 1.00 96.88 760 VAL A C 1
ATOM 5930 O O . VAL A 1 760 ? -28.139 28.086 20.428 1.00 96.88 760 VAL A O 1
ATOM 5933 N N . LEU A 1 761 ? -28.268 25.858 20.271 1.00 96.25 761 LEU A N 1
ATOM 5934 C CA . LEU A 1 761 ? -27.294 25.549 21.322 1.00 96.25 761 LEU A CA 1
ATOM 5935 C C . LEU A 1 761 ? -26.118 24.744 20.756 1.00 96.25 761 LEU A C 1
ATOM 5937 O O . LEU A 1 761 ? -26.343 23.839 19.953 1.00 96.25 761 LEU A O 1
ATOM 5941 N N . PRO A 1 762 ? -24.867 25.035 21.162 1.00 93.88 762 PRO A N 1
ATOM 5942 C CA . PRO A 1 762 ? -23.764 24.131 20.883 1.00 93.88 762 PRO A CA 1
ATOM 5943 C C . PRO A 1 762 ? -23.887 22.905 21.786 1.00 93.88 762 PRO A C 1
ATOM 5945 O O . PRO A 1 762 ? -24.218 23.037 22.965 1.00 93.88 762 PRO A O 1
ATOM 5948 N N . THR A 1 763 ? -23.595 21.730 21.244 1.00 91.56 763 THR A N 1
ATOM 5949 C CA . THR A 1 763 ? -23.584 20.484 22.005 1.00 91.56 763 THR A CA 1
ATOM 5950 C C . THR A 1 763 ? -22.175 20.045 22.381 1.00 91.56 763 THR A C 1
ATOM 5952 O O . THR A 1 763 ? -21.172 20.488 21.818 1.00 91.56 763 THR A O 1
ATOM 5955 N N . GLY A 1 764 ? -22.104 19.126 23.335 1.00 87.06 764 GLY A N 1
ATOM 5956 C CA . GLY A 1 764 ? -20.880 18.495 23.797 1.00 87.06 764 GLY A CA 1
ATOM 5957 C C . GLY A 1 764 ? -21.196 17.406 24.812 1.00 87.06 764 GLY A C 1
ATOM 5958 O O . GLY A 1 764 ? -22.350 17.247 25.218 1.00 87.06 764 GLY A O 1
ATOM 5959 N N . LEU A 1 765 ? -20.149 16.690 25.210 1.00 86.88 765 LEU A N 1
ATOM 5960 C CA . LEU A 1 765 ? -20.202 15.544 26.110 1.00 86.88 765 LEU A CA 1
ATOM 5961 C C . LEU A 1 765 ? -21.109 15.756 27.325 1.00 86.88 765 LEU A C 1
ATOM 5963 O O . LEU A 1 765 ? -21.005 16.765 28.021 1.00 86.88 765 LEU A O 1
ATOM 5967 N N . ALA A 1 766 ? -21.942 14.746 27.586 1.00 77.00 766 ALA A N 1
ATOM 5968 C CA . ALA A 1 766 ? -22.836 14.645 28.737 1.00 77.00 766 ALA A CA 1
ATOM 5969 C C . ALA A 1 766 ? -23.931 15.729 28.808 1.00 77.00 766 ALA A C 1
ATOM 5971 O O . ALA A 1 766 ? -24.448 16.039 29.882 1.00 77.00 766 ALA A O 1
ATOM 5972 N N . MET A 1 767 ? -24.334 16.289 27.663 1.00 93.81 767 MET A N 1
ATOM 5973 C CA . MET A 1 767 ? -25.598 17.024 27.573 1.00 93.81 767 MET A CA 1
ATOM 5974 C C . MET A 1 767 ? -26.771 16.036 27.569 1.00 93.81 767 MET A C 1
ATOM 5976 O O . MET A 1 767 ? -26.822 15.147 26.719 1.00 93.81 767 MET A O 1
ATOM 5980 N N . HIS A 1 768 ? -27.739 16.222 28.470 1.00 95.81 768 HIS A N 1
ATOM 5981 C CA . HIS A 1 768 ? -28.948 15.398 28.554 1.00 95.81 768 HIS A CA 1
ATOM 5982 C C . HIS A 1 768 ? -30.197 16.260 28.345 1.00 95.81 768 HIS A C 1
ATOM 5984 O O . HIS A 1 768 ? -30.483 17.146 29.151 1.00 95.81 768 HIS A O 1
ATOM 5990 N N . LEU A 1 769 ? -30.931 15.991 27.266 1.00 97.12 769 LEU A N 1
ATOM 5991 C CA . LEU A 1 769 ? -32.177 16.657 26.891 1.00 97.12 769 LEU A CA 1
ATOM 5992 C C . LEU A 1 769 ? -33.361 15.730 27.178 1.00 97.12 769 LEU A C 1
ATOM 5994 O O . LEU A 1 769 ? -33.502 14.687 26.541 1.00 97.12 769 LEU A O 1
ATOM 5998 N N . ARG A 1 770 ? -34.226 16.106 28.116 1.00 96.12 770 ARG A N 1
ATOM 5999 C CA . ARG A 1 770 ? -35.466 15.388 28.425 1.00 96.12 770 ARG A CA 1
ATOM 6000 C C . ARG A 1 770 ? -36.502 15.616 27.325 1.00 96.12 770 ARG A C 1
ATOM 6002 O O . ARG A 1 770 ? -36.684 16.725 26.835 1.00 96.12 770 ARG A O 1
ATOM 6009 N N . LEU A 1 771 ? -37.212 14.559 26.961 1.00 95.62 771 LEU A N 1
ATOM 6010 C CA . LEU A 1 771 ? -38.196 14.512 25.887 1.00 95.62 771 LEU A CA 1
ATOM 6011 C C . LEU A 1 771 ? -39.576 14.161 26.474 1.00 95.62 771 LEU A C 1
ATOM 6013 O O . LEU A 1 771 ? -39.651 13.357 27.403 1.00 95.62 771 LEU A O 1
ATOM 6017 N N . PRO A 1 772 ? -40.676 14.736 25.957 1.00 94.19 772 PRO A N 1
ATOM 6018 C CA . PRO A 1 772 ? -40.734 15.740 24.893 1.00 94.19 772 PRO A CA 1
ATOM 6019 C C . PRO A 1 772 ? -40.619 17.190 25.405 1.00 94.19 772 PRO A C 1
ATOM 6021 O O . PRO A 1 772 ? -40.769 18.112 24.611 1.00 94.19 772 PRO A O 1
ATOM 6024 N N . SER A 1 773 ? -40.387 17.415 26.709 1.00 94.88 773 SER A N 1
ATOM 6025 C CA . SER A 1 773 ? -40.392 18.764 27.309 1.00 94.88 773 SER A CA 1
ATOM 6026 C C . SER A 1 773 ? -39.253 19.669 26.836 1.00 94.88 773 SER A C 1
ATOM 6028 O O . SER A 1 773 ? -39.373 20.888 26.915 1.00 94.88 773 SER A O 1
ATOM 6030 N N . LEU A 1 774 ? -38.177 19.077 26.310 1.00 96.69 774 LEU A N 1
ATOM 6031 C CA . LEU A 1 774 ? -36.949 19.751 25.892 1.00 96.69 774 LEU A CA 1
ATOM 6032 C C . LEU A 1 774 ? -36.200 20.422 27.057 1.00 96.69 774 LEU A C 1
ATOM 6034 O O . LEU A 1 774 ? -35.411 21.341 26.847 1.00 96.69 774 LEU A O 1
ATOM 6038 N N . ASP A 1 775 ? -36.405 19.951 28.288 1.00 96.75 775 ASP A N 1
ATOM 6039 C CA . ASP A 1 775 ? -35.619 20.416 29.431 1.00 96.75 775 ASP A CA 1
ATOM 6040 C C . ASP A 1 775 ? -34.199 19.850 29.362 1.00 96.75 775 ASP A C 1
ATOM 6042 O O . ASP A 1 775 ? -34.006 18.647 29.191 1.00 96.75 775 ASP A O 1
ATOM 6046 N N . ILE A 1 776 ? -33.193 20.696 29.546 1.00 96.62 776 ILE A N 1
ATOM 6047 C CA . ILE A 1 776 ? -31.792 20.287 29.627 1.00 96.62 776 ILE A CA 1
ATOM 6048 C C . ILE A 1 776 ? -31.418 20.136 31.097 1.00 96.62 776 ILE A C 1
ATOM 6050 O O . ILE A 1 776 ? -31.726 20.988 31.934 1.00 96.62 776 ILE A O 1
ATOM 6054 N N . GLU A 1 777 ? -30.748 19.039 31.421 1.00 94.81 777 GLU A N 1
ATOM 6055 C CA . GLU A 1 777 ? -30.213 18.822 32.757 1.00 94.81 777 GLU A CA 1
ATOM 6056 C C . GLU A 1 777 ? -29.082 19.811 33.063 1.00 94.81 777 GLU A C 1
ATOM 6058 O O . GLU A 1 777 ? -28.079 19.867 32.350 1.00 94.81 777 GLU A O 1
ATOM 6063 N N . CYS A 1 778 ? -29.228 20.570 34.151 1.00 93.81 778 CYS A N 1
ATOM 6064 C CA . CYS A 1 778 ? -28.177 21.461 34.623 1.00 93.81 778 CYS A CA 1
ATOM 6065 C C . CYS A 1 778 ? -26.921 20.656 34.989 1.00 93.81 778 CYS A C 1
ATOM 6067 O O . CYS A 1 778 ? -26.984 19.762 35.834 1.00 93.81 778 CYS A O 1
ATOM 6069 N N . THR A 1 779 ? -25.772 20.998 34.408 1.00 91.06 779 THR A N 1
ATOM 6070 C CA . THR A 1 779 ? -24.497 20.306 34.641 1.00 91.06 779 THR A CA 1
ATOM 6071 C C . THR A 1 779 ? -24.132 20.267 36.125 1.00 91.06 779 THR A C 1
ATOM 6073 O O . THR A 1 779 ? -23.671 19.225 36.593 1.00 91.06 779 THR A O 1
ATOM 6076 N N . GLU A 1 780 ? -24.411 21.354 36.850 1.00 90.56 780 GLU A N 1
ATOM 6077 C CA . GLU A 1 780 ? -24.062 21.542 38.261 1.00 90.56 780 GLU A CA 1
ATOM 6078 C C . GLU A 1 780 ? -25.053 20.844 39.204 1.00 90.56 780 GLU A C 1
ATOM 6080 O O . GLU A 1 780 ? -24.716 19.891 39.900 1.00 90.56 780 GLU A O 1
ATOM 6085 N N . CYS A 1 781 ? -26.316 21.284 39.210 1.00 92.19 781 CYS A N 1
ATOM 6086 C CA . CYS A 1 781 ? -27.299 20.828 40.198 1.00 92.19 781 CYS A CA 1
ATOM 6087 C C . CYS A 1 781 ? -28.213 19.695 39.711 1.00 92.19 781 CYS A C 1
ATOM 6089 O O . CYS A 1 781 ? -29.130 19.307 40.435 1.00 92.19 781 CYS A O 1
ATOM 6091 N N . LYS A 1 782 ? -28.019 19.204 38.479 1.00 91.81 782 LYS A N 1
ATOM 6092 C CA . LYS A 1 782 ? -28.805 18.133 37.835 1.00 91.81 782 LYS A CA 1
ATOM 6093 C C . LYS A 1 782 ? -30.308 18.416 37.691 1.00 91.81 782 LYS A C 1
ATOM 6095 O O . LYS A 1 782 ? -31.084 17.526 37.351 1.00 91.81 782 LYS A O 1
ATOM 6100 N N . LYS A 1 783 ? -30.749 19.658 37.922 1.00 92.75 783 LYS A N 1
ATOM 6101 C CA . LYS A 1 783 ? -32.155 20.054 37.757 1.00 92.75 783 LYS A CA 1
ATOM 6102 C C . LYS A 1 783 ? -32.522 20.154 36.270 1.00 92.75 783 LYS A C 1
ATOM 6104 O O . LYS A 1 783 ? -31.786 20.809 35.526 1.00 92.75 783 LYS A O 1
ATOM 6109 N N . PRO A 1 784 ? -33.663 19.584 35.839 1.00 93.81 784 PRO A N 1
ATOM 6110 C CA . PRO A 1 784 ? -34.223 19.854 34.518 1.00 93.81 784 PRO A CA 1
ATOM 6111 C C . PRO A 1 784 ? -34.526 21.348 34.378 1.00 93.81 784 PRO A C 1
ATOM 6113 O O . PRO A 1 784 ? -35.140 21.937 35.267 1.00 93.81 784 PRO A O 1
ATOM 6116 N N . THR A 1 785 ? -34.069 21.957 33.289 1.00 95.75 785 THR A N 1
ATOM 6117 C CA . THR A 1 785 ? -34.225 23.390 33.017 1.00 95.75 785 THR A CA 1
ATOM 6118 C C . THR A 1 785 ? -34.751 23.586 31.598 1.00 95.75 785 THR A C 1
ATOM 6120 O O . THR A 1 785 ? -34.143 23.030 30.682 1.00 95.75 785 THR A O 1
ATOM 6123 N N . PRO A 1 786 ? -35.799 24.397 31.372 1.00 96.06 786 PRO A N 1
ATOM 6124 C CA . PRO A 1 786 ? -36.273 24.692 30.023 1.00 96.06 786 PRO A CA 1
ATOM 6125 C C . PRO A 1 786 ? -35.128 25.187 29.134 1.00 96.06 786 PRO A C 1
ATOM 6127 O O . PRO A 1 786 ? -34.394 26.093 29.530 1.00 96.06 786 PRO A O 1
ATOM 6130 N N . PHE A 1 787 ? -34.963 24.623 27.932 1.00 93.69 787 PHE A N 1
ATOM 6131 C CA . PHE A 1 787 ? -33.830 24.945 27.048 1.00 93.69 787 PHE A CA 1
ATOM 6132 C C . PHE A 1 787 ? -33.656 26.450 26.781 1.00 93.69 787 PHE A C 1
ATOM 6134 O O . PHE A 1 787 ? -32.527 26.921 26.651 1.00 93.69 787 PHE A O 1
ATOM 6141 N N . ALA A 1 788 ? -34.756 27.208 26.746 1.00 92.25 788 ALA A N 1
ATOM 6142 C CA . ALA A 1 788 ? -34.756 28.656 26.538 1.00 92.25 788 ALA A CA 1
ATOM 6143 C C . ALA A 1 788 ? -34.104 29.446 27.695 1.00 92.25 788 ALA A C 1
ATOM 6145 O O . ALA A 1 788 ? -33.663 30.579 27.503 1.00 92.25 788 ALA A O 1
ATOM 6146 N N . GLU A 1 789 ? -34.026 28.860 28.892 1.00 92.81 789 GLU A N 1
ATOM 6147 C CA . GLU A 1 789 ? -33.442 29.471 30.094 1.00 92.81 789 GLU A CA 1
ATOM 6148 C C . GLU A 1 789 ? -31.995 29.023 30.358 1.00 92.81 789 GLU A C 1
ATOM 6150 O O . GLU A 1 789 ? -31.326 29.549 31.254 1.00 92.81 789 GLU A O 1
ATOM 6155 N N . VAL A 1 790 ? -31.495 28.054 29.586 1.00 93.44 790 VAL A N 1
ATOM 6156 C CA . VAL A 1 790 ? -30.176 27.452 29.790 1.00 93.44 790 VAL A CA 1
ATOM 6157 C C . VAL A 1 790 ? -29.072 28.407 29.356 1.00 93.44 790 VAL A C 1
ATOM 6159 O O . VAL A 1 790 ? -29.014 28.883 28.219 1.00 93.44 790 VAL A O 1
ATOM 6162 N N . LYS A 1 791 ? -28.127 28.640 30.265 1.00 91.50 791 LYS A N 1
ATOM 6163 C CA . LYS A 1 791 ? -26.887 29.366 29.988 1.00 91.50 791 LYS A CA 1
ATOM 6164 C C . LYS A 1 791 ? -25.795 28.359 29.649 1.00 91.50 791 LYS A C 1
ATOM 6166 O O . LYS A 1 791 ? -25.494 27.486 30.456 1.00 91.50 791 LYS A O 1
ATOM 6171 N N . VAL A 1 792 ? -25.180 28.496 28.476 1.00 92.19 792 VAL A N 1
ATOM 6172 C CA . VAL A 1 792 ? -24.033 27.664 28.089 1.00 92.19 792 VAL A CA 1
ATOM 6173 C C . VAL A 1 792 ? -22.742 28.376 28.461 1.00 92.19 792 VAL A C 1
ATOM 6175 O O . VAL A 1 792 ? -22.483 29.483 27.979 1.00 92.19 792 VAL A O 1
ATOM 6178 N N . ALA A 1 793 ? -21.941 27.739 29.306 1.00 88.75 793 ALA A N 1
ATOM 6179 C CA . ALA A 1 793 ? -20.630 28.221 29.702 1.00 88.75 793 ALA A CA 1
ATOM 6180 C C . ALA A 1 793 ? -19.515 27.444 28.969 1.00 88.75 793 ALA A C 1
ATOM 6182 O O . ALA A 1 793 ? -19.688 26.254 28.675 1.00 88.75 793 ALA A O 1
ATOM 6183 N N . PRO A 1 794 ? -18.397 28.116 28.623 1.00 85.50 794 PRO A N 1
ATOM 6184 C CA . PRO A 1 794 ? -17.253 27.467 27.987 1.00 85.50 794 PRO A CA 1
ATOM 6185 C C . PRO A 1 794 ? -16.639 26.411 28.918 1.00 85.50 794 PRO A C 1
ATOM 6187 O O . PRO A 1 794 ? -16.858 26.468 30.130 1.00 85.50 794 PRO A O 1
ATOM 6190 N N . PRO A 1 795 ? -15.866 25.458 28.374 1.00 80.06 795 PRO A N 1
ATOM 6191 C CA . PRO A 1 795 ? -15.163 24.494 29.209 1.00 80.06 795 PRO A CA 1
ATOM 6192 C C . PRO A 1 795 ? -14.103 25.176 30.087 1.00 80.06 795 PRO A C 1
ATOM 6194 O O . PRO A 1 795 ? -13.552 26.213 29.712 1.00 80.06 795 PRO A O 1
ATOM 6197 N N . THR A 1 796 ? -13.793 24.566 31.234 1.00 75.94 796 THR A N 1
ATOM 6198 C CA . THR A 1 796 ? -12.699 24.995 32.128 1.00 75.94 796 THR A CA 1
ATOM 6199 C C . THR A 1 796 ? -11.328 24.797 31.485 1.00 75.94 796 THR A C 1
ATOM 6201 O O . THR A 1 796 ? -10.444 25.633 31.643 1.00 75.94 796 THR A O 1
ATOM 6204 N N . ASP A 1 797 ? -11.184 23.732 30.697 1.00 73.94 797 ASP A N 1
ATOM 6205 C CA . ASP A 1 797 ? -9.979 23.410 29.938 1.00 73.94 797 ASP A CA 1
ATOM 6206 C C . ASP A 1 797 ? -10.209 23.593 28.437 1.00 73.94 797 ASP A C 1
ATOM 6208 O O . ASP A 1 797 ? -11.301 23.350 27.913 1.00 73.94 797 ASP A O 1
ATOM 6212 N N . LYS A 1 798 ? -9.160 23.989 27.704 1.00 66.56 798 LYS A N 1
ATOM 6213 C CA . LYS A 1 798 ? -9.228 24.124 26.241 1.00 66.56 798 LYS A CA 1
ATOM 6214 C C . LYS A 1 798 ? -9.675 22.783 25.637 1.00 66.56 798 LYS A C 1
ATOM 6216 O O . LYS A 1 798 ? -8.995 21.778 25.825 1.00 66.56 798 LYS A O 1
ATOM 6221 N N . PHE A 1 799 ? -10.787 22.796 24.894 1.00 67.81 799 PHE A N 1
ATOM 6222 C CA . PHE A 1 799 ? -11.430 21.622 24.273 1.00 67.81 799 PHE A CA 1
ATOM 6223 C C . PHE A 1 799 ? -12.166 20.654 25.226 1.00 67.81 799 PHE A C 1
ATOM 6225 O O . PHE A 1 799 ? -12.552 19.565 24.804 1.00 67.81 799 PHE A O 1
ATOM 6232 N N . GLY A 1 800 ? -12.419 21.048 26.479 1.00 76.62 800 GLY A N 1
ATOM 6233 C CA . GLY A 1 800 ? -13.209 20.265 27.436 1.00 76.62 800 GLY A CA 1
ATOM 6234 C C . GLY A 1 800 ? -14.729 20.291 27.192 1.00 76.62 800 GLY A C 1
ATOM 6235 O O . GLY A 1 800 ? -15.231 20.794 26.175 1.00 76.62 800 GLY A O 1
ATOM 6236 N N . SER A 1 801 ? -15.487 19.770 28.158 1.00 85.25 801 SER A N 1
ATOM 6237 C CA . SER A 1 801 ? -16.956 19.735 28.123 1.00 85.25 801 SER A CA 1
ATOM 6238 C C . SER A 1 801 ? -17.581 21.105 28.389 1.00 85.25 801 SER A C 1
ATOM 6240 O O . SER A 1 801 ? -17.162 21.827 29.289 1.00 85.25 801 SER A O 1
ATOM 6242 N N . LEU A 1 802 ? -18.616 21.448 27.619 1.00 88.75 802 LEU A N 1
ATOM 6243 C CA . LEU A 1 802 ? -19.456 22.616 27.896 1.00 88.75 802 LEU A CA 1
ATOM 6244 C C . LEU A 1 802 ? -20.282 22.376 29.162 1.00 88.75 802 LEU A C 1
ATOM 6246 O O . LEU A 1 802 ? -20.700 21.247 29.422 1.00 88.75 802 LEU A O 1
ATOM 6250 N N . ALA A 1 803 ? -20.576 23.445 29.899 1.00 91.06 803 ALA A N 1
ATOM 6251 C CA . ALA A 1 803 ? -21.529 23.395 31.001 1.00 91.06 803 ALA A CA 1
ATOM 6252 C C . ALA A 1 803 ? -22.857 24.044 30.600 1.00 91.06 803 ALA A C 1
ATOM 6254 O O . ALA A 1 803 ? -22.888 25.142 30.040 1.00 91.06 803 ALA A O 1
ATOM 6255 N N . TYR A 1 804 ? -23.957 23.369 30.919 1.00 93.88 804 TYR A N 1
ATOM 6256 C CA . TYR A 1 804 ? -25.328 23.810 30.684 1.00 93.88 804 TYR A CA 1
ATOM 6257 C C . TYR A 1 804 ? -25.930 24.168 32.035 1.00 93.88 804 TYR A C 1
ATOM 6259 O O . TYR A 1 804 ? -26.156 23.296 32.867 1.00 93.88 804 TYR A O 1
ATOM 6267 N N . LEU A 1 805 ? -26.130 25.453 32.302 1.00 93.75 805 LEU A N 1
ATOM 6268 C CA . LEU A 1 805 ? -26.458 25.947 33.634 1.00 93.75 805 LEU A CA 1
ATOM 6269 C C . LEU A 1 805 ? -27.870 26.515 33.682 1.00 93.75 805 LEU A C 1
ATOM 6271 O O . LEU A 1 805 ? -28.272 27.297 32.817 1.00 93.75 805 LEU A O 1
ATOM 6275 N N . CYS A 1 806 ? -28.604 26.165 34.736 1.00 93.75 806 CYS A N 1
ATOM 6276 C CA . CYS A 1 806 ? -29.870 26.813 35.053 1.00 93.75 806 CYS A CA 1
ATOM 6277 C C . CYS A 1 806 ? -29.644 28.262 35.530 1.00 93.75 806 CYS A C 1
ATOM 6279 O O . CYS A 1 806 ? -28.536 28.595 35.960 1.00 93.75 806 CYS A O 1
ATOM 6281 N N . PRO A 1 807 ? -30.669 29.138 35.521 1.00 91.81 807 PRO A N 1
ATOM 6282 C CA . PRO A 1 807 ? -30.498 30.560 35.837 1.00 91.81 807 PRO A CA 1
ATOM 6283 C C . PRO A 1 807 ? -29.799 30.861 37.170 1.00 91.81 807 PRO A C 1
ATOM 6285 O O . PRO A 1 807 ? -29.084 31.862 37.248 1.00 91.81 807 PRO A O 1
ATOM 6288 N N . GLY A 1 808 ? -29.995 29.996 38.174 1.00 88.56 808 GLY A N 1
ATOM 6289 C CA . GLY A 1 808 ? -29.418 30.098 39.518 1.00 88.56 808 GLY A CA 1
ATOM 6290 C C . GLY A 1 808 ? -28.081 29.378 39.743 1.00 88.56 808 GLY A C 1
ATOM 6291 O O . GLY A 1 808 ? -27.608 29.381 40.873 1.00 88.56 808 GLY A O 1
ATOM 6292 N N . CYS A 1 809 ? -27.481 28.761 38.720 1.00 91.19 809 CYS A N 1
ATOM 6293 C CA . CYS A 1 809 ? -26.156 28.140 38.810 1.00 91.19 809 CYS A CA 1
ATOM 6294 C C . CYS A 1 809 ? -25.112 28.960 38.038 1.00 91.19 809 CYS A C 1
ATOM 6296 O O . CYS A 1 809 ? -25.402 29.545 36.992 1.00 91.19 809 CYS A O 1
ATOM 6298 N N . THR A 1 810 ? -23.880 28.960 38.536 1.00 82.50 810 THR A N 1
ATOM 6299 C CA . THR A 1 810 ? -22.693 29.533 37.888 1.00 82.50 810 THR A CA 1
ATOM 6300 C C . THR A 1 810 ? -21.569 28.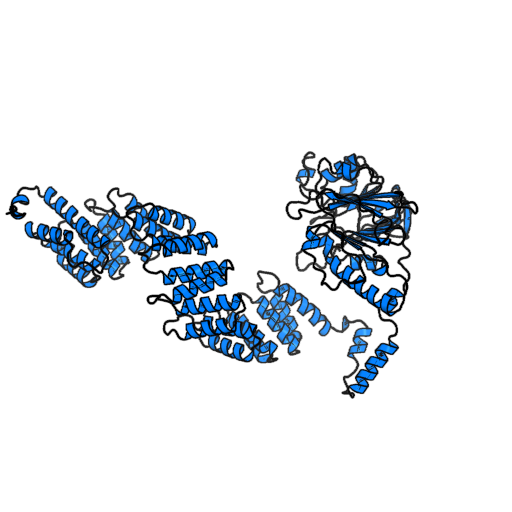504 37.927 1.00 82.50 810 THR A C 1
ATOM 6302 O O . THR A 1 810 ? -21.559 27.663 38.823 1.00 82.50 810 THR A O 1
ATOM 6305 N N . LEU A 1 811 ? -20.632 28.562 36.976 1.00 70.56 811 LEU A N 1
ATOM 6306 C CA . LEU A 1 811 ? -19.357 27.860 37.144 1.00 70.56 811 LEU A CA 1
ATOM 6307 C C . LEU A 1 811 ? -18.616 28.506 38.323 1.00 70.56 811 LEU A C 1
ATOM 6309 O O . LEU A 1 811 ? -18.583 29.737 38.399 1.00 70.56 811 LEU A O 1
ATOM 6313 N N . GLY A 1 812 ? -18.123 27.679 39.247 1.00 53.50 812 GLY A N 1
ATOM 6314 C CA . GLY A 1 812 ? -17.283 28.109 40.369 1.00 53.50 812 GLY A CA 1
ATOM 6315 C C . GLY A 1 812 ? -15.923 28.614 39.919 1.00 53.50 812 GLY A C 1
ATOM 6316 O O . GLY A 1 812 ? -15.415 28.087 38.901 1.00 53.50 812 GLY A O 1
#